Protein 6LVP (pdb70)

Sequence (789 aa):
MATSFDNLLYDLDAATGVLTLTVNRPAKLNALNAATIAELDTAAQQALADPAVRAILLTGSGEKAFVAGADIAELASLTAVQAAGASAYGQRVFAQFERSPKPVVAAVNGFALGGGCELAMACHLRVAADTARFGLPEVSLGLLPGYGGTQRLPQLVGKAKALELMLTADMIKADEALRLGLVNHVVPLAELLGFCQQLLAKMLSKGPVALGLVIECVNAGYDPRQDGYVAETEAFGRAFQTDDFKEGTQAFVEKRPAVFQGKMATSFDNLLYDLDAATGVLTLTVNRPAKLNALNAATIAELDTAAQQALADPAVRAILLTGSGEKAFVAGADIAELASLTAVQAAGASAYGQRVFAQFERSPKPVVAAVNGFALGGGCELAMACHLRVAADTARFGLPEVSLGLLPGYGGTQRLPQLVGKAKALELMLTADMIKADEALRLGLVNHVVPLAELLGFCQQLLAKMLSKGPVALGLVIECVNAGYDPRQDGYVAETEAFGRAFQTDDFKEGTQAFVEKRPAVFQGKMATSFDNLLYDLDAATGVLTLTVNRPAKLNALNAATIAELDTAAQQALADPAVRAILLTGSGEKAFVAGADIAELASLTAVQAAGASAYGQRVFAQFERSPKPVVAAVNGFALGGGCELAMACHLRVAADTARFGLPEVSLGLLPGYGGTQRLPQLVGKAKALELMLTADMIKADEALRLGLVNHVVPLAELLGFCQQLLAKMLSKGPVALGLVIECVNAGYDPRQDGYVAETEAFGRAFQTDDFKEGTQAFVEKRPAVFQGK

B-factor: mean 56.87, std 14.73, range [26.21, 141.26]

Solvent-accessible surface area: 29491 Å² total; per-residue (Å²): 222,58,71,77,41,134,17,6,80,27,92,57,67,92,98,73,4,4,0,29,1,16,1,48,46,72,109,92,67,1,2,0,23,67,54,0,12,41,30,0,20,77,0,1,97,70,0,56,86,45,98,52,0,81,0,2,2,0,4,6,37,45,100,131,2,0,0,18,20,35,38,20,69,65,25,27,88,51,80,28,125,96,0,27,37,29,0,39,64,0,26,152,3,0,15,50,1,17,156,4,74,26,3,0,0,0,0,0,3,1,61,0,34,4,5,0,2,2,0,1,2,2,3,6,0,2,0,0,0,65,55,0,73,2,5,3,49,19,0,37,20,3,4,0,1,3,31,0,0,0,14,2,3,11,45,14,18,26,14,7,34,0,3,11,13,0,0,3,18,39,108,20,109,0,90,50,0,76,172,35,28,3,3,4,48,47,13,55,48,104,99,0,79,43,57,0,83,129,10,0,58,94,0,53,67,27,0,35,37,0,6,4,6,0,0,86,0,0,28,1,44,76,52,60,226,96,52,5,43,80,22,0,19,103,0,10,5,98,0,8,126,16,63,2,8,120,39,2,5,96,2,106,83,81,188,106,115,34,104,31,111,31,115,217,82,61,106,36,130,19,3,79,41,89,54,60,98,99,65,5,13,0,26,0,16,0,47,42,68,109,110,55,0,8,0,19,63,51,0,12,41,22,0,21,58,0,2,98,37,0,57,82,44,124,56,1,94,0,2,2,0,10,3,16,39,118,141,1,0,0,19,18,28,37,27,55,68,29,46,87,57,77,21,124,90,0,25,37,30,0,24,72,0,20,147,2,0,22,42,2,25,161,2,61,34,4,0,0,0,0,0,2,2,63,0,30,4,6,0,2,2,0,0,2,1,7,4,0,2,0,0,0,74,90,0,73,2,4,2,42,24,1,41,20,0,4,0,1,3,20,0,0,0,12,3,2,10,48,14,18,27,15,6,35,0,1,9,12,1,0,4,21,33,96,22,119,0,85,47,0,49,171,34,28,2,1,2,55,36,14,65,49,104,102,4,88,37,58,0,98,125,6,1,57,96,0,24,68,32,0,37,39,2,3,4,4,0,0,80,2,0,24,1,44,68,46,54,198,89,73,0,65,92,30,0,19,118,7,10,7,115,1,18,134,25,77,4,9,129,32,1,9,62,3,103,86,103,191,83,112,34,102,30,126,32,118,204,68,81,102,35,130,20,4,73,30,79,60,62,86,99,52,7,3,0,29,1,12,0,40,28,76,91,96,74,1,9,1,24,68,51,0,10,43,24,0,24,43,0,2,108,55,0,58,83,39,124,53,2,95,0,2,3,0,8,6,23,60,119,95,2,0,0,18,17,30,51,21,64,64,29,44,86,55,82,23,127,101,0,25,38,32,0,30,73,0,19,153,2,0,26,51,1,14,117,2,67,32,2,0,0,0,0,0,4,0,40,0,36,4,7,0,2,3,0,1,5,1,5,6,1,1,0,0,0,81,66,0,76,1,4,2,49,19,0,42,21,2,2,0,1,2,32,0,0,0,14,5,2,11,42,16,21,26,14,7,24,0,3,10,9,1,0,4,18,36,88,22,112,1,95,49,0,74,154,29,27,3,3,4,54,41,20,59,56,107,102,0,98,50,58,0,55,96,6,0,56,73,0,20,71,35,0,40,35,1,6,5,6,0,1,94,1,1,6,2,43,75,20,59,198,81,84,5,62,80,33,0,20,122,6,14,8,144,0,17,137,21,67,3,4,115,32,1,6,80,5,114,89,102,185,86,113,31,98,33,148,34,147

Secondary structure (DSSP, 8-state):
--S--SSEEEEE-TTT-EEEEEE--GGGTT-B-HHHHHHHHHHHHHHHH-TT--EEEEEESSSSEEEE-B-HHHHHTS-HHHHHHHHHHHHHHHHHHHT-SS-EEEEE-SEEETHHHHHHHHSSEEEEETT-EEE--GGGGT----SSHHHHHHHHH-HHHHHHHHHH---EEHHHHHHHTS-SEEE-GGGHHHHHHHHHHHHHTS-HHHHHHHHHHHHHHH-TTT-HHHHHHHHHHHHHTSHHHHHHHHHHHTT--------/-----SSEEEEE-TTT-EEEEEE--GGGTT-B-HHHHHHHHHHHHHHHH-TT--EEEEEESSTTEEEE-B-HHHHHTS-HHHHHHHHHHHHHHHHHHHT-SS-EEEEE-SEEETHHHHHHHHSSEEEEETT-EEE--GGGGT----SSHHHHHHHHH-HHHHHHHHHH--EEEHHHHHHHTS-SEEE-TTTHHHHHHHHHHHHHTS-HHHHHHHHHHHHHHH-TTS-SHHHHHHHHHHHHTSHHHHHHHHHHHTTS-------/--S--SSEEEEEETTTTEEEEEE--GGGTT-B-HHHHHHHHHHHHHHHH-TT--EEEEEESSSSEEEE-B-HHHHHTS-HHHHHHHHHHHHHHHHHHHT-SS-EEEEE-SEEETHHHHHHHHSSEEEEETT-EEE-GGGGGT----SSHHHHHHHHH-HHHHHHHHHH--EEEHHHHHHHTS-SEEE-GGGHHHHHHHHHHHHHTS-HHHHHHHHHHHHHHH-TTS-HHHHHHHHHHHHHHSHHHHHHHHHHHTTSPP-----

InterPro domains:
  IPR001753 Enoyl-CoA hydratase/isomerase-like domain [PF00378] (15-262)
  IPR014748 Enoyl-CoA hydratase, C-terminal [G3DSA:1.10.12.10] (207-262)
  IPR018376 Enoyl-CoA hydratase/isomerase, conserved site [PS00166] (105-125)
  IPR029045 ClpP/crotonase-like domain superfamily [SSF52096] (4-262)

CATH classification: 3.90.226.10 (+1 more: 1.10.12.10)

Radius of gyration: 26.8 Å; Cα contacts (8 Å, |Δi|>4): 1835; chains: 3; bounding box: 64×66×74 Å

Organism: NCBI:txid1484118

Structure (mmCIF, N/CA/C/O backbone):
data_6LVP
#
_entry.id   6LVP
#
_cell.length_a   128.306
_cell.length_b   128.306
_cell.length_c   102.975
_cell.angle_alpha   90.000
_cell.angle_beta   90.000
_cell.angle_gamma   90.000
#
_symmetry.space_group_name_H-M   'P 42 21 2'
#
loop_
_entity.id
_entity.type
_entity.pdbx_description
1 polymer 'Enoyl-CoA hydratase'
2 water water
#
loop_
_atom_site.group_PDB
_atom_site.id
_atom_site.type_symbol
_atom_site.label_atom_id
_atom_site.label_alt_id
_atom_site.label_comp_id
_atom_site.label_asym_id
_atom_site.label_entity_id
_atom_site.label_seq_id
_atom_site.pdbx_PDB_ins_code
_atom_site.Cartn_x
_atom_site.Cartn_y
_atom_site.Cartn_z
_atom_site.occupancy
_atom_site.B_iso_or_equiv
_atom_site.auth_seq_id
_atom_site.auth_comp_id
_atom_site.auth_asym_id
_atom_site.auth_atom_id
_atom_site.pdbx_PDB_model_num
ATOM 1 N N . MET A 1 1 ? 61.00367 -35.52301 -19.60873 1.000 114.49000 1 MET A N 1
ATOM 2 C CA . MET A 1 1 ? 61.78630 -36.73046 -19.37437 1.000 117.00000 1 MET A CA 1
ATOM 3 C C . MET A 1 1 ? 61.52086 -37.23960 -17.96618 1.000 119.08000 1 MET A C 1
ATOM 4 O O . MET A 1 1 ? 60.48820 -37.85236 -17.70291 1.000 115.74000 1 MET A O 1
ATOM 9 N N . ALA A 1 2 ? 62.47080 -36.98713 -17.06613 1.000 134.12000 2 ALA A N 1
ATOM 10 C CA . ALA A 1 2 ? 62.28798 -37.23486 -15.64040 1.000 139.00000 2 ALA A CA 1
ATOM 11 C C . ALA A 1 2 ? 62.03147 -35.93199 -14.88934 1.000 140.73000 2 ALA A C 1
ATOM 12 O O . ALA A 1 2 ? 60.98344 -35.76534 -14.26008 1.000 125.52000 2 ALA A O 1
ATOM 14 N N . THR A 1 3 ? 62.97254 -34.99169 -14.96241 1.000 140.18000 3 THR A N 1
ATOM 15 C CA . THR A 1 3 ? 62.80292 -33.67387 -14.35975 1.000 126.96000 3 THR A CA 1
ATOM 16 C C . THR A 1 3 ? 62.96810 -32.57986 -15.41555 1.000 117.86000 3 THR A C 1
ATOM 17 O O . THR A 1 3 ? 63.67232 -31.58995 -15.19062 1.000 99.17000 3 THR A O 1
ATOM 21 N N . SER A 1 4 ? 62.30208 -32.74142 -16.56642 1.000 116.42000 4 SER A N 1
ATOM 22 C CA . SER A 1 4 ? 62.49959 -31.89452 -17.74710 1.000 110.34000 4 SER A CA 1
ATOM 23 C C . SER A 1 4 ? 61.27201 -31.00414 -17.95420 1.000 100.30000 4 SER A C 1
ATOM 24 O O . SER A 1 4 ? 60.29034 -31.42683 -18.57231 1.000 93.12000 4 SER A O 1
ATOM 27 N N . PHE A 1 5 ? 61.33927 -29.76095 -17.46434 1.000 87.74000 5 PHE A N 1
ATOM 28 C CA . PHE A 1 5 ? 60.23046 -28.81163 -17.54575 1.000 79.23000 5 PHE A CA 1
ATOM 29 C C . PHE A 1 5 ? 60.65074 -27.53344 -18.26066 1.000 69.73000 5 PHE A C 1
ATOM 30 O O . PHE A 1 5 ? 61.75031 -27.01533 -18.03790 1.000 59.34000 5 PHE A O 1
ATOM 38 N N . ASP A 1 6 ? 59.75365 -27.01633 -19.10750 1.000 62.73000 6 ASP A N 1
ATOM 39 C CA . ASP A 1 6 ? 60.02097 -25.75444 -19.78795 1.000 67.08000 6 ASP A CA 1
ATOM 40 C C . ASP A 1 6 ? 59.88808 -24.56042 -18.85634 1.000 65.07000 6 ASP A C 1
ATOM 41 O O . ASP A 1 6 ? 60.51586 -23.52298 -19.09550 1.000 65.94000 6 ASP A O 1
ATOM 46 N N . ASN A 1 7 ? 59.06762 -24.67633 -17.80603 1.000 64.92000 7 ASN A N 1
ATOM 47 C CA . ASN A 1 7 ? 58.75894 -23.55210 -16.93932 1.000 56.80000 7 ASN A CA 1
ATOM 48 C C . ASN A 1 7 ? 59.16521 -23.74099 -15.47997 1.000 51.91000 7 ASN A C 1
ATOM 49 O O . ASN A 1 7 ? 59.06997 -22.77430 -14.70669 1.000 52.03000 7 ASN A O 1
ATOM 54 N N . LEU A 1 8 ? 59.63103 -24.93254 -15.08065 1.000 49.79000 8 LEU A N 1
ATOM 55 C CA . LEU A 1 8 ? 59.99710 -25.21579 -13.69771 1.000 54.78000 8 LEU A CA 1
ATOM 56 C C . LEU A 1 8 ? 61.44718 -25.67401 -13.57245 1.000 50.35000 8 LEU A C 1
ATOM 57 O O . LEU A 1 8 ? 62.05827 -26.17419 -14.52010 1.000 60.18000 8 LEU A O 1
ATOM 62 N N . LEU A 1 9 ? 61.98521 -25.51851 -12.36855 1.000 55.64000 9 LEU A N 1
ATOM 63 C CA . LEU A 1 9 ? 63.28340 -26.06605 -11.99351 1.000 52.77000 9 LEU A CA 1
ATOM 64 C C . LEU A 1 9 ? 63.04963 -27.08819 -10.89120 1.000 56.77000 9 LEU A C 1
ATOM 65 O O . LEU A 1 9 ? 62.48234 -26.75668 -9.84431 1.000 68.10000 9 LEU A O 1
ATOM 70 N N . TYR A 1 10 ? 63.47641 -28.32011 -11.12994 1.000 62.09000 10 TYR A N 1
ATOM 71 C CA . TYR A 1 10 ? 63.26081 -29.45055 -10.23255 1.000 60.51000 10 TYR A CA 1
ATOM 72 C C . TYR A 1 10 ? 64.62347 -29.83686 -9.65444 1.000 55.92000 10 TYR A C 1
ATOM 73 O O . TYR A 1 10 ? 65.33508 -30.67053 -10.21384 1.000 60.92000 10 TYR A O 1
ATOM 82 N N . ASP A 1 11 ? 64.99817 -29.20069 -8.54408 1.000 61.98000 11 ASP A N 1
ATOM 83 C CA . ASP A 1 11 ? 66.28984 -29.41382 -7.89178 1.000 63.57000 11 ASP A CA 1
ATOM 84 C C . ASP A 1 11 ? 66.06357 -30.16922 -6.58362 1.000 63.32000 11 ASP A C 1
ATOM 85 O O . ASP A 1 11 ? 65.54060 -29.60650 -5.61485 1.000 62.17000 11 ASP A O 1
ATOM 90 N N . LEU A 1 12 ? 66.48051 -31.43016 -6.54588 1.000 63.83000 12 LEU A N 1
ATOM 91 C CA . LEU A 1 12 ? 66.30149 -32.29547 -5.38438 1.000 60.03000 12 LEU A CA 1
ATOM 92 C C . LEU A 1 12 ? 67.65963 -32.53318 -4.73460 1.000 64.91000 12 LEU A C 1
ATOM 93 O O . LEU A 1 12 ? 68.51098 -33.22097 -5.30268 1.000 80.15000 12 LEU A O 1
ATOM 98 N N . ASP A 1 13 ? 67.86599 -31.95301 -3.55470 1.000 67.59000 13 ASP A N 1
ATOM 99 C CA . ASP A 1 13 ? 69.05429 -32.21252 -2.74333 1.000 66.64000 13 ASP A CA 1
ATOM 100 C C . ASP A 1 13 ? 68.94932 -33.63002 -2.18268 1.000 69.43000 13 ASP A C 1
ATOM 101 O O . ASP A 1 13 ? 68.07078 -33.90723 -1.36011 1.000 78.56000 13 ASP A O 1
ATOM 106 N N . ALA A 1 14 ? 69.83694 -34.53695 -2.62708 1.000 81.06000 14 ALA A N 1
ATOM 107 C CA . ALA A 1 14 ? 69.71144 -35.96049 -2.29140 1.000 79.55000 14 ALA A CA 1
ATOM 108 C C . ALA A 1 14 ? 70.03921 -36.27035 -0.83117 1.000 84.10000 14 ALA A C 1
ATOM 109 O O . ALA A 1 14 ? 69.58819 -37.30134 -0.31459 1.000 97.67000 14 ALA A O 1
ATOM 111 N N . ALA A 1 15 ? 70.80421 -35.40891 -0.15792 1.000 77.94000 15 ALA A N 1
ATOM 112 C CA . ALA A 1 15 ? 71.09687 -35.55927 1.26338 1.000 86.29000 15 ALA A CA 1
ATOM 113 C C . ALA A 1 15 ? 69.87917 -35.25458 2.13470 1.000 90.97000 15 ALA A C 1
ATOM 114 O O . ALA A 1 15 ? 69.27501 -36.16792 2.71248 1.000 90.04000 15 ALA A O 1
ATOM 116 N N . THR A 1 16 ? 69.51620 -33.96779 2.22935 1.000 87.42000 16 THR A N 1
ATOM 117 C CA . THR A 1 16 ? 68.43463 -33.54557 3.11766 1.000 84.29000 16 THR A CA 1
ATOM 118 C C . THR A 1 16 ? 67.07700 -34.05162 2.65635 1.000 76.73000 16 THR A C 1
ATOM 119 O O . THR A 1 16 ? 66.16894 -34.20615 3.48069 1.000 94.47000 16 THR A O 1
ATOM 123 N N . GLY A 1 17 ? 66.91299 -34.30136 1.35994 1.000 71.42000 17 GLY A N 1
ATOM 124 C CA . GLY A 1 17 ? 65.63318 -34.69847 0.80859 1.000 72.28000 17 GLY A CA 1
ATOM 125 C C . GLY A 1 17 ? 64.70562 -33.55336 0.45641 1.000 70.86000 17 GLY A C 1
ATOM 126 O O . GLY A 1 17 ? 63.53990 -33.80300 0.11308 1.000 65.43000 17 GLY A O 1
ATOM 127 N N . VAL A 1 18 ? 65.17881 -32.31155 0.53335 1.000 50.57000 18 VAL A N 1
ATOM 128 C CA . VAL A 1 18 ? 64.36940 -31.15125 0.18043 1.000 54.27000 18 VAL A CA 1
ATOM 129 C C . VAL A 1 18 ? 64.34935 -31.01442 -1.34097 1.000 55.90000 18 VAL A C 1
ATOM 130 O O . VAL A 1 18 ? 65.38392 -30.76654 -1.96206 1.000 70.63000 18 VAL A O 1
ATOM 134 N N . LEU A 1 19 ? 63.17185 -31.16346 -1.94617 1.000 57.51000 19 LEU A N 1
ATOM 135 C CA . LEU A 1 19 ? 62.99113 -30.77813 -3.33930 1.000 58.38000 19 LEU A CA 1
ATOM 136 C C . LEU A 1 19 ? 62.69045 -29.28931 -3.41635 1.000 60.06000 19 LEU A C 1
ATOM 137 O O . LEU A 1 19 ? 61.76079 -28.80522 -2.76965 1.000 57.57000 19 LEU A O 1
ATOM 142 N N . THR A 1 20 ? 63.48021 -28.55710 -4.19008 1.000 59.84000 20 THR A N 1
ATOM 143 C CA . THR A 1 20 ? 63.21036 -27.14849 -4.43145 1.000 55.60000 20 THR A CA 1
ATOM 144 C C . THR A 1 20 ? 62.56636 -27.01821 -5.80223 1.000 56.97000 20 THR A C 1
ATOM 145 O O . THR A 1 20 ? 63.14587 -27.44708 -6.80997 1.000 60.45000 20 THR A O 1
ATOM 149 N N . LEU A 1 21 ? 61.35462 -26.46532 -5.82847 1.000 60.92000 21 LEU A N 1
ATOM 150 C CA . LEU A 1 21 ? 60.61518 -26.20400 -7.05724 1.000 59.70000 21 LEU A CA 1
ATOM 151 C C . LEU A 1 21 ? 60.61542 -24.70515 -7.30845 1.000 61.06000 21 LEU A C 1
ATOM 152 O O . LEU A 1 21 ? 60.10542 -23.93493 -6.48094 1.000 54.63000 21 LEU A O 1
ATOM 157 N N . THR A 1 22 ? 61.18797 -24.28988 -8.43978 1.000 65.35000 22 THR A N 1
ATOM 158 C CA . THR A 1 22 ? 61.23378 -22.87997 -8.81388 1.000 62.46000 22 THR A CA 1
ATOM 159 C C . THR A 1 22 ? 60.39504 -22.66552 -10.06119 1.000 58.35000 22 THR A C 1
ATOM 160 O O . THR A 1 22 ? 60.69247 -23.24181 -11.11267 1.000 74.08000 22 THR A O 1
ATOM 164 N N . VAL A 1 23 ? 59.35732 -21.83895 -9.95145 1.000 54.22000 23 VAL A N 1
ATOM 165 C CA . VAL A 1 23 ? 58.69584 -21.35077 -11.15975 1.000 60.48000 23 VAL A CA 1
ATOM 166 C C . VAL A 1 23 ? 59.69042 -20.46897 -11.90492 1.000 62.55000 23 VAL A C 1
ATOM 167 O O . VAL A 1 23 ? 60.21244 -19.49148 -11.34991 1.000 57.59000 23 VAL A O 1
ATOM 171 N N . ASN A 1 24 ? 59.97510 -20.81860 -13.15763 1.000 65.07000 24 ASN A N 1
ATOM 172 C CA . ASN A 1 24 ? 61.07536 -20.19825 -13.89606 1.000 69.28000 24 ASN A CA 1
ATOM 173 C C . ASN A 1 24 ? 60.54469 -19.58230 -15.18530 1.000 73.57000 24 ASN A C 1
ATOM 174 O O . ASN A 1 24 ? 60.61796 -20.19233 -16.25560 1.000 71.53000 24 ASN A O 1
ATOM 179 N N . ARG A 1 25 ? 60.00540 -18.36464 -15.07258 1.000 68.99000 25 ARG A N 1
ATOM 180 C CA . ARG A 1 25 ? 59.66518 -17.52916 -16.22914 1.000 62.41000 25 ARG A CA 1
ATOM 181 C C . ARG A 1 25 ? 59.93972 -16.07405 -15.86848 1.000 61.96000 25 ARG A C 1
ATOM 182 O O . ARG A 1 25 ? 59.04040 -15.22965 -15.90886 1.000 59.47000 25 ARG A O 1
ATOM 190 N N . PRO A 1 26 ? 61.19002 -15.73781 -15.53403 1.000 72.17000 26 PRO A N 1
ATOM 191 C CA . PRO A 1 26 ? 61.45204 -14.42205 -14.91668 1.000 72.38000 26 PRO A CA 1
ATOM 192 C C . PRO A 1 26 ? 61.18169 -13.23942 -15.83943 1.000 71.11000 26 PRO A C 1
ATOM 193 O O . PRO A 1 26 ? 60.98316 -12.12454 -15.33988 1.000 71.37000 26 PRO A O 1
ATOM 197 N N . ALA A 1 27 ? 61.15688 -13.44763 -17.16060 1.000 76.22000 27 ALA A N 1
ATOM 198 C CA . ALA A 1 27 ? 60.81448 -12.36684 -18.08097 1.000 82.33000 27 ALA A CA 1
ATOM 199 C C . ALA A 1 27 ? 59.37914 -11.89875 -17.87582 1.000 81.96000 27 ALA A C 1
ATOM 200 O O . ALA A 1 27 ? 59.09146 -10.70085 -17.97532 1.000 74.81000 27 ALA A O 1
ATOM 202 N N . LYS A 1 28 ? 58.46362 -12.83169 -17.60203 1.000 80.92000 28 LYS A N 1
ATOM 203 C CA . LYS A 1 28 ? 57.07336 -12.51995 -17.29663 1.000 76.05000 28 LYS A CA 1
ATOM 204 C C . LYS A 1 28 ? 56.78248 -12.58738 -15.79827 1.000 64.76000 28 LYS A C 1
ATOM 205 O O . LYS A 1 28 ? 55.64451 -12.84609 -15.39957 1.000 60.84000 28 LYS A O 1
ATOM 211 N N . LEU A 1 29 ? 57.79694 -12.36541 -14.95994 1.000 59.36000 29 LEU A N 1
ATOM 212 C CA . LEU A 1 29 ? 57.63000 -12.28963 -13.50563 1.000 68.84000 29 LEU A CA 1
ATOM 213 C C . LEU A 1 29 ? 57.02250 -13.57271 -12.92684 1.000 67.52000 29 LEU A C 1
ATOM 214 O O . LEU A 1 29 ? 56.27079 -13.54048 -11.94114 1.000 56.84000 29 LEU A O 1
ATOM 219 N N . ASN A 1 30 ? 57.35526 -14.71007 -13.53771 1.000 61.50000 30 ASN A N 1
ATOM 220 C CA . ASN A 1 30 ? 56.87177 -16.02889 -13.13716 1.000 64.35000 30 ASN A CA 1
ATOM 221 C C . ASN A 1 30 ? 55.34731 -16.14683 -13.21042 1.000 65.01000 30 ASN A C 1
ATOM 222 O O . ASN A 1 30 ? 54.75565 -17.00489 -12.53296 1.000 55.71000 30 ASN A O 1
ATOM 227 N N . ALA A 1 31 ? 54.69782 -15.31621 -14.03317 1.000 61.82000 31 ALA A N 1
ATOM 228 C CA . ALA A 1 31 ? 53.25429 -15.41416 -14.19306 1.000 62.71000 31 ALA A CA 1
ATOM 229 C C . ALA A 1 31 ? 52.86068 -16.83451 -14.58431 1.000 62.12000 31 ALA A C 1
ATOM 230 O O . ALA A 1 31 ? 53.56783 -17.50948 -15.33945 1.000 53.66000 31 ALA A O 1
ATOM 232 N N . LEU A 1 32 ? 51.74381 -17.30186 -14.03447 1.000 58.18000 32 LEU A N 1
ATOM 233 C CA . LEU A 1 32 ? 51.26461 -18.62647 -14.38981 1.000 59.87000 32 LEU A CA 1
ATOM 234 C C . LEU A 1 32 ? 50.67939 -18.60594 -15.79370 1.000 55.08000 32 LEU A C 1
ATOM 235 O O . LEU A 1 32 ? 50.26157 -17.55754 -16.29913 1.000 54.42000 32 LEU A O 1
ATOM 240 N N . ASN A 1 33 ? 50.68402 -19.78149 -16.42587 1.000 54.29000 33 ASN A N 1
ATOM 241 C CA . ASN A 1 33 ? 49.94716 -20.05863 -17.65352 1.000 53.70000 33 ASN A CA 1
ATOM 242 C C . ASN A 1 33 ? 49.56805 -21.53376 -17.62933 1.000 50.24000 33 ASN A C 1
ATOM 243 O O . ASN A 1 33 ? 49.96215 -22.27148 -16.72428 1.000 51.60000 33 ASN A O 1
ATOM 248 N N . ALA A 1 34 ? 48.78988 -21.96333 -18.62966 1.000 45.48000 34 ALA A N 1
ATOM 249 C CA . ALA A 1 34 ? 48.34000 -23.35276 -18.65726 1.000 47.51000 34 ALA A CA 1
ATOM 250 C C . ALA A 1 34 ? 49.51107 -24.33069 -18.57895 1.000 47.35000 34 ALA A C 1
ATOM 251 O O . ALA A 1 34 ? 49.43816 -25.34351 -17.87343 1.000 56.52000 34 ALA A O 1
ATOM 253 N N . ALA A 1 35 ? 50.61149 -24.03091 -19.26900 1.000 51.11000 35 ALA A N 1
ATOM 254 C CA . ALA A 1 35 ? 51.75530 -24.94004 -19.25485 1.000 53.06000 35 ALA A CA 1
ATOM 255 C C . ALA A 1 35 ? 52.40914 -24.98271 -17.88254 1.000 49.53000 35 ALA A C 1
ATOM 256 O O . ALA A 1 35 ? 52.76220 -26.05742 -17.38613 1.000 50.42000 35 ALA A O 1
ATOM 258 N N . THR A 1 36 ? 52.58404 -23.82334 -17.25689 1.000 57.22000 36 THR A N 1
ATOM 259 C CA . THR A 1 36 ? 53.19773 -23.77823 -15.93544 1.000 60.36000 36 THR A CA 1
ATOM 260 C C . THR A 1 36 ? 52.35302 -24.52650 -14.90987 1.000 52.94000 36 THR A C 1
ATOM 261 O O . THR A 1 36 ? 52.87566 -25.31474 -14.11042 1.000 50.84000 36 THR A O 1
ATOM 265 N N . ILE A 1 37 ? 51.03876 -24.27980 -14.91773 1.000 46.68000 37 ILE A N 1
ATOM 266 C CA . ILE A 1 37 ? 50.12703 -24.95458 -13.99885 1.000 50.36000 37 ILE A CA 1
ATOM 267 C C . ILE A 1 37 ? 50.14746 -26.46481 -14.22576 1.000 51.47000 37 ILE A C 1
ATOM 268 O O . ILE A 1 37 ? 50.23646 -27.24755 -13.26928 1.000 50.94000 37 ILE A O 1
ATOM 273 N N . ALA A 1 38 ? 50.07944 -26.90371 -15.48980 1.000 48.68000 38 ALA A N 1
ATOM 274 C CA . ALA A 1 38 ? 50.17009 -28.33543 -15.76697 1.000 51.87000 38 ALA A CA 1
ATOM 275 C C . ALA A 1 38 ? 51.53625 -28.88965 -15.37661 1.000 52.22000 38 ALA A C 1
ATOM 276 O O . ALA A 1 38 ? 51.64032 -30.02237 -14.89308 1.000 53.54000 38 ALA A O 1
ATOM 278 N N . GLU A 1 39 ? 52.60053 -28.11460 -15.56332 1.000 54.16000 39 GLU A N 1
ATOM 279 C CA . GLU A 1 39 ? 53.90067 -28.63805 -15.16811 1.000 57.29000 39 GLU A CA 1
ATOM 280 C C . GLU A 1 39 ? 53.99371 -28.77187 -13.65598 1.000 56.07000 39 GLU A C 1
ATOM 281 O O . GLU A 1 39 ? 54.51040 -29.77577 -13.15849 1.000 57.79000 39 GLU A O 1
ATOM 287 N N . LEU A 1 40 ? 53.47171 -27.79024 -12.90569 1.000 61.13000 40 LEU A N 1
ATOM 288 C CA . LEU A 1 40 ? 53.42955 -27.91630 -11.44995 1.000 56.08000 40 LEU A CA 1
ATOM 289 C C . LEU A 1 40 ? 52.65356 -29.15505 -11.03029 1.000 51.92000 40 LEU A C 1
ATOM 290 O O . LEU A 1 40 ? 52.99096 -29.79738 -10.03252 1.000 50.10000 40 LEU A O 1
ATOM 295 N N . ASP A 1 41 ? 51.61525 -29.50514 -11.78301 1.000 47.47000 41 ASP A N 1
ATOM 296 C CA . ASP A 1 41 ? 50.89888 -30.75432 -11.55813 1.000 45.18000 41 ASP A CA 1
ATOM 297 C C . ASP A 1 41 ? 51.86606 -31.93225 -11.55587 1.000 47.87000 41 ASP A C 1
ATOM 298 O O . ASP A 1 41 ? 52.02356 -32.61901 -10.54277 1.000 50.03000 41 ASP A O 1
ATOM 303 N N . THR A 1 42 ? 52.54853 -32.15480 -12.69041 1.000 52.76000 42 THR A N 1
ATOM 304 C CA . THR A 1 42 ? 53.40428 -33.33009 -12.84474 1.000 55.46000 42 THR A CA 1
ATOM 305 C C . THR A 1 42 ? 54.56546 -33.29630 -11.85668 1.000 51.00000 42 THR A C 1
ATOM 306 O O . THR A 1 42 ? 54.98572 -34.33667 -11.33405 1.000 54.92000 42 THR A O 1
ATOM 310 N N . ALA A 1 43 ? 55.07905 -32.10706 -11.56767 1.000 49.17000 43 ALA A N 1
ATOM 311 C CA . ALA A 1 43 ? 56.12911 -31.99190 -10.56714 1.000 55.23000 43 ALA A CA 1
ATOM 312 C C . ALA A 1 43 ? 55.64793 -32.51823 -9.21840 1.000 61.47000 43 ALA A C 1
ATOM 313 O O . ALA A 1 43 ? 56.33468 -33.31711 -8.56540 1.000 66.55000 43 ALA A O 1
ATOM 315 N N . ALA A 1 44 ? 54.45042 -32.09037 -8.79458 1.000 65.31000 44 ALA A N 1
ATOM 316 C CA . ALA A 1 44 ? 53.89294 -32.53840 -7.52165 1.000 54.45000 44 ALA A CA 1
ATOM 317 C C . ALA A 1 44 ? 53.68692 -34.05238 -7.50765 1.000 56.87000 44 ALA A C 1
ATOM 318 O O . ALA A 1 44 ? 54.17165 -34.73778 -6.59498 1.000 50.98000 44 ALA A O 1
ATOM 320 N N . GLN A 1 45 ? 52.96285 -34.58906 -8.50747 1.000 49.23000 45 GLN A N 1
ATOM 321 C CA . GLN A 1 45 ? 52.80092 -36.03716 -8.62836 1.000 53.49000 45 GLN A CA 1
ATOM 322 C C . GLN A 1 45 ? 54.14795 -36.74667 -8.53686 1.000 57.81000 45 GLN A C 1
ATOM 323 O O . GLN A 1 45 ? 54.30600 -37.70293 -7.76979 1.000 58.58000 45 GLN A O 1
ATOM 329 N N . GLN A 1 46 ? 55.14001 -36.27523 -9.30340 1.000 62.02000 46 GLN A N 1
ATOM 330 C CA . GLN A 1 46 ? 56.46578 -36.88304 -9.25161 1.000 68.24000 46 GLN A CA 1
ATOM 331 C C . GLN A 1 46 ? 57.04783 -36.80295 -7.84550 1.000 65.64000 46 GLN A C 1
ATOM 332 O O . GLN A 1 46 ? 57.59816 -37.78584 -7.33461 1.000 79.43000 46 GLN A O 1
ATOM 338 N N . ALA A 1 47 ? 56.91390 -35.65182 -7.19214 1.000 59.96000 47 ALA A N 1
ATOM 339 C CA . ALA A 1 47 ? 57.52587 -35.49234 -5.87792 1.000 66.01000 47 ALA A CA 1
ATOM 340 C C . ALA A 1 47 ? 56.88726 -36.41305 -4.84289 1.000 67.36000 47 ALA A C 1
ATOM 341 O O . ALA A 1 47 ? 57.58299 -36.96238 -3.98097 1.000 73.08000 47 ALA A O 1
ATOM 343 N N . LEU A 1 48 ? 55.56910 -36.59670 -4.90337 1.000 65.07000 48 LEU A N 1
ATOM 344 C CA . LEU A 1 48 ? 54.91189 -37.42980 -3.90128 1.000 63.64000 48 LEU A CA 1
ATOM 345 C C . LEU A 1 48 ? 55.27295 -38.90638 -4.06558 1.000 60.99000 48 LEU A C 1
ATOM 346 O O . LEU A 1 48 ? 55.38417 -39.62240 -3.06725 1.000 64.45000 48 LEU A O 1
ATOM 351 N N . ALA A 1 49 ? 55.49173 -39.36585 -5.30609 1.000 58.27000 49 ALA A N 1
ATOM 352 C CA . ALA A 1 49 ? 55.85077 -40.75621 -5.59100 1.000 53.97000 49 ALA A CA 1
ATOM 353 C C . ALA A 1 49 ? 57.29792 -41.10067 -5.23909 1.000 57.58000 49 ALA A C 1
ATOM 354 O O . ALA A 1 49 ? 57.60383 -42.27556 -5.01933 1.000 59.96000 49 ALA A O 1
ATOM 356 N N . ASP A 1 50 ? 58.19292 -40.11614 -5.17639 1.000 66.49000 50 ASP A N 1
ATOM 357 C CA . ASP A 1 50 ? 59.61842 -40.38544 -5.05904 1.000 67.90000 50 ASP A CA 1
ATOM 358 C C . ASP A 1 50 ? 60.00273 -40.48707 -3.58759 1.000 70.72000 50 ASP A C 1
ATOM 359 O O . ASP A 1 50 ? 59.89232 -39.48738 -2.86330 1.000 75.33000 50 ASP A O 1
ATOM 364 N N . PRO A 1 51 ? 60.45764 -41.65032 -3.10130 1.000 70.43000 51 PRO A N 1
ATOM 365 C CA . PRO A 1 51 ? 60.82373 -41.76092 -1.67565 1.000 59.41000 51 PRO A CA 1
ATOM 366 C C . PRO A 1 51 ? 61.98384 -40.87076 -1.26904 1.000 64.40000 51 PRO A C 1
ATOM 367 O O . PRO A 1 51 ? 62.13269 -40.58183 -0.07646 1.000 67.17000 51 PRO A O 1
ATOM 371 N N . ALA A 1 52 ? 62.82472 -40.44308 -2.21087 1.000 70.31000 52 ALA A N 1
ATOM 372 C CA . ALA A 1 52 ? 63.90903 -39.53202 -1.87937 1.000 63.63000 52 ALA A CA 1
ATOM 373 C C . ALA A 1 52 ? 63.42903 -38.10326 -1.65083 1.000 69.18000 52 ALA A C 1
ATOM 374 O O . ALA A 1 52 ? 64.19523 -37.28699 -1.11574 1.000 61.06000 52 ALA A O 1
ATOM 376 N N . VAL A 1 53 ? 62.19666 -37.77436 -2.04708 1.000 70.22000 53 VAL A N 1
ATOM 377 C CA . VAL A 1 53 ? 61.61762 -36.46259 -1.76530 1.000 70.01000 53 VAL A CA 1
ATOM 378 C C . VAL A 1 53 ? 60.94803 -36.53818 -0.40048 1.000 61.38000 53 VAL A C 1
ATOM 379 O O . VAL A 1 53 ? 60.02756 -37.33321 -0.18951 1.000 59.71000 53 VAL A O 1
ATOM 383 N N . ARG A 1 54 ? 61.42374 -35.73448 0.53459 1.000 55.98000 54 ARG A N 1
ATOM 384 C CA . ARG A 1 54 ? 60.87505 -35.74177 1.87401 1.000 70.86000 54 ARG A CA 1
ATOM 385 C C . ARG A 1 54 ? 60.24181 -34.41483 2.25449 1.000 64.51000 54 ARG A C 1
ATOM 386 O O . ARG A 1 54 ? 59.55888 -34.35468 3.28081 1.000 64.78000 54 ARG A O 1
ATOM 394 N N . ALA A 1 55 ? 60.42422 -33.36892 1.44600 1.000 63.26000 55 ALA A N 1
ATOM 395 C CA . ALA A 1 55 ? 59.80685 -32.06274 1.64833 1.000 58.61000 55 ALA A CA 1
ATOM 396 C C . ALA A 1 55 ? 59.86965 -31.29867 0.33137 1.000 62.85000 55 ALA A C 1
ATOM 397 O O . ALA A 1 55 ? 60.59235 -31.68066 -0.59369 1.000 60.18000 55 ALA A O 1
ATOM 399 N N . ILE A 1 56 ? 59.09883 -30.21014 0.25227 1.000 67.45000 56 ILE A N 1
ATOM 400 C CA . ILE A 1 56 ? 59.07152 -29.35478 -0.93010 1.000 57.86000 56 ILE A CA 1
ATOM 401 C C . ILE A 1 56 ? 59.21941 -27.89260 -0.51618 1.000 55.70000 56 ILE A C 1
ATOM 402 O O . ILE A 1 56 ? 58.48443 -27.40369 0.35084 1.000 55.66000 56 ILE A O 1
ATOM 407 N N . LEU A 1 57 ? 60.16554 -27.20056 -1.14488 1.000 55.87000 57 LEU A N 1
ATOM 408 C CA . LEU A 1 57 ? 60.34548 -25.76086 -1.02222 1.000 53.22000 57 LEU A CA 1
ATOM 409 C C . LEU A 1 57 ? 60.00532 -25.14616 -2.37483 1.000 53.44000 57 LEU A C 1
ATOM 410 O O . LEU A 1 57 ? 60.59616 -25.51142 -3.39432 1.000 65.66000 57 LEU A O 1
ATOM 415 N N . LEU A 1 58 ? 59.03012 -24.25185 -2.39044 1.000 55.77000 58 LEU A N 1
ATOM 416 C CA . LEU A 1 58 ? 58.54890 -23.61796 -3.60955 1.000 56.70000 58 LEU A CA 1
ATOM 417 C C . LEU A 1 58 ? 58.93496 -22.14440 -3.57394 1.000 53.44000 58 LEU A C 1
ATOM 418 O O . LEU A 1 58 ? 58.78178 -21.49310 -2.53298 1.000 54.53000 58 LEU A O 1
ATOM 423 N N . THR A 1 59 ? 59.43672 -21.61769 -4.69839 1.000 53.29000 59 THR A N 1
ATOM 424 C CA . THR A 1 59 ? 59.88818 -20.22716 -4.73795 1.000 53.88000 59 THR A CA 1
ATOM 425 C C . THR A 1 59 ? 59.80331 -19.68818 -6.16439 1.000 52.56000 59 THR A C 1
ATOM 426 O O . THR A 1 59 ? 59.38510 -20.38414 -7.10131 1.000 45.22000 59 THR A O 1
ATOM 430 N N . GLY A 1 60 ? 60.20168 -18.42423 -6.32157 1.000 57.24000 60 GLY A N 1
ATOM 431 C CA . GLY A 1 60 ? 60.29480 -17.79005 -7.61662 1.000 65.71000 60 GLY A CA 1
ATOM 432 C C . GLY A 1 60 ? 61.73515 -17.47488 -8.00657 1.000 64.59000 60 GLY A C 1
ATOM 433 O O . GLY A 1 60 ? 62.65287 -17.47339 -7.18260 1.000 50.63000 60 GLY A O 1
ATOM 434 N N . SER A 1 61 ? 61.90728 -17.16569 -9.29708 1.000 67.30000 61 SER A N 1
ATOM 435 C CA . SER A 1 61 ? 63.22565 -16.97993 -9.90480 1.000 61.56000 61 SER A CA 1
ATOM 436 C C . SER A 1 61 ? 64.02350 -15.80786 -9.35075 1.000 63.09000 61 SER A C 1
ATOM 437 O O . SER A 1 61 ? 64.99818 -16.00238 -8.61589 1.000 76.04000 61 SER A O 1
ATOM 440 N N . GLY A 1 62 ? 63.65343 -14.59586 -9.70439 1.000 60.00000 62 GLY A N 1
ATOM 441 C CA . GLY A 1 62 ? 64.54150 -13.46470 -9.50001 1.000 63.74000 62 GLY A CA 1
ATOM 442 C C . GLY A 1 62 ? 64.52808 -12.87318 -8.10544 1.000 55.86000 62 GLY A C 1
ATOM 443 O O . GLY A 1 62 ? 64.45316 -13.58489 -7.09494 1.000 55.85000 62 GLY A O 1
ATOM 444 N N . GLU A 1 63 ? 64.66563 -11.54436 -8.05993 1.000 60.69000 63 GLU A N 1
ATOM 445 C CA . GLU A 1 63 ? 64.40604 -10.70518 -6.89733 1.000 71.42000 63 GLU A CA 1
ATOM 446 C C . GLU A 1 63 ? 63.05127 -10.02643 -6.97841 1.000 66.80000 63 GLU A C 1
ATOM 447 O O . GLU A 1 63 ? 62.55006 -9.53854 -5.95860 1.000 85.74000 63 GLU A O 1
ATOM 453 N N . LYS A 1 64 ? 62.45413 -9.97570 -8.16555 1.000 56.74000 64 LYS A N 1
ATOM 454 C CA . LYS A 1 64 ? 61.25074 -9.17772 -8.33713 1.000 56.61000 64 LYS A CA 1
ATOM 455 C C . LYS A 1 64 ? 59.99246 -9.93534 -7.91101 1.000 53.86000 64 LYS A C 1
ATOM 456 O O . LYS A 1 64 ? 59.17044 -9.38670 -7.16958 1.000 56.80000 64 LYS A O 1
ATOM 462 N N . ALA A 1 65 ? 59.83936 -11.20128 -8.31514 1.000 54.26000 65 ALA A N 1
ATOM 463 C CA . ALA A 1 65 ? 58.55483 -11.88768 -8.20135 1.000 50.60000 65 ALA A CA 1
ATOM 464 C C . ALA A 1 65 ? 58.66312 -13.28127 -7.59069 1.000 54.45000 65 ALA A C 1
ATOM 465 O O . ALA A 1 65 ? 59.64253 -14.00733 -7.79031 1.000 54.79000 65 ALA A O 1
ATOM 467 N N . PHE A 1 66 ? 57.60267 -13.66122 -6.87455 1.000 62.93000 66 PHE A N 1
ATOM 468 C CA . PHE A 1 66 ? 57.32268 -15.07025 -6.56593 1.000 54.63000 66 PHE A CA 1
ATOM 469 C C . PHE A 1 66 ? 56.51362 -15.66736 -7.71740 1.000 52.67000 66 PHE A C 1
ATOM 470 O O . PHE A 1 66 ? 57.03606 -16.44587 -8.51948 1.000 48.30000 66 PHE A O 1
ATOM 478 N N . VAL A 1 67 ? 55.23888 -15.30151 -7.81354 1.000 49.23000 67 VAL A N 1
ATOM 479 C CA . VAL A 1 67 ? 54.41537 -15.58932 -8.98606 1.000 50.36000 67 VAL A CA 1
ATOM 480 C C . VAL A 1 67 ? 53.43494 -14.44254 -9.11378 1.000 53.81000 67 VAL A C 1
ATOM 481 O O . VAL A 1 67 ? 52.60128 -14.23338 -8.22639 1.000 55.83000 67 VAL A O 1
ATOM 485 N N . ALA A 1 68 ? 53.51709 -13.69662 -10.20574 1.000 54.82000 68 ALA A N 1
ATOM 486 C CA . ALA A 1 68 ? 52.81040 -12.42515 -10.32796 1.000 54.26000 68 ALA A CA 1
ATOM 487 C C . ALA A 1 68 ? 51.68641 -12.59299 -11.34714 1.000 54.51000 68 ALA A C 1
ATOM 488 O O . ALA A 1 68 ? 51.85398 -12.30574 -12.53140 1.000 59.18000 68 ALA A O 1
ATOM 490 N N . GLY A 1 69 ? 50.53576 -13.07262 -10.88013 1.000 48.11000 69 GLY A N 1
ATOM 491 C CA . GLY A 1 69 ? 49.43794 -13.08955 -11.80493 1.000 48.50000 69 GLY A CA 1
ATOM 492 C C . GLY A 1 69 ? 49.50536 -14.25952 -12.76989 1.000 46.47000 69 GLY A C 1
ATOM 493 O O . GLY A 1 69 ? 50.18680 -15.26790 -12.54236 1.000 45.45000 69 GLY A O 1
ATOM 494 N N . ALA A 1 70 ? 48.76956 -14.10285 -13.87158 1.000 53.54000 70 ALA A N 1
ATOM 495 C CA . ALA A 1 70 ? 48.59885 -15.13954 -14.88114 1.000 54.26000 70 ALA A CA 1
ATOM 496 C C . ALA A 1 70 ? 48.56729 -14.47366 -16.24200 1.000 60.59000 70 ALA A C 1
ATOM 497 O O . ALA A 1 70 ? 48.21632 -13.29681 -16.36097 1.000 62.44000 70 ALA A O 1
ATOM 499 N N . ASP A 1 71 ? 48.94587 -15.22752 -17.26658 1.000 63.67000 71 ASP A N 1
ATOM 500 C CA . ASP A 1 71 ? 48.87104 -14.69237 -18.61522 1.000 61.52000 71 ASP A CA 1
ATOM 501 C C . ASP A 1 71 ? 47.41152 -14.39311 -18.93949 1.000 63.45000 71 ASP A C 1
ATOM 502 O O . ASP A 1 71 ? 46.64404 -15.30898 -19.26201 1.000 65.13000 71 ASP A O 1
ATOM 507 N N . ILE A 1 72 ? 47.01512 -13.11716 -18.82794 1.000 60.16000 72 ILE A N 1
ATOM 508 C CA . ILE A 1 72 ? 45.61102 -12.74407 -19.01411 1.000 62.77000 72 ILE A CA 1
ATOM 509 C C . ILE A 1 72 ? 45.18404 -12.91853 -20.46812 1.000 59.28000 72 ILE A C 1
ATOM 510 O O . ILE A 1 72 ? 44.03544 -13.29581 -20.74263 1.000 50.54000 72 ILE A O 1
ATOM 515 N N . ALA A 1 73 ? 46.08823 -12.65956 -21.41846 1.000 59.09000 73 ALA A N 1
ATOM 516 C CA . ALA A 1 73 ? 45.77826 -12.91311 -22.82154 1.000 64.70000 73 ALA A CA 1
ATOM 517 C C . ALA A 1 73 ? 45.39579 -14.37147 -23.04076 1.000 62.02000 73 ALA A C 1
ATOM 518 O O . ALA A 1 73 ? 44.36456 -14.66854 -23.65592 1.000 56.19000 73 ALA A O 1
ATOM 520 N N . GLU A 1 74 ? 46.21456 -15.29834 -22.53551 1.000 57.32000 74 GLU A N 1
ATOM 521 C CA . GLU A 1 74 ? 45.88721 -16.72034 -22.65103 1.000 59.95000 74 GLU A CA 1
ATOM 522 C C . GLU A 1 74 ? 44.54625 -17.04155 -22.00766 1.000 60.23000 74 GLU A C 1
ATOM 523 O O . GLU A 1 74 ? 43.74932 -17.80927 -22.56038 1.000 64.10000 74 GLU A O 1
ATOM 529 N N . LEU A 1 75 ? 44.28444 -16.46456 -20.83527 1.000 55.17000 75 LEU A N 1
ATOM 530 C CA . LEU A 1 75 ? 43.04075 -16.74113 -20.13081 1.000 59.47000 75 LEU A CA 1
ATOM 531 C C . LEU A 1 75 ? 41.82057 -16.26583 -20.92097 1.000 61.15000 75 LEU A C 1
ATOM 532 O O . LEU A 1 75 ? 40.81706 -16.98593 -21.01404 1.000 58.53000 75 LEU A O 1
ATOM 537 N N . ALA A 1 76 ? 41.88086 -15.05940 -21.50198 1.000 65.22000 76 ALA A N 1
ATOM 538 C CA . ALA A 1 76 ? 40.69758 -14.48959 -22.15260 1.000 59.13000 76 ALA A CA 1
ATOM 539 C C . ALA A 1 76 ? 40.27297 -15.24962 -23.40541 1.000 52.30000 76 ALA A C 1
ATOM 540 O O . ALA A 1 76 ? 39.12467 -15.09821 -23.83294 1.000 65.70000 76 ALA A O 1
ATOM 542 N N . SER A 1 77 ? 41.14797 -16.08734 -23.96557 1.000 52.51000 77 SER A N 1
ATOM 543 C CA . SER A 1 77 ? 40.88833 -16.87328 -25.16847 1.000 57.38000 77 SER A CA 1
ATOM 544 C C . SER A 1 77 ? 40.03252 -18.11448 -24.93489 1.000 55.34000 77 SER A C 1
ATOM 545 O O . SER A 1 77 ? 39.70539 -18.80293 -25.90903 1.000 54.27000 77 SER A O 1
ATOM 548 N N . LEU A 1 78 ? 39.69254 -18.44069 -23.68858 1.000 54.71000 78 LEU A N 1
ATOM 549 C CA . LEU A 1 78 ? 38.94316 -19.65926 -23.41293 1.000 53.70000 78 LEU A CA 1
ATOM 550 C C . LEU A 1 78 ? 37.43974 -19.42117 -23.55091 1.000 52.70000 78 LEU A C 1
ATOM 551 O O . LEU A 1 78 ? 36.93916 -18.30309 -23.40081 1.000 49.35000 78 LEU A O 1
ATOM 556 N N . THR A 1 79 ? 36.70964 -20.49774 -23.81422 1.000 55.18000 79 THR A N 1
ATOM 557 C CA . THR A 1 79 ? 35.25749 -20.43370 -23.71103 1.000 55.60000 79 THR A CA 1
ATOM 558 C C . THR A 1 79 ? 34.84979 -20.29789 -22.24488 1.000 55.98000 79 THR A C 1
ATOM 559 O O . THR A 1 79 ? 35.68499 -20.32602 -21.33869 1.000 53.54000 79 THR A O 1
ATOM 563 N N . ALA A 1 80 ? 33.54474 -20.13112 -22.00488 1.000 65.73000 80 ALA A N 1
ATOM 564 C CA . ALA A 1 80 ? 33.08073 -19.99160 -20.62394 1.000 59.42000 80 ALA A CA 1
ATOM 565 C C . ALA A 1 80 ? 33.25683 -21.29773 -19.86327 1.000 61.50000 80 ALA A C 1
ATOM 566 O O . ALA A 1 80 ? 33.63784 -21.29454 -18.68262 1.000 55.91000 80 ALA A O 1
ATOM 568 N N . VAL A 1 81 ? 33.00922 -22.42345 -20.53883 1.000 51.45000 81 VAL A N 1
ATOM 569 C CA . VAL A 1 81 ? 33.19708 -23.73230 -19.92439 1.000 57.18000 81 VAL A CA 1
ATOM 570 C C . VAL A 1 81 ? 34.67938 -24.01908 -19.68235 1.000 55.47000 81 VAL A C 1
ATOM 571 O O . VAL A 1 81 ? 35.05513 -24.58402 -18.64403 1.000 45.89000 81 VAL A O 1
ATOM 575 N N . GLN A 1 82 ? 35.54263 -23.63814 -20.62604 1.000 48.68000 82 GLN A N 1
ATOM 576 C CA . GLN A 1 82 ? 36.96595 -23.90378 -20.45851 1.000 51.38000 82 GLN A CA 1
ATOM 577 C C . GLN A 1 82 ? 37.54745 -23.12577 -19.28901 1.000 45.00000 82 GLN A C 1
ATOM 578 O O . GLN A 1 82 ? 38.51428 -23.57199 -18.66152 1.000 45.34000 82 GLN A O 1
ATOM 584 N N . ALA A 1 83 ? 36.99807 -21.94871 -19.00747 1.000 48.42000 83 ALA A N 1
ATOM 585 C CA . ALA A 1 83 ? 37.43761 -21.18843 -17.84420 1.000 48.65000 83 ALA A CA 1
ATOM 586 C C . ALA A 1 83 ? 37.05280 -21.90867 -16.55890 1.000 48.60000 83 ALA A C 1
ATOM 587 O O . ALA A 1 83 ? 37.90285 -22.14310 -15.68603 1.000 45.23000 83 ALA A O 1
ATOM 589 N N . ALA A 1 84 ? 35.76913 -22.27470 -16.43859 1.000 41.09000 84 ALA A N 1
ATOM 590 C CA . ALA A 1 84 ? 35.31391 -23.08492 -15.32036 1.000 42.14000 84 ALA A CA 1
ATOM 591 C C . ALA A 1 84 ? 36.20428 -24.30712 -15.13385 1.000 42.19000 84 ALA A C 1
ATOM 592 O O . ALA A 1 84 ? 36.61222 -24.62612 -14.00468 1.000 40.41000 84 ALA A O 1
ATOM 594 N N . GLY A 1 85 ? 36.53274 -24.99058 -16.23987 1.000 41.49000 85 GLY A N 1
ATOM 595 C CA . GLY A 1 85 ? 37.42831 -26.13340 -16.17917 1.000 38.65000 85 GLY A CA 1
ATOM 596 C C . GLY A 1 85 ? 38.83706 -25.77247 -15.73704 1.000 40.36000 85 GLY A C 1
ATOM 597 O O . GLY A 1 85 ? 39.48363 -26.54085 -15.00735 1.000 42.78000 85 GLY A O 1
ATOM 598 N N . ALA A 1 86 ? 39.32830 -24.60196 -16.15470 1.000 38.91000 86 ALA A N 1
ATOM 599 C CA . ALA A 1 86 ? 40.61470 -24.11667 -15.66035 1.000 42.62000 86 ALA A CA 1
ATOM 600 C C . ALA A 1 86 ? 40.57178 -23.84757 -14.15694 1.000 44.80000 86 ALA A C 1
ATOM 601 O O . ALA A 1 86 ? 41.51484 -24.18737 -13.43103 1.000 43.47000 86 ALA A O 1
ATOM 603 N N . SER A 1 87 ? 39.49058 -23.23504 -13.66353 1.000 48.29000 87 SER A N 1
ATOM 604 C CA . SER A 1 87 ? 39.34901 -23.07312 -12.21597 1.000 44.99000 87 SER A CA 1
ATOM 605 C C . SER A 1 87 ? 39.33087 -24.43171 -11.51077 1.000 44.94000 87 SER A C 1
ATOM 606 O O . SER A 1 87 ? 40.05176 -24.64287 -10.52634 1.000 45.28000 87 SER A O 1
ATOM 609 N N . ALA A 1 88 ? 38.52405 -25.37454 -12.01997 1.000 43.07000 88 ALA A N 1
ATOM 610 C CA . ALA A 1 88 ? 38.49134 -26.71557 -11.44098 1.000 40.93000 88 ALA A CA 1
ATOM 611 C C . ALA A 1 88 ? 39.87181 -27.35522 -11.47505 1.000 41.75000 88 ALA A C 1
ATOM 612 O O . ALA A 1 88 ? 40.30638 -27.96887 -10.49694 1.000 42.35000 88 ALA A O 1
ATOM 614 N N . TYR A 1 89 ? 40.59798 -27.18601 -12.57381 1.000 48.17000 89 TYR A N 1
ATOM 615 C CA . TYR A 1 89 ? 41.89987 -27.83458 -12.66499 1.000 50.23000 89 TYR A CA 1
ATOM 616 C C . TYR A 1 89 ? 42.90093 -27.18040 -11.72062 1.000 47.25000 89 TYR A C 1
ATOM 617 O O . TYR A 1 89 ? 43.63534 -27.86926 -11.00633 1.000 45.79000 89 TYR A O 1
ATOM 626 N N . GLY A 1 90 ? 42.90334 -25.85236 -11.66327 1.000 41.96000 90 GLY A N 1
ATOM 627 C CA . GLY A 1 90 ? 43.83956 -25.16125 -10.80028 1.000 44.75000 90 GLY A CA 1
ATOM 628 C C . GLY A 1 90 ? 43.58525 -25.37396 -9.32199 1.000 42.88000 90 GLY A C 1
ATOM 629 O O . GLY A 1 90 ? 44.52331 -25.35362 -8.51874 1.000 41.27000 90 GLY A O 1
ATOM 630 N N . GLN A 1 91 ? 42.32829 -25.55844 -8.91990 1.000 42.88000 91 GLN A N 1
ATOM 631 C CA . GLN A 1 91 ? 42.19105 -25.83187 -7.50017 1.000 43.46000 91 GLN A CA 1
ATOM 632 C C . GLN A 1 91 ? 42.59707 -27.27142 -7.20585 1.000 41.87000 91 GLN A C 1
ATOM 633 O O . GLN A 1 91 ? 43.22170 -27.53223 -6.17394 1.000 34.77000 91 GLN A O 1
ATOM 639 N N . ARG A 1 92 ? 42.37638 -28.18389 -8.15113 1.000 45.83000 92 ARG A N 1
ATOM 640 C CA . ARG A 1 92 ? 42.87296 -29.54234 -7.98277 1.000 46.73000 92 ARG A CA 1
ATOM 641 C C . ARG A 1 92 ? 44.39150 -29.55569 -7.84601 1.000 43.40000 92 ARG A C 1
ATOM 642 O O . ARG A 1 92 ? 44.93128 -30.17540 -6.92833 1.000 43.05000 92 ARG A O 1
ATOM 650 N N . VAL A 1 93 ? 45.10014 -28.85723 -8.74120 1.000 41.59000 93 VAL A N 1
ATOM 651 C CA . VAL A 1 93 ? 46.56509 -28.86390 -8.70546 1.000 40.33000 93 VAL A CA 1
ATOM 652 C C . VAL A 1 93 ? 47.06814 -28.26969 -7.39482 1.000 40.90000 93 VAL A C 1
ATOM 653 O O . VAL A 1 93 ? 47.93691 -28.84669 -6.73175 1.000 45.93000 93 VAL A O 1
ATOM 657 N N . PHE A 1 94 ? 46.51286 -27.11986 -6.98529 1.000 42.86000 94 PHE A N 1
ATOM 658 C CA . PHE A 1 94 ? 46.96137 -26.48363 -5.74636 1.000 44.35000 94 PHE A CA 1
ATOM 659 C C . PHE A 1 94 ? 46.62598 -27.31877 -4.52267 1.000 47.11000 94 PHE A C 1
ATOM 660 O O . PHE A 1 94 ? 47.35287 -27.27406 -3.52859 1.000 54.97000 94 PHE A O 1
ATOM 668 N N . ALA A 1 95 ? 45.53490 -28.07733 -4.56598 1.000 49.23000 95 ALA A N 1
ATOM 669 C CA . ALA A 1 95 ? 45.19972 -28.92822 -3.43690 1.000 50.05000 95 ALA A CA 1
ATOM 670 C C . ALA A 1 95 ? 46.18224 -30.09492 -3.28754 1.000 52.03000 95 ALA A C 1
ATOM 671 O O . ALA A 1 95 ? 46.29902 -30.66513 -2.18835 1.000 41.58000 95 ALA A O 1
ATOM 673 N N . GLN A 1 96 ? 46.90167 -30.45664 -4.35565 1.000 50.21000 96 GLN A N 1
ATOM 674 C CA . GLN A 1 96 ? 47.92543 -31.49053 -4.21592 1.000 52.58000 96 GLN A CA 1
ATOM 675 C C . GLN A 1 96 ? 49.00554 -31.06312 -3.23126 1.000 51.92000 96 GLN A C 1
ATOM 676 O O . GLN A 1 96 ? 49.48726 -31.87655 -2.43660 1.000 54.95000 96 GLN A O 1
ATOM 682 N N . PHE A 1 97 ? 49.38926 -29.78740 -3.25569 1.000 51.04000 97 PHE A N 1
ATOM 683 C CA . PHE A 1 97 ? 50.33082 -29.29630 -2.25701 1.000 53.08000 97 PHE A CA 1
ATOM 684 C C . PHE A 1 97 ? 49.68769 -29.25147 -0.87614 1.000 55.78000 97 PHE A C 1
ATOM 685 O O . PHE A 1 97 ? 50.33740 -29.55583 0.13049 1.000 62.08000 97 PHE A O 1
ATOM 693 N N . GLU A 1 98 ? 48.40761 -28.87343 -0.80691 1.000 60.11000 98 GLU A N 1
ATOM 694 C CA . GLU A 1 98 ? 47.74312 -28.75467 0.48555 1.000 50.62000 98 GLU A CA 1
ATOM 695 C C . GLU A 1 98 ? 47.62095 -30.10706 1.16755 1.000 49.07000 98 GLU A C 1
ATOM 696 O O . GLU A 1 98 ? 47.84329 -30.21539 2.37448 1.000 42.54000 98 GLU A O 1
ATOM 702 N N . ARG A 1 99 ? 47.25408 -31.14546 0.41034 1.000 50.76000 99 ARG A N 1
ATOM 703 C CA . ARG A 1 99 ? 47.00190 -32.48583 0.93300 1.000 55.40000 99 ARG A CA 1
ATOM 704 C C . ARG A 1 99 ? 48.25515 -33.34765 1.03217 1.000 55.56000 99 ARG A C 1
ATOM 705 O O . ARG A 1 99 ? 48.15754 -34.50665 1.44784 1.000 58.24000 99 ARG A O 1
ATOM 713 N N . SER A 1 100 ? 49.40572 -32.82214 0.63957 1.000 57.99000 100 SER A N 1
ATOM 714 C CA . SER A 1 100 ? 50.62266 -33.61368 0.57246 1.000 56.93000 100 SER A CA 1
ATOM 715 C C . SER A 1 100 ? 51.02545 -34.10620 1.95927 1.000 57.95000 100 SER A C 1
ATOM 716 O O . SER A 1 100 ? 51.06389 -33.30836 2.90817 1.000 52.21000 100 SER A O 1
ATOM 719 N N . PRO A 1 101 ? 51.31799 -35.40461 2.12048 1.000 56.32000 101 PRO A N 1
ATOM 720 C CA . PRO A 1 101 ? 51.97939 -35.86364 3.35052 1.000 53.92000 101 PRO A CA 1
ATOM 721 C C . PRO A 1 101 ? 53.38032 -35.30772 3.50043 1.000 53.63000 101 PRO A C 1
ATOM 722 O O . PRO A 1 101 ? 53.89091 -35.23986 4.62235 1.000 51.34000 101 PRO A O 1
ATOM 726 N N . LYS A 1 102 ? 54.01339 -34.91612 2.42419 1.000 53.72000 102 LYS A N 1
ATOM 727 C CA . LYS A 1 102 ? 55.31957 -34.30098 2.56715 1.000 52.08000 102 LYS A CA 1
ATOM 728 C C . LYS A 1 102 ? 55.14880 -32.80832 2.78218 1.000 51.56000 102 LYS A C 1
ATOM 729 O O . LYS A 1 102 ? 54.37117 -32.17063 2.06594 1.000 58.94000 102 LYS A O 1
ATOM 735 N N . PRO A 1 103 ? 55.80672 -32.23603 3.77948 1.000 51.32000 103 PRO A N 1
ATOM 736 C CA . PRO A 1 103 ? 55.62274 -30.81098 4.05938 1.000 51.71000 103 PRO A CA 1
ATOM 737 C C . PRO A 1 103 ? 55.96331 -29.94447 2.85579 1.000 50.81000 103 PRO A C 1
ATOM 738 O O . PRO A 1 103 ? 56.80091 -30.29208 2.02178 1.000 54.04000 103 PRO A O 1
ATOM 742 N N . VAL A 1 104 ? 55.28658 -28.80506 2.76604 1.000 49.89000 104 VAL A N 1
ATOM 743 C CA . VAL A 1 104 ? 55.40799 -27.90111 1.62869 1.000 47.60000 104 VAL A CA 1
ATOM 744 C C . VAL A 1 104 ? 55.54233 -26.48442 2.16592 1.000 51.82000 104 VAL A C 1
ATOM 745 O O . VAL A 1 104 ? 54.61218 -25.95514 2.78997 1.000 47.41000 104 VAL A O 1
ATOM 749 N N . VAL A 1 105 ? 56.69781 -25.87701 1.94462 1.000 54.03000 105 VAL A N 1
ATOM 750 C CA . VAL A 1 105 ? 56.95870 -24.50927 2.36395 1.000 53.46000 105 VAL A CA 1
ATOM 751 C C . VAL A 1 105 ? 57.03438 -23.66364 1.10866 1.000 53.90000 105 VAL A C 1
ATOM 752 O O . VAL A 1 105 ? 57.61964 -24.08726 0.10616 1.000 56.13000 105 VAL A O 1
ATOM 756 N N . ALA A 1 106 ? 56.42289 -22.48892 1.14365 1.000 48.49000 106 ALA A N 1
ATOM 757 C CA . ALA A 1 106 ? 56.57754 -21.52564 0.06616 1.000 47.35000 106 ALA A CA 1
ATOM 758 C C . ALA A 1 106 ? 57.49785 -20.41483 0.54248 1.000 50.20000 106 ALA A C 1
ATOM 759 O O . ALA A 1 106 ? 57.28398 -19.83871 1.61545 1.000 46.98000 106 ALA A O 1
ATOM 761 N N . ALA A 1 107 ? 58.53944 -20.15570 -0.23519 1.000 48.71000 107 ALA A N 1
ATOM 762 C CA . ALA A 1 107 ? 59.45295 -19.05073 -0.00239 1.000 50.98000 107 ALA A CA 1
ATOM 763 C C . ALA A 1 107 ? 59.03609 -17.93211 -0.94625 1.000 52.80000 107 ALA A C 1
ATOM 764 O O . ALA A 1 107 ? 59.22923 -18.03557 -2.16087 1.000 53.42000 107 ALA A O 1
ATOM 766 N N . VAL A 1 108 ? 58.43829 -16.87944 -0.41205 1.000 47.42000 108 VAL A N 1
ATOM 767 C CA . VAL A 1 108 ? 57.84978 -15.84685 -1.25518 1.000 52.72000 108 VAL A CA 1
ATOM 768 C C . VAL A 1 108 ? 58.87594 -14.73138 -1.34997 1.000 52.36000 108 VAL A C 1
ATOM 769 O O . VAL A 1 108 ? 58.98911 -13.89583 -0.45277 1.000 50.82000 108 VAL A O 1
ATOM 773 N N . ASN A 1 109 ? 59.63708 -14.73100 -2.43664 1.000 60.44000 109 ASN A N 1
ATOM 774 C CA . ASN A 1 109 ? 60.76733 -13.82792 -2.59601 1.000 59.96000 109 ASN A CA 1
ATOM 775 C C . ASN A 1 109 ? 60.38391 -12.51121 -3.25303 1.000 57.26000 109 ASN A C 1
ATOM 776 O O . ASN A 1 109 ? 61.26531 -11.68657 -3.51246 1.000 64.67000 109 ASN A O 1
ATOM 781 N N . GLY A 1 110 ? 59.10173 -12.30565 -3.53162 1.000 53.54000 110 GLY A N 1
ATOM 782 C CA . GLY A 1 110 ? 58.63531 -11.07756 -4.15793 1.000 56.78000 110 GLY A CA 1
ATOM 783 C C . GLY A 1 110 ? 57.15118 -11.17291 -4.43489 1.000 55.15000 110 GLY A C 1
ATOM 784 O O . GLY A 1 110 ? 56.42369 -11.88269 -3.73526 1.000 62.57000 110 GLY A O 1
ATOM 785 N N . PHE A 1 111 ? 56.71707 -10.47511 -5.48337 1.000 53.77000 111 PHE A N 1
ATOM 786 C CA . PHE A 1 111 ? 55.30821 -10.40581 -5.87147 1.000 55.72000 111 PHE A CA 1
ATOM 787 C C . PHE A 1 111 ? 54.61325 -11.75968 -5.81128 1.000 53.42000 111 PHE A C 1
ATOM 788 O O . PHE A 1 111 ? 55.02878 -12.71860 -6.47037 1.000 55.04000 111 PHE A O 1
ATOM 796 N N . ALA A 1 112 ? 53.53881 -11.82738 -5.02418 1.000 55.69000 112 ALA A N 1
ATOM 797 C CA . ALA A 1 112 ? 52.65796 -12.99429 -4.96684 1.000 55.82000 112 ALA A CA 1
ATOM 798 C C . ALA A 1 112 ? 51.22769 -12.51005 -5.20433 1.000 52.33000 112 ALA A C 1
ATOM 799 O O . ALA A 1 112 ? 50.54980 -12.07045 -4.26307 1.000 42.46000 112 ALA A O 1
ATOM 801 N N . LEU A 1 113 ? 50.76507 -12.61749 -6.45548 1.000 44.52000 113 LEU A N 1
ATOM 802 C CA . LEU A 1 113 ? 49.56583 -11.92182 -6.90653 1.000 43.80000 113 LEU A CA 1
ATOM 803 C C . LEU A 1 113 ? 48.61319 -12.86789 -7.62833 1.000 44.32000 113 LEU A C 1
ATOM 804 O O . LEU A 1 113 ? 49.02532 -13.60722 -8.52998 1.000 44.11000 113 LEU A O 1
ATOM 809 N N . GLY A 1 114 ? 47.33969 -12.82591 -7.23760 1.000 43.24000 114 GLY A N 1
ATOM 810 C CA . GLY A 1 114 ? 46.31769 -13.61650 -7.89608 1.000 42.83000 114 GLY A CA 1
ATOM 811 C C . GLY A 1 114 ? 46.60999 -15.08515 -7.73725 1.000 45.58000 114 GLY A C 1
ATOM 812 O O . GLY A 1 114 ? 46.87603 -15.57155 -6.63162 1.000 54.72000 114 GLY A O 1
ATOM 813 N N . GLY A 1 115 ? 46.57385 -15.79749 -8.86172 1.000 44.54000 115 GLY A N 1
ATOM 814 C CA . GLY A 1 115 ? 47.05735 -17.15915 -8.96190 1.000 48.12000 115 GLY A CA 1
ATOM 815 C C . GLY A 1 115 ? 48.27792 -17.45749 -8.10689 1.000 49.81000 115 GLY A C 1
ATOM 816 O O . GLY A 1 115 ? 48.29898 -18.47282 -7.40427 1.000 42.64000 115 GLY A O 1
ATOM 817 N N . GLY A 1 116 ? 49.28422 -16.57656 -8.12459 1.000 48.35000 116 GLY A N 1
ATOM 818 C CA . GLY A 1 116 ? 50.47403 -16.81257 -7.32067 1.000 46.29000 116 GLY A CA 1
ATOM 819 C C . GLY A 1 116 ? 50.22178 -16.68979 -5.82956 1.000 46.54000 116 GLY A C 1
ATOM 820 O O . GLY A 1 116 ? 50.76207 -17.46773 -5.03426 1.000 47.10000 116 GLY A O 1
ATOM 821 N N . CYS A 1 117 ? 49.40573 -15.70906 -5.42350 1.000 42.98000 117 CYS A N 1
ATOM 822 C CA . CYS A 1 117 ? 48.97835 -15.64969 -4.02733 1.000 42.80000 117 CYS A CA 1
ATOM 823 C C . CYS A 1 117 ? 48.17514 -16.89963 -3.63275 1.000 45.88000 117 CYS A C 1
ATOM 824 O O . CYS A 1 117 ? 48.31227 -17.40599 -2.51207 1.000 38.51000 117 CYS A O 1
ATOM 827 N N . GLU A 1 118 ? 47.34387 -17.42338 -4.54808 1.000 40.96000 118 GLU A N 1
ATOM 828 C CA . GLU A 1 118 ? 46.57820 -18.62922 -4.24334 1.000 36.75000 118 GLU A CA 1
ATOM 829 C C . GLU A 1 118 ? 47.49927 -19.84103 -4.16346 1.000 40.67000 118 GLU A C 1
ATOM 830 O O . GLU A 1 118 ? 47.30155 -20.73568 -3.32247 1.000 39.87000 118 GLU A O 1
ATOM 836 N N . LEU A 1 119 ? 48.52453 -19.88351 -5.01880 1.000 46.76000 119 LEU A N 1
ATOM 837 C CA . LEU A 1 119 ? 49.49465 -20.97017 -4.94431 1.000 48.13000 119 LEU A CA 1
ATOM 838 C C . LEU A 1 119 ? 50.24108 -20.94043 -3.61473 1.000 50.16000 119 LEU A C 1
ATOM 839 O O . LEU A 1 119 ? 50.38740 -21.97362 -2.94863 1.000 49.84000 119 LEU A O 1
ATOM 844 N N . ALA A 1 120 ? 50.68712 -19.75176 -3.18732 1.000 46.10000 120 ALA A N 1
ATOM 845 C CA . ALA A 1 120 ? 51.30899 -19.64028 -1.86940 1.000 44.28000 120 ALA A CA 1
ATOM 846 C C . ALA A 1 120 ? 50.36560 -20.12256 -0.77075 1.000 43.31000 120 ALA A C 1
ATOM 847 O O . ALA A 1 120 ? 50.77817 -20.85825 0.13434 1.000 43.86000 120 ALA A O 1
ATOM 849 N N . MET A 1 121 ? 49.08458 -19.74864 -0.85226 1.000 47.34000 121 MET A N 1
ATOM 850 C CA . MET A 1 121 ? 48.14844 -20.04181 0.23284 1.000 44.70000 121 MET A CA 1
ATOM 851 C C . MET A 1 121 ? 47.82452 -21.52226 0.35147 1.000 46.26000 121 MET A C 1
ATOM 852 O O . MET A 1 121 ? 47.41136 -21.95727 1.43022 1.000 41.12000 121 MET A O 1
ATOM 857 N N . ALA A 1 122 ? 48.00012 -22.30033 -0.72398 1.000 47.75000 122 ALA A N 1
ATOM 858 C CA . ALA A 1 122 ? 47.77631 -23.74125 -0.67394 1.000 49.16000 122 ALA A CA 1
ATOM 859 C C . ALA A 1 122 ? 48.91143 -24.48235 0.01736 1.000 47.26000 122 ALA A C 1
ATOM 860 O O . ALA A 1 122 ? 48.72299 -25.63352 0.43674 1.000 51.76000 122 ALA A O 1
ATOM 862 N N . CYS A 1 123 ? 50.07638 -23.86397 0.15278 1.000 43.83000 123 CYS A N 1
ATOM 863 C CA . CYS A 1 123 ? 51.16537 -24.53519 0.84217 1.000 50.33000 123 CYS A CA 1
ATOM 864 C C . CYS A 1 123 ? 50.92688 -24.47675 2.33693 1.000 40.76000 123 CYS A C 1
ATOM 865 O O . CYS A 1 123 ? 50.30668 -23.53876 2.84633 1.000 44.70000 123 CYS A O 1
ATOM 868 N N . HIS A 1 124 ? 51.44364 -25.48557 3.04036 1.000 41.06000 124 HIS A N 1
ATOM 869 C CA . HIS A 1 124 ? 51.24036 -25.56055 4.48169 1.000 45.07000 124 HIS A CA 1
ATOM 870 C C . HIS A 1 124 ? 51.75978 -24.31159 5.18020 1.000 43.89000 124 HIS A C 1
ATOM 871 O O . HIS A 1 124 ? 51.14888 -23.83458 6.14162 1.000 55.38000 124 HIS A O 1
ATOM 878 N N . LEU A 1 125 ? 52.88400 -23.76874 4.72275 1.000 47.01000 125 LEU A N 1
ATOM 879 C CA . LEU A 1 125 ? 53.52570 -22.66530 5.42587 1.000 54.49000 125 LEU A CA 1
ATOM 880 C C . LEU A 1 125 ? 54.08470 -21.68493 4.42160 1.000 46.97000 125 LEU A C 1
ATOM 881 O O . LEU A 1 125 ? 54.41278 -22.04620 3.29241 1.000 48.04000 125 LEU A O 1
ATOM 886 N N . ARG A 1 126 ? 54.22383 -20.44073 4.85656 1.000 47.85000 126 ARG A N 1
ATOM 887 C CA . ARG A 1 126 ? 54.76427 -19.39940 4.00376 1.000 47.83000 126 ARG A CA 1
ATOM 888 C C . ARG A 1 126 ? 55.81428 -18.61395 4.77268 1.000 49.13000 126 ARG A C 1
ATOM 889 O O . ARG A 1 126 ? 55.57439 -18.16262 5.89945 1.000 48.51000 126 ARG A O 1
ATOM 897 N N . VAL A 1 127 ? 56.98089 -18.46557 4.16182 1.000 49.13000 127 VAL A N 1
ATOM 898 C CA . VAL A 1 127 ? 58.01282 -17.56692 4.64552 1.000 45.97000 127 VAL A CA 1
ATOM 899 C C . VAL A 1 127 ? 58.21675 -16.52170 3.57161 1.000 46.31000 127 VAL A C 1
ATOM 900 O O . VAL A 1 127 ? 58.43735 -16.86662 2.40268 1.000 46.49000 127 VAL A O 1
ATOM 904 N N . ALA A 1 128 ? 58.10053 -15.25498 3.95720 1.000 49.71000 128 ALA A N 1
ATOM 905 C CA . ALA A 1 128 ? 58.20352 -14.15014 3.02203 1.000 54.62000 128 ALA A CA 1
ATOM 906 C C . ALA A 1 128 ? 59.55519 -13.45801 3.13397 1.000 59.69000 128 ALA A C 1
ATOM 907 O O . ALA A 1 128 ? 60.18913 -13.45819 4.19310 1.000 60.36000 128 ALA A O 1
ATOM 909 N N . ALA A 1 129 ? 59.99225 -12.87390 2.01975 1.000 63.44000 129 ALA A N 1
ATOM 910 C CA . ALA A 1 129 ? 61.07811 -11.90999 2.04420 1.000 62.04000 129 ALA A CA 1
ATOM 911 C C . ALA A 1 129 ? 60.51611 -10.55074 2.41758 1.000 63.96000 129 ALA A C 1
ATOM 912 O O . ALA A 1 129 ? 59.33579 -10.27104 2.19599 1.000 57.04000 129 ALA A O 1
ATOM 914 N N . ASP A 1 130 ? 61.36532 -9.69811 2.99663 1.000 66.54000 130 ASP A N 1
ATOM 915 C CA . ASP A 1 130 ? 60.85485 -8.40628 3.43854 1.000 62.44000 130 ASP A CA 1
ATOM 916 C C . ASP A 1 130 ? 60.37275 -7.56642 2.26233 1.000 59.82000 130 ASP A C 1
ATOM 917 O O . ASP A 1 130 ? 59.54634 -6.66399 2.45510 1.000 55.77000 130 ASP A O 1
ATOM 922 N N . THR A 1 131 ? 60.83280 -7.87633 1.04513 1.000 59.03000 131 THR A N 1
ATOM 923 C CA . THR A 1 131 ? 60.41218 -7.16284 -0.15521 1.000 56.41000 131 THR A CA 1
ATOM 924 C C . THR A 1 131 ? 59.14195 -7.73547 -0.78144 1.000 53.02000 131 THR A C 1
ATOM 925 O O . THR A 1 131 ? 58.63166 -7.16034 -1.75534 1.000 55.59000 131 THR A O 1
ATOM 929 N N . ALA A 1 132 ? 58.62051 -8.83861 -0.24113 1.000 54.39000 132 ALA A N 1
ATOM 930 C CA . ALA A 1 132 ? 57.41444 -9.46913 -0.77144 1.000 59.49000 132 ALA A CA 1
ATOM 931 C C . ALA A 1 132 ? 56.19789 -8.53287 -0.70548 1.000 52.78000 132 ALA A C 1
ATOM 932 O O . ALA A 1 132 ? 56.06531 -7.69748 0.20292 1.000 49.62000 132 ALA A O 1
ATOM 934 N N . ARG A 1 133 ? 55.31496 -8.66815 -1.70713 1.000 47.97000 133 ARG A N 1
ATOM 935 C CA . ARG A 1 133 ? 54.01414 -8.00575 -1.73438 1.000 55.89000 133 ARG A CA 1
ATOM 936 C C . ARG A 1 133 ? 52.96916 -9.02857 -2.17536 1.000 52.10000 133 ARG A C 1
ATOM 937 O O . ARG A 1 133 ? 53.24316 -9.85803 -3.05202 1.000 46.06000 133 ARG A O 1
ATOM 945 N N . PHE A 1 134 ? 51.77367 -8.96503 -1.57314 1.000 46.15000 134 PHE A N 1
ATOM 946 C CA . PHE A 1 134 ? 50.69779 -9.92060 -1.83047 1.000 46.86000 134 PHE A CA 1
ATOM 947 C C . PHE A 1 134 ? 49.42075 -9.21164 -2.28244 1.000 49.99000 134 PHE A C 1
ATOM 948 O O . PHE A 1 134 ? 49.19234 -8.03120 -1.97704 1.000 46.77000 134 PHE A O 1
ATOM 956 N N . GLY A 1 135 ? 48.57558 -9.94377 -3.00202 1.000 48.72000 135 GLY A N 1
ATOM 957 C CA . GLY A 1 135 ? 47.32006 -9.37408 -3.46153 1.000 49.53000 135 GLY A CA 1
ATOM 958 C C . GLY A 1 135 ? 46.49837 -10.36910 -4.26506 1.000 47.51000 135 GLY A C 1
ATOM 959 O O . GLY A 1 135 ? 47.00967 -11.37326 -4.77537 1.000 53.10000 135 GLY A O 1
ATOM 960 N N . LEU A 1 136 ? 45.19706 -10.07835 -4.34297 1.000 48.51000 136 LEU A N 1
ATOM 961 C CA . LEU A 1 136 ? 44.24421 -10.80751 -5.17775 1.000 46.93000 136 LEU A CA 1
ATOM 962 C C . LEU A 1 136 ? 43.48800 -9.72315 -5.93007 1.000 47.86000 136 LEU A C 1
ATOM 963 O O . LEU A 1 136 ? 42.43821 -9.25034 -5.47053 1.000 45.73000 136 LEU A O 1
ATOM 968 N N . PRO A 1 137 ? 44.01903 -9.26900 -7.07168 1.000 51.58000 137 PRO A N 1
ATOM 969 C CA . PRO A 1 137 ? 43.40162 -8.14069 -7.78374 1.000 46.77000 137 PRO A CA 1
ATOM 970 C C . PRO A 1 137 ? 42.40875 -8.58247 -8.84059 1.000 44.39000 137 PRO A C 1
ATOM 971 O O . PRO A 1 137 ? 42.13162 -7.81590 -9.76940 1.000 42.53000 137 PRO A O 1
ATOM 975 N N . GLU A 1 138 ? 41.88671 -9.81031 -8.72057 1.000 42.79000 138 GLU A N 1
ATOM 976 C CA . GLU A 1 138 ? 40.98482 -10.35769 -9.73821 1.000 47.29000 138 GLU A CA 1
ATOM 977 C C . GLU A 1 138 ? 39.79585 -9.44492 -10.02056 1.000 45.04000 138 GLU A C 1
ATOM 978 O O . GLU A 1 138 ? 39.33856 -9.35076 -11.16674 1.000 44.87000 138 GLU A O 1
ATOM 984 N N . VAL A 1 139 ? 39.25871 -8.78253 -8.98985 1.000 46.79000 139 VAL A N 1
ATOM 985 C CA . VAL A 1 139 ? 38.07428 -7.94953 -9.21140 1.000 45.48000 139 VAL A CA 1
ATOM 986 C C . VAL A 1 139 ? 38.38699 -6.74352 -10.09552 1.000 41.84000 139 VAL A C 1
ATOM 987 O O . VAL A 1 139 ? 37.46860 -6.18013 -10.69546 1.000 39.79000 139 VAL A O 1
ATOM 991 N N . SER A 1 140 ? 39.65947 -6.33412 -10.19730 1.000 42.33000 140 SER A N 1
ATOM 992 C CA . SER A 1 140 ? 40.02175 -5.24907 -11.10542 1.000 45.63000 140 SER A CA 1
ATOM 993 C C . SER A 1 140 ? 39.80435 -5.62679 -12.55660 1.000 45.80000 140 SER A C 1
ATOM 994 O O . SER A 1 140 ? 39.69103 -4.73812 -13.40548 1.000 57.27000 140 SER A O 1
ATOM 997 N N . LEU A 1 141 ? 39.76423 -6.92071 -12.86215 1.000 45.34000 141 LEU A N 1
ATOM 998 C CA . LEU A 1 141 ? 39.38948 -7.39264 -14.18105 1.000 41.77000 141 LEU A CA 1
ATOM 999 C C . LEU A 1 141 ? 37.92077 -7.78106 -14.27764 1.000 39.52000 141 LEU A C 1
ATOM 1000 O O . LEU A 1 1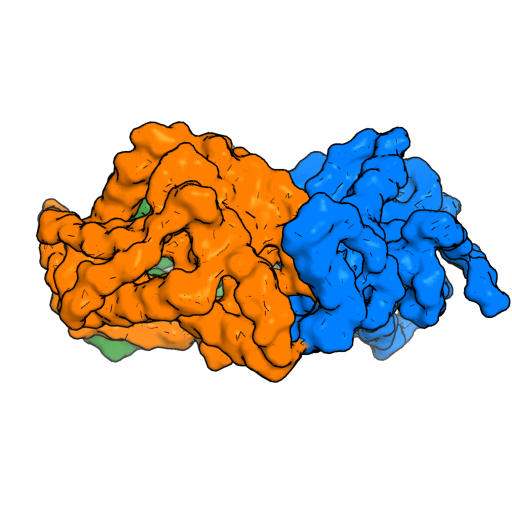41 ? 37.45100 -8.07394 -15.37714 1.000 43.15000 141 LEU A O 1
ATOM 1005 N N . GLY A 1 142 ? 37.18078 -7.80476 -13.17036 1.000 42.00000 142 GLY A N 1
ATOM 1006 C CA . GLY A 1 142 ? 35.86978 -8.40936 -13.22916 1.000 40.21000 142 GLY A CA 1
ATOM 1007 C C . GLY A 1 142 ? 35.88790 -9.91694 -13.11520 1.000 40.25000 142 GLY A C 1
ATOM 1008 O O . GLY A 1 142 ? 34.94633 -10.57588 -13.57040 1.000 36.11000 142 GLY A O 1
ATOM 1009 N N . LEU A 1 143 ? 36.95930 -10.47975 -12.55255 1.000 43.14000 143 LEU A N 1
ATOM 1010 C CA . LEU A 1 143 ? 37.07918 -11.86760 -12.11816 1.000 44.79000 143 LEU A CA 1
ATOM 1011 C C . LEU A 1 143 ? 37.02075 -11.94614 -10.59715 1.000 42.61000 143 LEU A C 1
ATOM 1012 O O . LEU A 1 143 ? 36.97084 -10.93409 -9.88937 1.000 40.94000 143 LEU A O 1
ATOM 1017 N N . LEU A 1 144 ? 37.08084 -13.16909 -10.09414 1.000 42.57000 144 LEU A N 1
ATOM 1018 C CA . LEU A 1 144 ? 37.30988 -13.42938 -8.68209 1.000 47.21000 144 LEU A CA 1
ATOM 1019 C C . LEU A 1 144 ? 38.33645 -14.54427 -8.60474 1.000 42.34000 144 LEU A C 1
ATOM 1020 O O . LEU A 1 144 ? 38.57028 -15.24006 -9.60073 1.000 36.71000 144 LEU A O 1
ATOM 1025 N N . PRO A 1 145 ? 39.01268 -14.70543 -7.46373 1.000 39.30000 145 PRO A N 1
ATOM 1026 C CA . PRO A 1 145 ? 39.96705 -15.81161 -7.34437 1.000 40.61000 145 PRO A CA 1
ATOM 1027 C C . PRO A 1 145 ? 39.28661 -17.12784 -7.68942 1.000 42.33000 145 PRO A C 1
ATOM 1028 O O . PRO A 1 145 ? 38.15742 -17.39064 -7.27350 1.000 43.29000 145 PRO A O 1
ATOM 1032 N N . GLY A 1 146 ? 39.94305 -17.92764 -8.51878 1.000 42.69000 146 GLY A N 1
ATOM 1033 C CA . GLY A 1 146 ? 39.31968 -19.15519 -8.97330 1.000 38.96000 146 GLY A CA 1
ATOM 1034 C C . GLY A 1 146 ? 40.15950 -20.37163 -8.66176 1.000 40.03000 146 GLY A C 1
ATOM 1035 O O . GLY A 1 146 ? 39.87762 -21.47087 -9.15416 1.000 45.61000 146 GLY A O 1
ATOM 1036 N N . TYR A 1 147 ? 41.19853 -20.18363 -7.83673 1.000 43.65000 147 TYR A N 1
ATOM 1037 C CA . TYR A 1 147 ? 42.10188 -21.25220 -7.42178 1.000 47.62000 147 TYR A CA 1
ATOM 1038 C C . TYR A 1 147 ? 42.05187 -21.47670 -5.90769 1.000 43.14000 147 TYR A C 1
ATOM 1039 O O . TYR A 1 147 ? 43.06111 -21.80223 -5.27678 1.000 46.23000 147 TYR A O 1
ATOM 1048 N N . GLY A 1 148 ? 40.86163 -21.33219 -5.31576 1.000 39.58000 148 GLY A N 1
ATOM 1049 C CA . GLY A 1 148 ? 40.65264 -21.53231 -3.90359 1.000 41.99000 148 GLY A CA 1
ATOM 1050 C C . GLY A 1 148 ? 40.91245 -20.32692 -3.02578 1.000 37.95000 148 GLY A C 1
ATOM 1051 O O . GLY A 1 148 ? 40.79180 -20.44173 -1.78766 1.000 37.99000 148 GLY A O 1
ATOM 1052 N N . GLY A 1 149 ? 41.27715 -19.18273 -3.60804 1.000 37.03000 149 GLY A N 1
ATOM 1053 C CA . GLY A 1 149 ? 41.56041 -18.00149 -2.80212 1.000 38.25000 149 GLY A CA 1
ATOM 1054 C C . GLY A 1 149 ? 40.36802 -17.50658 -1.99754 1.000 38.53000 149 GLY A C 1
ATOM 1055 O O . GLY A 1 149 ? 40.53881 -16.91151 -0.93330 1.000 41.50000 149 GLY A O 1
ATOM 1056 N N . THR A 1 150 ? 39.14839 -17.74975 -2.47974 1.000 36.96000 150 THR A N 1
ATOM 1057 C CA . THR A 1 150 ? 37.97314 -17.38894 -1.69460 1.000 41.42000 150 THR A CA 1
ATOM 1058 C C . THR A 1 150 ? 37.80656 -18.25993 -0.46290 1.000 41.39000 150 THR A C 1
ATOM 1059 O O . THR A 1 150 ? 37.08807 -17.86548 0.45754 1.000 40.49000 150 THR A O 1
ATOM 1063 N N . GLN A 1 151 ? 38.43638 -19.43138 -0.43588 1.000 38.77000 151 GLN A N 1
ATOM 1064 C CA . GLN A 1 151 ? 38.34391 -20.36323 0.67434 1.000 36.58000 151 GLN A CA 1
ATOM 1065 C C . GLN A 1 151 ? 39.53591 -20.26513 1.60558 1.000 40.39000 151 GLN A C 1
ATOM 1066 O O . GLN A 1 151 ? 39.36640 -20.27775 2.82935 1.000 46.64000 151 GLN A O 1
ATOM 1072 N N . ARG A 1 152 ? 40.74624 -20.14647 1.05636 1.000 41.76000 152 ARG A N 1
ATOM 1073 C CA . ARG A 1 152 ? 41.92438 -20.26318 1.90207 1.000 36.43000 152 ARG A CA 1
ATOM 1074 C C . ARG A 1 152 ? 42.32223 -18.94930 2.54176 1.000 34.10000 152 ARG A C 1
ATOM 1075 O O . ARG A 1 152 ? 42.92885 -18.96344 3.61387 1.000 33.64000 152 ARG A O 1
ATOM 1083 N N . LEU A 1 153 ? 41.98961 -17.81303 1.93350 1.000 36.40000 153 LEU A N 1
ATOM 1084 C CA . LEU A 1 153 ? 42.43125 -16.54517 2.50565 1.000 38.35000 153 LEU A CA 1
ATOM 1085 C C . LEU A 1 153 ? 41.68688 -16.22549 3.80605 1.000 36.25000 153 LEU A C 1
ATOM 1086 O O . LEU A 1 153 ? 42.32647 -15.80852 4.78419 1.000 37.30000 153 LEU A O 1
ATOM 1091 N N . PRO A 1 154 ? 40.35558 -16.41916 3.88403 1.000 39.52000 154 PRO A N 1
ATOM 1092 C CA . PRO A 1 154 ? 39.70998 -16.39798 5.22215 1.000 40.86000 154 PRO A CA 1
ATOM 1093 C C . PRO A 1 154 ? 40.35949 -17.35628 6.22614 1.000 39.98000 154 PRO A C 1
ATOM 1094 O O . PRO A 1 154 ? 40.60264 -16.97146 7.37996 1.000 35.64000 154 PRO A O 1
ATOM 1098 N N . GLN A 1 155 ? 40.66986 -18.59285 5.81835 1.000 39.17000 155 GLN A N 1
ATOM 1099 C CA . GLN A 1 155 ? 41.37990 -19.48506 6.72716 1.000 41.21000 155 GLN A CA 1
ATOM 1100 C C . GLN A 1 155 ? 42.66015 -18.83653 7.24715 1.000 39.53000 155 GLN A C 1
ATOM 1101 O O . GLN A 1 155 ? 43.00264 -18.98222 8.42246 1.000 46.43000 155 GLN A O 1
ATOM 1107 N N . LEU A 1 156 ? 43.37699 -18.10850 6.40188 1.000 41.47000 156 LEU A N 1
ATOM 1108 C CA . LEU A 1 156 ? 44.64000 -17.54931 6.85730 1.000 46.31000 156 LEU A CA 1
ATOM 1109 C C . LEU A 1 156 ? 44.49572 -16.17897 7.49210 1.000 39.96000 156 LEU A C 1
ATOM 1110 O O . LEU A 1 156 ? 45.38131 -15.75849 8.23585 1.000 48.54000 156 LEU A O 1
ATOM 1115 N N . VAL A 1 157 ? 43.41429 -15.46527 7.23986 1.000 43.86000 157 VAL A N 1
ATOM 1116 C CA . VAL A 1 157 ? 43.45651 -14.04227 7.55508 1.000 41.53000 157 VAL A CA 1
ATOM 1117 C C . VAL A 1 157 ? 42.17894 -13.62006 8.28192 1.000 37.29000 157 VAL A C 1
ATOM 1118 O O . VAL A 1 157 ? 42.11567 -12.54818 8.88813 1.000 41.27000 157 VAL A O 1
ATOM 1122 N N . GLY A 1 158 ? 41.20073 -14.51622 8.32742 1.000 32.80000 158 GLY A N 1
ATOM 1123 C CA . GLY A 1 158 ? 39.90183 -14.21906 8.86658 1.000 32.87000 158 GLY A CA 1
ATOM 1124 C C . GLY A 1 158 ? 39.00501 -13.57055 7.82994 1.000 36.42000 158 GLY A C 1
ATOM 1125 O O . GLY A 1 158 ? 39.45514 -13.01348 6.82376 1.000 36.49000 158 GLY A O 1
ATOM 1126 N N . LYS A 1 159 ? 37.70274 -13.61944 8.12112 1.000 38.61000 159 LYS A N 1
ATOM 1127 C CA . LYS A 1 159 ? 36.67789 -13.22526 7.15550 1.000 43.74000 159 LYS A CA 1
ATOM 1128 C C . LYS A 1 159 ? 36.82955 -11.76470 6.72871 1.000 41.94000 159 LYS A C 1
ATOM 1129 O O . LYS A 1 159 ? 36.77193 -11.43967 5.53410 1.000 44.60000 159 LYS A O 1
ATOM 1135 N N . ALA A 1 160 ? 37.02172 -10.87171 7.70348 1.000 39.23000 160 ALA A N 1
ATOM 1136 C CA . ALA A 1 160 ? 36.93806 -9.43528 7.45841 1.000 37.14000 160 ALA A CA 1
ATOM 1137 C C . ALA A 1 160 ? 38.08868 -8.93930 6.59070 1.000 39.84000 160 ALA A C 1
ATOM 1138 O O . ALA A 1 160 ? 37.88318 -8.15507 5.65614 1.000 46.53000 160 ALA A O 1
ATOM 1140 N N . LYS A 1 161 ? 39.30816 -9.36405 6.88336 1.000 38.71000 161 LYS A N 1
ATOM 1141 C CA . LYS A 1 161 ? 40.39667 -8.90973 6.03641 1.000 39.15000 161 LYS A CA 1
ATOM 1142 C C . LYS A 1 161 ? 40.45239 -9.69054 4.72339 1.000 39.41000 161 LYS A C 1
ATOM 1143 O O . LYS A 1 161 ? 40.90393 -9.14536 3.70945 1.000 46.16000 161 LYS A O 1
ATOM 1149 N N . ALA A 1 162 ? 39.98279 -10.94451 4.69245 1.000 36.73000 162 ALA A N 1
ATOM 1150 C CA . ALA A 1 162 ? 39.89007 -11.62369 3.40278 1.000 36.03000 162 ALA A CA 1
ATOM 1151 C C . ALA A 1 162 ? 38.94097 -10.88474 2.48104 1.000 38.43000 162 ALA A C 1
ATOM 1152 O O . ALA A 1 162 ? 39.22762 -10.71725 1.28728 1.000 38.45000 162 ALA A O 1
ATOM 1154 N N . LEU A 1 163 ? 37.80774 -10.41823 3.01975 1.000 41.58000 163 LEU A N 1
ATOM 1155 C CA . LEU A 1 163 ? 36.85765 -9.68162 2.19511 1.000 43.73000 163 LEU A CA 1
ATOM 1156 C C . LEU A 1 163 ? 37.45657 -8.36491 1.72454 1.000 42.64000 163 LEU A C 1
ATOM 1157 O O . LEU A 1 163 ? 37.34910 -8.00994 0.54332 1.000 39.27000 163 LEU A O 1
ATOM 1162 N N . GLU A 1 164 ? 38.11244 -7.63411 2.63193 1.000 46.23000 164 GLU A N 1
ATOM 1163 C CA . GLU A 1 164 ? 38.71502 -6.35997 2.25016 1.000 49.43000 164 GLU A CA 1
ATOM 1164 C C . GLU A 1 164 ? 39.73824 -6.54843 1.13523 1.000 44.40000 164 GLU A C 1
ATOM 1165 O O . GLU A 1 164 ? 39.69572 -5.85034 0.11773 1.000 36.50000 164 GLU A O 1
ATOM 1171 N N . LEU A 1 165 ? 40.64279 -7.51921 1.28979 1.000 38.55000 165 LEU A N 1
ATOM 1172 C CA . LEU A 1 165 ? 41.67944 -7.71038 0.28164 1.000 42.11000 165 LEU A CA 1
ATOM 1173 C C . LEU A 1 165 ? 41.07471 -8.08196 -1.06980 1.000 42.57000 165 LEU A C 1
ATOM 1174 O O . LEU A 1 165 ? 41.39474 -7.47153 -2.09439 1.000 51.51000 165 LEU A O 1
ATOM 1179 N N . MET A 1 166 ? 40.17242 -9.06155 -1.08956 1.000 42.16000 166 MET A N 1
ATOM 1180 C CA . MET A 1 166 ? 39.57901 -9.48963 -2.34821 1.000 45.41000 166 MET A CA 1
ATOM 1181 C C . MET A 1 166 ? 38.66569 -8.42654 -2.96448 1.000 46.22000 166 MET A C 1
ATOM 1182 O O . MET A 1 166 ? 38.55914 -8.35562 -4.18953 1.000 46.97000 166 MET A O 1
ATOM 1187 N N . LEU A 1 167 ? 38.00504 -7.58936 -2.16123 1.000 44.95000 167 LEU A N 1
ATOM 1188 C CA . LEU A 1 167 ? 37.09124 -6.58989 -2.73005 1.000 45.17000 167 LEU A CA 1
ATOM 1189 C C . LEU A 1 167 ? 37.75482 -5.26373 -3.06354 1.000 46.45000 167 LEU A C 1
ATOM 1190 O O . LEU A 1 167 ? 37.21668 -4.51632 -3.88519 1.000 52.50000 167 LEU A O 1
ATOM 1195 N N . THR A 1 168 ? 38.87885 -4.92303 -2.41860 1.000 43.56000 168 THR A N 1
ATOM 1196 C CA . THR A 1 168 ? 39.58536 -3.69298 -2.74742 1.000 42.82000 168 THR A CA 1
ATOM 1197 C C . THR A 1 168 ? 40.68089 -3.90561 -3.77458 1.000 44.43000 168 THR A C 1
ATOM 1198 O O . THR A 1 168 ? 41.12783 -2.92396 -4.38830 1.000 57.89000 168 THR A O 1
ATOM 1202 N N . ALA A 1 169 ? 41.13479 -5.14866 -3.96438 1.000 41.05000 169 ALA A N 1
ATOM 1203 C CA . ALA A 1 169 ? 42.30973 -5.42956 -4.78193 1.000 41.70000 169 ALA A CA 1
ATOM 1204 C C . ALA A 1 169 ? 43.59324 -4.80178 -4.20401 1.000 44.35000 169 ALA A C 1
ATOM 1205 O O . ALA A 1 169 ? 44.59572 -4.67766 -4.90735 1.000 52.05000 169 ALA A O 1
ATOM 1207 N N . ASP A 1 170 ? 43.58866 -4.39883 -2.93267 1.000 44.70000 170 ASP A N 1
ATOM 1208 C CA . ASP A 1 170 ? 44.78013 -3.83534 -2.30808 1.000 46.91000 170 ASP A CA 1
ATOM 1209 C C . ASP A 1 170 ? 45.96965 -4.78664 -2.35356 1.000 44.19000 170 ASP A C 1
ATOM 1210 O O . ASP A 1 170 ? 45.83826 -5.98887 -2.11304 1.000 53.95000 170 ASP A O 1
ATOM 1215 N N . MET A 1 171 ? 47.14210 -4.22021 -2.63059 1.000 48.12000 171 MET A N 1
ATOM 1216 C CA . MET A 1 171 ? 48.42142 -4.88967 -2.46009 1.000 48.48000 171 MET A CA 1
ATOM 1217 C C . MET A 1 171 ? 48.97301 -4.55064 -1.08535 1.000 44.16000 171 MET A C 1
ATOM 1218 O O . MET A 1 171 ? 48.86326 -3.41069 -0.62866 1.000 42.87000 171 MET A O 1
ATOM 1223 N N . ILE A 1 172 ? 49.54433 -5.55191 -0.41204 1.000 46.65000 172 ILE A N 1
ATOM 1224 C CA . ILE A 1 172 ? 50.12063 -5.37029 0.91354 1.000 40.28000 172 ILE A CA 1
ATOM 1225 C C . ILE A 1 172 ? 51.55994 -5.86287 0.92216 1.000 42.53000 172 ILE A C 1
ATOM 1226 O O . ILE A 1 172 ? 51.96308 -6.70196 0.11530 1.000 43.18000 172 ILE A O 1
ATOM 1231 N N . LYS A 1 173 ? 52.32823 -5.34197 1.86873 1.000 48.24000 173 LYS A N 1
ATOM 1232 C CA . LYS A 1 173 ? 53.71071 -5.74258 2.08680 1.000 55.67000 173 LYS A CA 1
ATOM 1233 C C . LYS A 1 173 ? 53.79394 -6.85362 3.13391 1.000 56.43000 173 LYS A C 1
ATOM 1234 O O . LYS A 1 173 ? 52.86615 -7.07931 3.91950 1.000 66.44000 173 LYS A O 1
ATOM 1240 N N . ALA A 1 174 ? 54.94481 -7.53280 3.14789 1.000 48.38000 174 ALA A N 1
ATOM 1241 C CA . ALA A 1 174 ? 55.14790 -8.65709 4.05028 1.000 52.77000 174 ALA A CA 1
ATOM 1242 C C . ALA A 1 174 ? 54.97214 -8.25092 5.50754 1.000 51.81000 174 ALA A C 1
ATOM 1243 O O . ALA A 1 174 ? 54.60417 -9.08640 6.34295 1.000 53.79000 174 ALA A O 1
ATOM 1245 N N . ASP A 1 175 ? 55.24239 -6.98034 5.82202 1.000 54.38000 175 ASP A N 1
ATOM 1246 C CA . ASP A 1 175 ? 54.90650 -6.38929 7.11703 1.000 57.11000 175 ASP A CA 1
ATOM 1247 C C . ASP A 1 175 ? 53.46123 -6.69134 7.49688 1.000 54.72000 175 ASP A C 1
ATOM 1248 O O . ASP A 1 175 ? 53.18387 -7.30187 8.53664 1.000 51.88000 175 ASP A O 1
ATOM 1253 N N . GLU A 1 176 ? 52.52303 -6.26205 6.64275 1.000 52.05000 176 GLU A N 1
ATOM 1254 C CA . GLU A 1 176 ? 51.10396 -6.42375 6.92575 1.000 50.51000 176 GLU A CA 1
ATOM 1255 C C . GLU A 1 176 ? 50.67346 -7.88273 6.80926 1.000 49.37000 176 GLU A C 1
ATOM 1256 O O . GLU A 1 176 ? 49.81812 -8.34370 7.57939 1.000 47.65000 176 GLU A O 1
ATOM 1262 N N . ALA A 1 177 ? 51.26630 -8.63099 5.88057 1.000 40.37000 177 ALA A N 1
ATOM 1263 C CA . ALA A 1 177 ? 50.87695 -10.02553 5.72542 1.000 45.61000 177 ALA A CA 1
ATOM 1264 C C . ALA A 1 177 ? 51.23156 -10.84296 6.96254 1.000 46.56000 177 ALA A C 1
ATOM 1265 O O . ALA A 1 177 ? 50.45601 -11.71646 7.37451 1.000 42.81000 177 ALA A O 1
ATOM 1267 N N . LEU A 1 178 ? 52.40396 -10.58161 7.56656 1.000 52.56000 178 LEU A N 1
ATOM 1268 C CA . LEU A 1 178 ? 52.76700 -11.28471 8.79495 1.000 49.29000 178 LEU A CA 1
ATOM 1269 C C . LEU A 1 178 ? 51.80502 -10.93290 9.91062 1.000 51.57000 178 LEU A C 1
ATOM 1270 O O . LEU A 1 178 ? 51.34388 -11.81192 10.65062 1.000 54.02000 178 LEU A O 1
ATOM 1275 N N . ARG A 1 179 ? 51.48571 -9.64610 10.03523 1.000 48.69000 179 ARG A N 1
ATOM 1276 C CA . ARG A 1 179 ? 50.55148 -9.20671 11.05678 1.000 51.59000 179 ARG A CA 1
ATOM 1277 C C . ARG A 1 179 ? 49.20993 -9.92065 10.91531 1.000 54.46000 179 ARG A C 1
ATOM 1278 O O . ARG A 1 179 ? 48.58604 -10.29519 11.92015 1.000 52.71000 179 ARG A O 1
ATOM 1286 N N . LEU A 1 180 ? 48.75921 -10.14201 9.66878 1.000 49.97000 180 LEU A N 1
ATOM 1287 C CA . LEU A 1 180 ? 47.43133 -10.70103 9.42665 1.000 42.86000 180 LEU A CA 1
ATOM 1288 C C . LEU A 1 180 ? 47.37809 -12.21932 9.56050 1.000 42.56000 180 LEU A C 1
ATOM 1289 O O . LEU A 1 180 ? 46.28210 -12.76921 9.71395 1.000 51.37000 180 LEU A O 1
ATOM 1294 N N . GLY A 1 181 ? 48.51993 -12.91047 9.48966 1.000 43.93000 181 GLY A N 1
ATOM 1295 C CA . GLY A 1 181 ? 48.54172 -14.35499 9.44789 1.000 41.56000 181 GLY A CA 1
ATOM 1296 C C . GLY A 1 181 ? 48.80290 -14.95357 8.08341 1.000 40.50000 181 GLY A C 1
ATOM 1297 O O . GLY A 1 181 ? 48.93951 -16.17980 7.98399 1.000 49.14000 181 GLY A O 1
ATOM 1298 N N . LEU A 1 182 ? 48.90433 -14.12617 7.03436 1.000 45.53000 182 LEU A N 1
ATOM 1299 C CA . LEU A 1 182 ? 49.07607 -14.62937 5.66797 1.000 45.19000 182 LEU A CA 1
ATOM 1300 C C . LEU A 1 182 ? 50.43819 -15.29039 5.44976 1.000 40.71000 182 LEU A C 1
ATOM 1301 O O . LEU A 1 182 ? 50.53857 -16.21889 4.64119 1.000 39.22000 182 LEU A O 1
ATOM 1306 N N . VAL A 1 183 ? 51.49168 -14.85164 6.14992 1.000 40.94000 183 VAL A N 1
ATOM 1307 C CA . VAL A 1 183 ? 52.75334 -15.59223 6.18796 1.000 42.31000 183 VAL A CA 1
ATOM 1308 C C . VAL A 1 183 ? 53.10985 -15.86232 7.64828 1.000 46.03000 183 VAL A C 1
ATOM 1309 O O . VAL A 1 183 ? 52.56838 -15.24431 8.57074 1.000 45.28000 183 VAL A O 1
ATOM 1313 N N . ASN A 1 184 ? 54.03465 -16.80940 7.85143 1.000 50.39000 184 ASN A N 1
ATOM 1314 C CA . ASN A 1 184 ? 54.45464 -17.21508 9.19077 1.000 51.37000 184 ASN A CA 1
ATOM 1315 C C . ASN A 1 184 ? 55.65449 -16.43809 9.71617 1.000 52.32000 184 ASN A C 1
ATOM 1316 O O . ASN A 1 184 ? 55.80947 -16.30543 10.93784 1.000 56.18000 184 ASN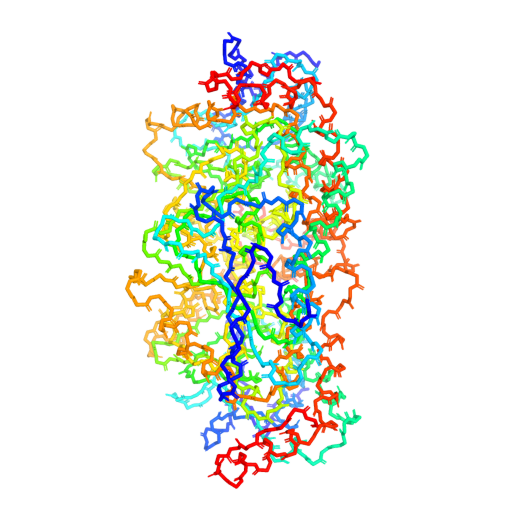 A O 1
ATOM 1321 N N . HIS A 1 185 ? 56.52003 -15.95980 8.82182 1.000 57.40000 185 HIS A N 1
ATOM 1322 C CA . HIS A 1 185 ? 57.76270 -15.29535 9.18263 1.000 56.32000 185 HIS A CA 1
ATOM 1323 C C . HIS A 1 185 ? 58.10819 -14.30144 8.08900 1.000 57.47000 185 HIS A C 1
ATOM 1324 O O . HIS A 1 185 ? 57.71012 -14.45821 6.93256 1.000 50.68000 185 HIS A O 1
ATOM 1331 N N . VAL A 1 186 ? 58.85964 -13.27480 8.46998 1.000 64.98000 186 VAL A N 1
ATOM 1332 C CA . VAL A 1 186 ? 59.43260 -12.32194 7.52979 1.000 68.10000 186 VAL A CA 1
ATOM 1333 C C . VAL A 1 186 ? 60.92987 -12.24430 7.79130 1.000 63.36000 186 VAL A C 1
ATOM 1334 O O . VAL A 1 186 ? 61.35774 -12.02047 8.93189 1.000 54.58000 186 VAL A O 1
ATOM 1338 N N . VAL A 1 187 ? 61.71699 -12.44724 6.73976 1.000 69.46000 187 VAL A N 1
ATOM 1339 C CA . VAL A 1 187 ? 63.17528 -12.38216 6.82162 1.000 66.12000 187 VAL A CA 1
ATOM 1340 C C . VAL A 1 187 ? 63.71145 -11.60848 5.62511 1.000 66.45000 187 VAL A C 1
ATOM 1341 O O . VAL A 1 187 ? 63.04763 -11.48186 4.58905 1.000 57.57000 187 VAL A O 1
ATOM 1345 N N . PRO A 1 188 ? 64.92583 -11.07252 5.75669 1.000 74.27000 188 PRO A N 1
ATOM 1346 C CA . PRO A 1 188 ? 65.55210 -10.40094 4.61420 1.000 67.52000 188 PRO A CA 1
ATOM 1347 C C . PRO A 1 188 ? 65.66075 -11.34272 3.42557 1.000 63.65000 188 PRO A C 1
ATOM 1348 O O . PRO A 1 188 ? 65.88921 -12.54345 3.58043 1.000 57.83000 188 PRO A O 1
ATOM 1352 N N . LEU A 1 189 ? 65.47436 -10.78331 2.22702 1.000 60.93000 189 LEU A N 1
ATOM 1353 C CA . LEU A 1 189 ? 65.61027 -11.57110 1.00863 1.000 59.01000 189 LEU A CA 1
ATOM 1354 C C . LEU A 1 189 ? 66.90439 -12.37402 1.00150 1.000 61.62000 189 LEU A C 1
ATOM 1355 O O . LEU A 1 189 ? 66.90896 -13.55711 0.64188 1.000 66.60000 189 LEU A O 1
ATOM 1360 N N . ALA A 1 190 ? 68.00986 -11.75078 1.42202 1.000 69.56000 190 ALA A N 1
ATOM 1361 C CA . ALA A 1 190 ? 69.28788 -12.45608 1.50118 1.000 69.89000 190 ALA A CA 1
ATOM 1362 C C . ALA A 1 190 ? 69.18864 -13.72109 2.35113 1.000 61.10000 190 ALA A C 1
ATOM 1363 O O . ALA A 1 190 ? 69.76579 -14.75721 2.00497 1.000 57.14000 190 ALA A O 1
ATOM 1365 N N . GLU A 1 191 ? 68.45596 -13.66373 3.45613 1.000 61.38000 191 GLU A N 1
ATOM 1366 C CA . GLU A 1 191 ? 68.36684 -14.78849 4.37211 1.000 61.77000 191 GLU A CA 1
ATOM 1367 C C . GLU A 1 191 ? 67.26221 -15.78205 4.00861 1.000 62.19000 191 GLU A C 1
ATOM 1368 O O . GLU A 1 191 ? 67.11720 -16.78722 4.70992 1.000 58.00000 191 GLU A O 1
ATOM 1374 N N . LEU A 1 192 ? 66.49056 -15.55189 2.93502 1.000 58.64000 192 LEU A N 1
ATOM 1375 C CA . LEU A 1 192 ? 65.20223 -16.23568 2.79984 1.000 55.95000 192 LEU A CA 1
ATOM 1376 C C . LEU A 1 192 ? 65.37124 -17.74130 2.61508 1.000 61.86000 192 LEU A C 1
ATOM 1377 O O . LEU A 1 192 ? 64.85609 -18.53956 3.40892 1.000 65.63000 192 LEU A O 1
ATOM 1382 N N . LEU A 1 193 ? 66.07411 -18.15997 1.56824 1.000 68.19000 193 LEU A N 1
ATOM 1383 C CA . LEU A 1 193 ? 66.12516 -19.59361 1.30675 1.000 69.36000 193 LEU A CA 1
ATOM 1384 C C . LEU A 1 193 ? 66.93335 -20.33634 2.35946 1.000 66.02000 193 LEU A C 1
ATOM 1385 O O . LEU A 1 193 ? 66.82166 -21.55551 2.44955 1.000 59.24000 193 LEU A O 1
ATOM 1390 N N . GLY A 1 194 ? 67.71417 -19.63665 3.17622 1.000 68.05000 194 GLY A N 1
ATOM 1391 C CA . GLY A 1 194 ? 68.42429 -20.29067 4.25834 1.000 60.89000 194 GLY A CA 1
ATOM 1392 C C . GLY A 1 194 ? 67.53595 -20.56493 5.45129 1.000 56.92000 194 GLY A C 1
ATOM 1393 O O . GLY A 1 194 ? 67.54063 -21.66440 6.01838 1.000 56.13000 194 GLY A O 1
ATOM 1394 N N . PHE A 1 195 ? 66.76014 -19.54914 5.83386 1.000 66.55000 195 PHE A N 1
ATOM 1395 C CA . PHE A 1 195 ? 65.74717 -19.69603 6.87921 1.000 62.14000 195 PHE A CA 1
ATOM 1396 C C . PHE A 1 195 ? 64.85139 -20.91222 6.63686 1.000 61.24000 195 PHE A C 1
ATOM 1397 O O . PHE A 1 195 ? 64.62736 -21.72434 7.54127 1.000 62.28000 195 PHE A O 1
ATOM 1405 N N . CYS A 1 196 ? 64.34666 -21.06302 5.40745 1.000 59.10000 196 CYS A N 1
ATOM 1406 C CA . CYS A 1 196 ? 63.43677 -22.16400 5.09554 1.000 54.64000 196 CYS A CA 1
ATOM 1407 C C . CYS A 1 196 ? 64.12130 -23.51427 5.21255 1.000 54.47000 196 CYS A C 1
ATOM 1408 O O . CYS A 1 196 ? 63.49032 -24.49841 5.60754 1.000 64.51000 196 CYS A O 1
ATOM 1411 N N . GLN A 1 197 ? 65.40096 -23.58874 4.86669 1.000 67.16000 197 GLN A N 1
ATOM 1412 C CA . GLN A 1 197 ? 66.13169 -24.82955 5.06461 1.000 63.62000 197 GLN A CA 1
ATOM 1413 C C . GLN A 1 197 ? 66.24873 -25.14595 6.54642 1.000 56.17000 197 GLN A C 1
ATOM 1414 O O . GLN A 1 197 ? 65.99871 -26.27922 6.96478 1.000 51.42000 197 GLN A O 1
ATOM 1420 N N . GLN A 1 198 ? 66.59237 -24.14535 7.36440 1.000 63.94000 198 GLN A N 1
ATOM 1421 C CA . GLN A 1 198 ? 66.59925 -24.36034 8.81156 1.000 74.44000 198 GLN A CA 1
ATOM 1422 C C . GLN A 1 198 ? 65.23527 -24.82947 9.30019 1.000 66.69000 198 GLN A C 1
ATOM 1423 O O . GLN A 1 198 ? 65.14592 -25.71769 10.15392 1.000 59.43000 198 GLN A O 1
ATOM 1429 N N . LEU A 1 199 ? 64.16049 -24.25857 8.74826 1.000 77.23000 199 LEU A N 1
ATOM 1430 C CA . LEU A 1 199 ? 62.81544 -24.63991 9.16444 1.000 70.64000 199 LEU A CA 1
ATOM 1431 C C . LEU A 1 199 ? 62.47559 -26.05194 8.70484 1.000 66.27000 199 LEU A C 1
ATOM 1432 O O . LEU A 1 199 ? 61.92981 -26.84639 9.47765 1.000 70.37000 199 LEU A O 1
ATOM 1437 N N . LEU A 1 200 ? 62.79501 -26.38980 7.45539 1.000 58.44000 200 LEU A N 1
ATOM 1438 C CA . LEU A 1 200 ? 62.60203 -27.76439 7.00715 1.000 62.75000 200 LEU A CA 1
ATOM 1439 C C . LEU A 1 200 ? 63.45121 -28.74549 7.80347 1.000 61.82000 200 LEU A C 1
ATOM 1440 O O . LEU A 1 200 ? 63.10202 -29.92626 7.88753 1.000 60.24000 200 LEU A O 1
ATOM 1445 N N . ALA A 1 201 ? 64.55101 -28.27932 8.40181 1.000 61.08000 201 ALA A N 1
ATOM 1446 C CA . ALA A 1 201 ? 65.40240 -29.16680 9.18582 1.000 67.01000 201 ALA A CA 1
ATOM 1447 C C . ALA A 1 201 ? 64.70705 -29.62469 10.47144 1.000 63.46000 201 ALA A C 1
ATOM 1448 O O . ALA A 1 201 ? 64.87481 -30.77799 10.89308 1.000 53.97000 201 ALA A O 1
ATOM 1450 N N . LYS A 1 202 ? 63.92822 -28.73723 11.10929 1.000 54.39000 202 LYS A N 1
ATOM 1451 C CA . LYS A 1 202 ? 63.15112 -29.14241 12.27592 1.000 56.98000 202 LYS A CA 1
ATOM 1452 C C . LYS A 1 202 ? 62.19491 -30.28908 11.94500 1.000 61.72000 202 LYS A C 1
ATOM 1453 O O . LYS A 1 202 ? 62.10021 -31.26378 12.70330 1.000 75.06000 202 LYS A O 1
ATOM 1459 N N . MET A 1 203 ? 61.50126 -30.20937 10.80177 1.000 55.01000 203 MET A N 1
ATOM 1460 C CA . MET A 1 203 ? 60.48769 -31.21091 10.47465 1.000 58.22000 203 MET A CA 1
ATOM 1461 C C . MET A 1 203 ? 61.10285 -32.52196 10.00573 1.000 58.07000 203 MET A C 1
ATOM 1462 O O . MET A 1 203 ? 60.58785 -33.59686 10.33114 1.000 53.11000 203 MET A O 1
ATOM 1467 N N . LEU A 1 204 ? 62.17981 -32.45490 9.21400 1.000 64.80000 204 LEU A N 1
ATOM 1468 C CA . LEU A 1 204 ? 62.77537 -33.65506 8.63412 1.000 63.45000 204 LEU A CA 1
ATOM 1469 C C . LEU A 1 204 ? 63.48670 -34.51928 9.66378 1.000 61.46000 204 LEU A C 1
ATOM 1470 O O . LEU A 1 204 ? 63.88553 -35.64092 9.32540 1.000 55.36000 204 LEU A O 1
ATOM 1475 N N . SER A 1 205 ? 63.65569 -34.03239 10.89775 1.000 55.63000 205 SER A N 1
ATOM 1476 C CA . SER A 1 205 ? 64.19006 -34.86893 11.96078 1.000 58.80000 205 SER A CA 1
ATOM 1477 C C . SER A 1 205 ? 63.09714 -35.69821 12.63699 1.000 67.03000 205 SER A C 1
ATOM 1478 O O . SER A 1 205 ? 63.40932 -36.65982 13.35158 1.000 65.95000 205 SER A O 1
ATOM 1481 N N . LYS A 1 206 ? 61.82918 -35.37232 12.39469 1.000 62.42000 206 LYS A N 1
ATOM 1482 C CA . LYS A 1 206 ? 60.68875 -36.03860 13.00488 1.000 57.52000 206 LYS A CA 1
ATOM 1483 C C . LYS A 1 206 ? 60.24040 -37.24254 12.16391 1.000 55.12000 206 LYS A C 1
ATOM 1484 O O . LYS A 1 206 ? 60.74655 -37.49825 11.06164 1.000 57.54000 206 LYS A O 1
ATOM 1490 N N . GLY A 1 207 ? 59.27224 -37.99294 12.70202 1.000 57.31000 207 GLY A N 1
ATOM 1491 C CA . GLY A 1 207 ? 58.70369 -39.12902 12.00524 1.000 64.86000 207 GLY A CA 1
ATOM 1492 C C . GLY A 1 207 ? 57.96701 -38.73695 10.73402 1.000 64.02000 207 GLY A C 1
ATOM 1493 O O . GLY A 1 207 ? 56.96138 -38.01750 10.76346 1.000 53.96000 207 GLY A O 1
ATOM 1494 N N . PRO A 1 208 ? 58.46011 -39.20687 9.58543 1.000 64.80000 208 PRO A N 1
ATOM 1495 C CA . PRO A 1 208 ? 57.84444 -38.79998 8.31430 1.000 63.22000 208 PRO A CA 1
ATOM 1496 C C . PRO A 1 208 ? 56.40093 -39.24375 8.18846 1.000 60.94000 208 PRO A C 1
ATOM 1497 O O . PRO A 1 208 ? 55.56919 -38.49601 7.66136 1.000 59.06000 208 PRO A O 1
ATOM 1501 N N . VAL A 1 209 ? 56.08094 -40.45805 8.63495 1.000 61.00000 209 VAL A N 1
ATOM 1502 C CA . VAL A 1 209 ? 54.69109 -40.89182 8.58365 1.000 59.28000 209 VAL A CA 1
ATOM 1503 C C . VAL A 1 209 ? 53.84967 -40.00722 9.48710 1.000 53.11000 209 VAL A C 1
ATOM 1504 O O . VAL A 1 209 ? 52.71862 -39.64162 9.14322 1.000 55.08000 209 VAL A O 1
ATOM 1508 N N . ALA A 1 210 ? 54.41385 -39.57309 10.61057 1.000 57.58000 210 ALA A N 1
ATOM 1509 C CA . ALA A 1 210 ? 53.64040 -38.76435 11.53829 1.000 55.43000 210 ALA A CA 1
ATOM 1510 C C . ALA A 1 210 ? 53.40162 -37.34913 11.00976 1.000 57.21000 210 ALA A C 1
ATOM 1511 O O . ALA A 1 210 ? 52.37087 -36.74742 11.32388 1.000 57.29000 210 ALA A O 1
ATOM 1513 N N . LEU A 1 211 ? 54.32669 -36.79606 10.21584 1.000 56.65000 211 LEU A N 1
ATOM 1514 C CA . LEU A 1 211 ? 54.12380 -35.44551 9.69324 1.000 52.36000 211 LEU A CA 1
ATOM 1515 C C . LEU A 1 211 ? 52.89607 -35.38639 8.79349 1.000 49.86000 211 LEU A C 1
ATOM 1516 O O . LEU A 1 211 ? 52.07405 -34.46936 8.91408 1.000 51.92000 211 LEU A O 1
ATOM 1521 N N . GLY A 1 212 ? 52.76662 -36.34642 7.87212 1.000 37.79000 212 GLY A N 1
ATOM 1522 C CA . GLY A 1 212 ? 51.64088 -36.36054 6.96885 1.000 39.63000 212 GLY A CA 1
ATOM 1523 C C . GLY A 1 212 ? 50.34710 -36.74391 7.64237 1.000 42.85000 212 GLY A C 1
ATOM 1524 O O . GLY A 1 212 ? 49.27293 -36.42781 7.12869 1.000 49.70000 212 GLY A O 1
ATOM 1525 N N . LEU A 1 213 ? 50.42750 -37.43338 8.78149 1.000 50.33000 213 LEU A N 1
ATOM 1526 C CA . LEU A 1 213 ? 49.23361 -37.71545 9.56689 1.000 44.93000 213 LEU A CA 1
ATOM 1527 C C . LEU A 1 213 ? 48.71870 -36.47429 10.28367 1.000 47.41000 213 LEU A C 1
ATOM 1528 O O . LEU A 1 213 ? 47.50376 -36.32795 10.45543 1.000 48.07000 213 LEU A O 1
ATOM 1533 N N . VAL A 1 214 ? 49.59721 -35.57588 10.73329 1.000 46.24000 214 VAL A N 1
ATOM 1534 C CA . VAL A 1 214 ? 49.01382 -34.36576 11.28013 1.000 50.96000 214 VAL A CA 1
ATOM 1535 C C . VAL A 1 214 ? 48.42693 -33.54809 10.13982 1.000 51.65000 214 VAL A C 1
ATOM 1536 O O . VAL A 1 214 ? 47.35595 -32.94394 10.28527 1.000 60.57000 214 VAL A O 1
ATOM 1540 N N . ILE A 1 215 ? 49.07325 -33.56247 8.97597 1.000 45.55000 215 ILE A N 1
ATOM 1541 C CA . ILE A 1 215 ? 48.57865 -32.75554 7.87417 1.000 45.96000 215 ILE A CA 1
ATOM 1542 C C . ILE A 1 215 ? 47.21146 -33.25897 7.42777 1.000 49.75000 215 ILE A C 1
ATOM 1543 O O . ILE A 1 215 ? 46.31890 -32.45811 7.13759 1.000 45.62000 215 ILE A O 1
ATOM 1548 N N . GLU A 1 216 ? 47.01320 -34.58505 7.39441 1.000 44.85000 216 GLU A N 1
ATOM 1549 C CA . GLU A 1 216 ? 45.68294 -35.13250 7.14759 1.000 48.98000 216 GLU A CA 1
ATOM 1550 C C . GLU A 1 216 ? 44.67203 -34.59778 8.15911 1.000 52.33000 216 GLU A C 1
ATOM 1551 O O . GLU A 1 216 ? 43.59129 -34.11423 7.79562 1.000 49.36000 216 GLU A O 1
ATOM 1557 N N . CYS A 1 217 ? 45.01254 -34.68342 9.44511 1.000 45.74000 217 CYS A N 1
ATOM 1558 C CA . CYS A 1 217 ? 44.02451 -34.44002 10.47647 1.000 49.68000 217 CYS A CA 1
ATOM 1559 C C . CYS A 1 217 ? 43.68316 -32.96627 10.60012 1.000 49.93000 217 CYS A C 1
ATOM 1560 O O . CYS A 1 217 ? 42.52696 -32.62951 10.87630 1.000 53.42000 217 CYS A O 1
ATOM 1563 N N . VAL A 1 218 ? 44.65461 -32.07460 10.40582 1.000 45.41000 218 VAL A N 1
ATOM 1564 C CA . VAL A 1 218 ? 44.31686 -30.65845 10.36147 1.000 44.05000 218 VAL A CA 1
ATOM 1565 C C . VAL A 1 218 ? 43.39623 -30.39255 9.18041 1.000 42.95000 218 VAL A C 1
ATOM 1566 O O . VAL A 1 218 ? 42.36977 -29.71410 9.30643 1.000 47.60000 218 VAL A O 1
ATOM 1570 N N . ASN A 1 219 ? 43.71670 -30.96434 8.02528 1.000 44.94000 219 ASN A N 1
ATOM 1571 C CA . ASN A 1 219 ? 42.86732 -30.74987 6.86269 1.000 47.77000 219 ASN A CA 1
ATOM 1572 C C . ASN A 1 219 ? 41.44799 -31.24560 7.11512 1.000 57.78000 219 ASN A C 1
ATOM 1573 O O . ASN A 1 219 ? 40.47999 -30.61848 6.66314 1.000 51.00000 219 ASN A O 1
ATOM 1578 N N . ALA A 1 220 ? 41.30461 -32.34484 7.87191 1.000 55.43000 220 ALA A N 1
ATOM 1579 C CA . ALA A 1 220 ? 39.98658 -32.91686 8.11068 1.000 53.12000 220 ALA A CA 1
ATOM 1580 C C . ALA A 1 220 ? 39.13251 -32.00484 8.98180 1.000 46.88000 220 ALA A C 1
ATOM 1581 O O . ALA A 1 220 ? 37.89549 -32.05113 8.91098 1.000 51.31000 220 ALA A O 1
ATOM 1583 N N . GLY A 1 221 ? 39.76685 -31.16805 9.80251 1.000 42.06000 221 GLY A N 1
ATOM 1584 C CA . GLY A 1 221 ? 39.00419 -30.26363 10.64132 1.000 42.19000 221 GLY A CA 1
ATOM 1585 C C . GLY A 1 221 ? 38.41659 -29.09123 9.89575 1.000 43.31000 221 GLY A C 1
ATOM 1586 O O . GLY A 1 221 ? 37.52380 -28.41964 10.41846 1.000 47.16000 221 GLY A O 1
ATOM 1587 N N . TYR A 1 222 ? 38.91832 -28.81271 8.69878 1.000 42.02000 222 TYR A N 1
ATOM 1588 C CA . TYR A 1 222 ? 38.34509 -27.78886 7.84592 1.000 43.52000 222 TYR A CA 1
ATOM 1589 C C . TYR A 1 222 ? 37.31799 -28.34951 6.88094 1.000 43.49000 222 TYR A C 1
ATOM 1590 O O . TYR A 1 222 ? 36.44760 -27.59973 6.43401 1.000 53.96000 222 TYR A O 1
ATOM 1599 N N . ASP A 1 223 ? 37.38609 -29.64410 6.57575 1.000 38.94000 223 ASP A N 1
ATOM 1600 C CA . ASP A 1 223 ? 36.39119 -30.29072 5.74120 1.000 41.55000 223 ASP A CA 1
ATOM 1601 C C . ASP A 1 223 ? 35.15679 -30.60155 6.58056 1.000 42.78000 223 ASP A C 1
ATOM 1602 O O . ASP A 1 223 ? 35.24875 -31.38532 7.53155 1.000 37.24000 223 ASP A O 1
ATOM 1607 N N . PRO A 1 224 ? 33.99577 -30.01329 6.27541 1.000 52.31000 224 PRO A N 1
ATOM 1608 C CA . PRO A 1 224 ? 32.79209 -30.30309 7.08078 1.000 54.17000 224 PRO A CA 1
ATOM 1609 C C . PRO A 1 224 ? 32.27914 -31.70902 6.90078 1.000 50.94000 224 PRO A C 1
ATOM 1610 O O . PRO A 1 224 ? 31.48197 -32.17313 7.71699 1.000 55.19000 224 PRO A O 1
ATOM 1614 N N . ARG A 1 225 ? 32.69082 -32.39674 5.84958 1.000 52.97000 225 ARG A N 1
ATOM 1615 C CA . ARG A 1 225 ? 32.21682 -33.74285 5.59647 1.000 53.23000 225 ARG A CA 1
ATOM 1616 C C . ARG A 1 225 ? 32.98539 -34.79837 6.38952 1.000 51.50000 225 ARG A C 1
ATOM 1617 O O . ARG A 1 225 ? 32.56774 -35.95968 6.41084 1.000 46.93000 225 ARG A O 1
ATOM 1625 N N . GLN A 1 226 ? 34.05084 -34.43266 7.10376 1.000 57.73000 226 GLN A N 1
ATOM 1626 C CA . GLN A 1 226 ? 34.97073 -35.46787 7.54587 1.000 57.51000 226 GLN A CA 1
ATOM 1627 C C . GLN A 1 226 ? 34.88794 -35.84185 9.02770 1.000 57.50000 226 GLN A C 1
ATOM 1628 O O . GLN A 1 226 ? 34.96979 -37.03589 9.33840 1.000 70.64000 226 GLN A O 1
ATOM 1634 N N . ASP A 1 227 ? 34.71274 -34.89415 9.94777 1.000 50.12000 227 ASP A N 1
ATOM 1635 C CA . ASP A 1 227 ? 34.90688 -35.14540 11.39097 1.000 52.89000 227 ASP A CA 1
ATOM 1636 C C . ASP A 1 227 ? 36.37378 -35.40085 11.74133 1.000 47.03000 227 ASP A C 1
ATOM 1637 O O . ASP A 1 227 ? 36.85230 -36.53731 11.69717 1.000 46.43000 227 ASP A O 1
ATOM 1642 N N . GLY A 1 228 ? 37.07453 -34.34275 12.15212 1.000 45.00000 228 GLY A N 1
ATOM 1643 C CA . GLY A 1 228 ? 38.50443 -34.43927 12.36462 1.000 47.95000 228 GLY A CA 1
ATOM 1644 C C . GLY A 1 228 ? 38.91308 -35.19409 13.60805 1.000 42.14000 228 GLY A C 1
ATOM 1645 O O . GLY A 1 228 ? 40.04074 -35.69742 13.66545 1.000 43.67000 228 GLY A O 1
ATOM 1646 N N . TYR A 1 229 ? 38.02911 -35.28212 14.60333 1.000 43.83000 229 TYR A N 1
ATOM 1647 C CA . TYR A 1 229 ? 38.35106 -36.04597 15.80255 1.000 46.34000 229 TYR A CA 1
ATOM 1648 C C . TYR A 1 229 ? 38.46633 -37.52880 15.49128 1.000 47.53000 229 TYR A C 1
ATOM 1649 O O . TYR A 1 229 ? 39.43313 -38.18255 15.89889 1.000 50.67000 229 TYR A O 1
ATOM 1658 N N . VAL A 1 230 ? 37.48700 -38.07698 14.76598 1.000 50.80000 230 VAL A N 1
ATOM 1659 C CA . VAL A 1 230 ? 37.54758 -39.47505 14.34050 1.000 50.46000 230 VAL A CA 1
ATOM 1660 C C . VAL A 1 230 ? 38.79420 -39.72003 13.49872 1.000 51.51000 230 VAL A C 1
ATOM 1661 O O . VAL A 1 230 ? 39.49932 -40.71933 13.67167 1.000 52.15000 230 VAL A O 1
ATOM 1665 N N . ALA A 1 231 ? 39.07837 -38.80985 12.56629 1.000 46.83000 231 ALA A N 1
ATOM 1666 C CA . ALA A 1 231 ? 40.25630 -38.96687 11.72516 1.000 44.42000 231 ALA A CA 1
ATOM 1667 C C . ALA A 1 231 ? 41.53538 -38.94206 12.55854 1.000 44.39000 231 ALA A C 1
ATOM 1668 O O . ALA A 1 231 ? 42.49227 -39.66945 12.26200 1.000 45.24000 231 ALA A O 1
ATOM 1670 N N . GLU A 1 232 ? 41.57007 -38.11501 13.60609 1.000 38.49000 232 GLU A N 1
ATOM 1671 C CA . GLU A 1 232 ? 42.73708 -38.07512 14.47935 1.000 42.60000 232 GLU A CA 1
ATOM 1672 C C . GLU A 1 232 ? 42.90839 -39.39955 15.21083 1.000 47.57000 232 GLU A C 1
ATOM 1673 O O . GLU A 1 232 ? 44.03430 -39.88909 15.36727 1.000 53.11000 232 GLU A O 1
ATOM 1679 N N . THR A 1 233 ? 41.79751 -40.00404 15.63769 1.000 38.40000 233 THR A N 1
ATOM 1680 C CA . THR A 1 233 ? 41.85588 -41.27606 16.34508 1.000 45.42000 233 THR A CA 1
ATOM 1681 C C . THR A 1 233 ? 42.35531 -42.38665 15.42635 1.000 49.20000 233 THR A C 1
ATOM 1682 O O . THR A 1 233 ? 43.19973 -43.19612 15.82631 1.000 47.11000 233 THR A O 1
ATOM 1686 N N . GLU A 1 234 ? 41.85207 -42.43679 14.18993 1.000 47.61000 234 GLU A N 1
ATOM 1687 C CA . GLU A 1 234 ? 42.36992 -43.40100 13.23481 1.000 48.07000 234 GLU A CA 1
ATOM 1688 C C . GLU A 1 234 ? 43.83030 -43.13638 12.91127 1.000 56.52000 234 GLU A C 1
ATOM 1689 O O . GLU A 1 234 ? 44.58983 -44.07654 12.67122 1.000 63.05000 234 GLU A O 1
ATOM 1695 N N . ALA A 1 235 ? 44.25226 -41.87508 12.90543 1.000 60.91000 235 ALA A N 1
ATOM 1696 C CA . ALA A 1 235 ? 45.65322 -41.60259 12.61797 1.000 56.90000 235 ALA A CA 1
ATOM 1697 C C . ALA A 1 235 ? 46.54792 -42.08415 13.75531 1.000 58.16000 235 ALA A C 1
ATOM 1698 O O . ALA A 1 235 ? 47.63436 -42.61979 13.51280 1.000 55.75000 235 ALA A O 1
ATOM 1700 N N . PHE A 1 236 ? 46.09685 -41.90434 15.00096 1.000 60.43000 236 PHE A N 1
ATOM 1701 C CA . PHE A 1 236 ? 46.85805 -42.33828 16.17175 1.000 59.26000 236 PHE A CA 1
ATOM 1702 C C . PHE A 1 236 ? 47.11109 -43.85139 16.13400 1.000 62.02000 236 PHE A C 1
ATOM 1703 O O . PHE A 1 236 ? 48.23362 -44.31293 16.37653 1.000 62.34000 236 PHE A O 1
ATOM 1711 N N . GLY A 1 237 ? 46.08340 -44.63830 15.80389 1.000 50.54000 237 GLY A N 1
ATOM 1712 C CA . GLY A 1 237 ? 46.26533 -46.07100 15.68805 1.000 56.69000 237 GLY A CA 1
ATOM 1713 C C . GLY A 1 237 ? 47.11264 -46.47600 14.50015 1.000 62.74000 237 GLY A C 1
ATOM 1714 O O . GLY A 1 237 ? 47.81245 -47.48969 14.55048 1.000 61.01000 237 GLY A O 1
ATOM 1715 N N . ARG A 1 238 ? 47.04952 -45.71221 13.40989 1.000 63.50000 238 ARG A N 1
ATOM 1716 C CA . ARG A 1 238 ? 47.88193 -46.02770 12.25662 1.000 63.98000 238 ARG A CA 1
ATOM 1717 C C . ARG A 1 238 ? 49.33748 -45.71145 12.55461 1.000 66.15000 238 ARG A C 1
ATOM 1718 O O . ARG A 1 238 ? 50.24284 -46.45103 12.13774 1.000 64.48000 238 ARG A O 1
ATOM 1726 N N . ALA A 1 239 ? 49.57425 -44.62423 13.29609 1.000 57.97000 239 ALA A N 1
ATOM 1727 C CA . ALA A 1 239 ? 50.92563 -44.30000 13.73458 1.000 58.85000 239 ALA A CA 1
ATOM 1728 C C . ALA A 1 239 ? 51.52360 -45.44866 14.52803 1.000 63.98000 239 ALA A C 1
ATOM 1729 O O . ALA A 1 239 ? 52.68359 -45.82202 14.31118 1.000 65.00000 239 ALA A O 1
ATOM 1731 N N . PHE A 1 240 ? 50.73194 -46.03859 15.43372 1.000 64.19000 240 PHE A N 1
ATOM 1732 C CA . PHE A 1 240 ? 51.22699 -47.12198 16.28105 1.000 67.34000 240 PHE A CA 1
ATOM 1733 C C . PHE A 1 240 ? 51.77274 -48.28021 15.45471 1.000 61.10000 240 PHE A C 1
ATOM 1734 O O . PHE A 1 240 ? 52.81278 -48.85765 15.78990 1.000 81.83000 240 PHE A O 1
ATOM 1742 N N . GLN A 1 241 ? 51.09566 -48.61518 14.36093 1.000 60.31000 241 GLN A N 1
ATOM 1743 C CA . GLN A 1 241 ? 51.46317 -49.70110 13.46125 1.000 68.83000 241 GLN A CA 1
ATOM 1744 C C . GLN A 1 241 ? 52.74462 -49.43961 12.65489 1.000 76.28000 241 GLN A C 1
ATOM 1745 O O . GLN A 1 241 ? 53.13385 -50.31932 11.87679 1.000 74.99000 241 GLN A O 1
ATOM 1751 N N . THR A 1 242 ? 53.39950 -48.28461 12.77058 1.000 79.31000 242 THR A N 1
ATOM 1752 C CA . THR A 1 242 ? 54.61039 -48.04297 11.99451 1.000 72.74000 242 THR A CA 1
ATOM 1753 C C . THR A 1 242 ? 55.83658 -48.37315 12.83585 1.000 76.03000 242 THR A C 1
ATOM 1754 O O . THR A 1 242 ? 55.78832 -48.38709 14.07013 1.000 71.30000 242 THR A O 1
ATOM 1758 N N . ASP A 1 243 ? 56.94634 -48.64784 12.14394 1.000 79.68000 243 ASP A N 1
ATOM 1759 C CA . ASP A 1 243 ? 58.20164 -48.91172 12.83695 1.000 79.86000 243 ASP A CA 1
ATOM 1760 C C . ASP A 1 243 ? 58.83766 -47.63695 13.36966 1.000 72.82000 243 ASP A C 1
ATOM 1761 O O . ASP A 1 243 ? 59.59219 -47.69118 14.34406 1.000 71.87000 243 ASP A O 1
ATOM 1766 N N . ASP A 1 244 ? 58.56538 -46.49096 12.74221 1.000 77.24000 244 ASP A N 1
ATOM 1767 C CA . ASP A 1 244 ? 59.08271 -45.22870 13.26456 1.000 71.25000 244 ASP A CA 1
ATOM 1768 C C . ASP A 1 244 ? 58.52375 -44.93131 14.64781 1.000 66.14000 244 ASP A C 1
ATOM 1769 O O . ASP A 1 244 ? 59.21015 -44.32629 15.48145 1.000 64.51000 244 ASP A O 1
ATOM 1774 N N . PHE A 1 245 ? 57.28155 -45.34757 14.91247 1.000 76.60000 245 PHE A N 1
ATOM 1775 C CA . PHE A 1 245 ? 56.70387 -45.13199 16.23502 1.000 86.27000 245 PHE A CA 1
ATOM 1776 C C . PHE A 1 245 ? 57.37569 -46.01780 17.28283 1.000 76.57000 245 PHE A C 1
ATOM 1777 O O . PHE A 1 245 ? 57.72981 -45.54721 18.37326 1.000 55.92000 245 PHE A O 1
ATOM 1785 N N . LYS A 1 246 ? 57.53326 -47.31209 16.98349 1.000 69.36000 246 LYS A N 1
ATOM 1786 C CA . LYS A 1 246 ? 58.33793 -48.16361 17.85584 1.000 75.52000 246 LYS A CA 1
ATOM 1787 C C . LYS A 1 246 ? 59.73671 -47.57008 18.03663 1.000 68.25000 246 LYS A C 1
ATOM 1788 O O . LYS A 1 246 ? 60.22032 -47.40914 19.16660 1.000 62.49000 246 LYS A O 1
ATOM 1794 N N . GLU A 1 247 ? 60.37906 -47.18918 16.92863 1.000 59.83000 247 GLU A N 1
ATOM 1795 C CA . GLU A 1 247 ? 61.64968 -46.47750 17.01953 1.000 69.57000 247 GLU A CA 1
ATOM 1796 C C . GLU A 1 247 ? 61.51161 -45.22439 17.87390 1.000 70.99000 247 GLU A C 1
ATOM 1797 O O . GLU A 1 247 ? 62.27087 -45.02799 18.83341 1.000 61.57000 247 GLU A O 1
ATOM 1803 N N . GLY A 1 248 ? 60.53373 -44.36823 17.54367 1.000 70.91000 248 GLY A N 1
ATOM 1804 C CA . GLY A 1 248 ? 60.38186 -43.11884 18.26757 1.000 66.44000 248 GLY A CA 1
ATOM 1805 C C . GLY A 1 248 ? 60.15915 -43.33427 19.75067 1.000 71.90000 248 GLY A C 1
ATOM 1806 O O . GLY A 1 248 ? 60.71552 -42.61261 20.58158 1.000 65.86000 248 GLY A O 1
ATOM 1807 N N . THR A 1 249 ? 59.36859 -44.35514 20.10252 1.000 84.44000 249 THR A N 1
ATOM 1808 C CA . THR A 1 249 ? 58.97042 -44.58281 21.49090 1.000 87.99000 249 THR A CA 1
ATOM 1809 C C . THR A 1 249 ? 60.08372 -45.22916 22.30096 1.000 93.38000 249 THR A C 1
ATOM 1810 O O . THR A 1 249 ? 60.33889 -44.83892 23.44993 1.000 82.57000 249 THR A O 1
ATOM 1814 N N . GLN A 1 250 ? 60.71170 -46.26057 21.72805 1.000 91.50000 250 GLN A N 1
ATOM 1815 C CA . GLN A 1 250 ? 61.90447 -46.84305 22.32764 1.000 95.24000 250 GLN A CA 1
ATOM 1816 C C . GLN A 1 250 ? 62.95557 -45.77081 22.59211 1.000 90.36000 250 GLN A C 1
ATOM 1817 O O . GLN A 1 250 ? 63.53809 -45.71583 23.68148 1.000 95.09000 250 GLN A O 1
ATOM 1823 N N . ALA A 1 251 ? 63.17659 -44.87856 21.62126 1.000 81.19000 251 ALA A N 1
ATOM 1824 C CA . ALA A 1 251 ? 64.23892 -43.88929 21.75689 1.000 82.28000 251 ALA A CA 1
ATOM 1825 C C . ALA A 1 251 ? 63.94634 -42.87742 22.86130 1.000 85.08000 251 ALA A C 1
ATOM 1826 O O . ALA A 1 251 ? 64.87628 -42.40434 23.52033 1.000 85.51000 251 ALA A O 1
ATOM 1828 N N . PHE A 1 252 ? 62.67812 -42.52596 23.08527 1.000 83.49000 252 PHE A N 1
ATOM 1829 C CA . PHE A 1 252 ? 62.38243 -41.58723 24.16227 1.000 79.61000 252 PHE A CA 1
ATOM 1830 C C . PHE A 1 252 ? 62.65707 -42.21598 25.52173 1.000 83.84000 252 PHE A C 1
ATOM 1831 O O . PHE A 1 252 ? 63.23478 -41.56598 26.40363 1.000 86.91000 252 PHE A O 1
ATOM 1839 N N . VAL A 1 253 ? 62.25836 -43.48079 25.70643 1.000 79.61000 253 VAL A N 1
ATOM 1840 C CA . VAL A 1 253 ? 62.43352 -44.13949 27.00268 1.000 99.21000 253 VAL A CA 1
ATOM 1841 C C . VAL A 1 253 ? 63.91758 -44.33447 27.29646 1.000 93.83000 253 VAL A C 1
ATOM 1842 O O . VAL A 1 253 ? 64.42917 -43.90163 28.33676 1.000 84.49000 253 VAL A O 1
ATOM 1846 N N . GLU A 1 254 ? 64.63315 -44.97633 26.37145 1.000 90.56000 254 GLU A N 1
ATOM 1847 C CA . GLU A 1 254 ? 66.08676 -45.11062 26.46034 1.000 89.35000 254 GLU A CA 1
ATOM 1848 C C . GLU A 1 254 ? 66.75386 -43.82383 25.97403 1.000 91.76000 254 GLU A C 1
ATOM 1849 O O . GLU A 1 254 ? 67.48926 -43.82172 24.99292 1.000 93.46000 254 GLU A O 1
ATOM 1855 N N . LYS A 1 255 ? 66.49608 -42.73000 26.70872 1.000 100.25000 255 LYS A N 1
ATOM 1856 C CA . LYS A 1 255 ? 66.72873 -41.34567 26.28177 1.000 97.89000 255 LYS A CA 1
ATOM 1857 C C . LYS A 1 255 ? 67.88825 -41.17905 25.30422 1.000 80.44000 255 LYS A C 1
ATOM 1858 O O . LYS A 1 255 ? 68.97929 -40.76175 25.69569 1.000 78.99000 255 LYS A O 1
ATOM 1864 N N . ARG A 1 256 ? 67.64712 -41.50188 24.03773 1.000 85.59000 256 ARG A N 1
ATOM 1865 C CA . ARG A 1 256 ? 68.61881 -41.47247 22.95333 1.000 97.18000 256 ARG A CA 1
ATOM 1866 C C . ARG A 1 256 ? 67.99286 -40.82701 21.72700 1.000 99.66000 256 ARG A C 1
ATOM 1867 O O . ARG A 1 256 ? 66.77544 -40.60452 21.67693 1.000 83.07000 256 ARG A O 1
ATOM 1875 N N . PRO A 1 257 ? 68.80296 -40.49790 20.71098 1.000 103.98000 257 PRO A N 1
ATOM 1876 C CA . PRO A 1 257 ? 68.24540 -39.94837 19.46779 1.000 107.89000 257 PRO A CA 1
ATOM 1877 C C . PRO A 1 257 ? 67.47240 -41.01270 18.69889 1.000 109.40000 257 PRO A C 1
ATOM 1878 O O . PRO A 1 257 ? 67.50087 -42.20171 19.02447 1.000 125.12000 257 PRO A O 1
ATOM 1882 N N . ALA A 1 258 ? 66.77207 -40.57202 17.65236 1.000 91.28000 258 ALA A N 1
ATOM 1883 C CA . ALA A 1 258 ? 65.85944 -41.44391 16.92556 1.000 85.49000 258 ALA A CA 1
ATOM 1884 C C . ALA A 1 258 ? 66.12757 -41.36421 15.43372 1.000 79.94000 258 ALA A C 1
ATOM 1885 O O . ALA A 1 258 ? 66.23797 -40.26775 14.87715 1.000 99.63000 258 ALA A O 1
ATOM 1887 N N . VAL A 1 259 ? 66.20689 -42.52316 14.79133 1.000 76.54000 259 VAL A N 1
ATOM 1888 C CA . VAL A 1 259 ? 66.45622 -42.63308 13.35721 1.000 82.45000 259 VAL A CA 1
ATOM 1889 C C . VAL A 1 259 ? 65.18027 -43.17150 12.72043 1.000 77.26000 259 VAL A C 1
ATOM 1890 O O . VAL A 1 259 ? 64.87729 -44.36903 12.79943 1.000 81.68000 259 VAL A O 1
ATOM 1894 N N . PHE A 1 260 ? 64.41931 -42.28581 12.09292 1.000 76.71000 260 PHE A N 1
ATOM 1895 C CA . PHE A 1 260 ? 63.18168 -42.69947 11.46374 1.000 73.09000 260 PHE A CA 1
ATOM 1896 C C . PHE A 1 260 ? 63.45854 -43.15052 10.04140 1.000 69.36000 260 PHE A C 1
ATOM 1897 O O . PHE A 1 260 ? 64.48713 -42.82323 9.45218 1.000 78.94000 260 PHE A O 1
ATOM 1905 N N . GLN A 1 261 ? 62.52644 -43.91377 9.48642 1.000 72.06000 261 GLN A N 1
ATOM 1906 C CA . GLN A 1 261 ? 62.70862 -44.37213 8.11804 1.000 76.84000 261 GLN A CA 1
ATOM 1907 C C . GLN A 1 261 ? 61.46073 -44.29180 7.26174 1.000 69.53000 261 GLN A C 1
ATOM 1908 O O . GLN A 1 261 ? 61.55576 -44.55135 6.05545 1.000 57.80000 261 GLN A O 1
ATOM 1914 N N . GLY A 1 262 ? 60.31300 -43.92178 7.82556 1.000 78.44000 262 GLY A N 1
ATOM 1915 C CA . GLY A 1 262 ? 59.10275 -43.70220 7.05443 1.000 68.31000 262 GLY A CA 1
ATOM 1916 C C . GLY A 1 262 ? 58.31036 -44.95016 6.73930 1.000 65.32000 262 GLY A C 1
ATOM 1917 O O . GLY A 1 262 ? 57.72448 -45.03955 5.65769 1.000 59.19000 262 GLY A O 1
ATOM 1918 N N . LYS A 1 263 ? 58.26464 -45.91695 7.65605 1.000 68.07000 263 LYS A N 1
ATOM 1919 C CA . LYS A 1 263 ? 57.58549 -47.18788 7.38933 1.000 78.41000 263 LYS A CA 1
ATOM 1920 C C . LYS A 1 263 ? 57.19990 -47.90317 8.69115 1.000 79.88000 263 LYS A C 1
ATOM 1921 O O . LYS A 1 263 ? 57.26069 -47.32236 9.78158 1.000 60.50000 263 LYS A O 1
ATOM 1927 N N . MET B 1 1 ? 30.17368 -38.74797 45.10381 1.000 137.08000 1 MET B N 1
ATOM 1928 C CA . MET B 1 1 ? 30.58385 -37.98222 46.27526 1.000 128.70000 1 MET B CA 1
ATOM 1929 C C . MET B 1 1 ? 32.07543 -38.18034 46.57134 1.000 134.51000 1 MET B C 1
ATOM 1930 O O . MET B 1 1 ? 32.71088 -37.30071 47.15064 1.000 141.26000 1 MET B O 1
ATOM 1935 N N . ALA B 1 2 ? 32.63417 -39.32667 46.16296 1.000 127.78000 2 ALA B N 1
ATOM 1936 C CA . ALA B 1 2 ? 33.99744 -39.71844 46.53860 1.000 119.56000 2 ALA B CA 1
ATOM 1937 C C . ALA B 1 2 ? 35.01057 -38.79816 45.85450 1.000 126.46000 2 ALA B C 1
ATOM 1938 O O . ALA B 1 2 ? 35.61176 -39.12643 44.82571 1.000 108.92000 2 ALA B O 1
ATOM 1940 N N . THR B 1 3 ? 35.20852 -37.62380 46.46283 1.000 122.39000 3 THR B N 1
ATOM 1941 C CA . THR B 1 3 ? 36.12666 -36.59178 45.96202 1.000 115.25000 3 THR B CA 1
ATOM 1942 C C . THR B 1 3 ? 37.48409 -36.67354 46.66516 1.000 110.51000 3 THR B C 1
ATOM 1943 O O . THR B 1 3 ? 37.96363 -35.72109 47.29730 1.000 87.04000 3 THR B O 1
ATOM 1947 N N . SER B 1 4 ? 38.10591 -37.84338 46.55322 1.000 101.78000 4 SER B N 1
ATOM 1948 C CA . SER B 1 4 ? 39.50506 -38.02744 46.90449 1.000 91.65000 4 SER B CA 1
ATOM 1949 C C . SER B 1 4 ? 40.15640 -38.80642 45.77405 1.000 88.90000 4 SER B C 1
ATOM 1950 O O . SER B 1 4 ? 39.61929 -39.83039 45.33114 1.000 85.32000 4 SER B O 1
ATOM 1953 N N . PHE B 1 5 ? 41.29491 -38.30295 45.29493 1.000 74.15000 5 PHE B N 1
ATOM 1954 C CA . PHE B 1 5 ? 41.92037 -38.78955 44.07395 1.000 70.95000 5 PHE B CA 1
ATOM 1955 C C . PHE B 1 5 ? 43.40036 -39.04430 44.28546 1.000 65.29000 5 PHE B C 1
ATOM 1956 O O . PHE B 1 5 ? 44.09516 -38.24759 44.92287 1.000 61.45000 5 PHE B O 1
ATOM 1964 N N . ASP B 1 6 ? 43.88710 -40.13564 43.69846 1.000 60.94000 6 ASP B N 1
ATOM 1965 C CA . ASP B 1 6 ? 45.31540 -40.41114 43.74541 1.000 62.02000 6 ASP B CA 1
ATOM 1966 C C . ASP B 1 6 ? 46.12288 -39.24800 43.16629 1.000 62.70000 6 ASP B C 1
ATOM 1967 O O . ASP B 1 6 ? 47.07266 -38.77118 43.79522 1.000 67.67000 6 ASP B O 1
ATOM 1972 N N . ASN B 1 7 ? 45.73080 -38.73873 41.99339 1.000 64.00000 7 ASN B N 1
ATOM 1973 C CA . ASN B 1 7 ? 46.57616 -37.81702 41.23863 1.000 60.91000 7 ASN B CA 1
ATOM 1974 C C . ASN B 1 7 ? 46.03014 -36.39840 41.09430 1.000 56.74000 7 ASN B C 1
ATOM 1975 O O . ASN B 1 7 ? 46.68888 -35.57650 40.45742 1.000 61.45000 7 ASN B O 1
ATOM 1980 N N . LEU B 1 8 ? 44.86235 -36.07447 41.64921 1.000 63.93000 8 LEU B N 1
ATOM 1981 C CA . LEU B 1 8 ? 44.29361 -34.73706 41.51525 1.000 60.17000 8 LEU B CA 1
ATOM 1982 C C . LEU B 1 8 ? 43.95066 -34.16943 42.88073 1.000 52.86000 8 LEU B C 1
ATOM 1983 O O . LEU B 1 8 ? 43.73911 -34.90844 43.84344 1.000 61.23000 8 LEU B O 1
ATOM 1988 N N . LEU B 1 9 ? 43.83882 -32.84329 42.94066 1.000 51.88000 9 LEU B N 1
ATOM 1989 C CA . LEU B 1 9 ? 43.44500 -32.13026 44.15041 1.000 59.05000 9 LEU B CA 1
ATOM 1990 C C . LEU B 1 9 ? 42.14772 -31.37711 43.88784 1.000 64.98000 9 LEU B C 1
ATOM 1991 O O . LEU B 1 9 ? 42.12299 -30.44196 43.08224 1.000 75.43000 9 LEU B O 1
ATOM 1996 N N . TYR B 1 10 ? 41.08769 -31.75290 44.59169 1.000 67.31000 10 TYR B N 1
ATOM 1997 C CA . TYR B 1 10 ? 39.73333 -31.27018 44.32845 1.000 61.97000 10 TYR B CA 1
ATOM 1998 C C . TYR B 1 10 ? 39.32497 -30.34825 45.47386 1.000 59.93000 10 TYR B C 1
ATOM 1999 O O . TYR B 1 10 ? 38.67530 -30.77028 46.43055 1.000 73.90000 10 TYR B O 1
ATOM 2008 N N . ASP B 1 11 ? 39.70326 -29.08318 45.36987 1.000 62.50000 11 ASP B N 1
ATOM 2009 C CA . ASP B 1 11 ? 39.41001 -28.08308 46.39390 1.000 69.11000 11 ASP B CA 1
ATOM 2010 C C . ASP B 1 11 ? 38.24655 -27.21393 45.91897 1.000 73.90000 11 ASP B C 1
ATOM 2011 O O . ASP B 1 11 ? 38.42423 -26.30363 45.10314 1.000 79.24000 11 ASP B O 1
ATOM 2016 N N . LEU B 1 12 ? 37.05764 -27.46939 46.45735 1.000 68.11000 12 LEU B N 1
ATOM 2017 C CA . LEU B 1 12 ? 35.89921 -26.63107 46.17385 1.000 69.00000 12 LEU B CA 1
ATOM 2018 C C . LEU B 1 12 ? 35.81176 -25.49891 47.19225 1.000 61.84000 12 LEU B C 1
ATOM 2019 O O . LEU B 1 12 ? 35.69592 -25.75243 48.39228 1.000 66.38000 12 LEU B O 1
ATOM 2024 N N . ASP B 1 13 ? 35.84593 -24.25675 46.71054 1.000 64.31000 13 ASP B N 1
ATOM 2025 C CA . ASP B 1 13 ? 35.68873 -23.06955 47.55100 1.000 61.78000 13 ASP B CA 1
ATOM 2026 C C . ASP B 1 13 ? 34.20452 -22.73814 47.65871 1.000 68.06000 13 ASP B C 1
ATOM 2027 O O . ASP B 1 13 ? 33.58947 -22.29764 46.68208 1.000 74.38000 13 ASP B O 1
ATOM 2032 N N . ALA B 1 14 ? 33.64738 -22.87594 48.86471 1.000 76.49000 14 ALA B N 1
ATOM 2033 C CA . ALA B 1 14 ? 32.20104 -22.78374 49.05730 1.000 74.48000 14 ALA B CA 1
ATOM 2034 C C . ALA B 1 14 ? 31.66140 -21.35091 49.09193 1.000 70.94000 14 ALA B C 1
ATOM 2035 O O . ALA B 1 14 ? 30.43941 -21.16680 49.01620 1.000 65.10000 14 ALA B O 1
ATOM 2037 N N . ALA B 1 15 ? 32.51658 -20.33250 49.19798 1.000 71.19000 15 ALA B N 1
ATOM 2038 C CA . ALA B 1 15 ? 32.01987 -18.96382 49.10109 1.000 73.27000 15 ALA B CA 1
ATOM 2039 C C . ALA B 1 15 ? 31.67993 -18.60770 47.65498 1.000 82.44000 15 ALA B C 1
ATOM 2040 O O . ALA B 1 15 ? 30.53839 -18.24630 47.33940 1.000 72.40000 15 ALA B O 1
ATOM 2042 N N . THR B 1 16 ? 32.66334 -18.73346 46.75647 1.000 76.60000 16 THR B N 1
ATOM 2043 C CA . THR B 1 16 ? 32.53848 -18.30467 45.37084 1.000 71.17000 16 THR B CA 1
ATOM 2044 C C . THR B 1 16 ? 31.89678 -19.35102 44.46121 1.000 66.25000 16 THR B C 1
ATOM 2045 O O . THR B 1 16 ? 31.38689 -18.98939 43.39335 1.000 66.99000 16 THR B O 1
ATOM 2049 N N . GLY B 1 17 ? 31.89742 -20.62541 44.85163 1.000 57.70000 17 GLY B N 1
ATOM 2050 C CA . GLY B 1 17 ? 31.48911 -21.68827 43.95743 1.000 59.28000 17 GLY B CA 1
ATOM 2051 C C . GLY B 1 17 ? 32.57328 -22.19568 43.02309 1.000 65.56000 17 GLY B C 1
ATOM 2052 O O . GLY B 1 17 ? 32.29683 -23.09639 42.21696 1.000 60.36000 17 GLY B O 1
ATOM 2053 N N . VAL B 1 18 ? 33.79308 -21.66033 43.10868 1.000 59.83000 18 VAL B N 1
ATOM 2054 C CA . VAL B 1 18 ? 34.87829 -22.02870 42.20249 1.000 54.85000 18 VAL B CA 1
ATOM 2055 C C . VAL B 1 18 ? 35.50618 -23.33457 42.66523 1.000 54.59000 18 VAL B C 1
ATOM 2056 O O . VAL B 1 18 ? 36.05456 -23.41730 43.76917 1.000 63.81000 18 VAL B O 1
ATOM 2060 N N . LEU B 1 19 ? 35.44543 -24.35236 41.81834 1.000 47.86000 19 LEU B N 1
ATOM 2061 C CA . LEU B 1 19 ? 36.18204 -25.58951 42.04949 1.000 56.05000 19 LEU B CA 1
ATOM 2062 C C . LEU B 1 19 ? 37.58222 -25.45860 41.44507 1.000 58.62000 19 LEU B C 1
ATOM 2063 O O . LEU B 1 19 ? 37.73533 -25.35869 40.22244 1.000 57.39000 19 LEU B O 1
ATOM 2068 N N . THR B 1 20 ? 38.60462 -25.45694 42.28935 1.000 58.29000 20 THR B N 1
ATOM 2069 C CA . THR B 1 20 ? 39.97129 -25.57188 41.80423 1.000 53.33000 20 THR B CA 1
ATOM 2070 C C . THR B 1 20 ? 40.31743 -27.04709 41.64129 1.000 57.16000 20 THR B C 1
ATOM 2071 O O . THR B 1 20 ? 40.23918 -27.82456 42.59638 1.000 63.13000 20 THR B O 1
ATOM 2075 N N . LEU B 1 21 ? 40.70342 -27.42738 40.43648 1.000 57.91000 21 LEU B N 1
ATOM 2076 C CA . LEU B 1 21 ? 41.09972 -28.78908 40.13208 1.000 61.61000 21 LEU B CA 1
ATOM 2077 C C . LEU B 1 21 ? 42.58142 -28.75343 39.79003 1.000 56.10000 21 LEU B C 1
ATOM 2078 O O . LEU B 1 21 ? 42.98251 -28.05201 38.85574 1.000 53.43000 21 LEU B O 1
ATOM 2083 N N . THR B 1 22 ? 43.39691 -29.46813 40.56136 1.000 54.59000 22 THR B N 1
ATOM 2084 C CA . THR B 1 22 ? 44.84423 -29.41110 40.40632 1.000 49.48000 22 THR B CA 1
ATOM 2085 C C . THR B 1 22 ? 45.38404 -30.77811 40.01404 1.000 55.00000 22 THR B C 1
ATOM 2086 O O . THR B 1 22 ? 45.03410 -31.79344 40.63035 1.000 53.28000 22 THR B O 1
ATOM 2090 N N . VAL B 1 23 ? 46.21530 -30.80110 38.97673 1.000 52.86000 23 VAL B N 1
ATOM 2091 C CA . VAL B 1 23 ? 46.91105 -32.01988 38.57813 1.000 54.09000 23 VAL B CA 1
ATOM 2092 C C . VAL B 1 23 ? 48.13488 -32.18558 39.47225 1.000 52.68000 23 VAL B C 1
ATOM 2093 O O . VAL B 1 23 ? 49.02596 -31.32976 39.49058 1.000 52.96000 23 VAL B O 1
ATOM 2097 N N . ASN B 1 24 ? 48.18776 -33.29056 40.20998 1.000 65.22000 24 ASN B N 1
ATOM 2098 C CA . ASN B 1 24 ? 49.08086 -33.42085 41.35919 1.000 67.73000 24 ASN B CA 1
ATOM 2099 C C . ASN B 1 24 ? 50.06884 -34.56461 41.14521 1.000 63.16000 24 ASN B C 1
ATOM 2100 O O . ASN B 1 24 ? 49.93606 -35.63823 41.73401 1.000 67.99000 24 ASN B O 1
ATOM 2105 N N . ARG B 1 25 ? 51.05683 -34.33169 40.28252 1.000 65.55000 25 ARG B N 1
ATOM 2106 C CA . ARG B 1 25 ? 52.20818 -35.22783 40.12621 1.000 54.71000 25 ARG B CA 1
ATOM 2107 C C . ARG B 1 25 ? 53.45507 -34.38669 39.88297 1.000 49.17000 25 ARG B C 1
ATOM 2108 O O . ARG B 1 25 ? 54.13251 -34.55125 38.86246 1.000 59.98000 25 ARG B O 1
ATOM 2116 N N . PRO B 1 26 ? 53.78642 -33.45686 40.79684 1.000 50.44000 26 PRO B N 1
ATOM 2117 C CA . PRO B 1 26 ? 54.87670 -32.50295 40.48807 1.000 55.73000 26 PRO B CA 1
ATOM 2118 C C . PRO B 1 26 ? 56.23060 -33.17061 40.24650 1.000 62.57000 26 PRO B C 1
ATOM 2119 O O . PRO B 1 26 ? 57.02968 -32.65383 39.45114 1.000 68.40000 26 PRO B O 1
ATOM 2123 N N . ALA B 1 27 ? 56.49823 -34.32610 40.86626 1.000 54.74000 27 ALA B N 1
ATOM 2124 C CA . ALA B 1 27 ? 57.75273 -35.01984 40.59628 1.000 56.94000 27 ALA B CA 1
ATOM 2125 C C . ALA B 1 27 ? 57.84676 -35.50305 39.15445 1.000 55.45000 27 ALA B C 1
ATOM 2126 O O . ALA B 1 27 ? 58.95829 -35.66560 38.63460 1.000 46.03000 27 ALA B O 1
ATOM 2128 N N . LYS B 1 28 ? 56.71444 -35.77215 38.50143 1.000 58.09000 28 LYS B N 1
ATOM 2129 C CA . LYS B 1 28 ? 56.71889 -36.17379 37.10082 1.000 61.76000 28 LYS B CA 1
ATOM 2130 C C . LYS B 1 28 ? 56.11223 -35.08510 36.21279 1.000 64.99000 28 LYS B C 1
ATOM 2131 O O . LYS B 1 28 ? 55.56403 -35.36349 35.13386 1.000 56.55000 28 LYS B O 1
ATOM 2137 N N . LEU B 1 29 ? 56.25418 -33.83008 36.65471 1.000 57.89000 29 LEU B N 1
ATOM 2138 C CA . LEU B 1 29 ? 55.74623 -32.66446 35.93660 1.000 63.04000 29 LEU B CA 1
ATOM 2139 C C . LEU B 1 29 ? 54.31397 -32.88524 35.46511 1.000 60.21000 29 LEU B C 1
ATOM 2140 O O . LEU B 1 29 ? 53.94103 -32.54669 34.34201 1.000 60.14000 29 LEU B O 1
ATOM 2145 N N . ASN B 1 30 ? 53.50713 -33.47243 36.34250 1.000 59.02000 30 ASN B N 1
ATOM 2146 C CA . ASN B 1 30 ? 52.07542 -33.58744 36.15187 1.000 55.70000 30 ASN B CA 1
ATOM 2147 C C . ASN B 1 30 ? 51.72115 -34.31257 34.86205 1.000 57.64000 30 ASN B C 1
ATOM 2148 O O . ASN B 1 30 ? 50.61920 -34.12886 34.34054 1.000 55.75000 30 ASN B O 1
ATOM 2153 N N . ALA B 1 31 ? 52.62355 -35.13529 34.32474 1.000 51.66000 31 ALA B N 1
ATOM 2154 C CA . ALA B 1 31 ? 52.31032 -35.82111 33.08080 1.000 50.34000 31 ALA B CA 1
ATOM 2155 C C . ALA B 1 31 ? 51.03127 -36.64510 33.22823 1.000 59.26000 31 ALA B C 1
ATOM 2156 O O . ALA B 1 31 ? 50.58576 -36.96494 34.33674 1.000 56.62000 31 ALA B O 1
ATOM 2158 N N . LEU B 1 32 ? 50.43373 -36.98414 32.08780 1.000 60.10000 32 LEU B N 1
ATOM 2159 C CA . LEU B 1 32 ? 49.19545 -37.74107 32.06668 1.000 58.96000 32 LEU B CA 1
ATOM 2160 C C . LEU B 1 32 ? 49.47377 -39.23281 31.98498 1.000 61.58000 32 LEU B C 1
ATOM 2161 O O . LEU B 1 32 ? 50.42226 -39.67310 31.32726 1.000 67.53000 32 LEU B O 1
ATOM 2166 N N . ASN B 1 33 ? 48.63800 -40.01008 32.65954 1.000 57.28000 33 ASN B N 1
ATOM 2167 C CA . ASN B 1 33 ? 48.65501 -41.44744 32.47507 1.000 57.19000 33 ASN B CA 1
ATOM 2168 C C . ASN B 1 33 ? 47.22569 -41.93223 32.60039 1.000 57.56000 33 ASN B C 1
ATOM 2169 O O . ASN B 1 33 ? 46.34062 -41.18704 33.02709 1.000 59.12000 33 ASN B O 1
ATOM 2174 N N . ALA B 1 34 ? 47.01331 -43.19748 32.22465 1.000 55.84000 34 ALA B N 1
ATOM 2175 C CA . ALA B 1 34 ? 45.69250 -43.81690 32.24299 1.000 53.22000 34 ALA B CA 1
ATOM 2176 C C . ALA B 1 34 ? 44.92944 -43.47135 33.52144 1.000 56.88000 34 ALA B C 1
ATOM 2177 O O . ALA B 1 34 ? 43.73321 -43.14617 33.47396 1.000 60.32000 34 ALA B O 1
ATOM 2179 N N . ALA B 1 35 ? 45.62187 -43.49534 34.66468 1.000 55.87000 35 ALA B N 1
ATOM 2180 C CA . ALA B 1 35 ? 44.95387 -43.18143 35.92221 1.000 51.52000 35 ALA B CA 1
ATOM 2181 C C . ALA B 1 35 ? 44.56325 -41.71242 35.98855 1.000 53.59000 35 ALA B C 1
ATOM 2182 O O . ALA B 1 35 ? 43.46471 -41.37992 36.44487 1.000 64.58000 35 ALA B O 1
ATOM 2184 N N . THR B 1 36 ? 45.44016 -40.81205 35.54372 1.000 56.02000 36 THR B N 1
ATOM 2185 C CA . THR B 1 36 ? 45.14187 -39.39119 35.70083 1.000 60.63000 36 THR B CA 1
ATOM 2186 C C . THR B 1 36 ? 44.00030 -38.96877 34.78345 1.000 55.80000 36 THR B C 1
ATOM 2187 O O . THR B 1 36 ? 43.08090 -38.25057 35.20044 1.000 47.87000 36 THR B O 1
ATOM 2191 N N . ILE B 1 37 ? 44.04256 -39.41568 33.52895 1.000 57.00000 37 ILE B N 1
ATOM 2192 C CA . ILE B 1 37 ? 42.93124 -39.18537 32.61058 1.000 65.54000 37 ILE B CA 1
ATOM 2193 C C . ILE B 1 37 ? 41.61942 -39.65564 33.23927 1.000 63.55000 37 ILE B C 1
ATOM 2194 O O . ILE B 1 37 ? 40.62231 -38.91932 33.27088 1.000 57.09000 37 ILE B O 1
ATOM 2199 N N . ALA B 1 38 ? 41.62011 -40.86882 33.80428 1.000 58.48000 38 ALA B N 1
ATOM 2200 C CA . ALA B 1 38 ? 40.39618 -41.41296 34.38665 1.000 52.28000 38 ALA B CA 1
ATOM 2201 C C . ALA B 1 38 ? 39.94577 -40.63570 35.62365 1.000 49.45000 38 ALA B C 1
ATOM 2202 O O . ALA B 1 38 ? 38.74156 -40.53710 35.88625 1.000 53.22000 38 ALA B O 1
ATOM 2204 N N . GLU B 1 39 ? 40.87188 -40.05509 36.38305 1.000 54.85000 39 GLU B N 1
ATOM 2205 C CA . GLU B 1 39 ? 40.43456 -39.23248 37.50288 1.000 63.81000 39 GLU B CA 1
ATOM 2206 C C . GLU B 1 39 ? 39.84381 -37.91130 37.02346 1.000 60.93000 39 GLU B C 1
ATOM 2207 O O . GLU B 1 39 ? 38.87466 -37.41496 37.61742 1.000 56.50000 39 GLU B O 1
ATOM 2213 N N . LEU B 1 40 ? 40.39557 -37.33642 35.94512 1.000 59.00000 40 LEU B N 1
ATOM 2214 C CA . LEU B 1 40 ? 39.81690 -36.11365 35.39431 1.000 56.05000 40 LEU B CA 1
ATOM 2215 C C . LEU B 1 40 ? 38.42008 -36.37281 34.85128 1.000 56.01000 40 LEU B C 1
ATOM 2216 O O . LEU B 1 40 ? 37.52555 -35.53722 35.01901 1.000 50.82000 40 LEU B O 1
ATOM 2221 N N . ASP B 1 41 ? 38.21230 -37.53358 34.21246 1.000 57.48000 41 ASP B N 1
ATOM 2222 C CA . ASP B 1 41 ? 36.86823 -37.95851 33.82726 1.000 51.23000 41 ASP B CA 1
ATOM 2223 C C . ASP B 1 41 ? 35.93619 -37.95169 35.03452 1.000 55.57000 41 ASP B C 1
ATOM 2224 O O . ASP B 1 41 ? 34.87400 -37.31150 35.01581 1.000 54.20000 41 ASP B O 1
ATOM 2229 N N . THR B 1 42 ? 36.33834 -38.63262 36.11462 1.000 57.17000 42 THR B N 1
ATOM 2230 C CA . THR B 1 42 ? 35.50502 -38.67668 37.31677 1.000 53.88000 42 THR B CA 1
ATOM 2231 C C . THR B 1 42 ? 35.29072 -37.28407 37.90824 1.000 53.71000 42 THR B C 1
ATOM 2232 O O . THR B 1 42 ? 34.15603 -36.90032 38.20481 1.000 58.83000 42 THR B O 1
ATOM 2236 N N . ALA B 1 43 ? 36.36609 -36.50852 38.09562 1.000 49.96000 43 ALA B N 1
ATOM 2237 C CA . ALA B 1 43 ? 36.20721 -35.18634 38.70200 1.000 53.70000 43 ALA B CA 1
ATOM 2238 C C . ALA B 1 43 ? 35.28339 -34.29044 37.87095 1.000 62.27000 43 ALA B C 1
ATOM 2239 O O . ALA B 1 43 ? 34.39775 -33.61448 38.41894 1.000 64.06000 43 ALA B O 1
ATOM 2241 N N . ALA B 1 44 ? 35.47085 -34.27825 36.54602 1.000 57.04000 44 ALA B N 1
ATOM 2242 C CA . ALA B 1 44 ? 34.61905 -33.47858 35.67047 1.000 55.88000 44 ALA B CA 1
ATOM 2243 C C . ALA B 1 44 ? 33.15009 -33.82774 35.85951 1.000 55.40000 44 ALA B C 1
ATOM 2244 O O . ALA B 1 44 ? 32.29678 -32.93817 35.98587 1.000 59.21000 44 ALA B O 1
ATOM 2246 N N . GLN B 1 45 ? 32.83176 -35.12462 35.87033 1.000 56.44000 45 GLN B N 1
ATOM 2247 C CA . GLN B 1 45 ? 31.44240 -35.53104 36.05528 1.000 55.30000 45 GLN B CA 1
ATOM 2248 C C . GLN B 1 45 ? 30.91972 -35.09031 37.41351 1.000 57.44000 45 GLN B C 1
ATOM 2249 O O . GLN B 1 45 ? 29.78026 -34.62157 37.52395 1.000 61.56000 45 GLN B O 1
ATOM 2255 N N . GLN B 1 46 ? 31.73735 -35.21377 38.45967 1.000 60.19000 46 GLN B N 1
ATOM 2256 C CA . GLN B 1 46 ? 31.28387 -34.73055 39.75594 1.000 66.20000 46 GLN B CA 1
ATOM 2257 C C . GLN B 1 46 ? 31.10501 -33.22240 39.73035 1.000 62.06000 46 GLN B C 1
ATOM 2258 O O . GLN B 1 46 ? 30.10690 -32.70665 40.24292 1.000 57.90000 46 GLN B O 1
ATOM 2264 N N . ALA B 1 47 ? 32.03183 -32.50367 39.09031 1.000 68.40000 47 ALA B N 1
ATOM 2265 C CA . ALA B 1 47 ? 31.93256 -31.04606 39.03194 1.000 67.82000 47 ALA B CA 1
ATOM 2266 C C . ALA B 1 47 ? 30.66770 -30.59480 38.30815 1.000 59.84000 47 ALA B C 1
ATOM 2267 O O . ALA B 1 47 ? 30.01138 -29.62925 38.72634 1.000 50.69000 47 ALA B O 1
ATOM 2269 N N . LEU B 1 48 ? 30.31440 -31.28101 37.21685 1.000 58.59000 48 LEU B N 1
ATOM 2270 C CA . LEU B 1 48 ? 29.14940 -30.92193 36.41335 1.000 67.29000 48 LEU B CA 1
ATOM 2271 C C . LEU B 1 48 ? 27.81619 -31.27872 37.06484 1.000 66.63000 48 LEU B C 1
ATOM 2272 O O . LEU B 1 48 ? 26.78651 -30.73178 36.66237 1.000 62.43000 48 LEU B O 1
ATOM 2277 N N . ALA B 1 49 ? 27.79964 -32.18686 38.04079 1.000 65.68000 49 ALA B N 1
ATOM 2278 C CA . ALA B 1 49 ? 26.55481 -32.60175 38.66796 1.000 60.69000 49 ALA B CA 1
ATOM 2279 C C . ALA B 1 49 ? 26.30328 -31.94700 40.01460 1.000 63.20000 49 ALA B C 1
ATOM 2280 O O . ALA B 1 49 ? 25.22829 -32.15891 40.58101 1.000 64.78000 49 ALA B O 1
ATOM 2282 N N . ASP B 1 50 ? 27.25131 -31.15958 40.53800 1.000 54.12000 50 ASP B N 1
ATOM 2283 C CA . ASP B 1 50 ? 27.12068 -30.58792 41.87177 1.000 58.32000 50 ASP B CA 1
ATOM 2284 C C . ASP B 1 50 ? 26.65892 -29.14324 41.76807 1.000 58.45000 50 ASP B C 1
ATOM 2285 O O . ASP B 1 50 ? 27.42485 -28.28833 41.29872 1.000 59.83000 50 ASP B O 1
ATOM 2290 N N . PRO B 1 51 ? 25.44927 -28.81468 42.21934 1.000 64.55000 51 PRO B N 1
ATOM 2291 C CA . PRO B 1 51 ? 24.97902 -27.42540 42.11056 1.000 61.72000 51 PRO B CA 1
ATOM 2292 C C . PRO B 1 51 ? 25.85583 -26.42107 42.83547 1.000 64.13000 51 PRO B C 1
ATOM 2293 O O . PRO B 1 51 ? 25.81771 -25.23153 42.49831 1.000 70.06000 51 PRO B O 1
ATOM 2297 N N . ALA B 1 52 ? 26.64592 -26.85425 43.81928 1.000 67.52000 52 ALA B N 1
ATOM 2298 C CA . ALA B 1 52 ? 27.56609 -25.94489 44.49246 1.000 67.04000 52 ALA B CA 1
ATOM 2299 C C . ALA B 1 52 ? 28.70790 -25.50470 43.58015 1.000 63.02000 52 ALA B C 1
ATOM 2300 O O . ALA B 1 52 ? 29.31331 -24.45482 43.82057 1.000 69.30000 52 ALA B O 1
ATOM 2302 N N . VAL B 1 53 ? 29.01839 -26.29082 42.55304 1.000 59.10000 53 VAL B N 1
ATOM 2303 C CA . VAL B 1 53 ? 30.08577 -25.97710 41.60983 1.000 65.07000 53 VAL B CA 1
ATOM 2304 C C . VAL B 1 53 ? 29.53277 -25.02937 40.54790 1.000 65.84000 53 VAL B C 1
ATOM 2305 O O . VAL B 1 53 ? 28.65524 -25.40508 39.76413 1.000 61.57000 53 VAL B O 1
ATOM 2309 N N . ARG B 1 54 ? 30.04396 -23.79563 40.51690 1.000 58.54000 54 ARG B N 1
ATOM 2310 C CA . ARG B 1 54 ? 29.60549 -22.82284 39.52456 1.000 63.26000 54 ARG B CA 1
ATOM 2311 C C . ARG B 1 54 ? 30.62856 -22.56609 38.42114 1.000 55.24000 54 ARG B C 1
ATOM 2312 O O . ARG B 1 54 ? 30.26521 -22.00231 37.38759 1.000 54.59000 54 ARG B O 1
ATOM 2320 N N . ALA B 1 55 ? 31.88025 -22.97090 38.60611 1.000 55.23000 55 ALA B N 1
ATOM 2321 C CA . ALA B 1 55 ? 32.94315 -22.75841 37.63578 1.000 51.22000 55 ALA B CA 1
ATOM 2322 C C . ALA B 1 55 ? 34.09410 -23.66993 38.02291 1.000 48.45000 55 ALA B C 1
ATOM 2323 O O . ALA B 1 55 ? 34.13501 -24.19126 39.13878 1.000 52.33000 55 ALA B O 1
ATOM 2325 N N . ILE B 1 56 ? 35.01962 -23.86555 37.09112 1.000 48.05000 56 ILE B N 1
ATOM 2326 C CA . ILE B 1 56 ? 36.17148 -24.73150 37.29927 1.000 49.10000 56 ILE B CA 1
ATOM 2327 C C . ILE B 1 56 ? 37.44124 -23.97510 36.96378 1.000 51.49000 56 ILE B C 1
ATOM 2328 O O . ILE B 1 56 ? 37.55121 -23.38922 35.88522 1.000 52.64000 56 ILE B O 1
ATOM 2333 N N . LEU B 1 57 ? 38.40806 -24.02269 37.86421 1.000 61.39000 57 LEU B N 1
ATOM 2334 C CA . LEU B 1 57 ? 39.72727 -23.45089 37.64829 1.000 53.99000 57 LEU B CA 1
ATOM 2335 C C . LEU B 1 57 ? 40.72416 -24.60245 37.60070 1.000 53.89000 57 LEU B C 1
ATOM 2336 O O . LEU B 1 57 ? 40.93203 -25.29627 38.59801 1.000 50.74000 57 LEU B O 1
ATOM 2341 N N . LEU B 1 58 ? 41.31975 -24.82342 36.43927 1.000 61.28000 58 LEU B N 1
ATOM 2342 C CA . LEU B 1 58 ? 42.19563 -25.96384 36.21051 1.000 56.58000 58 LEU B CA 1
ATOM 2343 C C . LEU B 1 58 ? 43.64404 -25.48919 36.17320 1.000 57.29000 58 LEU B C 1
ATOM 2344 O O . LEU B 1 58 ? 43.97430 -24.56394 35.42293 1.000 47.96000 58 LEU B O 1
ATOM 2349 N N . THR B 1 59 ? 44.50132 -26.11196 36.98727 1.000 52.99000 59 THR B N 1
ATOM 2350 C CA . THR B 1 59 ? 45.89016 -25.67616 37.11299 1.000 56.56000 59 THR B CA 1
ATOM 2351 C C . THR B 1 59 ? 46.77522 -26.87084 37.45066 1.000 55.76000 59 THR B C 1
ATOM 2352 O O . THR B 1 59 ? 46.29766 -27.98792 37.67362 1.000 43.67000 59 THR B O 1
ATOM 2356 N N . GLY B 1 60 ? 48.08426 -26.62163 37.48878 1.000 62.85000 60 GLY B N 1
ATOM 2357 C CA . GLY B 1 60 ? 49.06431 -27.62659 37.86597 1.000 63.49000 60 GLY B CA 1
ATOM 2358 C C . GLY B 1 60 ? 49.62321 -27.38852 39.25773 1.000 57.45000 60 GLY B C 1
ATOM 2359 O O . GLY B 1 60 ? 49.76900 -26.23843 39.70453 1.000 58.20000 60 GLY B O 1
ATOM 2360 N N . SER B 1 61 ? 49.92944 -28.48331 39.95121 1.000 54.95000 61 SER B N 1
ATOM 2361 C CA . SER B 1 61 ? 50.56670 -28.37855 41.26073 1.000 64.37000 61 SER B CA 1
ATOM 2362 C C . SER B 1 61 ? 52.06675 -28.18151 41.08968 1.000 63.51000 61 SER B C 1
ATOM 2363 O O . SER B 1 61 ? 52.68253 -28.74187 40.17798 1.000 61.40000 61 SER B O 1
ATOM 2366 N N . GLY B 1 62 ? 52.64714 -27.36980 41.96573 1.000 65.05000 62 GLY B N 1
ATOM 2367 C CA . GLY B 1 62 ? 54.05459 -27.07773 41.87079 1.000 70.76000 62 GLY B CA 1
ATOM 2368 C C . GLY B 1 62 ? 54.29425 -26.11612 40.73677 1.000 79.32000 62 GLY B C 1
ATOM 2369 O O . GLY B 1 62 ? 54.03494 -26.42899 39.57394 1.000 108.10000 62 GLY B O 1
ATOM 2370 N N . GLU B 1 63 ? 54.82709 -24.94764 41.05746 1.000 83.25000 63 GLU B N 1
ATOM 2371 C CA . GLU B 1 63 ? 54.87046 -23.84769 40.10605 1.000 93.64000 63 GLU B CA 1
ATOM 2372 C C . GLU B 1 63 ? 56.04880 -23.98108 39.12872 1.000 77.04000 63 GLU B C 1
ATOM 2373 O O . GLU B 1 63 ? 56.89224 -23.09913 38.98849 1.000 67.87000 63 GLU B O 1
ATOM 2379 N N . LYS B 1 64 ? 56.04818 -25.11389 38.40228 1.000 72.96000 64 LYS B N 1
ATOM 2380 C CA . LYS B 1 64 ? 56.98565 -25.41976 37.32014 1.000 72.69000 64 LYS B CA 1
ATOM 2381 C C . LYS B 1 64 ? 56.33585 -26.03363 36.07134 1.000 69.98000 64 LYS B C 1
ATOM 2382 O O . LYS B 1 64 ? 56.80524 -25.77126 34.95801 1.000 54.35000 64 LYS B O 1
ATOM 2388 N N . ALA B 1 65 ? 55.26485 -26.81876 36.18647 1.000 60.73000 65 ALA B N 1
ATOM 2389 C CA . ALA B 1 65 ? 54.58333 -27.34937 35.01247 1.000 63.05000 65 ALA B CA 1
ATOM 2390 C C . ALA B 1 65 ? 53.07441 -27.34550 35.22194 1.000 62.75000 65 ALA B C 1
ATOM 2391 O O . ALA B 1 65 ? 52.58606 -27.59420 36.32953 1.000 60.28000 65 ALA B O 1
ATOM 2393 N N . PHE B 1 66 ? 52.34321 -27.03840 34.14954 1.000 62.95000 66 PHE B N 1
ATOM 2394 C CA . PHE B 1 66 ? 50.90035 -27.21150 34.12300 1.000 56.98000 66 PHE B CA 1
ATOM 2395 C C . PHE B 1 66 ? 50.62468 -28.69937 33.94625 1.000 51.61000 66 PHE B C 1
ATOM 2396 O O . PHE B 1 66 ? 50.26057 -29.39219 34.89902 1.000 50.17000 66 PHE B O 1
ATOM 2404 N N . VAL B 1 67 ? 50.81515 -29.20162 32.73077 1.000 50.34000 67 VAL B N 1
ATOM 2405 C CA . VAL B 1 67 ? 50.79272 -30.63042 32.44282 1.000 50.36000 67 VAL B CA 1
ATOM 2406 C C . VAL B 1 67 ? 51.78440 -30.83586 31.31579 1.000 50.33000 67 VAL B C 1
ATOM 2407 O O . VAL B 1 67 ? 51.63553 -30.24388 30.24293 1.000 60.70000 67 VAL B O 1
ATOM 2411 N N . ALA B 1 68 ? 52.80217 -31.65567 31.53652 1.000 53.13000 68 ALA B N 1
ATOM 2412 C CA . ALA B 1 68 ? 53.88810 -31.80380 30.57236 1.000 56.63000 68 ALA B CA 1
ATOM 2413 C C . ALA B 1 68 ? 53.87851 -33.23041 30.04060 1.000 57.91000 68 ALA B C 1
ATOM 2414 O O . ALA B 1 68 ? 54.51802 -34.11994 30.61069 1.000 69.06000 68 ALA B O 1
ATOM 2416 N N . GLY B 1 69 ? 53.15646 -33.44512 28.94080 1.000 54.09000 69 GLY B N 1
ATOM 2417 C CA . GLY B 1 69 ? 53.23324 -34.71835 28.25878 1.000 56.63000 69 GLY B CA 1
ATOM 2418 C C . GLY B 1 69 ? 52.45764 -35.81559 28.96589 1.000 62.69000 69 GLY B C 1
ATOM 2419 O O . GLY B 1 69 ? 51.53497 -35.57789 29.75193 1.000 56.75000 69 GLY B O 1
ATOM 2420 N N . ALA B 1 70 ? 52.85615 -37.04901 28.67506 1.000 72.75000 70 ALA B N 1
ATOM 2421 C CA . ALA B 1 70 ? 52.10321 -38.20363 29.12657 1.000 71.36000 70 ALA B CA 1
ATOM 2422 C C . ALA B 1 70 ? 53.05360 -39.37653 29.29387 1.000 77.53000 70 ALA B C 1
ATOM 2423 O O . ALA B 1 70 ? 54.12558 -39.42399 28.68948 1.000 84.12000 70 ALA B O 1
ATOM 2425 N N . ASP B 1 71 ? 52.64607 -40.32413 30.13071 1.000 82.24000 71 ASP B N 1
ATOM 2426 C CA . ASP B 1 71 ? 53.45126 -41.50980 30.37118 1.000 79.05000 71 ASP B CA 1
ATOM 2427 C C . ASP B 1 71 ? 53.60152 -42.29942 29.08000 1.000 76.60000 71 ASP B C 1
ATOM 2428 O O . ASP B 1 71 ? 52.71153 -43.06688 28.70576 1.000 101.22000 71 ASP B O 1
ATOM 2433 N N . ILE B 1 72 ? 54.72465 -42.11907 28.39296 1.000 72.49000 72 ILE B N 1
ATOM 2434 C CA . ILE B 1 72 ? 54.86971 -42.70816 27.06957 1.000 81.81000 72 ILE B CA 1
ATOM 2435 C C . ILE B 1 72 ? 55.17443 -44.19825 27.15877 1.000 85.86000 72 ILE B C 1
ATOM 2436 O O . ILE B 1 72 ? 54.74834 -44.97512 26.29315 1.000 76.01000 72 ILE B O 1
ATOM 2441 N N . ALA B 1 73 ? 55.88269 -44.63554 28.20134 1.000 76.04000 73 ALA B N 1
ATOM 2442 C CA . ALA B 1 73 ? 56.13459 -46.06497 28.34849 1.000 72.76000 73 ALA B CA 1
ATOM 2443 C C . ALA B 1 73 ? 54.83174 -46.82361 28.55037 1.000 63.99000 73 ALA B C 1
ATOM 2444 O O . ALA B 1 73 ? 54.65250 -47.92448 28.01526 1.000 62.21000 73 ALA B O 1
ATOM 2446 N N . GLU B 1 74 ? 53.90939 -46.23638 29.31732 1.000 67.06000 74 GLU B N 1
ATOM 2447 C CA . GLU B 1 74 ? 52.55765 -46.77358 29.44781 1.000 66.24000 74 GLU B CA 1
ATOM 2448 C C . GLU B 1 74 ? 51.87937 -46.87116 28.09104 1.000 72.83000 74 GLU B C 1
ATOM 2449 O O . GLU B 1 74 ? 51.26521 -47.89142 27.76114 1.000 80.07000 74 GLU B O 1
ATOM 2455 N N . LEU B 1 75 ? 51.98859 -45.80752 27.28960 1.000 67.87000 75 LEU B N 1
ATOM 2456 C CA . LEU B 1 75 ? 51.34676 -45.76404 25.98201 1.000 71.68000 75 LEU B CA 1
ATOM 2457 C C . LEU B 1 75 ? 51.91624 -46.82304 25.04327 1.000 72.03000 75 LEU B C 1
ATOM 2458 O O . LEU B 1 75 ? 51.17503 -47.46863 24.29320 1.000 77.78000 75 LEU B O 1
ATOM 2463 N N . ALA B 1 76 ? 53.23325 -47.02225 25.08241 1.000 72.44000 76 ALA B N 1
ATOM 2464 C CA . ALA B 1 76 ? 53.89866 -47.95466 24.18220 1.000 64.85000 76 ALA B CA 1
ATOM 2465 C C . ALA B 1 76 ? 53.46837 -49.39771 24.38206 1.000 58.45000 76 ALA B C 1
ATOM 2466 O O . ALA B 1 76 ? 53.69245 -50.21571 23.48748 1.000 60.96000 76 ALA B O 1
ATOM 2468 N N . SER B 1 77 ? 52.89280 -49.74333 25.53373 1.000 56.51000 77 SER B N 1
ATOM 2469 C CA . SER B 1 77 ? 52.51131 -51.11691 25.83676 1.000 65.57000 77 SER B CA 1
ATOM 2470 C C . SER B 1 77 ? 51.08827 -51.45546 25.39860 1.000 80.22000 77 SER B C 1
ATOM 2471 O O . SER B 1 77 ? 50.47295 -52.36095 25.97958 1.000 77.73000 77 SER B O 1
ATOM 2474 N N . LEU B 1 78 ? 50.53954 -50.73072 24.42486 1.000 73.12000 78 LEU B N 1
ATOM 2475 C CA . LEU B 1 78 ? 49.16887 -50.91348 23.97844 1.000 67.27000 78 LEU B CA 1
ATOM 2476 C C . LEU B 1 78 ? 49.18112 -51.34351 22.52054 1.000 66.26000 78 LEU B C 1
ATOM 2477 O O . LEU B 1 78 ? 50.09192 -50.98268 21.76832 1.000 63.45000 78 LEU B O 1
ATOM 2482 N N . THR B 1 79 ? 48.17968 -52.12578 22.11579 1.000 65.74000 79 THR B N 1
ATOM 2483 C CA . THR B 1 79 ? 48.05254 -52.39035 20.68869 1.000 64.30000 79 THR B CA 1
ATOM 2484 C C . THR B 1 79 ? 47.58167 -51.12604 19.97266 1.000 63.50000 79 THR B C 1
ATOM 2485 O O . THR B 1 79 ? 47.02833 -50.20012 20.57981 1.000 64.95000 79 THR B O 1
ATOM 2489 N N . ALA B 1 80 ? 47.83666 -51.09135 18.66253 1.000 60.58000 80 ALA B N 1
ATOM 2490 C CA . ALA B 1 80 ? 47.26710 -50.05454 17.81373 1.000 60.46000 80 ALA B CA 1
ATOM 2491 C C . ALA B 1 80 ? 45.76810 -49.91937 18.05631 1.000 58.58000 80 ALA B C 1
ATOM 2492 O O . ALA B 1 80 ? 45.23908 -48.80241 18.11991 1.000 58.54000 80 ALA B O 1
ATOM 2494 N N . VAL B 1 81 ? 45.07563 -51.05221 18.22476 1.000 57.97000 81 VAL B N 1
ATOM 2495 C CA . VAL B 1 81 ? 43.64338 -51.03158 18.50886 1.000 62.84000 81 VAL B CA 1
ATOM 2496 C C . VAL B 1 81 ? 43.37648 -50.30125 19.81550 1.000 61.16000 81 VAL B C 1
ATOM 2497 O O . VAL B 1 81 ? 42.61328 -49.33255 19.86268 1.000 56.33000 81 VAL B O 1
ATOM 2501 N N . GLN B 1 82 ? 44.00078 -50.75652 20.89865 1.000 58.52000 82 GLN B N 1
ATOM 2502 C CA . GLN B 1 82 ? 43.82352 -50.06541 22.16917 1.000 63.51000 82 GLN B CA 1
ATOM 2503 C C . GLN B 1 82 ? 44.26161 -48.61215 22.08048 1.000 57.89000 82 GLN B C 1
ATOM 2504 O O . GLN B 1 82 ? 43.68037 -47.74556 22.74256 1.000 49.60000 82 GLN B O 1
ATOM 2510 N N . ALA B 1 83 ? 45.26585 -48.32648 21.25200 1.000 56.77000 83 ALA B N 1
ATOM 2511 C CA . ALA B 1 83 ? 45.77931 -46.96542 21.14134 1.000 56.97000 83 ALA B CA 1
ATOM 2512 C C . ALA B 1 83 ? 44.73713 -46.02643 20.53403 1.000 58.86000 83 ALA B C 1
ATOM 2513 O O . ALA B 1 83 ? 44.53754 -44.90303 21.01678 1.000 62.55000 83 ALA B O 1
ATOM 2515 N N . ALA B 1 84 ? 44.07349 -46.46330 19.45939 1.000 58.36000 84 ALA B N 1
ATOM 2516 C CA . ALA B 1 84 ? 42.93138 -45.71238 18.94587 1.000 60.30000 84 ALA B CA 1
ATOM 2517 C C . ALA B 1 84 ? 41.88654 -45.50207 20.03657 1.000 63.30000 84 ALA B C 1
ATOM 2518 O O . ALA B 1 84 ? 41.34180 -44.40160 20.18002 1.000 70.00000 84 ALA B O 1
ATOM 2520 N N . GLY B 1 85 ? 41.62859 -46.53668 20.84319 1.000 60.50000 85 GLY B N 1
ATOM 2521 C CA . GLY B 1 85 ? 40.68322 -46.39851 21.93570 1.000 49.53000 85 GLY B CA 1
ATOM 2522 C C . GLY B 1 85 ? 41.12786 -45.39515 22.98373 1.000 50.18000 85 GLY B C 1
ATOM 2523 O O . GLY B 1 85 ? 40.31786 -44.60970 23.48621 1.000 52.08000 85 GLY B O 1
ATOM 2524 N N . ALA B 1 86 ? 42.41374 -45.41780 23.35031 1.000 54.51000 86 ALA B N 1
ATOM 2525 C CA . ALA B 1 86 ? 42.90526 -44.45124 24.32772 1.000 47.58000 86 ALA B CA 1
ATOM 2526 C C . ALA B 1 86 ? 42.75984 -43.03428 23.80703 1.000 55.98000 86 ALA B C 1
ATOM 2527 O O . ALA B 1 86 ? 42.55196 -42.10143 24.59146 1.000 64.05000 86 ALA B O 1
ATOM 2529 N N . SER B 1 87 ? 42.87633 -42.86427 22.48442 1.000 56.94000 87 SER B N 1
ATOM 2530 C CA . SER B 1 87 ? 42.67854 -41.56953 21.83979 1.000 51.83000 87 SER B CA 1
ATOM 2531 C C . SER B 1 87 ? 41.22619 -41.10937 21.96407 1.000 49.02000 87 SER B C 1
ATOM 2532 O O . SER B 1 87 ? 40.94521 -39.98875 22.41821 1.000 50.47000 87 SER B O 1
ATOM 2535 N N . ALA B 1 88 ? 40.29037 -41.97241 21.56328 1.000 45.00000 88 ALA B N 1
ATOM 2536 C CA . ALA B 1 88 ? 38.87622 -41.64752 21.68296 1.000 47.24000 88 ALA B CA 1
ATOM 2537 C C . ALA B 1 88 ? 38.52247 -41.30367 23.12022 1.000 52.08000 88 ALA B C 1
ATOM 2538 O O . ALA B 1 88 ? 37.79518 -40.33676 23.37487 1.000 62.14000 88 ALA B O 1
ATOM 2540 N N . TYR B 1 89 ? 39.05816 -42.06663 24.07539 1.000 53.50000 89 TYR B N 1
ATOM 2541 C CA . TYR B 1 89 ? 38.72919 -41.84856 25.47930 1.000 49.18000 89 TYR B CA 1
ATOM 2542 C C . TYR B 1 89 ? 39.26873 -40.51232 25.96279 1.000 48.40000 89 TYR B C 1
ATOM 2543 O O . TYR B 1 89 ? 38.52237 -39.68913 26.51430 1.000 54.43000 89 TYR B O 1
ATOM 2552 N N . GLY B 1 90 ? 40.56334 -40.27389 25.76431 1.000 46.49000 90 GLY B N 1
ATOM 2553 C CA . GLY B 1 90 ? 41.13366 -39.01235 26.20078 1.000 48.36000 90 GLY B CA 1
ATOM 2554 C C . GLY B 1 90 ? 40.41970 -37.82313 25.59272 1.000 51.98000 90 GLY B C 1
ATOM 2555 O O . GLY B 1 90 ? 40.16139 -36.82599 26.27042 1.000 50.13000 90 GLY B O 1
ATOM 2556 N N . GLN B 1 91 ? 40.06007 -37.91824 24.31161 1.000 52.09000 91 GLN B N 1
ATOM 2557 C CA . GLN B 1 91 ? 39.37944 -36.77865 23.72179 1.000 47.66000 91 GLN B CA 1
ATOM 2558 C C . GLN B 1 91 ? 37.89974 -36.70561 24.12687 1.000 46.65000 91 GLN B C 1
ATOM 2559 O O . GLN B 1 91 ? 37.36427 -35.59392 24.25944 1.000 46.06000 91 GLN B O 1
ATOM 2565 N N . ARG B 1 92 ? 37.23767 -37.83742 24.41466 1.000 46.24000 92 ARG B N 1
ATOM 2566 C CA . ARG B 1 92 ? 35.94034 -37.74593 25.09333 1.000 50.05000 92 ARG B CA 1
ATOM 2567 C C . ARG B 1 92 ? 36.07152 -37.01888 26.42797 1.000 48.97000 92 ARG B C 1
ATOM 2568 O O . ARG B 1 92 ? 35.26363 -36.14042 26.75579 1.000 47.88000 92 ARG B O 1
ATOM 2576 N N . VAL B 1 93 ? 37.08726 -37.37775 27.22062 1.000 51.68000 93 VAL B N 1
ATOM 2577 C CA . VAL B 1 93 ? 37.23704 -36.77542 28.54351 1.000 47.09000 93 VAL B CA 1
ATOM 2578 C C . VAL B 1 93 ? 37.42936 -35.27089 28.42015 1.000 42.84000 93 VAL B C 1
ATOM 2579 O O . VAL B 1 93 ? 36.71751 -34.48417 29.05533 1.000 38.60000 93 VAL B O 1
ATOM 2583 N N . PHE B 1 94 ? 38.36539 -34.84859 27.56930 1.000 45.96000 94 PHE B N 1
ATOM 2584 C CA . PHE B 1 94 ? 38.60983 -33.41939 27.37728 1.000 51.11000 94 PHE B CA 1
ATOM 2585 C C . PHE B 1 94 ? 37.35448 -32.68571 26.91375 1.000 46.13000 94 PHE B C 1
ATOM 2586 O O . PHE B 1 94 ? 37.04870 -31.59104 27.40909 1.000 51.34000 94 PHE B O 1
ATOM 2594 N N . ALA B 1 95 ? 36.60810 -33.27827 25.97530 1.000 45.49000 95 ALA B N 1
ATOM 2595 C CA . ALA B 1 95 ? 35.37374 -32.65882 25.48278 1.000 43.79000 95 ALA B CA 1
ATOM 2596 C C . ALA B 1 95 ? 34.39478 -32.30904 26.61475 1.000 44.79000 95 ALA B C 1
ATOM 2597 O O . ALA B 1 95 ? 33.58207 -31.38342 26.46113 1.000 44.77000 95 ALA B O 1
ATOM 2599 N N . GLN B 1 96 ? 34.45041 -33.02173 27.74863 1.000 46.74000 96 GLN B N 1
ATOM 2600 C CA . GLN B 1 96 ? 33.59529 -32.66434 28.88229 1.000 49.19000 96 GLN B CA 1
ATOM 2601 C C . GLN B 1 96 ? 33.89585 -31.25559 29.38028 1.000 48.64000 96 GLN B C 1
ATOM 2602 O O . GLN B 1 96 ? 32.98506 -30.52410 29.78715 1.000 54.77000 96 GLN B O 1
ATOM 2608 N N . PHE B 1 97 ? 35.15846 -30.83841 29.32140 1.000 48.20000 97 PHE B N 1
ATOM 2609 C CA . PHE B 1 97 ? 35.47612 -29.46608 29.68899 1.000 51.30000 97 PHE B CA 1
ATOM 2610 C C . PHE B 1 97 ? 35.01470 -28.48099 28.61745 1.000 52.73000 97 PHE B C 1
ATOM 2611 O O . PHE B 1 97 ? 34.52205 -27.39256 28.94027 1.000 56.13000 97 PHE B O 1
ATOM 2619 N N . GLU B 1 98 ? 35.17518 -28.83749 27.33580 1.000 49.04000 98 GLU B N 1
ATOM 2620 C CA . GLU B 1 98 ? 34.71044 -27.97042 26.25186 1.000 42.88000 98 GLU B CA 1
ATOM 2621 C C . GLU B 1 98 ? 33.20061 -27.75012 26.31863 1.000 42.88000 98 GLU B C 1
ATOM 2622 O O . GLU B 1 98 ? 32.72127 -26.62436 26.14604 1.000 42.16000 98 GLU B O 1
ATOM 2628 N N . ARG B 1 99 ? 32.43552 -28.81681 26.57240 1.000 43.98000 99 ARG B N 1
ATOM 2629 C CA . ARG B 1 99 ? 30.98122 -28.77521 26.51403 1.000 45.81000 99 ARG B CA 1
ATOM 2630 C C . ARG B 1 99 ? 30.35107 -28.44920 27.85831 1.000 44.15000 99 ARG B C 1
ATOM 2631 O O . ARG B 1 99 ? 29.12371 -28.43471 27.96698 1.000 59.38000 99 ARG B O 1
ATOM 2639 N N . SER B 1 100 ? 31.15271 -28.15097 28.86017 1.000 46.53000 100 SER B N 1
ATOM 2640 C CA . SER B 1 100 ? 30.64555 -27.88543 30.19936 1.000 46.44000 100 SER B CA 1
ATOM 2641 C C . SER B 1 100 ? 29.86137 -26.57808 30.21853 1.000 48.37000 100 SER B C 1
ATOM 2642 O O . SER B 1 100 ? 30.39896 -25.53705 29.82020 1.000 42.59000 100 SER B O 1
ATOM 2645 N N . PRO B 1 101 ? 28.60145 -26.58083 30.66937 1.000 50.42000 101 PRO B N 1
ATOM 2646 C CA . PRO B 1 101 ? 27.87943 -25.31483 30.80953 1.000 52.04000 101 PRO B CA 1
ATOM 2647 C C . PRO B 1 101 ? 28.47298 -24.40491 31.86307 1.000 47.88000 101 PRO B C 1
ATOM 2648 O O . PRO B 1 101 ? 28.21618 -23.19715 31.82309 1.000 48.01000 101 PRO B O 1
ATOM 2652 N N . LYS B 1 102 ? 29.24140 -24.94429 32.81517 1.000 54.90000 102 LYS B N 1
ATOM 2653 C CA . LYS B 1 102 ? 29.97808 -24.17903 33.81805 1.000 51.78000 102 LYS B CA 1
ATOM 2654 C C . LYS B 1 102 ? 31.32042 -23.76315 33.23967 1.000 46.92000 102 LYS B C 1
ATOM 2655 O O . LYS B 1 102 ? 32.01482 -24.59762 32.65616 1.000 53.40000 102 LYS B O 1
ATOM 2661 N N . PRO B 1 103 ? 31.69078 -22.49067 33.34679 1.000 47.73000 103 PRO B N 1
ATOM 2662 C CA . PRO B 1 103 ? 32.94501 -22.02269 32.74042 1.000 49.32000 103 PRO B CA 1
ATOM 2663 C C . PRO B 1 103 ? 34.16390 -22.74913 33.29777 1.000 46.10000 103 PRO B C 1
ATOM 2664 O O . PRO B 1 103 ? 34.28730 -22.96778 34.50036 1.000 49.79000 103 PRO B O 1
ATOM 2668 N N . VAL B 1 104 ? 35.07668 -23.10534 32.40844 1.000 45.55000 104 VAL B N 1
ATOM 2669 C CA . VAL B 1 104 ? 36.30596 -23.81141 32.74256 1.000 43.36000 104 VAL B CA 1
ATOM 2670 C C . VAL B 1 104 ? 37.45742 -22.92737 32.30461 1.000 45.35000 104 VAL B C 1
ATOM 2671 O O . VAL B 1 104 ? 37.58184 -22.62735 31.11147 1.000 47.08000 104 VAL B O 1
ATOM 2675 N N . VAL B 1 105 ? 38.28046 -22.49441 33.26152 1.000 50.25000 105 VAL B N 1
ATOM 2676 C CA . VAL B 1 105 ? 39.42937 -21.62121 33.01508 1.000 50.23000 105 VAL B CA 1
ATOM 2677 C C . VAL B 1 105 ? 40.71127 -22.38702 33.33264 1.000 51.83000 105 VAL B C 1
ATOM 2678 O O . VAL B 1 105 ? 40.91577 -22.81007 34.47825 1.000 49.18000 105 VAL B O 1
ATOM 2682 N N . ALA B 1 106 ? 41.58375 -22.54757 32.33172 1.000 47.67000 106 ALA B N 1
ATOM 2683 C CA . ALA B 1 106 ? 42.89622 -23.16445 32.52618 1.000 43.54000 106 ALA B CA 1
ATOM 2684 C C . ALA B 1 106 ? 43.90065 -22.09949 32.94928 1.000 44.28000 106 ALA B C 1
ATOM 2685 O O . ALA B 1 106 ? 44.19237 -21.17962 32.17595 1.000 42.85000 106 ALA B O 1
ATOM 2687 N N . ALA B 1 107 ? 44.42622 -22.22895 34.17044 1.000 47.14000 107 ALA B N 1
ATOM 2688 C CA . ALA B 1 107 ? 45.52080 -21.39188 34.66603 1.000 50.78000 107 ALA B CA 1
ATOM 2689 C C . ALA B 1 107 ? 46.84215 -22.11088 34.39546 1.000 53.06000 107 ALA B C 1
ATOM 2690 O O . ALA B 1 107 ? 47.26711 -22.97873 35.16589 1.000 48.67000 107 ALA B O 1
ATOM 2692 N N . VAL B 1 108 ? 47.50054 -21.76096 33.29494 1.000 50.45000 108 VAL B N 1
ATOM 2693 C CA . VAL B 1 108 ? 48.70289 -22.48193 32.88940 1.000 57.30000 108 VAL B CA 1
ATOM 2694 C C . VAL B 1 108 ? 49.89083 -21.89622 33.64221 1.000 54.98000 108 VAL B C 1
ATOM 2695 O O . VAL B 1 108 ? 50.30378 -20.75888 33.39806 1.000 48.00000 108 VAL B O 1
ATOM 2699 N N . ASN B 1 109 ? 50.42747 -22.67734 34.57709 1.000 60.83000 109 ASN B N 1
ATOM 2700 C CA . ASN B 1 109 ? 51.47128 -22.23650 35.49389 1.000 66.52000 109 ASN B CA 1
ATOM 2701 C C . ASN B 1 109 ? 52.87397 -22.60848 35.03628 1.000 55.53000 109 ASN B C 1
ATOM 2702 O O . ASN B 1 109 ? 53.84481 -22.14574 35.63816 1.000 65.76000 109 ASN B O 1
ATOM 2707 N N . GLY B 1 110 ? 53.00156 -23.42394 33.99798 1.000 51.34000 110 GLY B N 1
ATOM 2708 C CA . GLY B 1 110 ? 54.29423 -23.86661 33.51887 1.000 56.63000 110 GLY B CA 1
ATOM 2709 C C . GLY B 1 110 ? 54.16103 -24.60036 32.20126 1.000 57.77000 110 GLY B C 1
ATOM 2710 O O . GLY B 1 110 ? 53.46149 -24.13959 31.29393 1.000 73.73000 110 GLY B O 1
ATOM 2711 N N . PHE B 1 111 ? 54.80905 -25.75108 32.08017 1.000 63.04000 111 PHE B N 1
ATOM 2712 C CA . PHE B 1 111 ? 54.81219 -26.45643 30.80653 1.000 61.14000 111 PHE B CA 1
ATOM 2713 C C . PHE B 1 111 ? 53.44461 -27.06024 30.51782 1.000 59.48000 111 PHE B C 1
ATOM 2714 O O . PHE B 1 111 ? 52.87044 -27.76373 31.35745 1.000 66.15000 111 PHE B O 1
ATOM 2722 N N . ALA B 1 112 ? 52.92824 -26.77070 29.32444 1.000 54.43000 112 ALA B N 1
ATOM 2723 C CA . ALA B 1 112 ? 51.75522 -27.42214 28.75155 1.000 52.68000 112 ALA B CA 1
ATOM 2724 C C . ALA B 1 112 ? 52.22641 -28.04504 27.44410 1.000 50.03000 112 ALA B C 1
ATOM 2725 O O . ALA B 1 112 ? 52.41075 -27.34949 26.44263 1.000 52.96000 112 ALA B O 1
ATOM 2727 N N . LEU B 1 113 ? 52.44835 -29.34984 27.44106 1.000 49.87000 113 LEU B N 1
ATOM 2728 C CA . LEU B 1 113 ? 53.04320 -29.98414 26.27924 1.000 51.74000 113 LEU B CA 1
ATOM 2729 C C . LEU B 1 113 ? 52.28671 -31.25419 25.93464 1.000 51.32000 113 LEU B C 1
ATOM 2730 O O . LEU B 1 113 ? 51.91258 -32.03133 26.82338 1.000 54.09000 113 LEU B O 1
ATOM 2735 N N . GLY B 1 114 ? 52.08818 -31.47075 24.63910 1.000 47.94000 114 GLY B N 1
ATOM 2736 C CA . GLY B 1 114 ? 51.36641 -32.65746 24.20649 1.000 52.81000 114 GLY B CA 1
ATOM 2737 C C . GLY B 1 114 ? 49.96046 -32.66946 24.78327 1.000 55.12000 114 GLY B C 1
ATOM 2738 O O . GLY B 1 114 ? 49.24379 -31.65517 24.77611 1.000 54.66000 114 GLY B O 1
ATOM 2739 N N . GLY B 1 115 ? 49.57136 -33.82765 25.31830 1.000 47.20000 115 GLY B N 1
ATOM 2740 C CA . GLY B 1 115 ? 48.27460 -33.94588 25.94115 1.000 45.99000 115 GLY B CA 1
ATOM 2741 C C . GLY B 1 115 ? 48.00429 -32.85481 26.95670 1.000 47.82000 115 GLY B C 1
ATOM 2742 O O . GLY B 1 115 ? 46.84344 -32.51709 27.21494 1.000 47.00000 115 GLY B O 1
ATOM 2743 N N . GLY B 1 116 ? 49.05851 -32.27857 27.54452 1.000 43.85000 116 GLY B N 1
ATOM 2744 C CA . GLY B 1 116 ? 48.84325 -31.19708 28.48916 1.000 39.72000 116 GLY B CA 1
ATOM 2745 C C . GLY B 1 116 ? 48.47405 -29.90701 27.78823 1.000 42.52000 116 GLY B C 1
ATOM 2746 O O . GLY B 1 116 ? 47.69280 -29.10055 28.30384 1.000 46.30000 116 GLY B O 1
ATOM 2747 N N . CYS B 1 117 ? 49.05350 -29.67837 26.61373 1.000 39.47000 117 CYS B N 1
ATOM 2748 C CA . CYS B 1 117 ? 48.60587 -28.55759 25.80729 1.000 45.31000 117 CYS B CA 1
ATOM 2749 C C . CYS B 1 117 ? 47.17377 -28.78400 25.34035 1.000 48.94000 117 CYS B C 1
ATOM 2750 O O . CYS B 1 117 ? 46.35480 -27.85843 25.35163 1.000 40.67000 117 CYS B O 1
ATOM 2753 N N . GLU B 1 118 ? 46.85405 -30.02145 24.94490 1.000 48.78000 118 GLU B N 1
ATOM 2754 C CA . GLU B 1 118 ? 45.50615 -30.32705 24.48974 1.000 52.91000 118 GLU B CA 1
ATOM 2755 C C . GLU B 1 118 ? 44.49717 -30.13911 25.61804 1.000 54.09000 118 GLU B C 1
ATOM 2756 O O . GLU B 1 118 ? 43.37278 -29.67768 25.38272 1.000 62.29000 118 GLU B O 1
ATOM 2762 N N . LEU B 1 119 ? 44.88655 -30.46007 26.85602 1.000 49.40000 119 LEU B N 1
ATOM 2763 C CA . LEU B 1 119 ? 43.98826 -30.22779 27.98176 1.000 52.71000 119 LEU B CA 1
ATOM 2764 C C . LEU B 1 119 ? 43.69959 -28.73937 28.14797 1.000 49.47000 119 LEU B C 1
ATOM 2765 O O . LEU B 1 119 ? 42.53801 -28.32851 28.27813 1.000 47.85000 119 LEU B O 1
ATOM 2770 N N . ALA B 1 120 ? 44.74915 -27.91468 28.15827 1.000 43.71000 120 ALA B N 1
ATOM 2771 C CA . ALA B 1 120 ? 44.54517 -26.47576 28.22671 1.000 50.82000 120 ALA B CA 1
ATOM 2772 C C . ALA B 1 120 ? 43.63598 -25.99678 27.09629 1.000 48.61000 120 ALA B C 1
ATOM 2773 O O . ALA B 1 120 ? 42.74248 -25.16854 27.31429 1.000 43.54000 120 ALA B O 1
ATOM 2775 N N . MET B 1 121 ? 43.82054 -26.54260 25.89173 1.000 44.44000 121 MET B N 1
ATOM 2776 C CA . MET B 1 121 ? 43.08401 -26.04727 24.73472 1.000 47.15000 121 MET B CA 1
ATOM 2777 C C . MET B 1 121 ? 41.59615 -26.39066 24.81369 1.000 45.59000 121 MET B C 1
ATOM 2778 O O . MET B 1 121 ? 40.76966 -25.66669 24.24346 1.000 39.67000 121 MET B O 1
ATOM 2783 N N . ALA B 1 122 ? 41.23793 -27.45601 25.55004 1.000 44.56000 122 ALA B N 1
ATOM 2784 C CA . ALA B 1 122 ? 39.85193 -27.88205 25.73231 1.000 48.66000 122 ALA B CA 1
ATOM 2785 C C . ALA B 1 122 ? 39.07526 -27.01444 26.72238 1.000 45.78000 122 ALA B C 1
ATOM 2786 O O . ALA B 1 122 ? 37.84524 -27.13098 26.80455 1.000 58.13000 122 ALA B O 1
ATOM 2788 N N . CYS B 1 123 ? 39.74534 -26.15138 27.46465 1.000 44.94000 123 CYS B N 1
ATOM 2789 C CA . CYS B 1 123 ? 39.04141 -25.23457 28.34239 1.000 47.32000 123 CYS B CA 1
ATOM 2790 C C . CYS B 1 123 ? 38.53691 -24.04898 27.53846 1.000 43.02000 123 CYS B C 1
ATOM 2791 O O . CYS B 1 123 ? 38.94235 -23.83436 26.39990 1.000 50.98000 123 CYS B O 1
ATOM 2794 N N . HIS B 1 124 ? 37.65574 -23.26597 28.15238 1.000 47.43000 124 HIS B N 1
ATOM 2795 C CA . HIS B 1 124 ? 37.09594 -22.09034 27.49425 1.000 48.50000 124 HIS B CA 1
ATOM 2796 C C . HIS B 1 124 ? 38.09448 -20.94402 27.44673 1.000 51.83000 124 HIS B C 1
ATOM 2797 O O . HIS B 1 124 ? 38.16191 -20.22074 26.44547 1.000 55.51000 124 HIS B O 1
ATOM 2804 N N . LEU B 1 125 ? 38.87900 -20.76855 28.50729 1.000 53.33000 125 LEU B N 1
ATOM 2805 C CA . LEU B 1 125 ? 39.80934 -19.65431 28.62407 1.000 53.42000 125 LEU B CA 1
ATOM 2806 C C . LEU B 1 125 ? 41.14700 -20.18005 29.13454 1.000 53.50000 125 LEU B C 1
ATOM 2807 O O . LEU B 1 125 ? 41.19807 -21.14873 29.89736 1.000 51.71000 125 LEU B O 1
ATOM 2812 N N . ARG B 1 126 ? 42.23426 -19.55611 28.68511 1.000 53.83000 126 ARG B N 1
ATOM 2813 C CA . ARG B 1 126 ? 43.57388 -19.85975 29.17554 1.000 51.22000 126 ARG B CA 1
ATOM 2814 C C . ARG B 1 126 ? 44.22649 -18.56655 29.64326 1.000 51.48000 126 ARG B C 1
ATOM 2815 O O . ARG B 1 126 ? 44.27037 -17.59085 28.88907 1.000 51.44000 126 ARG B O 1
ATOM 2823 N N . VAL B 1 127 ? 44.69564 -18.55170 30.89198 1.000 51.82000 127 VAL B N 1
ATOM 2824 C CA . VAL B 1 127 ? 45.57664 -17.51108 31.41925 1.000 51.07000 127 VAL B CA 1
ATOM 2825 C C . VAL B 1 127 ? 46.91800 -18.16004 31.75513 1.000 44.16000 127 VAL B C 1
ATOM 2826 O O . VAL B 1 127 ? 46.96001 -19.21844 32.38902 1.000 46.91000 127 VAL B O 1
ATOM 2830 N N . ALA B 1 128 ? 48.00857 -17.54176 31.32639 1.000 52.04000 128 ALA B N 1
ATOM 2831 C CA . ALA B 1 128 ? 49.32074 -18.17280 31.39873 1.000 58.38000 128 ALA B CA 1
ATOM 2832 C C . ALA B 1 128 ? 50.30814 -17.30826 32.17354 1.000 59.74000 128 ALA B C 1
ATOM 2833 O O . ALA B 1 128 ? 50.18201 -16.07786 32.22829 1.000 54.48000 128 ALA B O 1
ATOM 2835 N N . ALA B 1 129 ? 51.29531 -17.97034 32.77627 1.000 60.75000 129 ALA B N 1
ATOM 2836 C CA . ALA B 1 129 ? 52.37346 -17.25632 33.44326 1.000 66.40000 129 ALA B CA 1
ATOM 2837 C C . ALA B 1 129 ? 53.41602 -16.80329 32.41543 1.000 62.87000 129 ALA B C 1
ATOM 2838 O O . ALA B 1 129 ? 53.48419 -17.33114 31.30485 1.000 62.15000 129 ALA B O 1
ATOM 2840 N N . ASP B 1 130 ? 54.21676 -15.79181 32.79509 1.000 64.12000 130 ASP B N 1
ATOM 2841 C CA . ASP B 1 130 ? 55.36204 -15.37314 31.97887 1.000 62.57000 130 ASP B CA 1
ATOM 2842 C C . ASP B 1 130 ? 56.22052 -16.55638 31.59490 1.000 60.20000 130 ASP B C 1
ATOM 2843 O O . ASP B 1 130 ? 56.73051 -16.62636 30.47269 1.000 55.68000 130 ASP B O 1
ATOM 2848 N N . THR B 1 131 ? 56.40666 -17.48282 32.52878 1.000 58.93000 131 THR B N 1
ATOM 2849 C CA . THR B 1 131 ? 57.35584 -18.57403 32.40514 1.000 67.49000 131 THR B CA 1
ATOM 2850 C C . THR B 1 131 ? 56.74545 -19.84379 31.81745 1.000 64.73000 131 THR B C 1
ATOM 2851 O O . THR B 1 131 ? 57.40412 -20.88902 31.83408 1.000 63.29000 131 THR B O 1
ATOM 2855 N N . ALA B 1 132 ? 55.50948 -19.79275 31.31768 1.000 59.40000 132 ALA B N 1
ATOM 2856 C CA . ALA B 1 132 ? 54.92381 -20.99751 30.74718 1.000 55.97000 132 ALA B CA 1
ATOM 2857 C C . ALA B 1 132 ? 55.40407 -21.18537 29.31804 1.000 47.79000 132 ALA B C 1
ATOM 2858 O O . ALA B 1 132 ? 55.84016 -20.23946 28.65782 1.000 47.09000 132 ALA B O 1
ATOM 2860 N N . ARG B 1 133 ? 55.31687 -22.42813 28.84360 1.000 50.30000 133 ARG B N 1
ATOM 2861 C CA . ARG B 1 133 ? 55.73423 -22.78863 27.49414 1.000 55.96000 133 ARG B CA 1
ATOM 2862 C C . ARG B 1 133 ? 54.75108 -23.79926 26.91083 1.000 55.08000 133 ARG B C 1
ATOM 2863 O O . ARG B 1 133 ? 54.25961 -24.67837 27.62000 1.000 54.76000 133 ARG B O 1
ATOM 2871 N N . PHE B 1 134 ? 54.46740 -23.66960 25.61763 1.000 51.71000 134 PHE B N 1
ATOM 2872 C CA . PHE B 1 134 ? 53.45306 -24.46784 24.94414 1.000 46.17000 134 PHE B CA 1
ATOM 2873 C C . PHE B 1 134 ? 54.07005 -25.22818 23.77449 1.000 46.51000 134 PHE B C 1
ATOM 2874 O O . PHE B 1 134 ? 54.98403 -24.73484 23.09867 1.000 53.14000 134 PHE B O 1
ATOM 2882 N N . GLY B 1 135 ? 53.56962 -26.43411 23.52286 1.000 40.48000 135 GLY B N 1
ATOM 2883 C CA . GLY B 1 135 ? 54.11374 -27.19626 22.41993 1.000 44.27000 135 GLY B CA 1
ATOM 2884 C C . GLY B 1 135 ? 53.35027 -28.47906 22.21468 1.000 45.07000 135 GLY B C 1
ATOM 2885 O O . GLY B 1 135 ? 52.61490 -28.93544 23.09797 1.000 46.01000 135 GLY B O 1
ATOM 2886 N N . LEU B 1 136 ? 53.53889 -29.05677 21.02822 1.000 46.91000 136 LEU B N 1
ATOM 2887 C CA . LEU B 1 136 ? 52.95866 -30.35051 20.67870 1.000 53.37000 136 LEU B CA 1
ATOM 2888 C C . LEU B 1 136 ? 54.07384 -31.18283 20.05989 1.000 55.41000 136 LEU B C 1
ATOM 2889 O O . LEU B 1 136 ? 54.26203 -31.17799 18.83330 1.000 58.44000 136 LEU B O 1
ATOM 2894 N N . PRO B 1 137 ? 54.83224 -31.90045 20.87878 1.000 55.38000 137 PRO B N 1
ATOM 2895 C CA . PRO B 1 137 ? 56.03956 -32.59932 20.40327 1.000 55.48000 137 PRO B CA 1
ATOM 2896 C C . PRO B 1 137 ? 55.80196 -33.99512 19.84628 1.000 59.10000 137 PRO B C 1
ATOM 2897 O O . PRO B 1 137 ? 56.77684 -34.66713 19.50297 1.000 68.81000 137 PRO B O 1
ATOM 2901 N N . GLU B 1 138 ? 54.54819 -34.43015 19.73147 1.000 54.88000 138 GLU B N 1
ATOM 2902 C CA . GLU B 1 138 ? 54.23608 -35.82137 19.41687 1.000 57.52000 138 GLU B CA 1
ATOM 2903 C C . GLU B 1 138 ? 54.97583 -36.35569 18.18385 1.000 57.67000 138 GLU B C 1
ATOM 2904 O O . GLU B 1 138 ? 55.29280 -37.55165 18.12572 1.000 65.02000 138 GLU B O 1
ATOM 2910 N N . VAL B 1 139 ? 55.24762 -35.51334 17.18238 1.000 55.62000 139 VAL B N 1
ATOM 2911 C CA . VAL B 1 139 ? 55.92605 -36.03996 15.99766 1.000 56.69000 139 VAL B CA 1
ATOM 2912 C C . VAL B 1 139 ? 57.35984 -36.46516 16.33045 1.000 57.90000 139 VAL B C 1
ATOM 2913 O O . VAL B 1 139 ? 57.90453 -37.37012 15.68660 1.000 53.47000 139 VAL B O 1
ATOM 2917 N N . SER B 1 140 ? 57.98500 -35.84291 17.34118 1.000 54.71000 140 SER B N 1
ATOM 2918 C CA . SER B 1 140 ? 59.27684 -36.30859 17.84174 1.000 58.99000 140 SER B CA 1
ATOM 2919 C C . SER B 1 140 ? 59.29981 -37.81415 18.11731 1.000 63.30000 140 SER B C 1
ATOM 2920 O O . SER B 1 140 ? 60.34038 -38.46111 17.95012 1.000 70.85000 140 SER B O 1
ATOM 2923 N N . LEU B 1 141 ? 58.17205 -38.39326 18.52319 1.000 62.28000 141 LEU B N 1
ATOM 2924 C CA . LEU B 1 141 ? 58.10396 -39.80317 18.87966 1.000 56.21000 141 LEU B CA 1
ATOM 2925 C C . LEU B 1 141 ? 57.49628 -40.65708 17.78266 1.000 58.42000 141 LEU B C 1
ATOM 2926 O O . LEU B 1 141 ? 57.19261 -41.82829 18.03037 1.000 68.08000 141 LEU B O 1
ATOM 2931 N N . GLY B 1 142 ? 57.29792 -40.10669 16.58177 1.000 59.69000 142 GLY B N 1
ATOM 2932 C CA . GLY B 1 142 ? 56.60362 -40.83984 15.53892 1.000 50.59000 142 GLY B CA 1
ATOM 2933 C C . GLY B 1 142 ? 55.10564 -40.88176 15.73132 1.000 52.37000 142 GLY B C 1
ATOM 2934 O O . GLY B 1 142 ? 54.42663 -41.68313 15.07554 1.000 57.98000 142 GLY B O 1
ATOM 2935 N N . LEU B 1 143 ? 54.57582 -40.03077 16.61747 1.000 54.90000 143 LEU B N 1
ATOM 2936 C CA . LEU B 1 143 ? 53.17356 -39.91884 16.99268 1.000 64.01000 143 LEU B CA 1
ATOM 2937 C C . LEU B 1 143 ? 52.59913 -38.60831 16.45932 1.000 63.20000 143 LEU B C 1
ATOM 2938 O O . LEU B 1 143 ? 53.31028 -37.77958 15.89020 1.000 62.51000 143 LEU B O 1
ATOM 2943 N N . LEU B 1 144 ? 51.30292 -38.41790 16.66628 1.000 61.54000 144 LEU B N 1
ATOM 2944 C CA . LEU B 1 144 ? 50.60206 -37.16606 16.42630 1.000 57.51000 144 LEU B CA 1
ATOM 2945 C C . LEU B 1 144 ? 49.74907 -36.86043 17.64648 1.000 55.65000 144 LEU B C 1
ATOM 2946 O O . LEU B 1 144 ? 49.39436 -37.77460 18.39856 1.000 55.93000 144 LEU B O 1
ATOM 2951 N N . PRO B 1 145 ? 49.40248 -35.58892 17.87992 1.000 57.87000 145 PRO B N 1
ATOM 2952 C CA . PRO B 1 145 ? 48.49864 -35.27229 18.99886 1.000 56.15000 145 PRO B CA 1
ATOM 2953 C C . PRO B 1 145 ? 47.21450 -36.07337 18.88172 1.000 54.17000 145 PRO B C 1
ATOM 2954 O O . PRO B 1 145 ? 46.55645 -36.07084 17.84395 1.000 57.99000 145 PRO B O 1
ATOM 2958 N N . GLY B 1 146 ? 46.86547 -36.78401 19.93935 1.000 46.93000 146 GLY B N 1
ATOM 2959 C CA . GLY B 1 146 ? 45.73196 -37.67481 19.81813 1.000 48.55000 146 GLY B CA 1
ATOM 2960 C C . GLY B 1 146 ? 44.55685 -37.31733 20.69820 1.000 46.48000 146 GLY B C 1
ATOM 2961 O O . GLY B 1 146 ? 43.57859 -38.06255 20.72408 1.000 45.86000 146 GLY B O 1
ATOM 2962 N N . TYR B 1 147 ? 44.63203 -36.20099 21.42125 1.000 40.29000 147 TYR B N 1
ATOM 2963 C CA . TYR B 1 147 ? 43.54961 -35.74190 22.28415 1.000 49.25000 147 TYR B CA 1
ATOM 2964 C C . TYR B 1 147 ? 42.97983 -34.40448 21.81390 1.000 50.48000 147 TYR B C 1
ATOM 2965 O O . TYR B 1 147 ? 42.77672 -33.48738 22.61492 1.000 42.17000 147 TYR B O 1
ATOM 2974 N N . GLY B 1 148 ? 42.75125 -34.26327 20.50639 1.000 49.86000 148 GLY B N 1
ATOM 2975 C CA . GLY B 1 148 ? 42.05500 -33.11362 19.97169 1.000 50.13000 148 GLY B CA 1
ATOM 2976 C C . GLY B 1 148 ? 42.91680 -31.97904 19.45850 1.000 54.90000 148 GLY B C 1
ATOM 2977 O O . GLY B 1 148 ? 42.35997 -31.00085 18.93481 1.000 48.56000 148 GLY B O 1
ATOM 2978 N N . GLY B 1 149 ? 44.24840 -32.07875 19.57030 1.000 49.89000 149 GLY B N 1
ATOM 2979 C CA . GLY B 1 149 ? 45.10137 -30.95106 19.22413 1.000 43.51000 149 GLY B CA 1
ATOM 2980 C C . GLY B 1 149 ? 45.06493 -30.59838 17.74556 1.000 42.38000 149 GLY B C 1
ATOM 2981 O O . GLY B 1 149 ? 45.10768 -29.41790 17.37825 1.000 33.39000 149 GLY B O 1
ATOM 2982 N N . THR B 1 150 ? 44.98652 -31.60779 16.87256 1.000 40.37000 150 THR B N 1
ATOM 2983 C CA . THR B 1 150 ? 44.91702 -31.31809 15.44484 1.000 40.28000 150 THR B CA 1
ATOM 2984 C C . THR B 1 150 ? 43.63112 -30.59615 15.06851 1.000 43.11000 150 THR B C 1
ATOM 2985 O O . THR B 1 150 ? 43.56241 -30.00520 13.98626 1.000 46.80000 150 THR B O 1
ATOM 2989 N N . GLN B 1 151 ? 42.61402 -30.62921 15.93621 1.000 42.06000 151 GLN B N 1
ATOM 2990 C CA . GLN B 1 151 ? 41.37012 -29.88631 15.75478 1.000 43.01000 151 GLN B CA 1
ATOM 2991 C C . GLN B 1 151 ? 41.39087 -28.53770 16.47826 1.000 47.49000 151 GLN B C 1
ATOM 2992 O O . GLN B 1 151 ? 41.07496 -27.50444 15.87859 1.000 48.37000 151 GLN B O 1
ATOM 2998 N N . ARG B 1 152 ? 41.76697 -28.52930 17.76883 1.000 50.85000 152 ARG B N 1
ATOM 2999 C CA . ARG B 1 152 ? 41.63231 -27.32357 18.58839 1.000 49.77000 152 ARG B CA 1
ATOM 3000 C C . ARG B 1 152 ? 42.76571 -26.33431 18.36973 1.000 47.80000 152 ARG B C 1
ATOM 3001 O O . ARG B 1 152 ? 42.56205 -25.12551 18.53074 1.000 46.90000 152 ARG B O 1
ATOM 3009 N N . LEU B 1 153 ? 43.95107 -26.80371 18.01987 1.000 48.78000 153 LEU B N 1
ATOM 3010 C CA . LEU B 1 153 ? 45.03498 -25.84985 17.82146 1.000 45.09000 153 LEU B CA 1
ATOM 3011 C C . LEU B 1 153 ? 44.71779 -24.95984 16.62180 1.000 36.54000 153 LEU B C 1
ATOM 3012 O O . LEU B 1 153 ? 44.88295 -23.72900 16.72122 1.000 36.22000 153 LEU B O 1
ATOM 3017 N N . PRO B 1 154 ? 44.24661 -25.51190 15.48381 1.000 37.82000 154 PRO B N 1
ATOM 3018 C CA . PRO B 1 154 ? 43.80616 -24.60852 14.39249 1.000 44.14000 154 PRO B CA 1
ATOM 3019 C C . PRO B 1 154 ? 42.75925 -23.59227 14.83757 1.000 43.42000 154 PRO B C 1
ATOM 3020 O O . PRO B 1 154 ? 42.86866 -22.39994 14.50641 1.000 45.37000 154 PRO B O 1
ATOM 3024 N N . GLN B 1 155 ? 41.77621 -24.02738 15.63007 1.000 41.41000 155 GLN B N 1
ATOM 3025 C CA . GLN B 1 155 ? 40.73255 -23.12038 16.10739 1.000 41.29000 155 GLN B CA 1
ATOM 3026 C C . GLN B 1 155 ? 41.30439 -21.90515 16.83131 1.000 37.82000 155 GLN B C 1
ATOM 3027 O O . GLN B 1 155 ? 40.74804 -20.80559 16.74533 1.000 43.65000 155 GLN B O 1
ATOM 3033 N N . LEU B 1 156 ? 42.39622 -22.08456 17.57121 1.000 45.20000 156 LEU B N 1
ATOM 3034 C CA . LEU B 1 156 ? 42.92327 -21.03665 18.43449 1.000 44.88000 156 LEU B CA 1
ATOM 3035 C C . LEU B 1 156 ? 43.98504 -20.16599 17.76619 1.000 39.95000 156 LEU B C 1
ATOM 3036 O O . LEU B 1 156 ? 44.30213 -19.08424 18.28071 1.000 42.14000 156 LEU B O 1
ATOM 3041 N N . VAL B 1 157 ? 44.52859 -20.58765 16.63135 1.000 40.99000 157 VAL B N 1
ATOM 3042 C CA . VAL B 1 157 ? 45.84040 -20.09384 16.23372 1.000 44.63000 157 VAL B CA 1
ATOM 3043 C C . VAL B 1 157 ? 45.89985 -19.96248 14.71035 1.000 39.62000 157 VAL B C 1
ATOM 3044 O O . VAL B 1 157 ? 46.81798 -19.33844 14.16327 1.000 45.74000 157 VAL B O 1
ATOM 3048 N N . GLY B 1 158 ? 44.87675 -20.47942 14.02663 1.000 38.24000 158 GLY B N 1
ATOM 3049 C CA . GLY B 1 158 ? 44.84164 -20.52380 12.58282 1.000 37.91000 158 GLY B CA 1
ATOM 3050 C C . GLY B 1 158 ? 45.56947 -21.74108 12.04170 1.000 43.12000 158 GLY B C 1
ATOM 3051 O O . GLY B 1 158 ? 46.45011 -22.31845 12.68066 1.000 40.09000 158 GLY B O 1
ATOM 3052 N N . LYS B 1 159 ? 45.18612 -22.13099 10.82589 1.000 48.79000 159 LYS B N 1
ATOM 3053 C CA . LYS B 1 159 ? 45.73083 -23.34554 10.23366 1.000 49.90000 159 LYS B CA 1
ATOM 3054 C C . LYS B 1 159 ? 47.24634 -23.25255 10.06361 1.000 55.44000 159 LYS B C 1
ATOM 3055 O O . LYS B 1 159 ? 47.95732 -24.25613 10.20933 1.000 57.48000 159 LYS B O 1
ATOM 3061 N N . ALA B 1 160 ? 47.76486 -22.06363 9.74727 1.000 56.28000 160 ALA B N 1
ATOM 3062 C CA . ALA B 1 160 ? 49.17146 -21.96990 9.35862 1.000 57.27000 160 ALA B CA 1
ATOM 3063 C C . ALA B 1 160 ? 50.08581 -22.17041 10.56404 1.000 51.60000 160 ALA B C 1
ATOM 3064 O O . ALA B 1 160 ? 50.92253 -23.07726 10.57795 1.000 58.50000 160 ALA B O 1
ATOM 3066 N N . LYS B 1 161 ? 49.92991 -21.34308 11.59589 1.000 47.97000 161 LYS B N 1
ATOM 3067 C CA . LYS B 1 161 ? 50.71692 -21.53026 12.80571 1.000 44.91000 161 LYS B CA 1
ATOM 3068 C C . LYS B 1 161 ? 50.43121 -22.87258 13.47719 1.000 48.55000 161 LYS B C 1
ATOM 3069 O O . LYS B 1 161 ? 51.30530 -23.41877 14.16028 1.000 51.23000 161 LYS B O 1
ATOM 3075 N N . ALA B 1 162 ? 49.24258 -23.44388 13.28794 1.000 52.89000 162 ALA B N 1
ATOM 3076 C CA . ALA B 1 162 ? 49.00391 -24.74340 13.90664 1.000 61.24000 162 ALA B CA 1
ATOM 3077 C C . ALA B 1 162 ? 49.82033 -25.81572 13.20640 1.000 54.43000 162 ALA B C 1
ATOM 3078 O O . ALA B 1 162 ? 50.41781 -26.67503 13.86602 1.000 57.46000 162 ALA B O 1
ATOM 3080 N N . LEU B 1 163 ? 49.87887 -25.76413 11.87307 1.000 48.68000 163 LEU B N 1
ATOM 3081 C CA . LEU B 1 163 ? 50.74811 -26.68052 11.15240 1.000 52.50000 163 LEU B CA 1
ATOM 3082 C C . LEU B 1 163 ? 52.19999 -26.49713 11.57201 1.000 49.71000 163 LEU B C 1
ATOM 3083 O O . LEU B 1 163 ? 52.93142 -27.48552 11.73220 1.000 44.44000 163 LEU B O 1
ATOM 3088 N N . GLU B 1 164 ? 52.63174 -25.24871 11.78495 1.000 47.25000 164 GLU B N 1
ATOM 3089 C CA . GLU B 1 164 ? 54.02661 -25.02648 12.14934 1.000 59.37000 164 GLU B CA 1
ATOM 3090 C C . GLU B 1 164 ? 54.34861 -25.68252 13.48561 1.000 52.49000 164 GLU B C 1
ATOM 3091 O O . GLU B 1 164 ? 55.27961 -26.49013 13.59048 1.000 55.02000 164 GLU B O 1
ATOM 3097 N N . LEU B 1 165 ? 53.56062 -25.36644 14.51259 1.000 49.23000 165 LEU B N 1
ATOM 3098 C CA . LEU B 1 165 ? 53.83174 -25.87439 15.84994 1.000 48.13000 165 LEU B CA 1
ATOM 3099 C C . LEU B 1 165 ? 53.84923 -27.39588 15.88888 1.000 44.77000 165 LEU B C 1
ATOM 3100 O O . LEU B 1 165 ? 54.70197 -27.99508 16.55305 1.000 45.21000 165 LEU B O 1
ATOM 3105 N N . MET B 1 166 ? 52.91670 -28.04092 15.19203 1.000 46.35000 166 MET B N 1
ATOM 3106 C CA . MET B 1 166 ? 52.84204 -29.49472 15.23657 1.000 49.29000 166 MET B CA 1
ATOM 3107 C C . MET B 1 166 ? 53.83568 -30.18779 14.31374 1.000 46.71000 166 MET B C 1
ATOM 3108 O O . MET B 1 166 ? 54.17208 -31.34468 14.55787 1.000 56.15000 166 MET B O 1
ATOM 3113 N N . LEU B 1 167 ? 54.31110 -29.53017 13.25742 1.000 57.97000 167 LEU B N 1
ATOM 3114 C CA . LEU B 1 167 ? 55.27668 -30.17345 12.36982 1.000 54.21000 167 LEU B CA 1
ATOM 3115 C C . LEU B 1 167 ? 56.71329 -29.94095 12.80652 1.000 56.71000 167 LEU B C 1
ATOM 3116 O O . LEU B 1 167 ? 57.55409 -30.82894 12.62570 1.000 59.51000 167 LEU B O 1
ATOM 3121 N N . THR B 1 168 ? 57.00485 -28.77427 13.39064 1.000 50.45000 168 THR B N 1
ATOM 3122 C CA . THR B 1 168 ? 58.33375 -28.47185 13.89896 1.000 52.09000 168 THR B CA 1
ATOM 3123 C C . THR B 1 168 ? 58.55190 -28.94395 15.32979 1.000 58.78000 168 THR B C 1
ATOM 3124 O O . THR B 1 168 ? 59.70448 -28.99975 15.78031 1.000 64.37000 168 THR B O 1
ATOM 3128 N N . ALA B 1 169 ? 57.47400 -29.23831 16.05905 1.000 56.32000 169 ALA B N 1
ATOM 3129 C CA . ALA B 1 169 ? 57.51353 -29.48264 17.50576 1.000 50.52000 169 ALA B CA 1
ATOM 3130 C C . ALA B 1 169 ? 58.18477 -28.34155 18.27514 1.000 42.55000 169 ALA B C 1
ATOM 3131 O O . ALA B 1 169 ? 58.75346 -28.55409 19.34372 1.000 45.51000 169 ALA B O 1
ATOM 3133 N N . ASP B 1 170 ? 58.11654 -27.11568 17.76557 1.000 47.33000 170 ASP B N 1
ATOM 3134 C CA . ASP B 1 170 ? 58.64085 -25.98596 18.52840 1.000 47.10000 170 ASP B CA 1
ATOM 3135 C C . ASP B 1 170 ? 57.89385 -25.80106 19.84284 1.000 46.35000 170 ASP B C 1
ATOM 3136 O O . ASP B 1 170 ? 56.70408 -26.11390 19.97613 1.000 52.84000 170 ASP B O 1
ATOM 3141 N N . MET B 1 171 ? 58.62653 -25.30036 20.81977 1.000 51.62000 171 MET B N 1
ATOM 3142 C CA . MET B 1 171 ? 58.10053 -24.84798 22.09087 1.000 49.88000 171 MET B CA 1
ATOM 3143 C C . MET B 1 171 ? 58.06286 -23.33735 22.01764 1.000 52.57000 171 MET B C 1
ATOM 3144 O O . MET B 1 171 ? 58.96096 -22.72742 21.43321 1.000 55.66000 171 MET B O 1
ATOM 3149 N N . ILE B 1 172 ? 57.02113 -22.72665 22.57363 1.000 47.25000 172 ILE B N 1
ATOM 3150 C CA . ILE B 1 172 ? 56.87059 -21.29054 22.42291 1.000 44.06000 172 ILE B CA 1
ATOM 3151 C C . ILE B 1 172 ? 56.58125 -20.66870 23.77316 1.000 45.66000 172 ILE B C 1
ATOM 3152 O O . ILE B 1 172 ? 56.01256 -21.31086 24.65930 1.000 49.60000 172 ILE B O 1
ATOM 3157 N N . LYS B 1 173 ? 57.00419 -19.41200 23.92718 1.000 47.73000 173 LYS B N 1
ATOM 3158 C CA . LYS B 1 173 ? 56.78803 -18.67239 25.15646 1.000 52.20000 173 LYS B CA 1
ATOM 3159 C C . LYS B 1 173 ? 55.33873 -18.22564 25.25650 1.000 55.77000 173 LYS B C 1
ATOM 3160 O O . LYS B 1 173 ? 54.64961 -18.04042 24.24914 1.000 59.11000 173 LYS B O 1
ATOM 3166 N N . ALA B 1 174 ? 54.88759 -18.02892 26.49529 1.000 52.82000 174 ALA B N 1
ATOM 3167 C CA . ALA B 1 174 ? 53.56298 -17.47670 26.72622 1.000 53.36000 174 ALA B CA 1
ATOM 3168 C C . ALA B 1 174 ? 53.35016 -16.16195 25.98232 1.000 57.64000 174 ALA B C 1
ATOM 3169 O O . ALA B 1 174 ? 52.22936 -15.87348 25.54568 1.000 65.97000 174 ALA B O 1
ATOM 3171 N N . ASP B 1 175 ? 54.39720 -15.34314 25.83583 1.000 62.61000 175 ASP B N 1
ATOM 3172 C CA . ASP B 1 175 ? 54.26053 -14.12736 25.03237 1.000 65.05000 175 ASP B CA 1
ATOM 3173 C C . ASP B 1 175 ? 53.84524 -14.46028 23.60333 1.000 59.23000 175 ASP B C 1
ATOM 3174 O O . ASP B 1 175 ? 53.00528 -13.77003 23.01671 1.000 53.34000 175 ASP B O 1
ATOM 3179 N N . GLU B 1 176 ? 54.42214 -15.51674 23.02704 1.000 49.31000 176 GLU B N 1
ATOM 3180 C CA . GLU B 1 176 ? 54.06500 -15.88911 21.66421 1.000 52.08000 176 GLU B CA 1
ATOM 3181 C C . GLU B 1 176 ? 52.69436 -16.56936 21.61423 1.000 52.18000 176 GLU B C 1
ATOM 3182 O O . GLU B 1 176 ? 51.93209 -16.34218 20.67642 1.000 53.71000 176 GLU B O 1
ATOM 3188 N N . ALA B 1 177 ? 52.33256 -17.35649 22.63003 1.000 51.84000 177 ALA B N 1
ATOM 3189 C CA . ALA B 1 177 ? 50.97976 -17.91058 22.67804 1.000 54.56000 177 ALA B CA 1
ATOM 3190 C C . ALA B 1 177 ? 49.92334 -16.81200 22.76843 1.000 52.05000 177 ALA B C 1
ATOM 3191 O O . ALA B 1 177 ? 48.83069 -16.95427 22.21548 1.000 50.52000 177 ALA B O 1
ATOM 3193 N N . LEU B 1 178 ? 50.22075 -15.71711 23.47175 1.000 60.58000 178 LEU B N 1
ATOM 3194 C CA . LEU B 1 178 ? 49.30413 -14.57422 23.57432 1.000 66.42000 178 LEU B CA 1
ATOM 3195 C C . LEU B 1 178 ? 49.69545 -13.57522 22.49953 1.000 70.77000 178 LEU B C 1
ATOM 3196 O O . LEU B 1 178 ? 50.41713 -12.60954 22.74201 1.000 105.83000 178 LEU B O 1
ATOM 3201 N N . ARG B 1 179 ? 49.20286 -13.82036 21.29155 1.000 62.33000 179 ARG B N 1
ATOM 3202 C CA . ARG B 1 179 ? 49.63627 -13.11918 20.08869 1.000 58.71000 179 ARG B CA 1
ATOM 3203 C C . ARG B 1 179 ? 49.10860 -13.94470 18.93713 1.000 54.73000 179 ARG B C 1
ATOM 3204 O O . ARG B 1 179 ? 48.57801 -13.41622 17.95727 1.000 54.49000 179 ARG B O 1
ATOM 3212 N N . LEU B 1 180 ? 49.26021 -15.25524 19.07330 1.000 49.98000 180 LEU B N 1
ATOM 3213 C CA . LEU B 1 180 ? 48.62076 -16.21242 18.19914 1.000 48.39000 180 LEU B CA 1
ATOM 3214 C C . LEU B 1 180 ? 47.19676 -16.55163 18.62629 1.000 52.92000 180 LEU B C 1
ATOM 3215 O O . LEU B 1 180 ? 46.45824 -17.15096 17.83857 1.000 60.36000 180 LEU B O 1
ATOM 3220 N N . GLY B 1 181 ? 46.80044 -16.20914 19.84992 1.000 50.96000 181 GLY B N 1
ATOM 3221 C CA . GLY B 1 181 ? 45.47963 -16.53493 20.35159 1.000 54.44000 181 GLY B CA 1
ATOM 3222 C C . GLY B 1 181 ? 45.37949 -17.77665 21.21541 1.000 53.91000 181 GLY B C 1
ATOM 3223 O O . GLY B 1 181 ? 44.25961 -18.16326 21.58358 1.000 61.57000 181 GLY B O 1
ATOM 3224 N N . LEU B 1 182 ? 46.51158 -18.40592 21.55861 1.000 52.21000 182 LEU B N 1
ATOM 3225 C CA . LEU B 1 182 ? 46.51768 -19.64297 22.32474 1.000 47.59000 182 LEU B CA 1
ATOM 3226 C C . LEU B 1 182 ? 46.31175 -19.41127 23.81369 1.000 42.46000 182 LEU B C 1
ATOM 3227 O O . LEU B 1 182 ? 45.89361 -20.32923 24.52116 1.000 54.84000 182 LEU B O 1
ATOM 3232 N N . VAL B 1 183 ? 46.59298 -18.22342 24.32470 1.000 45.71000 183 VAL B N 1
ATOM 3233 C CA . VAL B 1 183 ? 46.11613 -17.87037 25.65430 1.000 47.04000 183 VAL B CA 1
ATOM 3234 C C . VAL B 1 183 ? 45.49111 -16.49766 25.54672 1.000 39.15000 183 VAL B C 1
ATOM 3235 O O . VAL B 1 183 ? 45.75086 -15.75006 24.59968 1.000 35.48000 183 VAL B O 1
ATOM 3239 N N . ASN B 1 184 ? 44.64007 -16.18974 26.53079 1.000 42.82000 184 ASN B N 1
ATOM 3240 C CA . ASN B 1 184 ? 43.91147 -14.92939 26.58900 1.000 49.80000 184 ASN B CA 1
ATOM 3241 C C . ASN B 1 184 ? 44.68853 -13.83218 27.29303 1.000 53.52000 184 ASN B C 1
ATOM 3242 O O . ASN B 1 184 ? 44.49744 -12.64822 26.98392 1.000 52.13000 184 ASN B O 1
ATOM 3247 N N . HIS B 1 185 ? 45.55783 -14.20525 28.23109 1.000 61.65000 185 HIS B N 1
ATOM 3248 C CA . HIS B 1 185 ? 46.23224 -13.26614 29.11359 1.000 59.97000 185 HIS B CA 1
ATOM 3249 C C . HIS B 1 185 ? 47.50808 -13.90691 29.63713 1.000 54.56000 185 HIS B C 1
ATOM 3250 O O . HIS B 1 185 ? 47.54926 -15.11265 29.88064 1.000 49.08000 185 HIS B O 1
ATOM 3257 N N . VAL B 1 186 ? 48.54414 -13.08918 29.81885 1.000 65.31000 186 VAL B N 1
ATOM 3258 C CA . VAL B 1 186 ? 49.78834 -13.51783 30.45266 1.000 67.63000 186 VAL B CA 1
ATOM 3259 C C . VAL B 1 186 ? 50.07367 -12.60803 31.64038 1.000 68.54000 186 VAL B C 1
ATOM 3260 O O . VAL B 1 186 ? 49.94987 -11.37887 31.54267 1.000 67.98000 186 VAL B O 1
ATOM 3264 N N . VAL B 1 187 ? 50.44451 -13.22022 32.76113 1.000 63.52000 187 VAL B N 1
ATOM 3265 C CA . VAL B 1 187 ? 50.77453 -12.49646 33.98704 1.000 56.97000 187 VAL B CA 1
ATOM 3266 C C . VAL B 1 187 ? 51.98208 -13.16492 34.63531 1.000 66.69000 187 VAL B C 1
ATOM 3267 O O . VAL B 1 187 ? 52.36716 -14.28359 34.27423 1.000 60.22000 187 VAL B O 1
ATOM 3271 N N . PRO B 1 188 ? 52.62364 -12.46750 35.57316 1.000 72.07000 188 PRO B N 1
ATOM 3272 C CA . PRO B 1 188 ? 53.64419 -13.12225 36.40143 1.000 61.84000 188 PRO B CA 1
ATOM 3273 C C . PRO B 1 188 ? 53.03901 -14.23850 37.23516 1.000 58.27000 188 PRO B C 1
ATOM 3274 O O . PRO B 1 188 ? 51.93125 -14.10858 37.75578 1.000 61.58000 188 PRO B O 1
ATOM 3278 N N . LEU B 1 189 ? 53.79498 -15.33629 37.37408 1.000 61.35000 189 LEU B N 1
ATOM 3279 C CA . LEU B 1 189 ? 53.30646 -16.53204 38.06788 1.000 60.53000 189 LEU B CA 1
ATOM 3280 C C . LEU B 1 189 ? 52.67293 -16.21988 39.42036 1.000 57.87000 189 LEU B C 1
ATOM 3281 O O . LEU B 1 189 ? 51.73973 -16.91193 39.84167 1.000 67.12000 189 LEU B O 1
ATOM 3286 N N . ALA B 1 190 ? 53.14717 -15.17744 40.10446 1.000 64.42000 190 ALA B N 1
ATOM 3287 C CA . ALA B 1 190 ? 52.65290 -14.87900 41.44516 1.000 71.07000 190 ALA B CA 1
ATOM 3288 C C . ALA B 1 190 ? 51.26761 -14.24403 41.41985 1.000 71.23000 190 ALA B C 1
ATOM 3289 O O . ALA B 1 190 ? 50.55499 -14.27330 42.43087 1.000 69.31000 190 ALA B O 1
ATOM 3291 N N . GLU B 1 191 ? 50.87020 -13.66118 40.29373 1.000 69.87000 191 GLU B N 1
ATOM 3292 C CA . GLU B 1 191 ? 49.53633 -13.08884 40.17667 1.000 67.98000 191 GLU B CA 1
ATOM 3293 C C . GLU B 1 191 ? 48.54423 -14.02404 39.49635 1.000 64.72000 191 GLU B C 1
ATOM 3294 O O . GLU B 1 191 ? 47.34060 -13.74342 39.52375 1.000 60.53000 191 GLU B O 1
ATOM 3300 N N . LEU B 1 192 ? 49.02317 -15.13779 38.92826 1.000 56.94000 192 LEU B N 1
ATOM 3301 C CA . LEU B 1 192 ? 48.19550 -15.99658 38.08700 1.000 57.13000 192 LEU B CA 1
ATOM 3302 C C . LEU B 1 192 ? 46.88466 -16.36597 38.77117 1.000 67.98000 192 LEU B C 1
ATOM 3303 O O . LEU B 1 192 ? 45.80160 -16.13792 38.22129 1.000 74.67000 192 LEU B O 1
ATOM 3308 N N . LEU B 1 193 ? 46.96115 -16.91827 39.98584 1.000 69.36000 193 LEU B N 1
ATOM 3309 C CA . LEU B 1 193 ? 45.74659 -17.35698 40.66577 1.000 72.28000 193 LEU B CA 1
ATOM 3310 C C . LEU B 1 193 ? 44.84033 -16.17949 40.98935 1.000 66.02000 193 LEU B C 1
ATOM 3311 O O . LEU B 1 193 ? 43.61453 -16.27289 40.85302 1.000 69.34000 193 LEU B O 1
ATOM 3316 N N . GLY B 1 194 ? 45.42824 -15.06256 41.42197 1.000 62.79000 194 GLY B N 1
ATOM 3317 C CA . GLY B 1 194 ? 44.63190 -13.88782 41.72299 1.000 58.20000 194 GLY B CA 1
ATOM 3318 C C . GLY B 1 194 ? 43.95391 -13.31807 40.49473 1.000 65.80000 194 GLY B C 1
ATOM 3319 O O . GLY B 1 194 ? 42.82046 -12.83118 40.57019 1.000 69.86000 194 GLY B O 1
ATOM 3320 N N . PHE B 1 195 ? 44.63562 -13.36639 39.34430 1.000 66.25000 195 PHE B N 1
ATOM 3321 C CA . PHE B 1 195 ? 44.02228 -12.90691 38.10239 1.000 57.11000 195 PHE B CA 1
ATOM 3322 C C . PHE B 1 195 ? 42.86824 -13.81104 37.70486 1.000 57.87000 195 PHE B C 1
ATOM 3323 O O . PHE B 1 195 ? 41.77062 -13.33478 37.39229 1.000 53.30000 195 PHE B O 1
ATOM 3331 N N . CYS B 1 196 ? 43.09312 -15.12345 37.72394 1.000 54.85000 196 CYS B N 1
ATOM 3332 C CA . CYS B 1 196 ? 42.02337 -16.04427 37.36978 1.000 54.97000 196 CYS B CA 1
ATOM 3333 C C . CYS B 1 196 ? 40.82125 -15.90857 38.30175 1.000 55.94000 196 CYS B C 1
ATOM 3334 O O . CYS B 1 196 ? 39.67673 -16.12997 37.87662 1.000 52.96000 196 CYS B O 1
ATOM 3337 N N . GLN B 1 197 ? 41.05154 -15.54415 39.56619 1.000 61.64000 197 GLN B N 1
ATOM 3338 C CA . GLN B 1 197 ? 39.92956 -15.35194 40.47945 1.000 67.63000 197 GLN B CA 1
ATOM 3339 C C . GLN B 1 197 ? 39.10167 -14.13370 40.08476 1.000 61.42000 197 GLN B C 1
ATOM 3340 O O . GLN B 1 197 ? 37.86704 -14.18608 40.10122 1.000 58.19000 197 GLN B O 1
ATOM 3346 N N . GLN B 1 198 ? 39.75880 -13.02831 39.72859 1.000 57.84000 198 GLN B N 1
ATOM 3347 C CA . GLN B 1 198 ? 39.02119 -11.84474 39.30048 1.000 68.70000 198 GLN B CA 1
ATOM 3348 C C . GLN B 1 198 ? 38.21721 -12.13595 38.04293 1.000 72.83000 198 GLN B C 1
ATOM 3349 O O . GLN B 1 198 ? 37.09072 -11.64487 37.88014 1.000 59.94000 198 GLN B O 1
ATOM 3355 N N . LEU B 1 199 ? 38.79548 -12.93299 37.14039 1.000 70.93000 199 LEU B N 1
ATOM 3356 C CA . LEU B 1 199 ? 38.16089 -13.22554 35.86376 1.000 65.82000 199 LEU B CA 1
ATOM 3357 C C . LEU B 1 199 ? 36.94951 -14.12764 36.05052 1.000 57.51000 199 LEU B C 1
ATOM 3358 O O . LEU B 1 199 ? 35.88550 -13.88525 35.46538 1.000 57.82000 199 LEU B O 1
ATOM 3363 N N . LEU B 1 200 ? 37.09977 -15.17810 36.86367 1.000 54.47000 200 LEU B N 1
ATOM 3364 C CA . LEU B 1 200 ? 35.95955 -15.99054 37.26916 1.000 52.55000 200 LEU B CA 1
ATOM 3365 C C . LEU B 1 200 ? 34.88301 -15.16192 37.95949 1.000 56.99000 200 LEU B C 1
ATOM 3366 O O . LEU B 1 200 ? 33.69502 -15.48606 37.85893 1.000 60.84000 200 LEU B O 1
ATOM 3371 N N . ALA B 1 201 ? 35.27124 -14.09677 38.66467 1.000 56.55000 201 ALA B N 1
ATOM 3372 C CA . ALA B 1 201 ? 34.28612 -13.30542 39.38914 1.000 62.03000 201 ALA B CA 1
ATOM 3373 C C . ALA B 1 201 ? 33.41583 -12.48450 38.44285 1.000 59.46000 201 ALA B C 1
ATOM 3374 O O . ALA B 1 201 ? 32.22258 -12.28498 38.71480 1.000 66.02000 201 ALA B O 1
ATOM 3376 N N . LYS B 1 202 ? 33.98986 -11.99515 37.33938 1.000 59.59000 202 LYS B N 1
ATOM 3377 C CA . LYS B 1 202 ? 33.18987 -11.32046 36.32470 1.000 62.37000 202 LYS B CA 1
ATOM 3378 C C . LYS B 1 202 ? 32.05941 -12.22101 35.83796 1.000 63.16000 202 LYS B C 1
ATOM 3379 O O . LYS B 1 202 ? 30.89988 -11.80141 35.75543 1.000 65.38000 202 LYS B O 1
ATOM 3385 N N . MET B 1 203 ? 32.37844 -13.47886 35.53850 1.000 57.54000 203 MET B N 1
ATOM 3386 C CA . MET B 1 203 ? 31.38213 -14.36927 34.95924 1.000 59.49000 203 MET B CA 1
ATOM 3387 C C . MET B 1 203 ? 30.34295 -14.79906 35.98315 1.000 56.34000 203 MET B C 1
ATOM 3388 O O . MET B 1 203 ? 29.16635 -14.93669 35.63208 1.000 65.66000 203 MET B O 1
ATOM 3393 N N . LEU B 1 204 ? 30.73499 -14.98252 37.25107 1.000 54.95000 204 LEU B N 1
ATOM 3394 C CA . LEU B 1 204 ? 29.80846 -15.49246 38.26002 1.000 52.40000 204 LEU B CA 1
ATOM 3395 C C . LEU B 1 204 ? 28.80020 -14.45094 38.73484 1.000 49.78000 204 LEU B C 1
ATOM 3396 O O . LEU B 1 204 ? 27.79607 -14.82009 39.35545 1.000 53.25000 204 LEU B O 1
ATOM 3401 N N . SER B 1 205 ? 29.01921 -13.17135 38.44177 1.000 50.44000 205 SER B N 1
ATOM 3402 C CA . SER B 1 205 ? 28.00689 -12.14396 38.65310 1.000 49.14000 205 SER B CA 1
ATOM 3403 C C . SER B 1 205 ? 26.97083 -12.07634 37.52833 1.000 50.89000 205 SER B C 1
ATOM 3404 O O . SER B 1 205 ? 26.03165 -11.26953 37.61659 1.000 43.77000 205 SER B O 1
ATOM 3407 N N . LYS B 1 206 ? 27.12542 -12.88643 36.47533 1.000 49.73000 206 LYS B N 1
ATOM 3408 C CA . LYS B 1 206 ? 26.20923 -12.94428 35.34712 1.000 51.37000 206 LYS B CA 1
ATOM 3409 C C . LYS B 1 206 ? 25.25161 -14.12516 35.52464 1.000 47.80000 206 LYS B C 1
ATOM 3410 O O . LYS B 1 206 ? 25.37885 -14.92587 36.45891 1.000 51.82000 206 LYS B O 1
ATOM 3416 N N . GLY B 1 207 ? 24.28691 -14.23756 34.60811 1.000 44.20000 207 GLY B N 1
ATOM 3417 C CA . GLY B 1 207 ? 23.33310 -15.32639 34.62250 1.000 48.46000 207 GLY B CA 1
ATOM 3418 C C . GLY B 1 207 ? 23.97970 -16.68866 34.40405 1.000 55.32000 207 GLY B C 1
ATOM 3419 O O . GLY B 1 207 ? 24.51717 -16.98469 33.32679 1.000 52.84000 207 GLY B O 1
ATOM 3420 N N . PRO B 1 208 ? 23.95643 -17.54402 35.43566 1.000 57.88000 208 PRO B N 1
ATOM 3421 C CA . PRO B 1 208 ? 24.57294 -18.87272 35.28810 1.000 53.04000 208 PRO B CA 1
ATOM 3422 C C . PRO B 1 208 ? 24.05214 -19.64209 34.09152 1.000 53.22000 208 PRO B C 1
ATOM 3423 O O . PRO B 1 208 ? 24.84657 -20.25819 33.36815 1.000 60.19000 208 PRO B O 1
ATOM 3427 N N . VAL B 1 209 ? 22.73860 -19.61735 33.85235 1.000 53.51000 209 VAL B N 1
ATOM 3428 C CA . VAL B 1 209 ? 22.18597 -20.37676 32.73123 1.000 56.92000 209 VAL B CA 1
ATOM 3429 C C . VAL B 1 209 ? 22.60033 -19.74268 31.40914 1.000 55.76000 209 VAL B C 1
ATOM 3430 O O . VAL B 1 209 ? 22.95065 -20.43899 30.44844 1.000 60.46000 209 VAL B O 1
ATOM 3434 N N . ALA B 1 210 ? 22.59087 -18.41399 31.34836 1.000 46.56000 210 ALA B N 1
ATOM 3435 C CA . ALA B 1 210 ? 23.05683 -17.71539 30.15672 1.000 45.08000 210 ALA B CA 1
ATOM 3436 C C . ALA B 1 210 ? 24.49603 -18.09179 29.80850 1.000 46.55000 210 ALA B C 1
ATOM 3437 O O . ALA B 1 210 ? 24.80461 -18.33852 28.63780 1.000 45.90000 210 ALA B O 1
ATOM 3439 N N . LEU B 1 211 ? 25.39374 -18.14501 30.80131 1.000 47.01000 211 LEU B N 1
ATOM 3440 C CA . LEU B 1 211 ? 26.76819 -18.55232 30.51605 1.000 43.79000 211 LEU B CA 1
ATOM 3441 C C . LEU B 1 211 ? 26.78869 -19.87804 29.77308 1.000 38.71000 211 LEU B C 1
ATOM 3442 O O . LEU B 1 211 ? 27.25583 -19.95600 28.63293 1.000 51.29000 211 LEU B O 1
ATOM 3447 N N . GLY B 1 212 ? 26.23681 -20.92267 30.39233 1.000 35.99000 212 GLY B N 1
ATOM 3448 C CA . GLY B 1 212 ? 26.17944 -22.22623 29.75208 1.000 35.63000 212 GLY B CA 1
ATOM 3449 C C . GLY B 1 212 ? 25.52418 -22.22072 28.37941 1.000 37.16000 212 GLY B C 1
ATOM 3450 O O . GLY B 1 212 ? 25.90182 -23.01085 27.51098 1.000 41.91000 212 GLY B O 1
ATOM 3451 N N . LEU B 1 213 ? 24.53156 -21.34782 28.15857 1.000 40.88000 213 LEU B N 1
ATOM 3452 C CA . LEU B 1 213 ? 23.91676 -21.28691 26.83140 1.000 43.36000 213 LEU B CA 1
ATOM 3453 C C . LEU B 1 213 ? 24.86853 -20.66799 25.81232 1.000 42.10000 213 LEU B C 1
ATOM 3454 O O . LEU B 1 213 ? 24.90753 -21.10282 24.65436 1.000 42.71000 213 LEU B O 1
ATOM 3459 N N . VAL B 1 214 ? 25.65076 -19.66316 26.22116 1.000 41.87000 214 VAL B N 1
ATOM 3460 C CA . VAL B 1 214 ? 26.66723 -19.11874 25.32643 1.000 42.29000 214 VAL B CA 1
ATOM 3461 C C . VAL B 1 214 ? 27.60506 -20.22572 24.87823 1.000 43.24000 214 VAL B C 1
ATOM 3462 O O . VAL B 1 214 ? 27.84303 -20.41305 23.67834 1.000 43.67000 214 VAL B O 1
ATOM 3466 N N . ILE B 1 215 ? 28.12846 -20.99772 25.83835 1.000 42.43000 215 ILE B N 1
ATOM 3467 C CA . ILE B 1 215 ? 29.12302 -22.02266 25.52184 1.000 41.89000 215 ILE B CA 1
ATOM 3468 C C . ILE B 1 215 ? 28.54837 -23.04435 24.54169 1.000 38.53000 215 ILE B C 1
ATOM 3469 O O . ILE B 1 215 ? 29.19660 -23.40962 23.55260 1.000 42.00000 215 ILE B O 1
ATOM 3474 N N . GLU B 1 216 ? 27.32215 -23.51669 24.79961 1.000 36.26000 216 GLU B N 1
ATOM 3475 C CA . GLU B 1 216 ? 26.66162 -24.43792 23.87661 1.000 43.99000 216 GLU B CA 1
ATOM 3476 C C . GLU B 1 216 ? 26.55258 -23.83521 22.48217 1.000 44.48000 216 GLU B C 1
ATOM 3477 O O . GLU B 1 216 ? 26.73510 -24.53587 21.48116 1.000 48.33000 216 GLU B O 1
ATOM 3483 N N . CYS B 1 217 ? 26.28467 -22.53120 22.39593 1.000 39.84000 217 CYS B N 1
ATOM 3484 C CA . CYS B 1 217 ? 26.05699 -21.92146 21.09837 1.000 40.35000 217 CYS B CA 1
ATOM 3485 C C . CYS B 1 217 ? 27.34940 -21.65020 20.31749 1.000 35.37000 217 CYS B C 1
ATOM 3486 O O . CYS B 1 217 ? 27.36072 -21.84835 19.09337 1.000 32.73000 217 CYS B O 1
ATOM 3489 N N . VAL B 1 218 ? 28.45198 -21.22499 20.95911 1.000 29.86000 218 VAL B N 1
ATOM 3490 C CA . VAL B 1 218 ? 29.66104 -21.10526 20.13658 1.000 38.08000 218 VAL B CA 1
ATOM 3491 C C . VAL B 1 218 ? 30.17723 -22.49795 19.77466 1.000 39.68000 218 VAL B C 1
ATOM 3492 O O . VAL B 1 218 ? 30.75456 -22.68988 18.69835 1.000 41.21000 218 VAL B O 1
ATOM 3496 N N . ASN B 1 219 ? 29.91867 -23.50227 20.61362 1.000 36.54000 219 ASN B N 1
ATOM 3497 C CA . ASN B 1 219 ? 30.31003 -24.86305 20.25727 1.000 37.74000 219 ASN B CA 1
ATOM 3498 C C . ASN B 1 219 ? 29.61951 -25.34522 18.97281 1.000 39.23000 219 ASN B C 1
ATOM 3499 O O . ASN B 1 219 ? 30.24812 -25.99990 18.13165 1.000 36.68000 219 ASN B O 1
ATOM 3504 N N . ALA B 1 220 ? 28.32904 -25.03378 18.79946 1.000 41.92000 220 ALA B N 1
ATOM 3505 C CA . ALA B 1 220 ? 27.60777 -25.52387 17.62970 1.000 45.43000 220 ALA B CA 1
ATOM 3506 C C . ALA B 1 220 ? 28.06276 -24.83991 16.33307 1.000 42.61000 220 ALA B C 1
ATOM 3507 O O . ALA B 1 220 ? 27.90231 -25.40742 15.23384 1.000 46.07000 220 ALA B O 1
ATOM 3509 N N . GLY B 1 221 ? 28.58934 -23.61586 16.43211 1.000 35.21000 221 GLY B N 1
ATOM 3510 C CA . GLY B 1 221 ? 29.19127 -22.97716 15.28440 1.000 36.15000 221 GLY B CA 1
ATOM 3511 C C . GLY B 1 221 ? 30.45011 -23.66565 14.81963 1.000 37.21000 221 GLY B C 1
ATOM 3512 O O . GLY B 1 221 ? 30.88380 -23.44648 13.68789 1.000 37.88000 221 GLY B O 1
ATOM 3513 N N . TYR B 1 222 ? 31.04847 -24.49470 15.66687 1.000 41.53000 222 TYR B N 1
ATOM 3514 C CA . TYR B 1 222 ? 32.25193 -25.22712 15.30281 1.000 43.51000 222 TYR B CA 1
ATOM 3515 C C . TYR B 1 222 ? 32.00093 -26.68977 14.95877 1.000 44.90000 222 TYR B C 1
ATOM 3516 O O . TYR B 1 222 ? 32.89920 -27.31117 14.38684 1.000 49.12000 222 TYR B O 1
ATOM 3525 N N . ASP B 1 223 ? 30.83161 -27.29125 15.30830 1.000 42.09000 223 ASP B N 1
ATOM 3526 C CA . ASP B 1 223 ? 30.69339 -28.60658 14.70871 1.000 50.36000 223 ASP B CA 1
ATOM 3527 C C . ASP B 1 223 ? 29.68685 -28.59737 13.57256 1.000 45.03000 223 ASP B C 1
ATOM 3528 O O . ASP B 1 223 ? 28.55815 -28.09519 13.70349 1.000 41.84000 223 ASP B O 1
ATOM 3533 N N . PRO B 1 224 ? 30.09696 -29.13593 12.42959 1.000 38.35000 224 PRO B N 1
ATOM 3534 C CA . PRO B 1 224 ? 29.21953 -29.11645 11.26108 1.000 42.89000 224 PRO B CA 1
ATOM 3535 C C . PRO B 1 224 ? 27.94023 -29.87573 11.48463 1.000 41.40000 224 PRO B C 1
ATOM 3536 O O . PRO B 1 224 ? 26.98616 -29.66763 10.73470 1.000 51.03000 224 PRO B O 1
ATOM 3540 N N . ARG B 1 225 ? 27.89212 -30.76958 12.47433 1.000 44.94000 225 ARG B N 1
ATOM 3541 C CA . ARG B 1 225 ? 26.70270 -31.57914 12.67503 1.000 48.63000 225 ARG B CA 1
ATOM 3542 C C . ARG B 1 225 ? 25.55597 -30.76550 13.27054 1.000 45.92000 225 ARG B C 1
ATOM 3543 O O . ARG B 1 225 ? 24.40344 -31.20248 13.19462 1.000 48.26000 225 ARG B O 1
ATOM 3551 N N . GLN B 1 226 ? 25.84845 -29.57859 13.80092 1.000 42.41000 226 GLN B N 1
ATOM 3552 C CA . GLN B 1 226 ? 24.86958 -28.67936 14.39692 1.000 45.16000 226 GLN B CA 1
ATOM 3553 C C . GLN B 1 226 ? 24.75504 -27.40035 13.57760 1.000 41.78000 226 GLN B C 1
ATOM 3554 O O . GLN B 1 226 ? 25.76657 -26.86187 13.10483 1.000 44.92000 226 GLN B O 1
ATOM 3560 N N . ASP B 1 227 ? 23.52889 -26.88677 13.46529 1.000 46.68000 227 ASP B N 1
ATOM 3561 C CA . ASP B 1 227 ? 23.31797 -25.62653 12.76900 1.000 52.20000 227 ASP B CA 1
ATOM 3562 C C . ASP B 1 227 ? 24.15582 -24.53159 13.43285 1.000 53.47000 227 ASP B C 1
ATOM 3563 O O . ASP B 1 227 ? 25.29832 -24.25287 13.01416 1.000 58.97000 227 ASP B O 1
ATOM 3568 N N . GLY B 1 228 ? 23.62364 -23.91832 14.47370 1.000 38.16000 228 GLY B N 1
ATOM 3569 C CA . GLY B 1 228 ? 24.38649 -22.83079 15.05771 1.000 36.78000 228 GLY B CA 1
ATOM 3570 C C . GLY B 1 228 ? 23.45781 -21.66600 15.30554 1.000 39.27000 228 GLY B C 1
ATOM 3571 O O . GLY B 1 228 ? 23.12437 -21.34959 16.44920 1.000 33.54000 228 GLY B O 1
ATOM 3572 N N . TYR B 1 229 ? 22.98230 -21.05708 14.22162 1.000 38.64000 229 TYR B N 1
ATOM 3573 C CA . TYR B 1 229 ? 21.97595 -20.01900 14.35219 1.000 39.09000 229 TYR B CA 1
ATOM 3574 C C . TYR B 1 229 ? 20.69051 -20.57033 14.95273 1.000 38.38000 229 TYR B C 1
ATOM 3575 O O . TYR B 1 229 ? 20.03426 -19.89488 15.75113 1.000 37.33000 229 TYR B O 1
ATOM 3584 N N . VAL B 1 230 ? 20.30231 -21.78369 14.56261 1.000 37.37000 230 VAL B N 1
ATOM 3585 C CA . VAL B 1 230 ? 19.11753 -22.40689 15.14400 1.000 41.83000 230 VAL B CA 1
ATOM 3586 C C . VAL B 1 230 ? 19.34469 -22.73220 16.62030 1.000 43.41000 230 VAL B C 1
ATOM 3587 O O . VAL B 1 230 ? 18.44089 -22.58441 17.44611 1.000 50.05000 230 VAL B O 1
ATOM 3591 N N . ALA B 1 231 ? 20.55416 -23.18017 16.97569 1.000 47.76000 231 ALA B N 1
ATOM 3592 C CA . ALA B 1 231 ? 20.91212 -23.36758 18.38133 1.000 40.06000 231 ALA B CA 1
ATOM 3593 C C . ALA B 1 231 ? 20.74745 -22.06841 19.16261 1.000 39.80000 231 ALA B C 1
ATOM 3594 O O . ALA B 1 231 ? 20.18895 -22.04835 20.26770 1.000 46.30000 231 ALA B O 1
ATOM 3596 N N . GLU B 1 232 ? 21.22986 -20.96962 18.58634 1.000 41.22000 232 GLU B N 1
ATOM 3597 C CA . GLU B 1 232 ? 21.14370 -19.66429 19.22676 1.000 39.71000 232 GLU B CA 1
ATOM 3598 C C . GLU B 1 232 ? 19.69202 -19.23024 19.42039 1.000 40.95000 232 GLU B C 1
ATOM 3599 O O . GLU B 1 232 ? 19.34197 -18.69038 20.47439 1.000 42.02000 232 GLU B O 1
ATOM 3605 N N . THR B 1 233 ? 18.83069 -19.47046 18.41771 1.000 41.30000 233 THR B N 1
ATOM 3606 C CA . THR B 1 233 ? 17.41501 -19.12774 18.53677 1.000 43.74000 233 THR B CA 1
ATOM 3607 C C . THR B 1 233 ? 16.73264 -19.97099 19.61512 1.000 47.03000 233 THR B C 1
ATOM 3608 O O . THR B 1 233 ? 15.97547 -19.44654 20.44858 1.000 41.75000 233 THR B O 1
ATOM 3612 N N . GLU B 1 234 ? 16.99498 -21.28355 19.62374 1.000 47.18000 234 GLU B N 1
ATOM 3613 C CA . GLU B 1 234 ? 16.40270 -22.12690 20.65581 1.000 54.79000 234 GLU B CA 1
ATOM 3614 C C . GLU B 1 234 ? 16.94928 -21.77013 22.04327 1.000 52.80000 234 GLU B C 1
ATOM 3615 O O . GLU B 1 234 ? 16.19773 -21.77768 23.02645 1.000 61.00000 234 GLU B O 1
ATOM 3621 N N . ALA B 1 235 ? 18.23949 -21.41253 22.14651 1.000 46.94000 235 ALA B N 1
ATOM 3622 C CA . ALA B 1 235 ? 18.78193 -21.03273 23.45630 1.000 43.75000 235 ALA B CA 1
ATOM 3623 C C . ALA B 1 235 ? 18.24687 -19.67639 23.91250 1.000 39.54000 235 ALA B C 1
ATOM 3624 O O . ALA B 1 235 ? 18.15795 -19.41286 25.11412 1.000 48.08000 235 ALA B O 1
ATOM 3626 N N . PHE B 1 236 ? 17.88146 -18.81751 22.96816 1.000 35.18000 236 PHE B N 1
ATOM 3627 C CA . PHE B 1 236 ? 17.39516 -17.48962 23.30033 1.000 38.58000 236 PHE B CA 1
ATOM 3628 C C . PHE B 1 236 ? 15.98575 -17.56084 23.85952 1.000 40.49000 236 PHE B C 1
ATOM 3629 O O . PHE B 1 236 ? 15.63875 -16.82192 24.79041 1.000 37.80000 236 PHE B O 1
ATOM 3637 N N . GLY B 1 237 ? 15.15804 -18.44104 23.28880 1.000 43.05000 237 GLY B N 1
ATOM 3638 C CA . GLY B 1 237 ? 13.88288 -18.74895 23.90337 1.000 49.58000 237 GLY B CA 1
ATOM 3639 C C . GLY B 1 237 ? 14.04780 -19.42981 25.24956 1.000 56.81000 237 GLY B C 1
ATOM 3640 O O . GLY B 1 237 ? 13.27858 -19.16659 26.18036 1.000 48.42000 237 GLY B O 1
ATOM 3641 N N . ARG B 1 238 ? 15.05338 -20.31511 25.36917 1.000 58.48000 238 ARG B N 1
ATOM 3642 C CA . ARG B 1 238 ? 15.31252 -20.99545 26.63642 1.000 57.16000 238 ARG B CA 1
ATOM 3643 C C . ARG B 1 238 ? 15.63058 -19.99019 27.73855 1.000 54.96000 238 ARG B C 1
ATOM 3644 O O . ARG B 1 238 ? 15.08207 -20.07554 28.84404 1.000 49.25000 238 ARG B O 1
ATOM 3652 N N . ALA B 1 239 ? 16.51559 -19.02259 27.45490 1.000 49.01000 239 ALA B N 1
ATOM 3653 C CA . ALA B 1 239 ? 16.87018 -18.03641 28.47249 1.000 47.03000 239 ALA B CA 1
ATOM 3654 C C . ALA B 1 239 ? 15.64538 -17.28306 28.94620 1.000 51.04000 239 ALA B C 1
ATOM 3655 O O . ALA B 1 239 ? 15.56788 -16.89733 30.11990 1.000 48.34000 239 ALA B O 1
ATOM 3657 N N . PHE B 1 240 ? 14.66562 -17.09925 28.05142 1.000 55.19000 240 PHE B N 1
ATOM 3658 C CA . PHE B 1 240 ? 13.48451 -16.30058 28.34386 1.000 57.55000 240 PHE B CA 1
ATOM 3659 C C . PHE B 1 240 ? 12.51015 -16.99547 29.27648 1.000 58.89000 240 PHE B C 1
ATOM 3660 O O . PHE B 1 240 ? 11.62412 -16.33505 29.82045 1.000 59.49000 240 PHE B O 1
ATOM 3668 N N . GLN B 1 241 ? 12.60588 -18.30936 29.43533 1.000 60.11000 241 GLN B N 1
ATOM 3669 C CA . GLN B 1 241 ? 11.69799 -19.01688 30.31967 1.000 62.54000 241 GLN B CA 1
ATOM 3670 C C . GLN B 1 241 ? 12.34300 -19.30730 31.66965 1.000 61.47000 241 GLN B C 1
ATOM 3671 O O . GLN B 1 241 ? 11.87187 -20.18729 32.39918 1.000 79.09000 241 GLN B O 1
ATOM 3677 N N . THR B 1 242 ? 13.39880 -18.56540 32.02283 1.000 62.48000 242 THR B N 1
ATOM 3678 C CA . THR B 1 242 ? 14.13772 -18.75397 33.26726 1.000 60.41000 242 THR B CA 1
ATOM 3679 C C . THR B 1 242 ? 13.83531 -17.63162 34.25483 1.000 58.62000 242 THR B C 1
ATOM 3680 O O . THR B 1 242 ? 13.65059 -16.47642 33.85829 1.000 54.33000 242 THR B O 1
ATOM 3684 N N . ASP B 1 243 ? 13.81302 -17.97878 35.54811 1.000 60.93000 243 ASP B N 1
ATOM 3685 C CA . ASP B 1 243 ? 13.68037 -16.96648 36.59413 1.000 60.83000 243 ASP B CA 1
ATOM 3686 C C . ASP B 1 243 ? 14.75291 -15.90263 36.45254 1.000 62.51000 243 ASP B C 1
ATOM 3687 O O . ASP B 1 243 ? 14.45890 -14.70289 36.50227 1.000 58.90000 243 ASP B O 1
ATOM 3692 N N . ASP B 1 244 ? 16.00774 -16.33699 36.24923 1.000 65.19000 244 ASP B N 1
ATOM 3693 C CA . ASP B 1 244 ? 17.14116 -15.42408 36.13261 1.000 58.76000 244 ASP B CA 1
ATOM 3694 C C . ASP B 1 244 ? 16.89663 -14.30020 35.13802 1.000 55.33000 244 ASP B C 1
ATOM 3695 O O . ASP B 1 244 ? 17.41297 -13.19320 35.31161 1.000 59.72000 244 ASP B O 1
ATOM 3700 N N . PHE B 1 245 ? 16.13533 -14.56235 34.07997 1.000 51.44000 245 PHE B N 1
ATOM 3701 C CA . PHE B 1 245 ? 15.93224 -13.53040 33.07630 1.000 48.94000 245 PHE B CA 1
ATOM 3702 C C . PHE B 1 245 ? 14.94587 -12.46199 33.54842 1.000 52.29000 245 PHE B C 1
ATOM 3703 O O . PHE B 1 245 ? 15.19047 -11.26209 33.35873 1.000 56.80000 245 PHE B O 1
ATOM 3711 N N . LYS B 1 246 ? 13.82033 -12.87055 34.14723 1.000 60.91000 246 LYS B N 1
ATOM 3712 C CA . LYS B 1 246 ? 12.90871 -11.89669 34.74609 1.000 62.70000 246 LYS B CA 1
ATOM 3713 C C . LYS B 1 246 ? 13.64262 -11.01826 35.75597 1.000 60.28000 246 LYS B C 1
ATOM 3714 O O . LYS B 1 246 ? 13.46187 -9.79278 35.77953 1.000 54.04000 246 LYS B O 1
ATOM 3720 N N . GLU B 1 247 ? 14.50518 -11.62675 36.57163 1.000 50.34000 247 GLU B N 1
ATOM 3721 C CA . GLU B 1 247 ? 15.26974 -10.87090 37.55396 1.000 50.11000 247 GLU B CA 1
ATOM 3722 C C . GLU B 1 247 ? 16.25917 -9.92256 36.88226 1.000 53.53000 247 GLU B C 1
ATOM 3723 O O . GLU B 1 247 ? 16.37206 -8.75081 37.26937 1.000 52.12000 247 GLU B O 1
ATOM 3729 N N . GLY B 1 248 ? 16.98467 -10.40474 35.87057 1.000 49.47000 248 GLY B N 1
ATOM 3730 C CA . GLY B 1 248 ? 17.98083 -9.56322 35.23316 1.000 51.14000 248 GLY B CA 1
ATOM 3731 C C . GLY B 1 248 ? 17.38556 -8.31168 34.61649 1.000 53.71000 248 GLY B C 1
ATOM 3732 O O . GLY B 1 248 ? 17.95046 -7.22103 34.74133 1.000 64.95000 248 GLY B O 1
ATOM 3733 N N . THR B 1 249 ? 16.23251 -8.44645 33.94939 1.000 56.36000 249 THR B N 1
ATOM 3734 C CA . THR B 1 249 ? 15.63237 -7.29329 33.27926 1.000 66.45000 249 THR B CA 1
ATOM 3735 C C . THR B 1 249 ? 15.06776 -6.29113 34.28552 1.000 69.00000 249 THR B C 1
ATOM 3736 O O . THR B 1 249 ? 15.25363 -5.07609 34.13326 1.000 71.04000 249 THR B O 1
ATOM 3740 N N . GLN B 1 250 ? 14.37116 -6.77869 35.31368 1.000 70.21000 250 GLN B N 1
ATOM 3741 C CA . GLN B 1 250 ? 13.91149 -5.89474 36.37936 1.000 78.68000 250 GLN B CA 1
ATOM 3742 C C . GLN B 1 250 ? 15.08259 -5.14058 36.98994 1.000 77.21000 250 GLN B C 1
ATOM 3743 O O . GLN B 1 250 ? 15.04960 -3.91013 37.10076 1.000 71.93000 250 GLN B O 1
ATOM 3749 N N . ALA B 1 251 ? 16.14775 -5.86568 37.35647 1.000 79.00000 251 ALA B N 1
ATOM 3750 C CA . ALA B 1 251 ? 17.33109 -5.22745 37.92886 1.000 75.88000 251 ALA B CA 1
ATOM 3751 C C . ALA B 1 251 ? 17.93382 -4.19511 36.98699 1.000 75.43000 251 ALA B C 1
ATOM 3752 O O . ALA B 1 251 ? 18.58110 -3.24612 37.44470 1.000 71.73000 251 ALA B O 1
ATOM 3754 N N . PHE B 1 252 ? 17.75103 -4.36519 35.67516 1.000 68.11000 252 PHE B N 1
ATOM 3755 C CA . PHE B 1 252 ? 18.30831 -3.40255 34.73337 1.000 71.37000 252 PHE B CA 1
ATOM 3756 C C . PHE B 1 252 ? 17.48559 -2.12383 34.69868 1.000 76.16000 252 PHE B C 1
ATOM 3757 O O . PHE B 1 252 ? 18.04182 -1.02340 34.76723 1.000 71.03000 252 PHE B O 1
ATOM 3765 N N . VAL B 1 253 ? 16.15904 -2.24665 34.58218 1.000 78.89000 253 VAL B N 1
ATOM 3766 C CA . VAL B 1 253 ? 15.32283 -1.05290 34.47876 1.000 83.72000 253 VAL B CA 1
ATOM 3767 C C . VAL B 1 253 ? 15.27857 -0.30645 35.80730 1.000 78.59000 253 VAL B C 1
ATOM 3768 O O . VAL B 1 253 ? 15.21441 0.92732 35.83652 1.000 77.53000 253 VAL B O 1
ATOM 3772 N N . GLU B 1 254 ? 15.32392 -1.02974 36.92291 1.000 81.34000 254 GLU B N 1
ATOM 3773 C CA . GLU B 1 254 ? 15.38886 -0.39006 38.22958 1.000 82.51000 254 GLU B CA 1
ATOM 3774 C C . GLU B 1 254 ? 16.78799 0.10395 38.57074 1.000 90.33000 254 GLU B C 1
ATOM 3775 O O . GLU B 1 254 ? 16.96441 0.70051 39.63800 1.000 90.25000 254 GLU B O 1
ATOM 3781 N N . LYS B 1 255 ? 17.76834 -0.11564 37.69308 1.000 90.45000 255 LYS B N 1
ATOM 3782 C CA . LYS B 1 255 ? 19.16684 0.25638 37.92225 1.000 89.22000 255 LYS B CA 1
ATOM 3783 C C . LYS B 1 255 ? 19.61505 -0.14277 39.33404 1.000 87.26000 255 LYS B C 1
ATOM 3784 O O . LYS B 1 255 ? 19.79745 0.68255 40.22749 1.000 98.09000 255 LYS B O 1
ATOM 3790 N N . ARG B 1 256 ? 19.78136 -1.44846 39.50241 1.000 84.24000 256 ARG B N 1
ATOM 3791 C CA . ARG B 1 256 ? 20.12963 -2.04699 40.78307 1.000 78.07000 256 ARG B CA 1
ATOM 3792 C C . ARG B 1 256 ? 20.85929 -3.34902 40.49453 1.000 81.14000 256 ARG B C 1
ATOM 3793 O O . ARG B 1 256 ? 20.86057 -3.82996 39.35454 1.000 78.85000 256 ARG B O 1
ATOM 3801 N N . PRO B 1 257 ? 21.50204 -3.94501 41.49966 1.000 80.90000 257 PRO B N 1
ATOM 3802 C CA . PRO B 1 257 ? 22.21968 -5.19817 41.25269 1.000 81.47000 257 PRO B CA 1
ATOM 3803 C C . PRO B 1 257 ? 21.27112 -6.38157 41.17524 1.000 80.45000 257 PRO B C 1
ATOM 3804 O O . PRO B 1 257 ? 20.25940 -6.44775 41.87874 1.000 87.25000 257 PRO B O 1
ATOM 3808 N N . ALA B 1 258 ? 21.61811 -7.32458 40.29954 1.000 74.09000 258 ALA B N 1
ATOM 3809 C CA . ALA B 1 258 ? 20.80478 -8.50655 40.05390 1.000 72.02000 258 ALA B CA 1
ATOM 3810 C C . ALA B 1 258 ? 21.33710 -9.69348 40.83914 1.000 65.89000 258 ALA B C 1
ATOM 3811 O O . ALA B 1 258 ? 22.55177 -9.90871 40.91276 1.000 62.98000 258 ALA B O 1
ATOM 3813 N N . VAL B 1 259 ? 20.41323 -10.47468 41.39611 1.000 59.16000 259 VAL B N 1
ATOM 3814 C CA . VAL B 1 259 ? 20.72297 -11.65514 42.19820 1.000 63.95000 259 VAL B CA 1
ATOM 3815 C C . VAL B 1 259 ? 20.22173 -12.87334 41.42828 1.000 65.23000 259 VAL B C 1
ATOM 3816 O O . VAL B 1 259 ? 19.03794 -13.21640 41.48722 1.000 59.35000 259 VAL B O 1
ATOM 3820 N N . PHE B 1 260 ? 21.12568 -13.53939 40.70871 1.000 70.69000 260 PHE B N 1
ATOM 38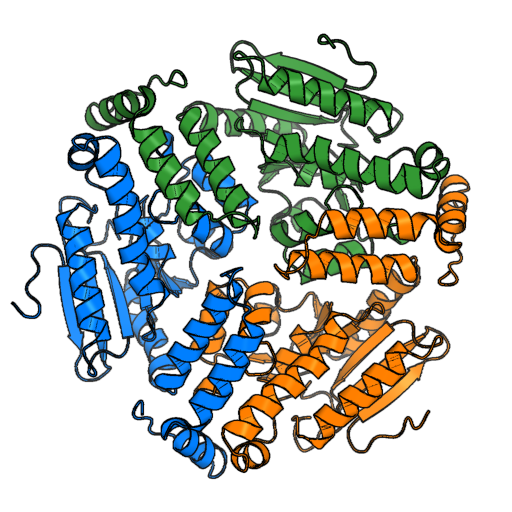21 C CA . PHE B 1 260 ? 20.77645 -14.71378 39.92232 1.000 63.86000 260 PHE B CA 1
ATOM 3822 C C . PHE B 1 260 ? 20.89580 -15.96387 40.78217 1.000 61.75000 260 PHE B C 1
ATOM 3823 O O . PHE B 1 260 ? 21.76642 -16.04624 41.64902 1.000 57.11000 260 PHE B O 1
ATOM 3831 N N . GLN B 1 261 ? 20.00712 -16.93458 40.54062 1.000 59.16000 261 GLN B N 1
ATOM 3832 C CA . GLN B 1 261 ? 20.00662 -18.20020 41.26433 1.000 59.50000 261 GLN B CA 1
ATOM 3833 C C . GLN B 1 261 ? 20.34689 -19.40029 40.38828 1.000 59.18000 261 GLN B C 1
ATOM 3834 O O . GLN B 1 261 ? 20.55280 -20.50079 40.91893 1.000 59.85000 261 GLN B O 1
ATOM 3840 N N . GLY B 1 262 ? 20.40009 -19.22449 39.07009 1.000 60.79000 262 GLY B N 1
ATOM 3841 C CA . GLY B 1 262 ? 20.58978 -20.34030 38.16629 1.000 61.67000 262 GLY B CA 1
ATOM 3842 C C . GLY B 1 262 ? 19.31907 -21.04389 37.74971 1.000 66.49000 262 GLY B C 1
ATOM 3843 O O . GLY B 1 262 ? 19.34892 -22.25892 37.50515 1.000 60.04000 262 GLY B O 1
ATOM 3844 N N . LYS B 1 263 ? 18.19904 -20.32129 37.66201 1.000 61.09000 263 LYS B N 1
ATOM 3845 C CA . LYS B 1 263 ? 16.90845 -20.92501 37.32455 1.000 63.98000 263 LYS B CA 1
ATOM 3846 C C . LYS B 1 263 ? 16.08335 -19.96689 36.47793 1.000 50.50000 263 LYS B C 1
ATOM 3847 O O . LYS B 1 263 ? 16.43845 -18.79417 36.36827 1.000 52.63000 263 LYS B O 1
ATOM 3853 N N . MET C 1 1 ? 6.10810 0.86255 2.15436 1.000 106.35000 1 MET C N 1
ATOM 3854 C CA . MET C 1 1 ? 7.45822 0.34564 1.94115 1.000 112.18000 1 MET C CA 1
ATOM 3855 C C . MET C 1 1 ? 8.29523 1.24094 1.01020 1.000 127.28000 1 MET C C 1
ATOM 3856 O O . MET C 1 1 ? 9.19819 0.75434 0.32409 1.000 138.55000 1 MET C O 1
ATOM 3861 N N . ALA C 1 2 ? 8.00227 2.54687 0.98992 1.000 134.00000 2 ALA C N 1
ATOM 3862 C CA . ALA C 1 2 ? 8.80347 3.49936 0.22118 1.000 126.00000 2 ALA C CA 1
ATOM 3863 C C . ALA C 1 2 ? 10.06178 3.86182 1.00695 1.000 119.84000 2 ALA C C 1
ATOM 3864 O O . ALA C 1 2 ? 10.58054 3.03153 1.76005 1.000 96.63000 2 ALA C O 1
ATOM 3866 N N . THR C 1 3 ? 10.56094 5.09081 0.84975 1.000 115.26000 3 THR C N 1
ATOM 3867 C CA . THR C 1 3 ? 11.78556 5.50721 1.53189 1.000 105.80000 3 THR C CA 1
ATOM 3868 C C . THR C 1 3 ? 11.50629 6.51991 2.64385 1.000 109.88000 3 THR C C 1
ATOM 3869 O O . THR C 1 3 ? 12.05942 7.62629 2.64009 1.000 109.23000 3 THR C O 1
ATOM 3873 N N . SER C 1 4 ? 10.67553 6.13484 3.61724 1.000 101.70000 4 SER C N 1
ATOM 3874 C CA . SER C 1 4 ? 10.19948 7.03286 4.67124 1.000 88.29000 4 SER C CA 1
ATOM 3875 C C . SER C 1 4 ? 10.13933 6.24582 5.97899 1.000 77.67000 4 SER C C 1
ATOM 3876 O O . SER C 1 4 ? 9.27656 5.37432 6.14595 1.000 76.26000 4 SER C O 1
ATOM 3879 N N . PHE C 1 5 ? 11.04055 6.55466 6.91257 1.000 61.22000 5 PHE C N 1
ATOM 3880 C CA . PHE C 1 5 ? 11.23900 5.73305 8.09886 1.000 57.12000 5 PHE C CA 1
ATOM 3881 C C . PHE C 1 5 ? 11.21278 6.57802 9.36042 1.000 55.50000 5 PHE C C 1
ATOM 3882 O O . PHE C 1 5 ? 11.79927 7.66282 9.40163 1.000 55.66000 5 PHE C O 1
ATOM 3890 N N . ASP C 1 6 ? 10.60904 6.02924 10.41617 1.000 55.08000 6 ASP C N 1
ATOM 3891 C CA . ASP C 1 6 ? 10.54622 6.72463 11.69606 1.000 58.40000 6 ASP C CA 1
ATOM 3892 C C . ASP C 1 6 ? 11.85310 6.62832 12.48027 1.000 56.22000 6 ASP C C 1
ATOM 3893 O O . ASP C 1 6 ? 12.12391 7.49430 13.32717 1.000 56.01000 6 ASP C O 1
ATOM 3898 N N . ASN C 1 7 ? 12.66312 5.58438 12.23453 1.000 54.52000 7 ASN C N 1
ATOM 3899 C CA . ASN C 1 7 ? 13.87146 5.34379 13.01770 1.000 52.87000 7 ASN C CA 1
ATOM 3900 C C . ASN C 1 7 ? 15.13940 5.20720 12.19012 1.000 49.92000 7 ASN C C 1
ATOM 3901 O O . ASN C 1 7 ? 16.19071 4.91534 12.76816 1.000 49.88000 7 ASN C O 1
ATOM 3906 N N . LEU C 1 8 ? 15.07545 5.40063 10.86860 1.000 51.28000 8 LEU C N 1
ATOM 3907 C CA . LEU C 1 8 ? 16.23946 5.39161 9.99529 1.000 58.55000 8 LEU C CA 1
ATOM 3908 C C . LEU C 1 8 ? 16.23006 6.60300 9.07385 1.000 56.56000 8 LEU C C 1
ATOM 3909 O O . LEU C 1 8 ? 15.16750 7.09465 8.67821 1.000 59.82000 8 LEU C O 1
ATOM 3914 N N . LEU C 1 9 ? 17.42973 7.06122 8.71911 1.000 48.43000 9 LEU C N 1
ATOM 3915 C CA . LEU C 1 9 ? 17.64405 7.92735 7.56687 1.000 48.27000 9 LEU C CA 1
ATOM 3916 C C . LEU C 1 9 ? 18.22142 7.09533 6.42526 1.000 52.38000 9 LEU C C 1
ATOM 3917 O O . LEU C 1 9 ? 19.07306 6.22272 6.64037 1.000 56.73000 9 LEU C O 1
ATOM 3922 N N . TYR C 1 10 ? 17.76487 7.38958 5.21057 1.000 50.52000 10 TYR C N 1
ATOM 3923 C CA . TYR C 1 10 ? 18.03939 6.61705 4.00082 1.000 49.56000 10 TYR C CA 1
ATOM 3924 C C . TYR C 1 10 ? 18.51389 7.61136 2.93317 1.000 55.12000 10 TYR C C 1
ATOM 3925 O O . TYR C 1 10 ? 17.70693 8.10067 2.13801 1.000 61.00000 10 TYR C O 1
ATOM 3934 N N . ASP C 1 11 ? 19.81530 7.93506 2.93121 1.000 53.59000 11 ASP C N 1
ATOM 3935 C CA . ASP C 1 11 ? 20.38133 8.97234 2.06436 1.000 55.99000 11 ASP C CA 1
ATOM 3936 C C . ASP C 1 11 ? 21.17262 8.30809 0.93873 1.000 53.78000 11 ASP C C 1
ATOM 3937 O O . ASP C 1 11 ? 22.31956 7.89631 1.13023 1.000 55.16000 11 ASP C O 1
ATOM 3942 N N . LEU C 1 12 ? 20.57615 8.23021 -0.24095 1.000 53.21000 12 LEU C N 1
ATOM 3943 C CA . LEU C 1 12 ? 21.25771 7.70271 -1.41428 1.000 52.36000 12 LEU C CA 1
ATOM 3944 C C . LEU C 1 12 ? 22.03824 8.82232 -2.08231 1.000 56.46000 12 LEU C C 1
ATOM 3945 O O . LEU C 1 12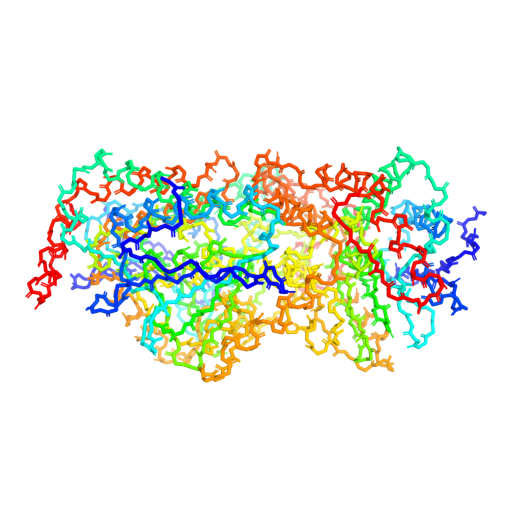 ? 21.46814 9.86118 -2.42942 1.000 57.33000 12 LEU C O 1
ATOM 3950 N N . ASP C 1 13 ? 23.33855 8.60091 -2.27307 1.000 65.94000 13 ASP C N 1
ATOM 3951 C CA . ASP C 1 13 ? 24.21653 9.55414 -2.94705 1.000 58.67000 13 ASP C CA 1
ATOM 3952 C C . ASP C 1 13 ? 24.31037 9.14842 -4.41414 1.000 63.75000 13 ASP C C 1
ATOM 3953 O O . ASP C 1 13 ? 25.29948 8.57274 -4.87537 1.000 74.61000 13 ASP C O 1
ATOM 3958 N N . ALA C 1 14 ? 23.24163 9.44219 -5.15455 1.000 66.43000 14 ALA C N 1
ATOM 3959 C CA . ALA C 1 14 ? 23.29648 9.37284 -6.61368 1.000 80.62000 14 ALA C CA 1
ATOM 3960 C C . ALA C 1 14 ? 24.40727 10.28123 -7.11765 1.000 72.74000 14 ALA C C 1
ATOM 3961 O O . ALA C 1 14 ? 24.25281 11.50545 -7.11691 1.000 93.06000 14 ALA C O 1
ATOM 3963 N N . ALA C 1 15 ? 25.50972 9.67571 -7.55814 1.000 63.63000 15 ALA C N 1
ATOM 3964 C CA . ALA C 1 15 ? 26.78920 10.30680 -7.87003 1.000 62.56000 15 ALA C CA 1
ATOM 3965 C C . ALA C 1 15 ? 27.83791 9.23233 -7.65275 1.000 60.78000 15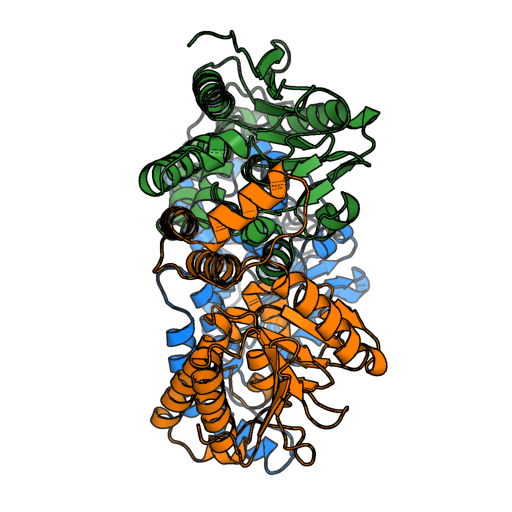 ALA C C 1
ATOM 3966 O O . ALA C 1 15 ? 28.60819 8.89957 -8.55934 1.000 59.77000 15 ALA C O 1
ATOM 3968 N N . THR C 1 16 ? 27.85814 8.68879 -6.43148 1.000 60.40000 16 THR C N 1
ATOM 3969 C CA . THR C 1 16 ? 28.67603 7.53692 -6.09862 1.000 58.92000 16 THR C CA 1
ATOM 3970 C C . THR C 1 16 ? 27.87974 6.24270 -6.05750 1.000 52.46000 16 THR C C 1
ATOM 3971 O O . THR C 1 16 ? 28.48052 5.16994 -6.15152 1.000 53.51000 16 THR C O 1
ATOM 3975 N N . GLY C 1 17 ? 26.55359 6.31156 -5.95163 1.000 47.74000 17 GLY C N 1
ATOM 3976 C CA . GLY C 1 17 ? 25.77407 5.11166 -5.71731 1.000 48.10000 17 GLY C CA 1
ATOM 3977 C C . GLY C 1 17 ? 25.89196 4.51886 -4.32306 1.000 46.93000 17 GLY C C 1
ATOM 3978 O O . GLY C 1 17 ? 25.33368 3.44782 -4.07478 1.000 52.54000 17 GLY C O 1
ATOM 3979 N N . VAL C 1 18 ? 26.61028 5.15902 -3.40714 1.000 51.44000 18 VAL C N 1
ATOM 3980 C CA . VAL C 1 18 ? 26.66849 4.70515 -2.02477 1.000 47.36000 18 VAL C CA 1
ATOM 3981 C C . VAL C 1 18 ? 25.40148 5.14745 -1.31187 1.000 51.39000 18 VAL C C 1
ATOM 3982 O O . VAL C 1 18 ? 24.96528 6.29482 -1.44293 1.000 54.21000 18 VAL C O 1
ATOM 3986 N N . LEU C 1 19 ? 24.80971 4.23606 -0.55412 1.000 52.55000 19 LEU C N 1
ATOM 3987 C CA . LEU C 1 19 ? 23.61530 4.50076 0.23034 1.000 55.00000 19 LEU C CA 1
ATOM 3988 C C . LEU C 1 19 ? 24.00459 4.50795 1.70445 1.000 53.32000 19 LEU C C 1
ATOM 3989 O O . LEU C 1 19 ? 24.46324 3.48829 2.22895 1.000 53.89000 19 LEU C O 1
ATOM 3994 N N . THR C 1 20 ? 23.83800 5.65166 2.37277 1.000 54.55000 20 THR C N 1
ATOM 3995 C CA . THR C 1 20 ? 24.08117 5.72454 3.80685 1.000 49.28000 20 THR C CA 1
ATOM 3996 C C . THR C 1 20 ? 22.79668 5.41025 4.55854 1.000 49.67000 20 THR C C 1
ATOM 3997 O O . THR C 1 20 ? 21.78254 6.09054 4.38661 1.000 61.51000 20 THR C O 1
ATOM 4001 N N . LEU C 1 21 ? 22.84428 4.38108 5.38299 1.000 46.72000 21 LEU C N 1
ATOM 4002 C CA . LEU C 1 21 ? 21.73503 3.98004 6.23018 1.000 50.04000 21 LEU C CA 1
ATOM 4003 C C . LEU C 1 21 ? 22.08031 4.36653 7.66223 1.000 47.20000 21 LEU C C 1
ATOM 4004 O O . LEU C 1 21 ? 23.07909 3.89252 8.20817 1.000 44.78000 21 LEU C O 1
ATOM 4009 N N . THR C 1 22 ? 21.28142 5.23144 8.26747 1.000 46.00000 22 THR C N 1
ATOM 4010 C CA . THR C 1 22 ? 21.60040 5.72469 9.59580 1.000 50.83000 22 THR C CA 1
ATOM 4011 C C . THR C 1 22 ? 20.51251 5.31042 10.56373 1.000 55.44000 22 THR C C 1
ATOM 4012 O O . THR C 1 22 ? 19.32943 5.58048 10.32697 1.000 59.07000 22 THR C O 1
ATOM 4016 N N . VAL C 1 23 ? 20.91133 4.64657 11.64422 1.000 51.91000 23 VAL C N 1
ATOM 4017 C CA . VAL C 1 23 ? 19.98068 4.42467 12.73942 1.000 55.68000 23 VAL C CA 1
ATOM 4018 C C . VAL C 1 23 ? 19.81629 5.73633 13.49353 1.000 59.47000 23 VAL C C 1
ATOM 4019 O O . VAL C 1 23 ? 20.80346 6.38378 13.87860 1.000 55.95000 23 VAL C O 1
ATOM 4023 N N . ASN C 1 24 ? 18.56081 6.14579 13.68932 1.000 56.31000 24 ASN C N 1
ATOM 4024 C CA . ASN C 1 24 ? 18.22148 7.52443 14.01450 1.000 54.39000 24 ASN C CA 1
ATOM 4025 C C . ASN C 1 24 ? 17.19797 7.55038 15.15404 1.000 54.27000 24 ASN C C 1
ATOM 4026 O O . ASN C 1 24 ? 16.05177 7.97450 14.97810 1.000 68.51000 24 ASN C O 1
ATOM 4031 N N . ARG C 1 25 ? 17.61907 7.07933 16.32683 1.000 56.06000 25 ARG C N 1
ATOM 4032 C CA . ARG C 1 25 ? 16.91816 7.30979 17.59038 1.000 53.21000 25 ARG C CA 1
ATOM 4033 C C . ARG C 1 25 ? 17.91810 7.92967 18.56187 1.000 54.07000 25 ARG C C 1
ATOM 4034 O O . ARG C 1 25 ? 18.39312 7.27041 19.49699 1.000 49.62000 25 ARG C O 1
ATOM 4042 N N . PRO C 1 26 ? 18.26346 9.20799 18.36454 1.000 54.73000 26 PRO C N 1
ATOM 4043 C CA . PRO C 1 26 ? 19.41650 9.75787 19.09975 1.000 58.64000 26 PRO C CA 1
ATOM 4044 C C . PRO C 1 26 ? 19.20184 9.85532 20.60664 1.000 56.84000 26 PRO C C 1
ATOM 4045 O O . PRO C 1 26 ? 20.12362 9.53708 21.37407 1.000 60.37000 26 PRO C O 1
ATOM 4049 N N . ALA C 1 27 ? 18.01039 10.24252 21.07075 1.000 51.56000 27 ALA C N 1
ATOM 4050 C CA . ALA C 1 27 ? 17.81052 10.26538 22.51908 1.000 51.96000 27 ALA C CA 1
ATOM 4051 C C . ALA C 1 27 ? 17.87251 8.87920 23.16106 1.000 52.36000 27 ALA C C 1
ATOM 4052 O O . ALA C 1 27 ? 17.91922 8.78969 24.39149 1.000 63.62000 27 ALA C O 1
ATOM 4054 N N . LYS C 1 28 ? 17.85726 7.80038 22.37736 1.000 55.34000 28 LYS C N 1
ATOM 4055 C CA . LYS C 1 28 ? 17.83861 6.44647 22.91490 1.000 57.81000 28 LYS C CA 1
ATOM 4056 C C . LYS C 1 28 ? 19.15488 5.72767 22.65942 1.000 56.22000 28 LYS C C 1
ATOM 4057 O O . LYS C 1 28 ? 19.23170 4.50243 22.83454 1.000 59.30000 28 LYS C O 1
ATOM 4063 N N . LEU C 1 29 ? 20.19247 6.47841 22.26023 1.000 60.73000 29 LEU C N 1
ATOM 4064 C CA . LEU C 1 29 ? 21.49867 5.93995 21.85855 1.000 56.10000 29 LEU C CA 1
ATOM 4065 C C . LEU C 1 29 ? 21.36875 4.95303 20.69650 1.000 52.86000 29 LEU C C 1
ATOM 4066 O O . LEU C 1 29 ? 22.11259 3.97693 20.60323 1.000 59.29000 29 LEU C O 1
ATOM 4071 N N . ASN C 1 30 ? 20.42173 5.22220 19.79555 1.000 47.58000 30 ASN C N 1
ATOM 4072 C CA . ASN C 1 30 ? 20.20209 4.40128 18.60911 1.000 52.86000 30 ASN C CA 1
ATOM 4073 C C . ASN C 1 30 ? 19.98649 2.92593 18.97474 1.000 57.93000 30 ASN C C 1
ATOM 4074 O O . ASN C 1 30 ? 20.41955 2.01177 18.26456 1.000 51.77000 30 ASN C O 1
ATOM 4079 N N . ALA C 1 31 ? 19.31925 2.68606 20.10121 1.000 54.66000 31 ALA C N 1
ATOM 4080 C CA . ALA C 1 31 ? 18.97050 1.32336 20.45738 1.000 56.07000 31 ALA C CA 1
ATOM 4081 C C . ALA C 1 31 ? 17.97222 0.74744 19.45202 1.000 57.32000 31 ALA C C 1
ATOM 4082 O O . ALA C 1 31 ? 17.24774 1.47405 18.75664 1.000 56.52000 31 ALA C O 1
ATOM 4084 N N . LEU C 1 32 ? 17.94782 -0.58174 19.37838 1.000 56.55000 32 LEU C N 1
ATOM 4085 C CA . LEU C 1 32 ? 17.03435 -1.30183 18.50940 1.000 56.14000 32 LEU C CA 1
ATOM 4086 C C . LEU C 1 32 ? 15.72049 -1.58852 19.22270 1.000 53.88000 32 LEU C C 1
ATOM 4087 O O . LEU C 1 32 ? 15.65637 -1.63828 20.44919 1.000 61.65000 32 LEU C O 1
ATOM 4092 N N . ASN C 1 33 ? 14.66759 -1.77444 18.43555 1.000 45.42000 33 ASN C N 1
ATOM 4093 C CA . ASN C 1 33 ? 13.37377 -2.20396 18.94103 1.000 45.14000 33 ASN C CA 1
ATOM 4094 C C . ASN C 1 33 ? 12.64915 -2.82672 17.76558 1.000 42.81000 33 ASN C C 1
ATOM 4095 O O . ASN C 1 33 ? 13.15647 -2.80195 16.64368 1.000 43.11000 33 ASN C O 1
ATOM 4100 N N . ALA C 1 34 ? 11.46433 -3.39716 18.02434 1.000 45.47000 34 ALA C N 1
ATOM 4101 C CA . ALA C 1 34 ? 10.74972 -4.12540 16.97378 1.000 47.78000 34 ALA C CA 1
ATOM 4102 C C . ALA C 1 34 ? 10.59005 -3.28929 15.70929 1.000 47.83000 34 ALA C C 1
ATOM 4103 O O . ALA C 1 34 ? 10.73705 -3.80675 14.58876 1.000 53.22000 34 ALA C O 1
ATOM 4105 N N . ALA C 1 35 ? 10.31767 -1.98633 15.86552 1.000 42.03000 35 ALA C N 1
ATOM 4106 C CA . ALA C 1 35 ? 10.05333 -1.15457 14.69520 1.000 47.47000 35 ALA C CA 1
ATOM 4107 C C . ALA C 1 35 ? 11.32288 -0.90551 13.89938 1.000 45.15000 35 ALA C C 1
ATOM 4108 O O . ALA C 1 35 ? 11.30831 -0.95048 12.66510 1.000 46.83000 35 ALA C O 1
ATOM 4110 N N . THR C 1 36 ? 12.43012 -0.65563 14.59212 1.000 46.23000 36 THR C N 1
ATOM 4111 C CA . THR C 1 36 ? 13.69071 -0.35948 13.92275 1.000 46.52000 36 THR C CA 1
ATOM 4112 C C . THR C 1 36 ? 14.22766 -1.56383 13.16354 1.000 46.86000 36 THR C C 1
ATOM 4113 O O . THR C 1 36 ? 14.74907 -1.41029 12.05180 1.000 46.77000 36 THR C O 1
ATOM 4117 N N . ILE C 1 37 ? 14.14189 -2.76354 13.75350 1.000 48.67000 37 ILE C N 1
ATOM 4118 C CA . ILE C 1 37 ? 14.52538 -3.96687 13.01701 1.000 47.72000 37 ILE C CA 1
ATOM 4119 C C . ILE C 1 37 ? 13.72130 -4.05713 11.72898 1.000 45.07000 37 ILE C C 1
ATOM 4120 O O . ILE C 1 37 ? 14.28284 -4.18961 10.63504 1.000 45.42000 37 ILE C O 1
ATOM 4125 N N . ALA C 1 38 ? 12.38901 -3.96388 11.84231 1.000 46.89000 38 ALA C N 1
ATOM 4126 C CA . ALA C 1 38 ? 11.52571 -4.07336 10.66318 1.000 47.94000 38 ALA C CA 1
ATOM 4127 C C . ALA C 1 38 ? 11.85552 -3.00298 9.62909 1.000 45.41000 38 ALA C C 1
ATOM 4128 O O . ALA C 1 38 ? 11.75743 -3.24820 8.41700 1.000 44.53000 38 ALA C O 1
ATOM 4130 N N . GLU C 1 39 ? 12.26466 -1.81442 10.07442 1.000 37.83000 39 GLU C N 1
ATOM 4131 C CA . GLU C 1 39 ? 12.65143 -0.81825 9.08913 1.000 44.36000 39 GLU C CA 1
ATOM 4132 C C . GLU C 1 39 ? 13.99691 -1.17789 8.46779 1.000 45.20000 39 GLU C C 1
ATOM 4133 O O . GLU C 1 39 ? 14.21514 -0.94197 7.27199 1.000 43.09000 39 GLU C O 1
ATOM 4139 N N . LEU C 1 40 ? 14.90422 -1.77031 9.25586 1.000 44.27000 40 LEU C N 1
ATOM 4140 C CA . LEU C 1 40 ? 16.16382 -2.24347 8.69415 1.000 43.30000 40 LEU C CA 1
ATOM 4141 C C . LEU C 1 40 ? 15.89109 -3.24848 7.59297 1.000 45.11000 40 LEU C C 1
ATOM 4142 O O . LEU C 1 40 ? 16.46197 -3.16969 6.49587 1.000 44.38000 40 LEU C O 1
ATOM 4147 N N . ASP C 1 41 ? 14.98287 -4.18540 7.86632 1.000 45.31000 41 ASP C N 1
ATOM 4148 C CA . ASP C 1 41 ? 14.56125 -5.17877 6.88493 1.000 44.50000 41 ASP C CA 1
ATOM 4149 C C . ASP C 1 41 ? 14.10042 -4.51554 5.58826 1.000 43.22000 41 ASP C C 1
ATOM 4150 O O . ASP C 1 41 ? 14.61936 -4.80327 4.50565 1.000 46.56000 41 ASP C O 1
ATOM 4155 N N . THR C 1 42 ? 13.14064 -3.58833 5.70064 1.000 49.60000 42 THR C N 1
ATOM 4156 C CA . THR C 1 42 ? 12.60164 -2.86484 4.54598 1.000 49.70000 42 THR C CA 1
ATOM 4157 C C . THR C 1 42 ? 13.68158 -2.07588 3.81051 1.000 46.32000 42 THR C C 1
ATOM 4158 O O . THR C 1 42 ? 13.74672 -2.09478 2.57661 1.000 54.40000 42 THR C O 1
ATOM 4162 N N . ALA C 1 43 ? 14.50985 -1.34016 4.55062 1.000 44.59000 43 ALA C N 1
ATOM 4163 C CA . ALA C 1 43 ? 15.60112 -0.59011 3.93064 1.000 51.12000 43 ALA C CA 1
ATOM 4164 C C . ALA C 1 43 ? 16.53083 -1.51173 3.15314 1.000 51.99000 43 ALA C C 1
ATOM 4165 O O . ALA C 1 43 ? 16.87324 -1.23897 1.99312 1.000 50.22000 43 ALA C O 1
ATOM 4167 N N . ALA C 1 44 ? 16.95849 -2.60821 3.79033 1.000 50.30000 44 ALA C N 1
ATOM 4168 C CA . ALA C 1 44 ? 17.84986 -3.55906 3.13779 1.000 46.46000 44 ALA C CA 1
ATOM 4169 C C . ALA C 1 44 ? 17.20063 -4.14061 1.88582 1.000 44.33000 44 ALA C C 1
ATOM 4170 O O . ALA C 1 44 ? 17.81063 -4.15382 0.81087 1.000 42.10000 44 ALA C O 1
ATOM 4172 N N . GLN C 1 45 ? 15.94408 -4.58706 1.99963 1.000 48.99000 45 GLN C N 1
ATOM 4173 C CA . GLN C 1 45 ? 15.22355 -5.12598 0.84609 1.000 50.89000 45 GLN C CA 1
ATOM 4174 C C . GLN C 1 45 ? 15.20826 -4.15224 -0.32470 1.000 46.68000 45 GLN C C 1
ATOM 4175 O O . GLN C 1 45 ? 15.45458 -4.54851 -1.46739 1.000 50.12000 45 GLN C O 1
ATOM 4181 N N . GLN C 1 46 ? 14.94340 -2.86687 -0.06043 1.000 56.31000 46 GLN C N 1
ATOM 4182 C CA . GLN C 1 46 ? 14.84036 -1.89894 -1.15301 1.000 63.01000 46 GLN C CA 1
ATOM 4183 C C . GLN C 1 46 ? 16.20168 -1.60607 -1.77764 1.000 58.25000 46 GLN C C 1
ATOM 4184 O O . GLN C 1 46 ? 16.30748 -1.47859 -3.00141 1.000 61.00000 46 GLN C O 1
ATOM 4190 N N . ALA C 1 47 ? 17.25276 -1.49381 -0.95973 1.000 52.02000 47 ALA C N 1
ATOM 4191 C CA . ALA C 1 47 ? 18.58404 -1.21899 -1.49643 1.000 50.72000 47 ALA C CA 1
ATOM 4192 C C . ALA C 1 47 ? 19.07028 -2.34253 -2.40285 1.000 50.04000 47 ALA C C 1
ATOM 4193 O O . ALA C 1 47 ? 19.75473 -2.08979 -3.40609 1.000 47.61000 47 ALA C O 1
ATOM 4195 N N . LEU C 1 48 ? 18.74261 -3.59329 -2.06157 1.000 54.80000 48 LEU C N 1
ATOM 4196 C CA . LEU C 1 48 ? 19.17095 -4.71457 -2.89484 1.000 54.81000 48 LEU C CA 1
ATOM 4197 C C . LEU C 1 48 ? 18.44059 -4.72879 -4.22874 1.000 51.00000 48 LEU C C 1
ATOM 4198 O O . LEU C 1 48 ? 1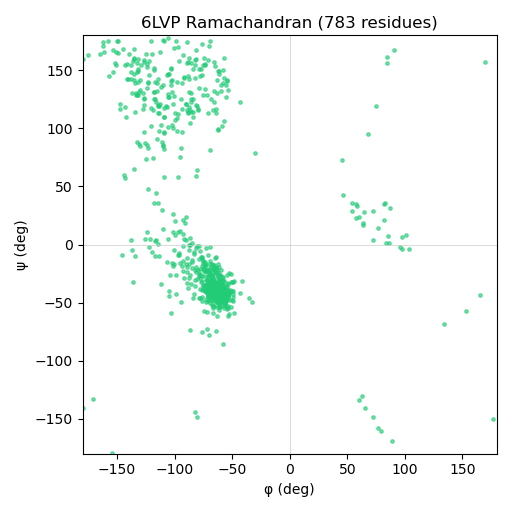8.95824 -5.26654 -5.21235 1.000 56.18000 48 LEU C O 1
ATOM 4203 N N . ALA C 1 49 ? 17.23867 -4.15706 -4.27530 1.000 45.12000 49 ALA C N 1
ATOM 4204 C CA . ALA C 1 49 ? 16.40755 -4.18597 -5.46884 1.000 44.47000 49 ALA C CA 1
ATOM 4205 C C . ALA C 1 49 ? 16.65276 -2.98958 -6.38577 1.000 51.11000 49 ALA C C 1
ATOM 4206 O O . ALA C 1 49 ? 16.29956 -3.04454 -7.57071 1.000 57.78000 49 ALA C O 1
ATOM 4208 N N . ASP C 1 50 ? 17.27846 -1.93172 -5.87368 1.000 49.60000 50 ASP C N 1
ATOM 4209 C CA . ASP C 1 50 ? 17.41203 -0.68522 -6.59754 1.000 50.56000 50 ASP C CA 1
ATOM 4210 C C . ASP C 1 50 ? 18.74772 -0.67102 -7.33613 1.000 53.42000 50 ASP C C 1
ATOM 4211 O O . ASP C 1 50 ? 19.79960 -0.67809 -6.68349 1.000 50.76000 50 ASP C O 1
ATOM 4216 N N . PRO C 1 51 ? 18.76239 -0.62403 -8.67416 1.000 58.06000 51 PRO C N 1
ATOM 4217 C CA . PRO C 1 51 ? 20.05108 -0.61373 -9.39648 1.000 56.70000 51 PRO C CA 1
ATOM 4218 C C . PRO C 1 51 ? 20.93001 0.56879 -9.05953 1.000 58.77000 51 PRO C C 1
ATOM 4219 O O . PRO C 1 51 ? 22.15671 0.46239 -9.17103 1.000 61.91000 51 PRO C O 1
ATOM 4223 N N . ALA C 1 52 ? 20.34367 1.68802 -8.63085 1.000 56.02000 52 ALA C N 1
ATOM 4224 C CA . ALA C 1 52 ? 21.12580 2.88360 -8.31258 1.000 55.62000 52 ALA C CA 1
ATOM 4225 C C . ALA C 1 52 ? 21.91591 2.75034 -7.01118 1.000 52.95000 52 ALA C C 1
ATOM 4226 O O . ALA C 1 52 ? 22.82765 3.55002 -6.77299 1.000 52.74000 52 ALA C O 1
ATOM 4228 N N . VAL C 1 53 ? 21.57606 1.78415 -6.15946 1.000 51.47000 53 VAL C N 1
ATOM 4229 C CA . VAL C 1 53 ? 22.32958 1.50904 -4.94178 1.000 46.03000 53 VAL C CA 1
ATOM 4230 C C . VAL C 1 53 ? 23.46449 0.57470 -5.31563 1.000 44.15000 53 VAL C C 1
ATOM 4231 O O . VAL C 1 53 ? 23.23751 -0.56955 -5.72084 1.000 49.45000 53 VAL C O 1
ATOM 4235 N N . ARG C 1 54 ? 24.68615 1.06381 -5.19621 1.000 43.23000 54 ARG C N 1
ATOM 4236 C CA . ARG C 1 54 ? 25.84635 0.24201 -5.48591 1.000 45.97000 54 ARG C CA 1
ATOM 4237 C C . ARG C 1 54 ? 26.48088 -0.34740 -4.24066 1.000 42.60000 54 ARG C C 1
ATOM 4238 O O . ARG C 1 54 ? 27.11699 -1.40016 -4.33084 1.000 44.94000 54 ARG C O 1
ATOM 4246 N N . ALA C 1 55 ? 26.31299 0.30098 -3.08835 1.000 44.26000 55 ALA C N 1
ATOM 4247 C CA . ALA C 1 55 ? 26.92143 -0.13507 -1.83791 1.000 49.86000 55 ALA C CA 1
ATOM 4248 C C . ALA C 1 55 ? 26.18695 0.52676 -0.67937 1.000 49.89000 55 ALA C C 1
ATOM 4249 O O . ALA C 1 55 ? 25.36173 1.42344 -0.86794 1.000 56.04000 55 ALA C O 1
ATOM 4251 N N . ILE C 1 56 ? 26.50772 0.08332 0.52995 1.000 47.66000 56 ILE C N 1
ATOM 4252 C CA . ILE C 1 56 ? 25.79072 0.50177 1.72504 1.000 45.98000 56 ILE C CA 1
ATOM 4253 C C . ILE C 1 56 ? 26.79296 0.89713 2.80933 1.000 47.45000 56 ILE C C 1
ATOM 4254 O O . ILE C 1 56 ? 27.72493 0.14154 3.11118 1.000 47.39000 56 ILE C O 1
ATOM 4259 N N . LEU C 1 57 ? 26.60701 2.09074 3.37864 1.000 48.37000 57 LEU C N 1
ATOM 4260 C CA . LEU C 1 57 ? 27.36860 2.57328 4.52888 1.000 50.65000 57 LEU C CA 1
ATOM 4261 C C . LEU C 1 57 ? 26.40048 2.71728 5.69922 1.000 52.02000 57 LEU C C 1
ATOM 4262 O O . LEU C 1 57 ? 25.48702 3.54872 5.65910 1.000 52.10000 57 LEU C O 1
ATOM 4267 N N . LEU C 1 58 ? 26.57962 1.89670 6.72480 1.000 52.21000 58 LEU C N 1
ATOM 4268 C CA . LEU C 1 58 ? 25.66732 1.84135 7.86037 1.000 47.84000 58 LEU C CA 1
ATOM 4269 C C . LEU C 1 58 ? 26.28938 2.56869 9.05017 1.000 48.41000 58 LEU C C 1
ATOM 4270 O O . LEU C 1 58 ? 27.48727 2.42905 9.31614 1.000 41.19000 58 LEU C O 1
ATOM 4275 N N . THR C 1 59 ? 25.48208 3.35656 9.75793 1.000 46.56000 59 THR C N 1
ATOM 4276 C CA . THR C 1 59 ? 26.02749 4.21372 10.80248 1.000 50.64000 59 THR C CA 1
ATOM 4277 C C . THR C 1 59 ? 24.90099 4.65982 11.73433 1.000 46.53000 59 THR C C 1
ATOM 4278 O O . THR C 1 59 ? 23.72540 4.36968 11.50619 1.000 45.39000 59 THR C O 1
ATOM 4282 N N . GLY C 1 60 ? 25.27803 5.35533 12.80505 1.000 48.75000 60 GLY C N 1
ATOM 4283 C CA . GLY C 1 60 ? 24.32808 5.84255 13.78589 1.000 52.07000 60 GLY C CA 1
ATOM 4284 C C . GLY C 1 60 ? 24.34032 7.35734 13.86941 1.000 56.21000 60 GLY C C 1
ATOM 4285 O O . GLY C 1 60 ? 25.36033 8.00809 13.60301 1.000 53.95000 60 GLY C O 1
ATOM 4286 N N . SER C 1 61 ? 23.19997 7.92299 14.24847 1.000 56.98000 61 SER C N 1
ATOM 4287 C CA . SER C 1 61 ? 23.14166 9.37143 14.31842 1.000 58.53000 61 SER C CA 1
ATOM 4288 C C . SER C 1 61 ? 23.86639 9.84342 15.56637 1.000 54.23000 61 SER C C 1
ATOM 4289 O O . SER C 1 61 ? 23.89516 9.16004 16.59113 1.000 57.80000 61 SER C O 1
ATOM 4292 N N . GLY C 1 62 ? 24.49937 10.99766 15.45486 1.000 58.00000 62 GLY C N 1
ATOM 4293 C CA . GLY C 1 62 ? 25.23578 11.53370 16.56950 1.000 53.69000 62 GLY C CA 1
ATOM 4294 C C . GLY C 1 62 ? 26.67208 11.06293 16.60073 1.000 58.05000 62 GLY C C 1
ATOM 4295 O O . GLY C 1 62 ? 27.20590 10.45581 15.66335 1.000 65.87000 62 GLY C O 1
ATOM 4296 N N . GLU C 1 63 ? 27.30323 11.36237 17.73502 1.000 58.91000 63 GLU C N 1
ATOM 4297 C CA . GLU C 1 63 ? 28.72154 11.14182 17.96321 1.000 64.85000 63 GLU C CA 1
ATOM 4298 C C . GLU C 1 63 ? 28.97449 10.23116 19.15934 1.000 65.67000 63 GLU C C 1
ATOM 4299 O O . GLU C 1 63 ? 30.13666 10.02964 19.54433 1.000 64.67000 63 GLU C O 1
ATOM 4305 N N . LYS C 1 64 ? 27.92859 9.68212 19.77297 1.000 62.72000 64 LYS C N 1
ATOM 4306 C CA . LYS C 1 64 ? 28.14486 8.85789 20.94615 1.000 64.19000 64 LYS C CA 1
ATOM 4307 C C . LYS C 1 64 ? 27.82728 7.38917 20.73585 1.000 58.61000 64 LYS C C 1
ATOM 4308 O O . LYS C 1 64 ? 28.51430 6.54752 21.31448 1.000 57.07000 64 LYS C O 1
ATOM 4314 N N . ALA C 1 65 ? 26.83379 7.04872 19.91374 1.000 57.30000 65 ALA C N 1
ATOM 4315 C CA . ALA C 1 65 ? 26.40766 5.65727 19.78696 1.000 55.03000 65 ALA C CA 1
ATOM 4316 C C . ALA C 1 65 ? 26.15449 5.27954 18.33451 1.000 50.69000 65 ALA C C 1
ATOM 4317 O O . ALA C 1 65 ? 25.44232 5.98759 17.61825 1.000 52.22000 65 ALA C O 1
ATOM 4319 N N . PHE C 1 66 ? 26.74338 4.15636 17.91196 1.000 50.08000 66 PHE C N 1
ATOM 4320 C CA . PHE C 1 66 ? 26.35148 3.44880 16.69791 1.000 50.47000 66 PHE C CA 1
ATOM 4321 C C . PHE C 1 66 ? 24.98724 2.81063 16.93981 1.000 44.87000 66 PHE C C 1
ATOM 4322 O O . PHE C 1 66 ? 23.96625 3.32270 16.48623 1.000 47.34000 66 PHE C O 1
ATOM 4330 N N . VAL C 1 67 ? 24.95533 1.69602 17.65511 1.000 46.01000 67 VAL C N 1
ATOM 4331 C CA . VAL C 1 67 ? 23.71942 1.10641 18.15251 1.000 44.23000 67 VAL C CA 1
ATOM 4332 C C . VAL C 1 67 ? 24.04569 0.54365 19.52633 1.000 47.87000 67 VAL C C 1
ATOM 4333 O O . VAL C 1 67 ? 24.92321 -0.32036 19.64976 1.000 41.09000 67 VAL C O 1
ATOM 4337 N N . ALA C 1 68 ? 23.37886 1.04896 20.56089 1.000 52.88000 68 ALA C N 1
ATOM 4338 C CA . ALA C 1 68 ? 23.72384 0.70178 21.94242 1.000 56.55000 68 ALA C CA 1
ATOM 4339 C C . ALA C 1 68 ? 22.61958 -0.18099 22.51311 1.000 50.00000 68 ALA C C 1
ATOM 4340 O O . ALA C 1 68 ? 21.73314 0.28209 23.21683 1.000 50.64000 68 ALA C O 1
ATOM 4342 N N . GLY C 1 69 ? 22.68644 -1.47133 22.20567 1.000 45.56000 69 GLY C N 1
ATOM 4343 C CA . GLY C 1 69 ? 21.71744 -2.38134 22.77798 1.000 45.30000 69 GLY C CA 1
ATOM 4344 C C . GLY C 1 69 ? 20.33195 -2.22061 22.16925 1.000 47.91000 69 GLY C C 1
ATOM 4345 O O . GLY C 1 69 ? 20.15607 -1.88802 20.98648 1.000 44.73000 69 GLY C O 1
ATOM 4346 N N . ALA C 1 70 ? 19.32728 -2.46888 22.99844 1.000 50.36000 70 ALA C N 1
ATOM 4347 C CA . ALA C 1 70 ? 17.95673 -2.46250 22.52341 1.000 55.33000 70 ALA C CA 1
ATOM 4348 C C . ALA C 1 70 ? 17.04669 -2.04524 23.66508 1.000 58.80000 70 ALA C C 1
ATOM 4349 O O . ALA C 1 70 ? 17.45046 -2.00690 24.83048 1.000 63.25000 70 ALA C O 1
ATOM 4351 N N . ASP C 1 71 ? 15.81055 -1.71099 23.30632 1.000 58.91000 71 ASP C N 1
ATOM 4352 C CA . ASP C 1 71 ? 14.74796 -1.48156 24.27067 1.000 64.16000 71 ASP C CA 1
ATOM 4353 C C . ASP C 1 71 ? 14.52924 -2.72733 25.13239 1.000 63.31000 71 ASP C C 1
ATOM 4354 O O . ASP C 1 71 ? 13.91744 -3.69826 24.67955 1.000 67.44000 71 ASP C O 1
ATOM 4359 N N . ILE C 1 72 ? 15.04028 -2.70910 26.37076 1.000 62.12000 72 ILE C N 1
ATOM 4360 C CA . ILE C 1 72 ? 14.92387 -3.85722 27.27252 1.000 58.56000 72 ILE C CA 1
ATOM 4361 C C . ILE C 1 72 ? 13.49735 -4.01650 27.78250 1.000 59.62000 72 ILE C C 1
ATOM 4362 O O . ILE C 1 72 ? 13.05624 -5.13630 28.07262 1.000 56.37000 72 ILE C O 1
ATOM 4367 N N . ALA C 1 73 ? 12.76019 -2.90847 27.91473 1.000 60.78000 73 ALA C N 1
ATOM 4368 C CA . ALA C 1 73 ? 11.36082 -2.98192 28.31700 1.000 58.52000 73 ALA C CA 1
ATOM 4369 C C . ALA C 1 73 ? 10.52581 -3.69272 27.25989 1.000 59.71000 73 ALA C C 1
ATOM 4370 O O . ALA C 1 73 ? 9.69610 -4.55010 27.58697 1.000 50.52000 73 ALA C O 1
ATOM 4372 N N . GLU C 1 74 ? 10.72394 -3.33994 25.98216 1.000 61.71000 74 GLU C N 1
ATOM 4373 C CA . GLU C 1 74 ? 10.10568 -4.09312 24.89324 1.000 62.29000 74 GLU C CA 1
ATOM 4374 C C . GLU C 1 74 ? 10.46913 -5.57269 24.99898 1.000 59.15000 74 GLU C C 1
ATOM 4375 O O . GLU C 1 74 ? 9.59634 -6.44527 25.09454 1.000 46.40000 74 GLU C O 1
ATOM 4381 N N . LEU C 1 75 ? 11.77224 -5.85840 25.03624 1.000 54.76000 75 LEU C N 1
ATOM 4382 C CA . LEU C 1 75 ? 12.24888 -7.23425 25.05643 1.000 61.64000 75 LEU C CA 1
ATOM 4383 C C . LEU C 1 75 ? 11.61006 -8.02614 26.18729 1.000 58.55000 75 LEU C C 1
ATOM 4384 O O . LEU C 1 75 ? 11.13914 -9.14755 25.98324 1.000 67.28000 75 LEU C O 1
ATOM 4389 N N . ALA C 1 76 ? 11.56101 -7.43960 27.38511 1.000 65.28000 76 ALA C N 1
ATOM 4390 C CA . ALA C 1 76 ? 11.01613 -8.12118 28.55515 1.000 65.49000 76 ALA C CA 1
ATOM 4391 C C . ALA C 1 76 ? 9.54413 -8.45396 28.40490 1.000 61.39000 76 ALA C C 1
ATOM 4392 O O . ALA C 1 76 ? 9.06721 -9.40372 29.03458 1.000 68.12000 76 ALA C O 1
ATOM 4394 N N . SER C 1 77 ? 8.82041 -7.71629 27.56762 1.000 69.85000 77 SER C N 1
ATOM 4395 C CA . SER C 1 77 ? 7.38766 -7.92641 27.40743 1.000 63.54000 77 SER C CA 1
ATOM 4396 C C . SER C 1 77 ? 7.03611 -9.15959 26.57481 1.000 66.61000 77 SER C C 1
ATOM 4397 O O . SER C 1 77 ? 5.86311 -9.54887 26.55170 1.000 74.90000 77 SER C O 1
ATOM 4400 N N . LEU C 1 78 ? 8.00458 -9.78844 25.90970 1.000 63.94000 78 LEU C N 1
ATOM 4401 C CA . LEU C 1 78 ? 7.72639 -10.94330 25.06659 1.000 59.39000 78 LEU C CA 1
ATOM 4402 C C . LEU C 1 78 ? 7.68562 -12.22103 25.89564 1.000 54.09000 78 LEU C C 1
ATOM 4403 O O . LEU C 1 78 ? 8.34763 -12.33253 26.92925 1.000 47.60000 78 LEU C O 1
ATOM 4408 N N . THR C 1 79 ? 6.89005 -13.18583 25.42992 1.000 49.81000 79 THR C N 1
ATOM 4409 C CA . THR C 1 79 ? 6.95758 -14.55909 25.90784 1.000 50.09000 79 THR C CA 1
ATOM 4410 C C . THR C 1 79 ? 8.16507 -15.25874 25.30257 1.000 51.46000 79 THR C C 1
ATOM 4411 O O . THR C 1 79 ? 8.82124 -14.74338 24.39377 1.000 52.94000 79 THR C O 1
ATOM 4415 N N . ALA C 1 80 ? 8.43549 -16.47398 25.77929 1.000 52.78000 80 ALA C N 1
ATOM 4416 C CA . ALA C 1 80 ? 9.56680 -17.22869 25.23982 1.000 55.06000 80 ALA C CA 1
ATOM 4417 C C . ALA C 1 80 ? 9.37567 -17.53688 23.75342 1.000 51.70000 80 ALA C C 1
ATOM 4418 O O . ALA C 1 80 ? 10.30946 -17.39232 22.95618 1.000 57.08000 80 ALA C O 1
ATOM 4420 N N . VAL C 1 81 ? 8.16718 -17.94159 23.35892 1.000 50.73000 81 VAL C N 1
ATOM 4421 C CA . VAL C 1 81 ? 7.91160 -18.28809 21.96094 1.000 52.83000 81 VAL C CA 1
ATOM 4422 C C . VAL C 1 81 ? 8.06254 -17.06152 21.06027 1.000 49.67000 81 VAL C C 1
ATOM 4423 O O . VAL C 1 81 ? 8.66115 -17.13498 19.98240 1.000 52.53000 81 VAL C O 1
ATOM 4427 N N . GLN C 1 82 ? 7.51710 -15.92051 21.47347 1.000 48.38000 82 GLN C N 1
ATOM 4428 C CA . GLN C 1 82 ? 7.74418 -14.70512 20.70381 1.000 51.68000 82 GLN C CA 1
ATOM 4429 C C . GLN C 1 82 ? 9.22087 -14.31592 20.69007 1.000 48.66000 82 GLN C C 1
ATOM 4430 O O . GLN C 1 82 ? 9.70609 -13.76379 19.69078 1.000 45.82000 82 GLN C O 1
ATOM 4436 N N . ALA C 1 83 ? 9.94454 -14.58710 21.78384 1.000 43.27000 83 ALA C N 1
ATOM 4437 C CA . ALA C 1 83 ? 11.36328 -14.25313 21.83639 1.000 42.36000 83 ALA C CA 1
ATOM 4438 C C . ALA C 1 83 ? 12.16402 -15.11126 20.87354 1.000 45.66000 83 ALA C C 1
ATOM 4439 O O . ALA C 1 83 ? 13.04703 -14.60533 20.17155 1.000 51.25000 83 ALA C O 1
ATOM 4441 N N . ALA C 1 84 ? 11.87372 -16.41321 20.82449 1.000 44.91000 84 ALA C N 1
ATOM 4442 C CA . ALA C 1 84 ? 12.44292 -17.24524 19.76742 1.000 47.72000 84 ALA C CA 1
ATOM 4443 C C . ALA C 1 84 ? 12.12075 -16.66988 18.38817 1.000 44.45000 84 ALA C C 1
ATOM 4444 O O . ALA C 1 84 ? 12.98180 -16.65305 17.49876 1.000 46.40000 84 ALA C O 1
ATOM 4446 N N . GLY C 1 85 ? 10.90182 -16.15037 18.21057 1.000 44.52000 85 GLY C N 1
ATOM 4447 C CA . GLY C 1 85 ? 10.52917 -15.57611 16.93143 1.000 44.37000 85 GLY C CA 1
ATOM 4448 C C . GLY C 1 85 ? 11.25500 -14.27571 16.63084 1.000 42.68000 85 GLY C C 1
ATOM 4449 O O . GLY C 1 85 ? 11.62864 -14.01304 15.47990 1.000 39.44000 85 GLY C O 1
ATOM 4450 N N . ALA C 1 86 ? 11.46268 -13.44150 17.65414 1.000 38.27000 86 ALA C N 1
ATOM 4451 C CA . ALA C 1 86 ? 12.20342 -12.20619 17.43617 1.000 41.63000 86 ALA C CA 1
ATOM 4452 C C . ALA C 1 86 ? 13.66061 -12.48679 17.09093 1.000 42.49000 86 ALA C C 1
ATOM 4453 O O . ALA C 1 86 ? 14.26751 -11.74041 16.31556 1.000 44.67000 86 ALA C O 1
ATOM 4455 N N . SER C 1 87 ? 14.22067 -13.57067 17.63326 1.000 40.73000 87 SER C N 1
ATOM 4456 C CA . SER C 1 87 ? 15.59824 -13.94510 17.34174 1.000 41.15000 87 SER C CA 1
ATOM 4457 C C . SER C 1 87 ? 15.72537 -14.49257 15.92535 1.000 38.59000 87 SER C C 1
ATOM 4458 O O . SER C 1 87 ? 16.59988 -14.07134 15.15400 1.000 37.51000 87 SER C O 1
ATOM 4461 N N . ALA C 1 88 ? 14.86118 -15.43775 15.56489 1.000 40.51000 88 ALA C N 1
ATOM 4462 C CA . ALA C 1 88 ? 14.84327 -15.91068 14.18724 1.000 43.00000 88 ALA C CA 1
ATOM 4463 C C . ALA C 1 88 ? 14.73437 -14.73850 13.22096 1.000 40.17000 88 ALA C C 1
ATOM 4464 O O . ALA C 1 88 ? 15.43519 -14.69265 12.20350 1.000 36.38000 88 ALA C O 1
ATOM 4466 N N . TYR C 1 89 ? 13.90505 -13.74674 13.56294 1.000 43.56000 89 TYR C N 1
ATOM 4467 C CA . TYR C 1 89 ? 13.69294 -12.61391 12.67064 1.000 45.70000 89 TYR C CA 1
ATOM 4468 C C . TYR C 1 89 ? 14.94649 -11.74562 12.57900 1.000 44.87000 89 TYR C C 1
ATOM 4469 O O . TYR C 1 89 ? 15.42474 -11.44810 11.47588 1.000 45.13000 89 TYR C O 1
ATOM 4478 N N . GLY C 1 90 ? 15.50977 -11.35411 13.72507 1.000 47.07000 90 GLY C N 1
ATOM 4479 C CA . GLY C 1 90 ? 16.72321 -10.55182 13.70542 1.000 47.81000 90 GLY C CA 1
ATOM 4480 C C . GLY C 1 90 ? 17.87184 -11.23093 12.97942 1.000 46.48000 90 GLY C C 1
ATOM 4481 O O . GLY C 1 90 ? 18.66482 -10.57478 12.29451 1.000 44.38000 90 GLY C O 1
ATOM 4482 N N . GLN C 1 91 ? 17.97115 -12.55757 13.10338 1.000 43.31000 91 GLN C N 1
ATOM 4483 C CA . GLN C 1 91 ? 18.97294 -13.28188 12.33002 1.000 40.40000 91 GLN C CA 1
ATOM 4484 C C . GLN C 1 91 ? 18.73063 -13.12882 10.83184 1.000 40.53000 91 GLN C C 1
ATOM 4485 O O . GLN C 1 91 ? 19.66854 -12.88978 10.06186 1.000 40.92000 91 GLN C O 1
ATOM 4491 N N . ARG C 1 92 ? 17.47281 -13.26273 10.39843 1.000 46.05000 92 ARG C N 1
ATOM 4492 C CA . ARG C 1 92 ? 17.14608 -13.09120 8.98520 1.000 47.31000 92 ARG C CA 1
ATOM 4493 C C . ARG C 1 92 ? 17.47697 -11.67323 8.51482 1.000 44.54000 92 ARG C C 1
ATOM 4494 O O . ARG C 1 92 ? 18.12777 -11.48186 7.47643 1.000 38.93000 92 ARG C O 1
ATOM 4502 N N . VAL C 1 93 ? 17.06997 -10.66133 9.29083 1.000 43.27000 93 VAL C N 1
ATOM 4503 C CA . VAL C 1 93 ? 17.26349 -9.28097 8.85046 1.000 42.54000 93 VAL C CA 1
ATOM 4504 C C . VAL C 1 93 ? 18.74577 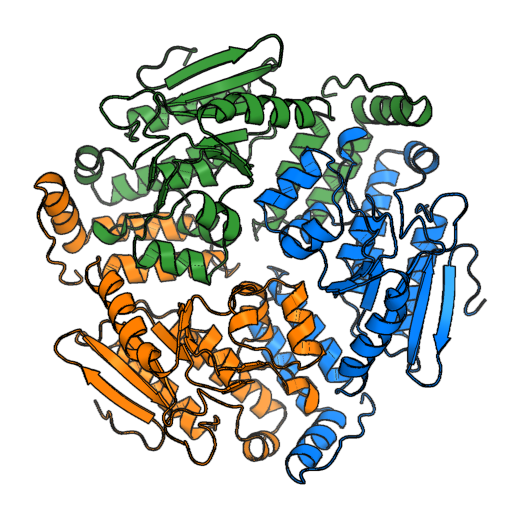-8.96798 8.73294 1.000 42.97000 93 VAL C C 1
ATOM 4505 O O . VAL C 1 93 ? 19.20637 -8.48041 7.69760 1.000 46.19000 93 VAL C O 1
ATOM 4509 N N . PHE C 1 94 ? 19.52418 -9.28082 9.77289 1.000 42.70000 94 PHE C N 1
ATOM 4510 C CA . PHE C 1 94 ? 20.96629 -9.03592 9.71326 1.000 40.43000 94 PHE C CA 1
ATOM 4511 C C . PHE C 1 94 ? 21.62568 -9.84278 8.60443 1.000 38.93000 94 PHE C C 1
ATOM 4512 O O . PHE C 1 94 ? 22.40666 -9.30022 7.81744 1.000 44.81000 94 PHE C O 1
ATOM 4520 N N . ALA C 1 95 ? 21.30819 -11.13590 8.50082 1.000 41.00000 95 ALA C N 1
ATOM 4521 C CA . ALA C 1 95 ? 21.88233 -11.95015 7.42643 1.000 39.43000 95 ALA C CA 1
ATOM 4522 C C . ALA C 1 95 ? 21.67029 -11.33160 6.04186 1.000 39.87000 95 ALA C C 1
ATOM 4523 O O . ALA C 1 95 ? 22.45194 -11.60048 5.11601 1.000 36.17000 95 ALA C O 1
ATOM 4525 N N . GLN C 1 96 ? 20.64095 -10.50075 5.88399 1.000 39.25000 96 GLN C N 1
ATOM 4526 C CA . GLN C 1 96 ? 20.40596 -9.85814 4.59953 1.000 40.81000 96 GLN C CA 1
ATOM 4527 C C . GLN C 1 96 ? 21.56183 -8.94847 4.22244 1.000 48.99000 96 GLN C C 1
ATOM 4528 O O . GLN C 1 96 ? 21.89355 -8.82668 3.03636 1.000 55.55000 96 GLN C O 1
ATOM 4534 N N . PHE C 1 97 ? 22.19714 -8.31348 5.21913 1.000 49.83000 97 PHE C N 1
ATOM 4535 C CA . PHE C 1 97 ? 23.38403 -7.51325 4.94722 1.000 46.34000 97 PHE C CA 1
ATOM 4536 C C . PHE C 1 97 ? 24.58572 -8.40618 4.62971 1.000 45.77000 97 PHE C C 1
ATOM 4537 O O . PHE C 1 97 ? 25.34986 -8.11908 3.70026 1.000 45.36000 97 PHE C O 1
ATOM 4545 N N . GLU C 1 98 ? 24.75097 -9.51247 5.36405 1.000 45.73000 98 GLU C N 1
ATOM 4546 C CA . GLU C 1 98 ? 25.88978 -10.39978 5.13140 1.000 42.27000 98 GLU C CA 1
ATOM 4547 C C . GLU C 1 98 ? 25.83250 -11.03804 3.74764 1.000 41.77000 98 GLU C C 1
ATOM 4548 O O . GLU C 1 98 ? 26.86541 -11.18242 3.08101 1.000 35.78000 98 GLU C O 1
ATOM 4554 N N . ARG C 1 99 ? 24.64092 -11.44914 3.30731 1.000 44.28000 99 ARG C N 1
ATOM 4555 C CA . ARG C 1 99 ? 24.50285 -12.17972 2.05382 1.000 45.26000 99 ARG C CA 1
ATOM 4556 C C . ARG C 1 99 ? 24.40900 -11.25131 0.85562 1.000 42.07000 99 ARG C C 1
ATOM 4557 O O . ARG C 1 99 ? 24.33600 -11.73702 -0.27933 1.000 48.25000 99 ARG C O 1
ATOM 4565 N N . SER C 1 100 ? 24.48701 -9.94294 1.08405 1.000 41.37000 100 SER C N 1
ATOM 4566 C CA . SER C 1 100 ? 24.23206 -8.95868 0.04449 1.000 41.51000 100 SER C CA 1
ATOM 4567 C C . SER C 1 100 ? 25.38304 -8.88450 -0.96179 1.000 44.01000 100 SER C C 1
ATOM 4568 O O . SER C 1 100 ? 26.55371 -8.79538 -0.56254 1.000 42.79000 100 SER C O 1
ATOM 4571 N N . PRO C 1 101 ? 25.09690 -8.86775 -2.26818 1.000 44.14000 101 PRO C N 1
ATOM 4572 C CA . PRO C 1 101 ? 26.17382 -8.79335 -3.25964 1.000 43.68000 101 PRO C CA 1
ATOM 4573 C C . PRO C 1 101 ? 26.72154 -7.38903 -3.47002 1.000 44.17000 101 PRO C C 1
ATOM 4574 O O . PRO C 1 101 ? 27.64860 -7.21713 -4.26950 1.000 43.57000 101 PRO C O 1
ATOM 4578 N N . LYS C 1 102 ? 26.16942 -6.38235 -2.78229 1.000 40.22000 102 LYS C N 1
ATOM 4579 C CA . LYS C 1 102 ? 26.64776 -4.99985 -2.74131 1.000 38.18000 102 LYS C CA 1
ATOM 4580 C C . LYS C 1 102 ? 27.42723 -4.76778 -1.45878 1.000 38.50000 102 LYS C C 1
ATOM 4581 O O . LYS C 1 102 ? 26.92272 -5.08941 -0.37345 1.000 41.50000 102 LYS C O 1
ATOM 4587 N N . PRO C 1 103 ? 28.64915 -4.24556 -1.52658 1.000 44.82000 103 PRO C N 1
ATOM 4588 C CA . PRO C 1 103 ? 29.45501 -4.09817 -0.30612 1.000 46.46000 103 PRO C CA 1
ATOM 4589 C C . PRO C 1 103 ? 28.72741 -3.30138 0.77080 1.000 49.71000 103 PRO C C 1
ATOM 4590 O O . PRO C 1 103 ? 28.09266 -2.27628 0.50026 1.000 48.31000 103 PRO C O 1
ATOM 4594 N N . VAL C 1 104 ? 28.84166 -3.78903 2.00324 1.000 47.71000 104 VAL C N 1
ATOM 4595 C CA . VAL C 1 104 ? 28.19119 -3.21860 3.17043 1.000 48.50000 104 VAL C CA 1
ATOM 4596 C C . VAL C 1 104 ? 29.25188 -2.98148 4.23576 1.000 47.87000 104 VAL C C 1
ATOM 4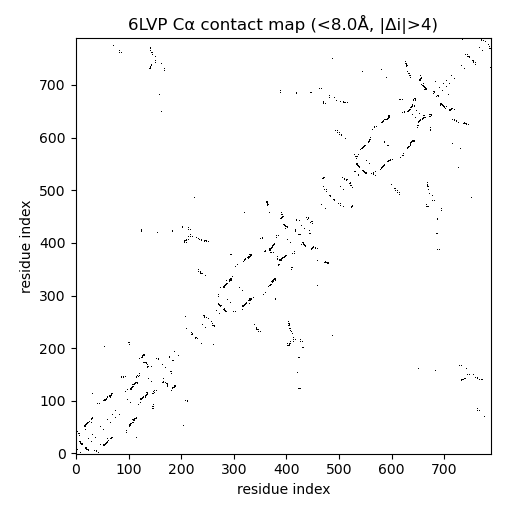597 O O . VAL C 1 104 ? 29.84503 -3.94320 4.74401 1.000 43.04000 104 VAL C O 1
ATOM 4601 N N . VAL C 1 105 ? 29.45854 -1.71284 4.60169 1.000 48.84000 105 VAL C N 1
ATOM 4602 C CA . VAL C 1 105 ? 30.45932 -1.30224 5.58486 1.000 46.63000 105 VAL C CA 1
ATOM 4603 C C . VAL C 1 105 ? 29.76814 -0.63734 6.77421 1.000 45.84000 105 VAL C C 1
ATOM 4604 O O . VAL C 1 105 ? 28.92107 0.24992 6.60000 1.000 46.13000 105 VAL C O 1
ATOM 4608 N N . ALA C 1 106 ? 30.13312 -1.06124 7.98323 1.000 44.54000 106 ALA C N 1
ATOM 4609 C CA . ALA C 1 106 ? 29.62393 -0.44254 9.20149 1.000 46.01000 106 ALA C CA 1
ATOM 4610 C C . ALA C 1 106 ? 30.62498 0.61482 9.65208 1.000 44.91000 106 ALA C C 1
ATOM 4611 O O . ALA C 1 106 ? 31.81680 0.32207 9.80859 1.000 44.60000 106 ALA C O 1
ATOM 4613 N N . ALA C 1 107 ? 30.14853 1.84646 9.82633 1.000 45.18000 107 ALA C N 1
ATOM 4614 C CA . ALA C 1 107 ? 30.95652 2.95608 10.34955 1.000 47.81000 107 ALA C CA 1
ATOM 4615 C C . ALA C 1 107 ? 30.57667 3.13613 11.81264 1.000 47.89000 107 ALA C C 1
ATOM 4616 O O . ALA C 1 107 ? 29.54559 3.73968 12.13017 1.000 40.13000 107 ALA C O 1
ATOM 4618 N N . VAL C 1 108 ? 31.40585 2.60563 12.70595 1.000 50.33000 108 VAL C N 1
ATOM 4619 C CA . VAL C 1 108 ? 31.07713 2.56495 14.12650 1.000 52.24000 108 VAL C CA 1
ATOM 4620 C C . VAL C 1 108 ? 31.52745 3.88798 14.73086 1.000 50.40000 108 VAL C C 1
ATOM 4621 O O . VAL C 1 108 ? 32.72207 4.11779 14.94110 1.000 53.08000 108 VAL C O 1
ATOM 4625 N N . ASN C 1 109 ? 30.56254 4.76275 15.00639 1.000 53.53000 109 ASN C N 1
ATOM 4626 C CA . ASN C 1 109 ? 30.83911 6.10863 15.48404 1.000 52.40000 109 ASN C CA 1
ATOM 4627 C C . ASN C 1 109 ? 30.67990 6.24006 16.98701 1.000 54.26000 109 ASN C C 1
ATOM 4628 O O . ASN C 1 109 ? 30.74061 7.35731 17.50941 1.000 74.07000 109 ASN C O 1
ATOM 4633 N N . GLY C 1 110 ? 30.48878 5.12728 17.69550 1.000 59.40000 110 GLY C N 1
ATOM 4634 C CA . GLY C 1 110 ? 30.27679 5.17836 19.12515 1.000 56.14000 110 GLY C CA 1
ATOM 4635 C C . GLY C 1 110 ? 30.09106 3.80991 19.73114 1.000 53.37000 110 GLY C C 1
ATOM 4636 O O . GLY C 1 110 ? 30.77602 2.85939 19.34720 1.000 73.08000 110 GLY C O 1
ATOM 4637 N N . PHE C 1 111 ? 29.17810 3.69645 20.68995 1.000 52.06000 111 PHE C N 1
ATOM 4638 C CA . PHE C 1 111 ? 28.87873 2.40650 21.29166 1.000 50.93000 111 PHE C CA 1
ATOM 4639 C C . PHE C 1 111 ? 28.23584 1.47108 20.26912 1.000 47.12000 111 PHE C C 1
ATOM 4640 O O . PHE C 1 111 ? 27.29610 1.85322 19.55586 1.000 41.40000 111 PHE C O 1
ATOM 4648 N N . ALA C 1 112 ? 28.74884 0.23922 20.19631 1.000 42.88000 112 ALA C N 1
ATOM 4649 C CA . ALA C 1 112 ? 28.13626 -0.85828 19.43590 1.000 39.70000 112 ALA C CA 1
ATOM 4650 C C . ALA C 1 112 ? 27.97481 -2.01328 20.42078 1.000 41.73000 112 ALA C C 1
ATOM 4651 O O . ALA C 1 112 ? 28.86435 -2.86181 20.55816 1.000 47.92000 112 ALA C O 1
ATOM 4653 N N . LEU C 1 113 ? 26.84598 -2.02694 21.12984 1.000 45.22000 113 LEU C N 1
ATOM 4654 C CA . LEU C 1 113 ? 26.59371 -2.96937 22.21744 1.000 46.43000 113 LEU C CA 1
ATOM 4655 C C . LEU C 1 113 ? 25.43588 -3.88967 21.86791 1.000 45.32000 113 LEU C C 1
ATOM 4656 O O . LEU C 1 113 ? 24.41567 -3.44405 21.33340 1.000 63.01000 113 LEU C O 1
ATOM 4661 N N . GLY C 1 114 ? 25.57562 -5.16558 22.19661 1.000 44.15000 114 GLY C N 1
ATOM 4662 C CA . GLY C 1 114 ? 24.44685 -6.07353 22.05683 1.000 47.16000 114 GLY C CA 1
ATOM 4663 C C . GLY C 1 114 ? 24.05685 -6.25243 20.60327 1.000 45.30000 114 GLY C C 1
ATOM 4664 O O . GLY C 1 114 ? 24.91443 -6.31656 19.71009 1.000 40.22000 114 GLY C O 1
ATOM 4665 N N . GLY C 1 115 ? 22.73750 -6.31232 20.35598 1.000 41.84000 115 GLY C N 1
ATOM 4666 C CA . GLY C 1 115 ? 22.18827 -6.32439 19.00774 1.000 38.50000 115 GLY C CA 1
ATOM 4667 C C . GLY C 1 115 ? 22.90810 -5.34204 18.10882 1.000 38.61000 115 GLY C C 1
ATOM 4668 O O . GLY C 1 115 ? 23.07545 -5.59443 16.91063 1.000 39.44000 115 GLY C O 1
ATOM 4669 N N . GLY C 1 116 ? 23.39044 -4.23792 18.70075 1.000 41.98000 116 GLY C N 1
ATOM 4670 C CA . GLY C 1 116 ? 24.18636 -3.27671 17.94806 1.000 43.36000 116 GLY C CA 1
ATOM 4671 C C . GLY C 1 116 ? 25.55209 -3.80220 17.53888 1.000 48.14000 116 GLY C C 1
ATOM 4672 O O . GLY C 1 116 ? 25.99474 -3.58624 16.40395 1.000 53.21000 116 GLY C O 1
ATOM 4673 N N . CYS C 1 117 ? 26.25619 -4.47153 18.45509 1.000 39.79000 117 CYS C N 1
ATOM 4674 C CA . CYS C 1 117 ? 27.46398 -5.16353 18.02869 1.000 42.47000 117 CYS C CA 1
ATOM 4675 C C . CYS C 1 117 ? 27.13648 -6.21934 16.96958 1.000 43.68000 117 CYS C C 1
ATOM 4676 O O . CYS C 1 117 ? 27.85117 -6.35389 15.96948 1.000 40.35000 117 CYS C O 1
ATOM 4679 N N . GLU C 1 118 ? 26.02159 -6.93916 17.15396 1.000 39.93000 118 GLU C N 1
ATOM 4680 C CA . GLU C 1 118 ? 25.62538 -7.98812 16.22243 1.000 40.42000 118 GLU C CA 1
ATOM 4681 C C . GLU C 1 118 ? 25.29607 -7.41973 14.84573 1.000 41.62000 118 GLU C C 1
ATOM 4682 O O . GLU C 1 118 ? 25.58962 -8.04761 13.82003 1.000 43.44000 118 GLU C O 1
ATOM 4688 N N . LEU C 1 119 ? 24.67328 -6.23809 14.80088 1.000 37.58000 119 LEU C N 1
ATOM 4689 C CA . LEU C 1 119 ? 24.46337 -5.57157 13.51833 1.000 40.31000 119 LEU C CA 1
ATOM 4690 C C . LEU C 1 119 ? 25.78541 -5.27657 12.82843 1.000 41.55000 119 LEU C C 1
ATOM 4691 O O . LEU C 1 119 ? 25.94118 -5.55128 11.63330 1.000 46.67000 119 LEU C O 1
ATOM 4696 N N . ALA C 1 120 ? 26.76360 -4.74064 13.56902 1.000 42.87000 120 ALA C N 1
ATOM 4697 C CA . ALA C 1 120 ? 28.04218 -4.38617 12.95563 1.000 42.31000 120 ALA C CA 1
ATOM 4698 C C . ALA C 1 120 ? 28.77871 -5.62052 12.45845 1.000 43.17000 120 ALA C C 1
ATOM 4699 O O . ALA C 1 120 ? 29.46343 -5.56501 11.43159 1.000 47.23000 120 ALA C O 1
ATOM 4701 N N . MET C 1 121 ? 28.64084 -6.74702 13.16523 1.000 42.19000 121 MET C N 1
ATOM 4702 C CA . MET C 1 121 ? 29.34768 -7.95775 12.77097 1.000 42.33000 121 MET C CA 1
ATOM 4703 C C . MET C 1 121 ? 28.75288 -8.59505 11.51754 1.000 43.41000 121 MET C C 1
ATOM 4704 O O . MET C 1 121 ? 29.45748 -9.32640 10.80315 1.000 39.78000 121 MET C O 1
ATOM 4709 N N . ALA C 1 122 ? 27.47790 -8.31669 11.22000 1.000 39.46000 122 ALA C N 1
ATOM 4710 C CA . ALA C 1 122 ? 26.83478 -8.86289 10.02768 1.000 40.22000 122 ALA C CA 1
ATOM 4711 C C . ALA C 1 122 ? 27.32776 -8.21113 8.73842 1.000 39.11000 122 ALA C C 1
ATOM 4712 O O . ALA C 1 122 ? 27.21157 -8.81467 7.66605 1.000 44.54000 122 ALA C O 1
ATOM 4714 N N . CYS C 1 123 ? 27.85887 -7.00148 8.81533 1.000 39.89000 123 CYS C N 1
ATOM 4715 C CA . CYS C 1 123 ? 28.35924 -6.30716 7.64313 1.000 44.27000 123 CYS C CA 1
ATOM 4716 C C . CYS C 1 123 ? 29.67570 -6.92408 7.20652 1.000 39.95000 123 CYS C C 1
ATOM 4717 O O . CYS C 1 123 ? 30.35587 -7.58328 7.98733 1.000 35.61000 123 CYS C O 1
ATOM 4720 N N . HIS C 1 124 ? 30.04761 -6.66756 5.94895 1.000 39.98000 124 HIS C N 1
ATOM 4721 C CA . HIS C 1 124 ? 31.28316 -7.23271 5.40434 1.000 41.80000 124 HIS C CA 1
ATOM 4722 C C . HIS C 1 124 ? 32.52742 -6.63481 6.05190 1.000 42.05000 124 HIS C C 1
ATOM 4723 O O . HIS C 1 124 ? 33.50985 -7.35170 6.27072 1.000 45.83000 124 HIS C O 1
ATOM 4730 N N . LEU C 1 125 ? 32.52692 -5.32353 6.32488 1.000 42.35000 125 LEU C N 1
ATOM 4731 C CA . LEU C 1 125 ? 33.67819 -4.64566 6.90660 1.000 45.34000 125 LEU C CA 1
ATOM 4732 C C . LEU C 1 125 ? 33.21451 -3.66906 7.97723 1.000 48.23000 125 LEU C C 1
ATOM 4733 O O . LEU C 1 125 ? 32.13337 -3.07457 7.88126 1.000 45.03000 125 LEU C O 1
ATOM 4738 N N . ARG C 1 126 ? 34.05756 -3.48956 8.98881 1.000 47.25000 126 ARG C N 1
ATOM 4739 C CA . ARG C 1 126 ? 33.85285 -2.47885 10.01264 1.000 49.67000 126 ARG C CA 1
ATOM 4740 C C . ARG C 1 126 ? 34.99184 -1.46254 9.97151 1.000 48.76000 126 ARG C C 1
ATOM 4741 O O . ARG C 1 126 ? 36.15898 -1.82117 9.75977 1.000 55.39000 126 ARG C O 1
ATOM 4749 N N . VAL C 1 127 ? 34.63923 -0.19040 10.14300 1.000 46.91000 127 VAL C N 1
ATOM 4750 C CA . VAL C 1 127 ? 35.59932 0.88633 10.38165 1.000 44.39000 127 VAL C CA 1
ATOM 4751 C C . VAL C 1 127 ? 35.15128 1.60801 11.64806 1.000 40.99000 127 VAL C C 1
ATOM 4752 O O . VAL C 1 127 ? 34.01743 2.11067 11.71429 1.000 36.63000 127 VAL C O 1
ATOM 4756 N N . ALA C 1 128 ? 36.01020 1.62144 12.66241 1.000 38.76000 128 ALA C N 1
ATOM 4757 C CA . ALA C 1 128 ? 35.65717 2.21170 13.94670 1.000 44.15000 128 ALA C CA 1
ATOM 4758 C C . ALA C 1 128 ? 36.29870 3.58797 14.12225 1.000 44.62000 128 ALA C C 1
ATOM 4759 O O . ALA C 1 128 ? 37.37538 3.87055 13.58656 1.000 42.57000 128 ALA C O 1
ATOM 4761 N N . ALA C 1 129 ? 35.63194 4.43567 14.89439 1.000 45.91000 129 ALA C N 1
ATOM 4762 C CA . ALA C 1 129 ? 36.20454 5.71527 15.28441 1.000 48.96000 129 ALA C CA 1
ATOM 4763 C C . ALA C 1 129 ? 37.01641 5.56979 16.57215 1.000 49.99000 129 ALA C C 1
ATOM 4764 O O . ALA C 1 129 ? 36.83113 4.62861 17.34836 1.000 47.45000 129 ALA C O 1
ATOM 4766 N N . ASP C 1 130 ? 37.95294 6.50476 16.76391 1.000 57.74000 130 ASP C N 1
ATOM 4767 C CA . ASP C 1 130 ? 38.74567 6.64146 17.98420 1.000 60.99000 130 ASP C CA 1
ATOM 4768 C C . ASP C 1 130 ? 37.96750 6.23372 19.22404 1.000 53.27000 130 ASP C C 1
ATOM 4769 O O . ASP C 1 130 ? 38.45285 5.44973 20.04444 1.000 47.71000 130 ASP C O 1
ATOM 4774 N N . THR C 1 131 ? 36.75270 6.76192 19.34978 1.000 46.23000 131 THR C N 1
ATOM 4775 C CA . THR C 1 131 ? 35.98218 6.73266 20.58324 1.000 53.99000 131 THR C CA 1
ATOM 4776 C C . THR C 1 131 ? 34.99267 5.58203 20.65359 1.000 50.40000 131 THR C C 1
ATOM 4777 O O . THR C 1 131 ? 34.12420 5.58667 21.53594 1.000 49.84000 131 THR C O 1
ATOM 4781 N N . ALA C 1 132 ? 35.08838 4.61832 19.73719 1.000 54.56000 132 ALA C N 1
ATOM 4782 C CA . ALA C 1 132 ? 34.12216 3.53574 19.63763 1.000 52.79000 132 ALA C CA 1
ATOM 4783 C C . ALA C 1 132 ? 34.38014 2.47679 20.69645 1.000 51.98000 132 ALA C C 1
ATOM 4784 O O . ALA C 1 132 ? 35.51505 2.26387 21.13540 1.000 58.90000 132 ALA C O 1
ATOM 4786 N N . ARG C 1 133 ? 33.29894 1.81412 21.10107 1.000 60.39000 133 ARG C N 1
ATOM 4787 C CA . ARG C 1 133 ? 33.29525 0.77420 22.11982 1.000 58.25000 133 ARG C CA 1
ATOM 4788 C C . ARG C 1 133 ? 32.39035 -0.36075 21.64967 1.000 50.04000 133 ARG C C 1
ATOM 4789 O O . ARG C 1 133 ? 31.35202 -0.11639 21.03156 1.000 44.10000 133 ARG C O 1
ATOM 4797 N N . PHE C 1 134 ? 32.79348 -1.59737 21.94178 1.000 46.37000 134 PHE C N 1
ATOM 4798 C CA . PHE C 1 134 ? 32.10428 -2.81637 21.53531 1.000 44.52000 134 PHE C CA 1
ATOM 4799 C C . PHE C 1 134 ? 31.89403 -3.70322 22.75227 1.000 42.21000 134 PHE C C 1
ATOM 4800 O O . PHE C 1 134 ? 32.65228 -3.64702 23.72487 1.000 42.81000 134 PHE C O 1
ATOM 4808 N N . GLY C 1 135 ? 30.87592 -4.55051 22.68240 1.000 44.34000 135 GLY C N 1
ATOM 4809 C CA . GLY C 1 135 ? 30.63710 -5.48491 23.76264 1.000 44.88000 135 GLY C CA 1
ATOM 4810 C C . GLY C 1 135 ? 29.30619 -6.19263 23.62293 1.000 44.11000 135 GLY C C 1
ATOM 4811 O O . GLY C 1 135 ? 28.38478 -5.68725 22.96560 1.000 41.00000 135 GLY C O 1
ATOM 4812 N N . LEU C 1 136 ? 29.20101 -7.36486 24.25190 1.000 45.06000 136 LEU C N 1
ATOM 4813 C CA . LEU C 1 136 ? 28.01380 -8.21174 24.21146 1.000 46.13000 136 LEU C CA 1
ATOM 4814 C C . LEU C 1 136 ? 27.56921 -8.46292 25.65171 1.000 44.68000 136 LEU C C 1
ATOM 4815 O O . LEU C 1 136 ? 27.92726 -9.48404 26.26239 1.000 48.79000 136 LEU C O 1
ATOM 4820 N N . PRO C 1 137 ? 26.77925 -7.55215 26.22811 1.000 44.42000 137 PRO C N 1
ATOM 4821 C CA . PRO C 1 137 ? 26.49701 -7.62187 27.67139 1.000 46.10000 137 PRO C CA 1
ATOM 4822 C C . PRO C 1 137 ? 25.25786 -8.43096 28.02129 1.000 48.66000 137 PRO C C 1
ATOM 4823 O O . PRO C 1 137 ? 24.73088 -8.29600 29.13233 1.000 51.22000 137 PRO C O 1
ATOM 4827 N N . GLU C 1 138 ? 24.79135 -9.27557 27.09399 1.000 50.25000 138 GLU C N 1
ATOM 4828 C CA . GLU C 1 138 ? 23.51287 -9.96227 27.28082 1.000 44.65000 138 GLU C CA 1
ATOM 4829 C C . GLU C 1 138 ? 23.48759 -10.81884 28.54978 1.000 43.27000 138 GLU C C 1
ATOM 4830 O O . GLU C 1 138 ? 22.45413 -10.89024 29.22258 1.000 43.93000 138 GLU C O 1
ATOM 4836 N N . VAL C 1 139 ? 24.59826 -11.48279 28.89714 1.000 46.35000 139 VAL C N 1
ATOM 4837 C CA . VAL C 1 139 ? 24.56429 -12.39286 30.04943 1.000 51.81000 139 VAL C CA 1
ATOM 4838 C C . VAL C 1 139 ? 24.30080 -11.63545 31.34531 1.000 53.30000 139 VAL C C 1
ATOM 4839 O O . VAL C 1 139 ? 23.79500 -12.22476 32.31245 1.000 51.13000 139 VAL C O 1
ATOM 4843 N N . SER C 1 140 ? 24.61834 -10.32932 31.38179 1.000 45.87000 140 SER C N 1
ATOM 4844 C CA . SER C 1 140 ? 24.30995 -9.49216 32.54244 1.000 48.60000 140 SER C CA 1
ATOM 4845 C C . SER C 1 140 ? 22.81362 -9.39846 32.79764 1.000 54.90000 140 SER C C 1
ATOM 4846 O O . SER C 1 140 ? 22.40357 -8.96540 33.88097 1.000 58.51000 140 SER C O 1
ATOM 4849 N N . LEU C 1 141 ? 21.99312 -9.75822 31.81039 1.000 54.13000 141 LEU C N 1
ATOM 4850 C CA . LEU C 1 141 ? 20.54987 -9.83189 31.96454 1.000 50.48000 141 LEU C CA 1
ATOM 4851 C C . LEU C 1 141 ? 20.04360 -11.26034 32.05168 1.000 50.95000 141 LEU C C 1
ATOM 4852 O O . LEU C 1 141 ? 18.82974 -11.46215 32.05688 1.000 50.15000 141 LEU C O 1
ATOM 4857 N N . GLY C 1 142 ? 20.92882 -12.25796 32.08185 1.000 53.78000 142 GLY C N 1
ATOM 4858 C CA . GLY C 1 142 ? 20.46570 -13.62826 31.96218 1.000 56.21000 142 GLY C CA 1
ATOM 4859 C C . GLY C 1 142 ? 19.99872 -13.97818 30.56330 1.000 56.84000 142 GLY C C 1
ATOM 4860 O O . GLY C 1 142 ? 19.12098 -14.83206 30.38839 1.000 50.77000 142 GLY C O 1
ATOM 4861 N N . LEU C 1 143 ? 20.56059 -13.31599 29.56209 1.000 56.10000 143 LEU C N 1
ATOM 4862 C CA . LEU C 1 143 ? 20.29206 -13.54856 28.15706 1.000 55.05000 143 LEU C CA 1
ATOM 4863 C C . LEU C 1 143 ? 21.58929 -13.93326 27.47286 1.000 49.36000 143 LEU C C 1
ATOM 4864 O O . LEU C 1 143 ? 22.66189 -13.91076 28.07784 1.000 50.42000 143 LEU C O 1
ATOM 4869 N N . LEU C 1 144 ? 21.49163 -14.27905 26.20197 1.000 51.45000 144 LEU C N 1
ATOM 4870 C CA . LEU C 1 144 ? 22.66480 -14.48912 25.37020 1.000 52.15000 144 LEU C CA 1
ATOM 4871 C C . LEU C 1 144 ? 22.39697 -13.80067 24.04035 1.000 50.59000 144 LEU C C 1
ATOM 4872 O O . LEU C 1 144 ? 21.24400 -13.48358 23.72327 1.000 46.20000 144 LEU C O 1
ATOM 4877 N N . PRO C 1 145 ? 23.44118 -13.48727 23.27090 1.000 51.71000 145 PRO C N 1
ATOM 4878 C CA . PRO C 1 145 ? 23.20904 -12.79277 21.99233 1.000 55.00000 145 PRO C CA 1
ATOM 4879 C C . PRO C 1 145 ? 22.31482 -13.63505 21.08999 1.000 51.23000 145 PRO C C 1
ATOM 4880 O O . PRO C 1 145 ? 22.52813 -14.84116 20.92931 1.000 41.25000 145 PRO C O 1
ATOM 4884 N N . GLY C 1 146 ? 21.28843 -12.99851 20.52417 1.000 46.79000 146 GLY C N 1
ATOM 4885 C CA . GLY C 1 146 ? 20.27487 -13.75083 19.80962 1.000 42.48000 146 GLY C CA 1
ATOM 4886 C C . GLY C 1 146 ? 20.18157 -13.41538 18.33794 1.000 41.40000 146 GLY C C 1
ATOM 4887 O O . GLY C 1 146 ? 19.32770 -13.96020 17.62470 1.000 42.52000 146 GLY C O 1
ATOM 4888 N N . TYR C 1 147 ? 21.05948 -12.52823 17.86161 1.000 41.88000 147 TYR C N 1
ATOM 4889 C CA . TYR C 1 147 ? 21.05252 -12.07340 16.47211 1.000 42.75000 147 TYR C CA 1
ATOM 4890 C C . TYR C 1 147 ? 22.30738 -12.51408 15.72979 1.000 39.58000 147 TYR C C 1
ATOM 4891 O O . TYR C 1 147 ? 22.82919 -11.77731 14.89234 1.000 47.15000 147 TYR C O 1
ATOM 4900 N N . GLY C 1 148 ? 22.81404 -13.70921 16.03804 1.000 36.45000 148 GLY C N 1
ATOM 4901 C CA . GLY C 1 148 ? 23.97852 -14.25337 15.36726 1.000 39.37000 148 GLY C CA 1
ATOM 4902 C C . GLY C 1 148 ? 25.30782 -14.06834 16.07811 1.000 37.90000 148 GLY C C 1
ATOM 4903 O O . GLY C 1 148 ? 26.33077 -14.57263 15.58617 1.000 39.82000 148 GLY C O 1
ATOM 4904 N N . GLY C 1 149 ? 25.32857 -13.36561 17.21108 1.000 38.63000 149 GLY C N 1
ATOM 4905 C CA . GLY C 1 149 ? 26.59354 -13.05351 17.86602 1.000 41.12000 149 GLY C CA 1
ATOM 4906 C C . GLY C 1 149 ? 27.41403 -14.28162 18.22400 1.000 38.72000 149 GLY C C 1
ATOM 4907 O O . GLY C 1 149 ? 28.62829 -14.29544 18.03946 1.000 46.78000 149 GLY C O 1
ATOM 4908 N N . THR C 1 150 ? 26.76341 -15.33032 18.73216 1.000 40.63000 150 THR C N 1
ATOM 4909 C CA . THR C 1 150 ? 27.43774 -16.58521 19.04990 1.000 44.68000 150 THR C CA 1
ATOM 4910 C C . THR C 1 150 ? 28.02313 -17.28435 17.83044 1.000 44.04000 150 THR C C 1
ATOM 4911 O O . THR C 1 150 ? 28.75843 -18.26565 18.00121 1.000 48.49000 150 THR C O 1
ATOM 4915 N N . GLN C 1 151 ? 27.69375 -16.83532 16.61821 1.000 37.37000 151 GLN C N 1
ATOM 4916 C CA . GLN C 1 151 ? 28.26651 -17.37070 15.39078 1.000 38.79000 151 GLN C CA 1
ATOM 4917 C C . GLN C 1 151 ? 29.29523 -16.42704 14.78020 1.000 41.77000 151 GLN C C 1
ATOM 4918 O O . GLN C 1 151 ? 30.37438 -16.86174 14.36775 1.000 42.59000 151 GLN C O 1
ATOM 4924 N N . ARG C 1 152 ? 28.98728 -15.12619 14.73529 1.000 45.82000 152 ARG C N 1
ATOM 4925 C CA . ARG C 1 152 ? 29.83565 -14.17904 14.02208 1.000 44.72000 152 ARG C CA 1
ATOM 4926 C C . ARG C 1 152 ? 31.02739 -13.71625 14.85483 1.000 42.60000 152 ARG C C 1
ATOM 4927 O O . ARG C 1 152 ? 32.10956 -13.47905 14.30378 1.000 42.37000 152 ARG C O 1
ATOM 4935 N N . LEU C 1 153 ? 30.86666 -13.55970 16.17195 1.000 38.24000 153 LEU C N 1
ATOM 4936 C CA . LEU C 1 153 ? 32.01671 -13.13239 16.97130 1.000 42.38000 153 LEU C CA 1
ATOM 4937 C C . LEU C 1 153 ? 33.17289 -14.12873 16.89762 1.000 41.25000 153 LEU C C 1
ATOM 4938 O O . LEU C 1 153 ? 34.31273 -13.69774 16.65120 1.000 34.63000 153 LEU C O 1
ATOM 4943 N N . PRO C 1 154 ? 32.96632 -15.44265 17.04941 1.000 41.19000 154 PRO C N 1
ATOM 4944 C CA . PRO C 1 154 ? 34.09906 -16.36331 16.85877 1.000 48.87000 154 PRO C CA 1
ATOM 4945 C C . PRO C 1 154 ? 34.73872 -16.26451 15.48125 1.000 48.72000 154 PRO C C 1
ATOM 4946 O O . PRO C 1 154 ? 35.94627 -16.51255 15.34538 1.000 44.63000 154 PRO C O 1
ATOM 4950 N N . GLN C 1 155 ? 33.98518 -15.91700 14.44350 1.000 43.05000 155 GLN C N 1
ATOM 4951 C CA . GLN C 1 155 ? 34.62372 -15.93815 13.13805 1.000 47.51000 155 GLN C CA 1
ATOM 4952 C C . GLN C 1 155 ? 35.39432 -14.65864 12.87250 1.000 43.17000 155 GLN C C 1
ATOM 4953 O O . GLN C 1 155 ? 36.16826 -14.60252 11.91247 1.000 47.34000 155 GLN C O 1
ATOM 4959 N N . LEU C 1 156 ? 35.25349 -13.66754 13.74397 1.000 47.43000 156 LEU C N 1
ATOM 4960 C CA . LEU C 1 156 ? 35.96190 -12.40317 13.63047 1.000 43.39000 156 LEU C CA 1
ATOM 4961 C C . LEU C 1 156 ? 37.12846 -12.26699 14.61211 1.000 43.97000 156 LEU C C 1
ATOM 4962 O O . LEU C 1 156 ? 38.06475 -11.50454 14.33706 1.000 41.62000 156 LEU C O 1
ATOM 4967 N N . VAL C 1 157 ? 37.09952 -12.95661 15.76040 1.000 42.86000 157 VAL C N 1
ATOM 4968 C CA . VAL C 1 157 ? 38.15891 -12.77214 16.74990 1.000 44.85000 157 VAL C CA 1
ATOM 4969 C C . VAL C 1 157 ? 38.60121 -14.09799 17.35590 1.000 43.37000 157 VAL C C 1
ATOM 4970 O O . VAL C 1 157 ? 39.43353 -14.11999 18.27074 1.000 48.34000 157 VAL C O 1
ATOM 4974 N N . GLY C 1 158 ? 38.05570 -15.20467 16.86326 1.000 40.70000 158 GLY C N 1
ATOM 4975 C CA . GLY C 1 158 ? 38.43514 -16.51633 17.34057 1.000 38.43000 158 GLY C CA 1
ATOM 4976 C C . GLY C 1 158 ? 37.58297 -17.00892 18.50799 1.000 43.27000 158 GLY C C 1
ATOM 4977 O O . GLY C 1 158 ? 36.83467 -16.26674 19.15778 1.000 47.86000 158 GLY C O 1
ATOM 4978 N N . LYS C 1 159 ? 37.73438 -18.30346 18.78361 1.000 41.47000 159 LYS C N 1
ATOM 4979 C CA . LYS C 1 159 ? 36.95685 -18.95836 19.82497 1.000 45.33000 159 LYS C CA 1
ATOM 4980 C C . LYS C 1 159 ? 37.21693 -18.33387 21.19367 1.000 46.05000 159 LYS C C 1
ATOM 4981 O O . LYS C 1 159 ? 36.28006 -17.93607 21.89880 1.000 50.73000 159 LYS C O 1
ATOM 4987 N N . ALA C 1 160 ? 38.48888 -18.24795 21.58885 1.000 42.31000 160 ALA C N 1
ATOM 4988 C CA . ALA C 1 160 ? 38.83450 -17.88503 22.96086 1.000 41.39000 160 ALA C CA 1
ATOM 4989 C C . ALA C 1 160 ? 38.34712 -16.48219 23.31763 1.000 38.71000 160 ALA C C 1
ATOM 4990 O O . ALA C 1 160 ? 37.73764 -16.26416 24.37599 1.000 42.08000 160 ALA C O 1
ATOM 4992 N N . LYS C 1 161 ? 38.59796 -15.51522 22.44654 1.000 37.60000 161 LYS C N 1
ATOM 4993 C CA . LYS C 1 161 ? 38.20763 -14.16182 22.78599 1.000 41.47000 161 LYS C CA 1
ATOM 4994 C C . LYS C 1 161 ? 36.71435 -13.93457 22.58482 1.000 44.41000 161 LYS C C 1
ATOM 4995 O O . LYS C 1 161 ? 36.13611 -13.06091 23.24012 1.000 44.40000 161 LYS C O 1
ATOM 5001 N N . ALA C 1 162 ? 36.06465 -14.70171 21.70418 1.000 43.14000 162 ALA C N 1
ATOM 5002 C CA . ALA C 1 162 ? 34.60844 -14.63361 21.62815 1.000 45.34000 162 ALA C CA 1
ATOM 5003 C C . ALA C 1 162 ? 33.98381 -15.12348 22.92596 1.000 47.32000 162 ALA C C 1
ATOM 5004 O O . ALA C 1 162 ? 33.07967 -14.48051 23.47555 1.000 46.89000 162 ALA C O 1
ATOM 5006 N N . LEU C 1 163 ? 34.46827 -16.25701 23.44445 1.000 43.28000 163 LEU C N 1
ATOM 5007 C CA . LEU C 1 163 ? 33.99867 -16.72074 24.74407 1.000 44.11000 163 LEU C CA 1
ATOM 5008 C C . LEU C 1 163 ? 34.25283 -15.67562 25.82894 1.000 42.27000 163 LEU C C 1
ATOM 5009 O O . LEU C 1 163 ? 33.33647 -15.30909 26.57466 1.000 36.98000 163 LEU C O 1
ATOM 5014 N N . GLU C 1 164 ? 35.48277 -15.16229 25.92509 1.000 45.71000 164 GLU C N 1
ATOM 5015 C CA . GLU C 1 164 ? 35.75800 -14.20535 26.99051 1.000 46.84000 164 GLU C CA 1
ATOM 5016 C C . GLU C 1 164 ? 34.79653 -13.02570 26.92450 1.000 45.36000 164 GLU C C 1
ATOM 5017 O O . GLU C 1 164 ? 34.14726 -12.68648 27.92078 1.000 46.68000 164 GLU C O 1
ATOM 5023 N N . LEU C 1 165 ? 34.65390 -12.41474 25.74788 1.000 42.14000 165 LEU C N 1
ATOM 5024 C CA . LEU C 1 165 ? 33.79187 -11.24464 25.64484 1.000 43.29000 165 LEU C CA 1
ATOM 5025 C C . LEU C 1 165 ? 32.33659 -11.58310 25.98016 1.000 43.97000 165 LEU C C 1
ATOM 5026 O O . LEU C 1 165 ? 31.63653 -10.78814 26.62461 1.000 49.76000 165 LEU C O 1
ATOM 5031 N N . MET C 1 166 ? 31.84967 -12.74878 25.54283 1.000 43.94000 166 MET C N 1
ATOM 5032 C CA . MET C 1 166 ? 30.45582 -13.08688 25.79368 1.000 46.99000 166 MET C CA 1
ATOM 5033 C C . MET C 1 166 ? 30.22590 -13.65860 27.18944 1.000 46.82000 166 MET C C 1
ATOM 5034 O O . MET C 1 166 ? 29.10065 -13.58579 27.69213 1.000 51.62000 166 MET C O 1
ATOM 5039 N N . LEU C 1 167 ? 31.25519 -14.20445 27.83914 1.000 45.74000 167 LEU C N 1
ATOM 5040 C CA . LEU C 1 167 ? 31.09492 -14.69538 29.20761 1.000 49.63000 167 LEU C CA 1
ATOM 5041 C C . LEU C 1 167 ? 31.29040 -13.61017 30.26252 1.000 47.79000 167 LEU C C 1
ATOM 5042 O O . LEU C 1 167 ? 30.63064 -13.64354 31.30284 1.000 51.85000 167 LEU C O 1
ATOM 5047 N N . THR C 1 168 ? 32.17625 -12.64883 30.02434 1.000 46.02000 168 THR C N 1
ATOM 5048 C CA . THR C 1 168 ? 32.43913 -11.60671 31.00191 1.000 47.87000 168 THR C CA 1
ATOM 5049 C C . THR C 1 168 ? 31.62951 -10.33384 30.77685 1.000 46.16000 168 THR C C 1
ATOM 5050 O O . THR C 1 168 ? 31.55789 -9.50324 31.68838 1.000 49.98000 168 THR C O 1
ATOM 5054 N N . ALA C 1 169 ? 31.04205 -10.15111 29.59323 1.000 45.86000 169 ALA C N 1
ATOM 5055 C CA . ALA C 1 169 ? 30.37456 -8.91092 29.18493 1.000 45.01000 169 ALA C CA 1
ATOM 5056 C C . ALA C 1 169 ? 31.33038 -7.72762 29.10073 1.000 39.44000 169 ALA C C 1
ATOM 5057 O O . ALA C 1 169 ? 30.88160 -6.58329 29.09688 1.000 43.64000 169 ALA C O 1
ATOM 5059 N N . ASP C 1 170 ? 32.63784 -7.96457 29.01600 1.000 39.79000 170 ASP C N 1
ATOM 5060 C CA . ASP C 1 170 ? 33.58542 -6.85446 28.89885 1.000 47.18000 170 ASP C CA 1
ATOM 5061 C C . ASP C 1 170 ? 33.23893 -5.94750 27.71641 1.000 48.03000 170 ASP C C 1
ATOM 5062 O O . ASP C 1 170 ? 32.82967 -6.40737 26.64493 1.000 57.37000 170 ASP C O 1
ATOM 5067 N N . MET C 1 171 ? 33.40430 -4.64639 27.92645 1.000 49.00000 171 MET C N 1
ATOM 5068 C CA . MET C 1 171 ? 33.32849 -3.63940 26.87920 1.000 45.39000 171 MET C CA 1
ATOM 5069 C C . MET C 1 171 ? 34.75329 -3.23398 26.51502 1.000 43.91000 171 MET C C 1
ATOM 5070 O O . MET C 1 171 ? 35.57267 -2.98263 27.40589 1.000 46.04000 171 MET C O 1
ATOM 5075 N N . ILE C 1 172 ? 35.07267 -3.21840 25.21949 1.000 44.59000 172 ILE C N 1
ATOM 5076 C CA . ILE C 1 172 ? 36.43954 -2.93033 24.79235 1.000 44.45000 172 ILE C CA 1
ATOM 5077 C C . ILE C 1 172 ? 36.45096 -1.68598 23.91047 1.000 51.32000 172 ILE C C 1
ATOM 5078 O O . ILE C 1 172 ? 35.41491 -1.23350 23.40377 1.000 47.76000 172 ILE C O 1
ATOM 5083 N N . LYS C 1 173 ? 37.64987 -1.13085 23.73078 1.000 52.76000 173 LYS C N 1
ATOM 5084 C CA . LYS C 1 173 ? 37.83916 0.06845 22.92644 1.000 56.10000 173 LYS C CA 1
ATOM 5085 C C . LYS C 1 173 ? 38.27549 -0.30197 21.51049 1.000 55.08000 173 LYS C C 1
ATOM 5086 O O . LYS C 1 173 ? 38.60820 -1.44684 21.21058 1.000 57.81000 173 LYS C O 1
ATOM 5092 N N . ALA C 1 174 ? 38.27412 0.70851 20.63981 1.000 52.69000 174 ALA C N 1
ATOM 5093 C CA . ALA C 1 174 ? 38.52771 0.51058 19.21348 1.000 54.18000 174 ALA C CA 1
ATOM 5094 C C . ALA C 1 174 ? 39.88959 -0.13215 18.95151 1.000 54.24000 174 ALA C C 1
ATOM 5095 O O . ALA C 1 174 ? 40.02976 -0.96780 18.04536 1.000 50.06000 174 ALA C O 1
ATOM 5097 N N . ASP C 1 175 ? 40.90865 0.24240 19.72685 1.000 54.68000 175 ASP C N 1
ATOM 5098 C CA . ASP C 1 175 ? 42.23792 -0.31947 19.50370 1.000 52.90000 175 ASP C CA 1
ATOM 5099 C C . ASP C 1 175 ? 42.28888 -1.80623 19.84191 1.000 47.55000 175 ASP C C 1
ATOM 5100 O O . ASP C 1 175 ? 42.99628 -2.56226 19.16815 1.000 51.17000 175 ASP C O 1
ATOM 5105 N N . GLU C 1 176 ? 41.55650 -2.24899 20.86888 1.000 54.57000 176 GLU C N 1
ATOM 5106 C CA . GLU C 1 176 ? 41.47646 -3.68113 21.17050 1.000 55.45000 176 GLU C CA 1
ATOM 5107 C C . GLU C 1 176 ? 40.71721 -4.43065 20.08121 1.000 52.59000 176 GLU C C 1
ATOM 5108 O O . GLU C 1 176 ? 41.15087 -5.49764 19.62299 1.000 45.96000 176 GLU C O 1
ATOM 5114 N N . ALA C 1 177 ? 39.56105 -3.89135 19.67976 1.000 47.35000 177 ALA C N 1
ATOM 5115 C CA . ALA C 1 177 ? 38.77530 -4.48893 18.60693 1.000 52.58000 177 ALA C CA 1
ATOM 5116 C C . ALA C 1 177 ? 39.60491 -4.64250 17.33553 1.000 53.09000 177 ALA C C 1
ATOM 5117 O O . ALA C 1 177 ? 39.53833 -5.68064 16.66423 1.000 47.89000 177 ALA C O 1
ATOM 5119 N N . LEU C 1 178 ? 40.39691 -3.62010 16.99331 1.000 48.09000 178 LEU C N 1
ATOM 5120 C CA . LEU C 1 178 ? 41.32023 -3.73607 15.86804 1.000 44.25000 178 LEU C CA 1
ATOM 5121 C C . LEU C 1 178 ? 42.26869 -4.91022 16.06171 1.000 42.75000 178 LEU C C 1
ATOM 5122 O O . LEU C 1 178 ? 42.35024 -5.80291 15.21143 1.000 53.40000 178 LEU C O 1
ATOM 5127 N N . ARG C 1 179 ? 42.97250 -4.93631 17.19809 1.000 46.14000 179 ARG C N 1
ATOM 5128 C CA . ARG C 1 179 ? 43.93433 -5.99835 17.49541 1.000 50.57000 179 ARG C CA 1
ATOM 5129 C C . ARG C 1 179 ? 43.28556 -7.38715 17.45606 1.000 48.47000 179 ARG C C 1
ATOM 5130 O O . ARG C 1 179 ? 43.90979 -8.35468 17.00514 1.000 47.83000 179 ARG C O 1
ATOM 5138 N N . LEU C 1 180 ? 42.03541 -7.51129 17.92339 1.000 41.31000 180 LEU C N 1
ATOM 5139 C CA . LEU C 1 180 ? 41.34934 -8.80317 17.87796 1.000 40.80000 180 LEU C CA 1
ATOM 5140 C C . LEU C 1 180 ? 40.80216 -9.14746 16.49097 1.000 41.00000 180 LEU C C 1
ATOM 5141 O O . LEU C 1 180 ? 40.56473 -10.32529 16.21406 1.000 45.31000 180 LEU C O 1
ATOM 5146 N N . GLY C 1 181 ? 40.58966 -8.17035 15.61766 1.000 40.54000 181 GLY C N 1
ATOM 5147 C CA . GLY C 1 181 ? 39.98583 -8.41735 14.31807 1.000 42.08000 181 GLY C CA 1
ATOM 5148 C C . GLY C 1 181 ? 38.51338 -8.06708 14.20807 1.000 43.79000 181 GLY C C 1
ATOM 5149 O O . GLY C 1 181 ? 37.88214 -8.40730 13.19371 1.000 43.88000 181 GLY C O 1
ATOM 5150 N N . LEU C 1 182 ? 37.94440 -7.42392 15.23074 1.000 39.43000 182 LEU C N 1
ATOM 5151 C CA . LEU C 1 182 ? 36.54730 -7.05415 15.21224 1.000 37.68000 182 LEU C CA 1
ATOM 5152 C C . LEU C 1 182 ? 36.28817 -5.88084 14.29888 1.000 38.80000 182 LEU C C 1
ATOM 5153 O O . LEU C 1 182 ? 35.14150 -5.69631 13.88416 1.000 40.69000 182 LEU C O 1
ATOM 5158 N N . VAL C 1 183 ? 37.31042 -5.07657 13.97414 1.000 39.77000 183 VAL C N 1
ATOM 5159 C CA . VAL C 1 183 ? 37.15016 -4.01624 12.98228 1.000 41.88000 183 VAL C CA 1
ATOM 5160 C C . VAL C 1 183 ? 38.38194 -4.00210 12.10471 1.000 36.62000 183 VAL C C 1
ATOM 5161 O O . VAL C 1 183 ? 39.46175 -4.42704 12.51274 1.000 33.07000 183 VAL C O 1
ATOM 5165 N N . ASN C 1 184 ? 38.20226 -3.51419 10.88061 1.000 41.61000 184 ASN C N 1
ATOM 5166 C CA . ASN C 1 184 ? 39.26530 -3.53440 9.88789 1.000 40.04000 184 ASN C CA 1
ATOM 5167 C C . ASN C 1 184 ? 40.23769 -2.37863 10.05311 1.000 46.26000 184 ASN C C 1
ATOM 5168 O O . ASN C 1 184 ? 41.41231 -2.52364 9.69466 1.000 40.29000 184 ASN C O 1
ATOM 5173 N N . HIS C 1 185 ? 39.74927 -1.23259 10.56281 1.000 45.23000 185 HIS C N 1
ATOM 5174 C CA . HIS C 1 185 ? 40.47187 0.02323 10.65618 1.000 39.40000 185 HIS C CA 1
ATOM 5175 C C . HIS C 1 185 ? 39.91587 0.84430 11.81432 1.000 45.70000 185 HIS C C 1
ATOM 5176 O O . HIS C 1 185 ? 38.72420 0.77086 12.13690 1.000 44.61000 185 HIS C O 1
ATOM 5183 N N . VAL C 1 186 ? 40.79138 1.63851 12.43265 1.000 47.78000 186 VAL C N 1
ATOM 5184 C CA . VAL C 1 186 ? 40.39735 2.66520 13.39330 1.000 48.68000 186 VAL C CA 1
ATOM 5185 C C . VAL C 1 186 ? 40.93580 4.00838 12.90972 1.000 53.49000 186 VAL C C 1
ATOM 5186 O O . VAL C 1 186 ? 42.05824 4.09100 12.40506 1.000 52.23000 186 VAL C O 1
ATOM 5190 N N . VAL C 1 187 ? 40.12535 5.05297 13.02923 1.000 52.91000 187 VAL C N 1
ATOM 5191 C CA . VAL C 1 187 ? 40.50902 6.38538 12.56496 1.000 55.52000 187 VAL C CA 1
ATOM 5192 C C . VAL C 1 187 ? 39.82531 7.41153 13.46207 1.000 58.62000 187 VAL C C 1
ATOM 5193 O O . VAL C 1 187 ? 38.89809 7.05981 14.20530 1.000 63.28000 187 VAL C O 1
ATOM 5197 N N . PRO C 1 188 ? 40.25064 8.67253 13.45053 1.000 63.91000 188 PRO C N 1
ATOM 5198 C CA . PRO C 1 188 ? 39.53239 9.68868 14.22756 1.000 62.88000 188 PRO C CA 1
ATOM 5199 C C . PRO C 1 188 ? 38.09473 9.85247 13.75231 1.000 57.06000 188 PRO C C 1
ATOM 5200 O O . PRO C 1 188 ? 37.76951 9.65576 12.58132 1.000 58.70000 188 PRO C O 1
ATOM 5204 N N . LEU C 1 189 ? 37.22953 10.20611 14.69777 1.000 49.11000 189 LEU C N 1
ATOM 5205 C CA . LEU C 1 189 ? 35.79798 10.22889 14.43828 1.000 46.67000 189 LEU C CA 1
ATOM 5206 C C . LEU C 1 189 ? 35.44099 11.25339 13.37068 1.000 52.96000 189 LEU C C 1
ATOM 5207 O O . LEU C 1 189 ? 34.59503 10.99229 12.50384 1.000 58.33000 189 LEU C O 1
ATOM 5212 N N . ALA C 1 190 ? 36.08486 12.42309 13.40688 1.000 58.71000 190 ALA C N 1
ATOM 5213 C CA . ALA C 1 190 ? 35.83712 13.44108 12.39054 1.000 56.45000 190 ALA C CA 1
ATOM 5214 C C . ALA C 1 190 ? 36.17913 12.94221 10.99058 1.000 54.25000 190 ALA C C 1
ATOM 5215 O O . ALA C 1 190 ? 35.61411 13.42700 10.00336 1.000 50.06000 190 ALA C O 1
ATOM 5217 N N . GLU C 1 191 ? 37.09720 11.98787 10.88228 1.000 58.61000 191 GLU C N 1
ATOM 5218 C CA . GLU C 1 191 ? 37.50284 11.41614 9.60528 1.000 63.89000 191 GLU C CA 1
ATOM 5219 C C . GLU C 1 191 ? 36.72336 10.16740 9.22281 1.000 56.05000 191 GLU C C 1
ATOM 5220 O O . GLU C 1 191 ? 36.96857 9.61926 8.14119 1.000 57.32000 191 GLU C O 1
ATOM 5226 N N . LEU C 1 192 ? 35.79214 9.71547 10.07023 1.000 52.36000 192 LEU C N 1
ATOM 5227 C CA . LEU C 1 192 ? 35.21729 8.38069 9.91975 1.000 52.03000 192 LEU C CA 1
ATOM 5228 C C . LEU C 1 192 ? 34.45256 8.23921 8.60569 1.000 56.27000 192 LEU C C 1
ATOM 5229 O O . LEU C 1 192 ? 34.80871 7.40950 7.75751 1.000 49.69000 192 LEU C O 1
ATOM 5234 N N . LEU C 1 193 ? 33.38987 9.03785 8.41803 1.000 57.79000 193 LEU C N 1
ATOM 5235 C CA . LEU C 1 193 ? 32.58296 8.90623 7.20540 1.000 56.67000 193 LEU C CA 1
ATOM 5236 C C . LEU C 1 193 ? 33.44748 9.02254 5.95066 1.000 53.12000 193 LEU C C 1
ATOM 5237 O O . LEU C 1 193 ? 33.32525 8.21367 5.02788 1.000 56.47000 193 LEU C O 1
ATOM 5242 N N . GLY C 1 194 ? 34.37008 9.98158 5.92170 1.000 48.79000 194 GLY C N 1
ATOM 5243 C CA . GLY C 1 194 ? 35.12994 10.21608 4.70311 1.000 48.64000 194 GLY C CA 1
ATOM 5244 C C . GLY C 1 194 ? 36.05428 9.06729 4.35464 1.000 51.24000 194 GLY C C 1
ATOM 5245 O O . GLY C 1 194 ? 36.19522 8.70258 3.17990 1.000 46.70000 194 GLY C O 1
ATOM 5246 N N . PHE C 1 195 ? 36.69808 8.48383 5.37002 1.000 50.99000 195 PHE C N 1
ATOM 5247 C CA . PHE C 1 195 ? 37.53437 7.30370 5.16195 1.000 51.44000 195 PHE C CA 1
ATOM 5248 C C . PHE C 1 195 ? 36.72076 6.14461 4.58724 1.000 48.75000 195 PHE C C 1
ATOM 5249 O O . PHE C 1 195 ? 37.17615 5.45142 3.67432 1.000 52.04000 195 PHE C O 1
ATOM 5257 N N . CYS C 1 196 ? 35.50695 5.92972 5.08919 1.000 50.02000 196 CYS C N 1
ATOM 5258 C CA . CYS C 1 196 ? 34.68710 4.83998 4.55913 1.000 54.73000 196 CYS C CA 1
ATOM 5259 C C . CYS C 1 196 ? 34.31605 5.06742 3.09857 1.000 50.69000 196 CYS C C 1
ATOM 5260 O O . CYS C 1 196 ? 34.26566 4.11839 2.30566 1.000 54.58000 196 CYS C O 1
ATOM 5263 N N . GLN C 1 197 ? 34.00753 6.31203 2.74109 1.000 57.60000 197 GLN C N 1
ATOM 5264 C CA . GLN C 1 197 ? 33.68540 6.62772 1.35806 1.000 63.41000 197 GLN C CA 1
ATOM 5265 C C . GLN C 1 197 ? 34.89921 6.40873 0.45675 1.000 57.53000 197 GLN C C 1
ATOM 5266 O O . GLN C 1 197 ? 34.76589 5.90134 -0.66005 1.000 52.09000 197 GLN C O 1
ATOM 5272 N N . GLN C 1 198 ? 36.09504 6.77029 0.92406 1.000 58.60000 198 GLN C N 1
ATOM 5273 C CA . GLN C 1 198 ? 37.29224 6.44959 0.15281 1.000 61.44000 198 GLN C CA 1
ATOM 5274 C C . GLN C 1 198 ? 37.41492 4.94453 -0.03362 1.000 60.09000 198 GLN C C 1
ATOM 5275 O O . GLN C 1 198 ? 37.70445 4.47116 -1.13685 1.000 57.06000 198 GLN C O 1
ATOM 5281 N N . LEU C 1 199 ? 37.16094 4.17671 1.03503 1.000 57.30000 199 LEU C N 1
ATOM 5282 C CA . LEU C 1 199 ? 37.24866 2.72031 0.97411 1.000 53.12000 199 LEU C CA 1
ATOM 5283 C C . LEU C 1 199 ? 36.19324 2.12082 0.03963 1.000 57.11000 199 LEU C C 1
ATOM 5284 O O . LEU C 1 199 ? 36.49083 1.19473 -0.73121 1.000 48.58000 199 LEU C O 1
ATOM 5289 N N . LEU C 1 200 ? 34.95112 2.61663 0.10719 1.000 59.16000 200 LEU C N 1
ATOM 5290 C CA . LEU C 1 200 ? 33.92852 2.19783 -0.85187 1.000 52.83000 200 LEU C CA 1
ATOM 5291 C C . LEU C 1 200 ? 34.31144 2.58763 -2.28138 1.000 53.02000 200 LEU C C 1
ATOM 5292 O O . LEU C 1 200 ? 34.03832 1.84231 -3.23344 1.000 57.40000 200 LEU C O 1
ATOM 5297 N N . ALA C 1 201 ? 34.94890 3.75157 -2.45318 1.000 47.29000 201 ALA C N 1
ATOM 5298 C CA . ALA C 1 201 ? 35.42419 4.14499 -3.77610 1.000 45.28000 201 ALA C CA 1
ATOM 5299 C C . ALA C 1 201 ? 36.34352 3.08232 -4.35465 1.000 43.60000 201 ALA C C 1
ATOM 5300 O O . ALA C 1 201 ? 36.22368 2.71134 -5.52580 1.000 44.96000 201 ALA C O 1
ATOM 5302 N N . LYS C 1 202 ? 37.25525 2.56734 -3.52988 1.000 44.53000 202 LYS C N 1
ATOM 5303 C CA . LYS C 1 202 ? 38.23123 1.58072 -3.97574 1.000 46.82000 202 LYS C CA 1
ATOM 5304 C C . LYS C 1 202 ? 37.55584 0.30900 -4.47768 1.000 49.25000 202 LYS C C 1
ATOM 5305 O O . LYS C 1 202 ? 38.07622 -0.36344 -5.36948 1.000 63.49000 202 LYS C O 1
ATOM 5311 N N . MET C 1 203 ? 36.39917 -0.02848 -3.92594 1.000 51.73000 203 MET C N 1
ATOM 5312 C CA . MET C 1 203 ? 35.67084 -1.22154 -4.32846 1.000 52.00000 203 MET C CA 1
ATOM 5313 C C . MET C 1 203 ? 34.73421 -0.95855 -5.49179 1.000 46.79000 203 MET C C 1
ATOM 5314 O O . MET C 1 203 ? 34.56352 -1.82649 -6.35565 1.000 48.62000 203 MET C O 1
ATOM 5319 N N . LEU C 1 204 ? 34.09749 0.21441 -5.50867 1.000 45.49000 204 LEU C N 1
ATOM 5320 C CA . LEU C 1 204 ? 33.12452 0.56122 -6.54049 1.000 43.36000 204 LEU C CA 1
ATOM 5321 C C . LEU C 1 204 ? 33.76193 0.86062 -7.89421 1.000 45.71000 204 LEU C C 1
ATOM 5322 O O . LEU C 1 204 ? 33.02839 1.12374 -8.85346 1.000 45.84000 204 LEU C O 1
ATOM 5327 N N . SER C 1 205 ? 35.09255 0.83645 -7.99591 1.000 44.15000 205 SER C N 1
ATOM 5328 C CA . SER C 1 205 ? 35.77786 0.91637 -9.26802 1.000 44.73000 205 SER C CA 1
ATOM 5329 C C . SER C 1 205 ? 36.16306 -0.45917 -9.79751 1.000 47.93000 205 SER C C 1
ATOM 5330 O O . SER C 1 205 ? 36.92956 -0.54960 -10.76081 1.000 55.17000 205 SER C O 1
ATOM 5333 N N . LYS C 1 206 ? 35.64813 -1.52764 -9.18889 1.000 49.11000 206 LYS C N 1
ATOM 5334 C CA . LYS C 1 206 ? 35.87400 -2.91067 -9.59245 1.000 45.15000 206 LYS C CA 1
ATOM 5335 C C . LYS C 1 206 ? 34.59212 -3.49631 -10.18396 1.000 42.34000 206 LYS C C 1
ATOM 5336 O O . LYS C 1 206 ? 33.53583 -2.86600 -10.19319 1.000 40.52000 206 LYS C O 1
ATOM 5342 N N . GLY C 1 207 ? 34.68380 -4.71799 -10.69136 1.000 45.01000 207 GLY C N 1
ATOM 5343 C CA . GLY C 1 207 ? 33.53489 -5.34533 -11.29650 1.000 51.02000 207 GLY C CA 1
ATOM 5344 C C . GLY C 1 207 ? 32.43956 -5.63555 -10.28578 1.000 51.37000 207 GLY C C 1
ATOM 5345 O O . GLY C 1 207 ? 32.61032 -6.42916 -9.34735 1.000 48.10000 207 GLY C O 1
ATOM 5346 N N . PRO C 1 208 ? 31.28639 -4.98166 -10.45794 1.000 50.60000 208 PRO C N 1
ATOM 5347 C CA . PRO C 1 208 ? 30.16171 -5.21926 -9.52939 1.000 44.19000 208 PRO C CA 1
ATOM 5348 C C . PRO C 1 208 ? 29.76338 -6.68149 -9.40651 1.000 44.14000 208 PRO C C 1
ATOM 5349 O O . PRO C 1 208 ? 29.47404 -7.14364 -8.29307 1.000 45.27000 208 PRO C O 1
ATOM 5353 N N . VAL C 1 209 ? 29.71033 -7.42006 -10.51933 1.000 44.84000 209 VAL C N 1
ATOM 5354 C CA . VAL C 1 209 ? 29.36628 -8.84077 -10.43935 1.000 43.91000 209 VAL C CA 1
ATOM 5355 C C . VAL C 1 209 ? 30.44862 -9.60694 -9.69646 1.000 42.01000 209 VAL C C 1
ATOM 5356 O O . VAL C 1 209 ? 30.16445 -10.44203 -8.83127 1.000 52.22000 209 VAL C O 1
ATOM 5360 N N . ALA C 1 210 ? 31.70339 -9.31757 -10.01109 1.000 37.63000 210 ALA C N 1
ATOM 5361 C CA . ALA C 1 210 ? 32.81926 -9.92118 -9.30499 1.000 42.38000 210 ALA C CA 1
ATOM 5362 C C . ALA C 1 210 ? 32.72056 -9.67741 -7.80680 1.000 34.61000 210 ALA C C 1
ATOM 5363 O O . ALA C 1 210 ? 33.00496 -10.57785 -7.00995 1.000 37.45000 210 ALA C O 1
ATOM 5365 N N . LEU C 1 211 ? 32.30295 -8.47401 -7.40023 1.000 35.29000 211 LEU C N 1
ATOM 5366 C CA . LEU C 1 211 ? 32.14483 -8.19987 -5.97036 1.000 35.15000 211 LEU C CA 1
ATOM 5367 C C . LEU C 1 211 ? 31.14358 -9.14578 -5.34628 1.000 32.58000 211 LEU C C 1
ATOM 5368 O O . LEU C 1 211 ? 31.40495 -9.71769 -4.28089 1.000 36.10000 211 LEU C O 1
ATOM 5373 N N . GLY C 1 212 ? 30.00380 -9.34736 -6.01502 1.000 34.59000 212 GLY C N 1
ATOM 5374 C CA . GLY C 1 212 ? 28.96021 -10.17785 -5.44806 1.000 39.48000 212 GLY C CA 1
ATOM 5375 C C . GLY C 1 212 ? 29.36704 -11.63692 -5.35022 1.000 38.41000 212 GLY C C 1
ATOM 5376 O O . GLY C 1 212 ? 29.06004 -12.30989 -4.36519 1.000 40.34000 212 GLY C O 1
ATOM 5377 N N . LEU C 1 213 ? 30.08560 -12.13694 -6.35452 1.000 41.06000 213 LEU C N 1
ATOM 5378 C CA . LEU C 1 213 ? 30.52411 -13.52626 -6.32816 1.000 41.75000 213 LEU C CA 1
ATOM 5379 C C . LEU C 1 213 ? 31.57009 -13.75943 -5.23666 1.000 40.64000 213 LEU C C 1
ATOM 5380 O O . LEU C 1 213 ? 31.57341 -14.81562 -4.59036 1.000 39.25000 213 LEU C O 1
ATOM 5385 N N . VAL C 1 214 ? 32.45338 -12.78353 -4.99992 1.000 40.73000 214 VAL C N 1
ATOM 5386 C CA . VAL C 1 214 ? 33.43982 -12.92258 -3.92452 1.000 41.59000 214 VAL C CA 1
ATOM 5387 C C . VAL C 1 214 ? 32.73206 -13.03469 -2.57479 1.000 47.15000 214 VAL C C 1
ATOM 5388 O O . VAL C 1 214 ? 33.02273 -13.93297 -1.77128 1.000 43.84000 214 VAL C O 1
ATOM 5392 N N . ILE C 1 215 ? 31.78729 -12.12017 -2.31044 1.000 44.85000 215 ILE C N 1
ATOM 5393 C CA . ILE C 1 215 ? 31.01674 -12.17024 -1.07022 1.000 41.38000 215 ILE C CA 1
ATOM 5394 C C . ILE C 1 215 ? 30.29034 -13.50200 -0.95930 1.000 40.03000 215 ILE C C 1
ATOM 5395 O O . ILE C 1 215 ? 30.26722 -14.12379 0.10377 1.000 40.07000 215 ILE C O 1
ATOM 5400 N N . GLU C 1 216 ? 29.69898 -13.96610 -2.05765 1.000 45.17000 216 GLU C N 1
ATOM 5401 C CA . GLU C 1 216 ? 29.00860 -15.24849 -2.05134 1.000 43.23000 216 GLU C CA 1
ATOM 5402 C C . GLU C 1 216 ? 29.97124 -16.38661 -1.70648 1.000 42.40000 216 GLU C C 1
ATOM 5403 O O . GLU C 1 216 ? 29.67450 -17.23676 -0.85548 1.000 40.38000 216 GLU C O 1
ATOM 5409 N N . CYS C 1 217 ? 31.14379 -16.41055 -2.34677 1.000 35.82000 217 CYS C N 1
ATOM 5410 C CA . CYS C 1 217 ? 32.02881 -17.55626 -2.17673 1.000 39.99000 217 CYS C CA 1
ATOM 5411 C C . CYS C 1 217 ? 32.67288 -17.57603 -0.78270 1.000 41.71000 217 CYS C C 1
ATOM 5412 O O . CYS C 1 217 ? 32.87386 -18.65321 -0.20076 1.000 38.58000 217 CYS C O 1
ATOM 5415 N N . VAL C 1 218 ? 32.96751 -16.39965 -0.21579 1.000 38.24000 218 VAL C N 1
ATOM 5416 C CA . VAL C 1 218 ? 33.43355 -16.33044 1.16768 1.000 35.91000 218 VAL C CA 1
ATOM 5417 C C . VAL C 1 218 ? 32.34286 -16.82835 2.11409 1.000 39.11000 218 VAL C C 1
ATOM 5418 O O . VAL C 1 218 ? 32.59861 -17.63548 3.01981 1.000 41.93000 218 VAL C O 1
ATOM 5422 N N . ASN C 1 219 ? 31.10112 -16.37787 1.90710 1.000 39.73000 219 ASN C N 1
ATOM 5423 C CA . ASN C 1 219 ? 29.99937 -16.88191 2.72911 1.000 40.93000 219 ASN C CA 1
ATOM 5424 C C . ASN C 1 219 ? 29.87877 -18.39781 2.64156 1.000 39.50000 219 ASN C C 1
ATOM 5425 O O . ASN C 1 219 ? 29.63032 -19.05872 3.65419 1.000 46.07000 219 ASN C O 1
ATOM 5430 N N . ALA C 1 220 ? 30.06760 -18.97083 1.44628 1.000 38.27000 220 ALA C N 1
ATOM 5431 C CA . ALA C 1 220 ? 29.92565 -20.41748 1.30233 1.000 37.83000 220 ALA C CA 1
ATOM 5432 C C . ALA C 1 220 ? 30.98163 -21.17009 2.11419 1.000 39.62000 220 ALA C C 1
ATOM 5433 O O . ALA C 1 220 ? 30.71001 -22.27252 2.62491 1.000 38.65000 220 ALA C O 1
ATOM 5435 N N . GLY C 1 221 ? 32.18763 -20.59381 2.23507 1.000 35.09000 221 GLY C N 1
ATOM 5436 C CA . GLY C 1 221 ? 33.21833 -21.21394 3.03360 1.000 37.22000 221 GLY C CA 1
ATOM 5437 C C . GLY C 1 221 ? 32.80896 -21.36090 4.48176 1.000 37.27000 221 GLY C C 1
ATOM 5438 O O . GLY C 1 221 ? 33.16632 -22.34408 5.13657 1.000 41.69000 221 GLY C O 1
ATOM 5439 N N . TYR C 1 222 ? 32.04222 -20.40720 4.99718 1.000 36.16000 222 TYR C N 1
ATOM 5440 C CA . TYR C 1 222 ? 31.72926 -20.39927 6.41360 1.000 36.23000 222 TYR C CA 1
ATOM 5441 C C . TYR C 1 222 ? 30.47367 -21.18480 6.72461 1.000 35.52000 222 TYR C C 1
ATOM 5442 O O . TYR C 1 222 ? 30.21089 -21.43916 7.90198 1.000 39.93000 222 TYR C O 1
ATOM 5451 N N . ASP C 1 223 ? 29.70007 -21.56799 5.69660 1.000 38.10000 223 ASP C N 1
ATOM 5452 C CA . ASP C 1 223 ? 28.48770 -22.36654 5.84778 1.000 37.66000 223 ASP C CA 1
ATOM 5453 C C . ASP C 1 223 ? 28.81351 -23.83914 5.58299 1.000 36.85000 223 ASP C C 1
ATOM 5454 O O . ASP C 1 223 ? 29.14891 -24.19705 4.42910 1.000 33.39000 223 ASP C O 1
ATOM 5459 N N . PRO C 1 224 ? 28.74894 -24.72050 6.59748 1.000 33.16000 224 PRO C N 1
ATOM 5460 C CA . PRO C 1 224 ? 29.13773 -26.12996 6.37712 1.000 35.46000 224 PRO C CA 1
ATOM 5461 C C . PRO C 1 224 ? 28.22811 -26.86500 5.40646 1.000 35.86000 224 PRO C C 1
ATOM 5462 O O . PRO C 1 224 ? 28.66535 -27.84139 4.79233 1.000 44.50000 224 PRO C O 1
ATOM 5466 N N . ARG C 1 225 ? 26.98244 -26.41647 5.22963 1.000 41.44000 225 ARG C N 1
ATOM 5467 C CA . ARG C 1 225 ? 26.11750 -26.99813 4.20975 1.000 47.54000 225 ARG C CA 1
ATOM 5468 C C . ARG C 1 225 ? 26.51773 -26.57748 2.79528 1.000 50.41000 225 ARG C C 1
ATOM 5469 O O . ARG C 1 225 ? 26.08936 -27.21901 1.83152 1.000 53.01000 225 ARG C O 1
ATOM 5477 N N . GLN C 1 226 ? 27.30815 -25.51984 2.63165 1.000 44.15000 226 GLN C N 1
ATOM 5478 C CA . GLN C 1 226 ? 27.71630 -25.12732 1.29293 1.000 44.49000 226 GLN C CA 1
ATOM 5479 C C . GLN C 1 226 ? 29.16365 -25.52341 1.03249 1.000 40.30000 226 GLN C C 1
ATOM 5480 O O . GLN C 1 226 ? 30.01056 -25.49043 1.93335 1.000 32.96000 226 GLN C O 1
ATOM 5486 N N . ASP C 1 227 ? 29.44185 -25.87240 -0.23447 1.000 37.36000 227 ASP C N 1
ATOM 5487 C CA . ASP C 1 227 ? 30.79326 -26.15192 -0.71023 1.000 40.33000 227 ASP C CA 1
ATOM 5488 C C . ASP C 1 227 ? 31.36386 -24.90522 -1.41260 1.000 40.75000 227 ASP C C 1
ATOM 5489 O O . ASP C 1 227 ? 30.95064 -24.55330 -2.52592 1.000 44.30000 227 ASP C O 1
ATOM 5494 N N . GLY C 1 228 ? 32.33450 -24.25120 -0.77019 1.000 40.70000 228 GLY C N 1
ATOM 5495 C CA . GLY C 1 228 ? 32.84319 -22.99520 -1.30163 1.000 38.96000 228 GLY C CA 1
ATOM 5496 C C . GLY C 1 228 ? 33.68007 -23.17224 -2.55008 1.000 39.48000 228 GLY C C 1
ATOM 5497 O O . GLY C 1 228 ? 33.68531 -22.29395 -3.42078 1.000 38.22000 228 GLY C O 1
ATOM 5498 N N . TYR C 1 229 ? 34.36934 -24.32181 -2.66695 1.000 37.84000 229 TYR C N 1
ATOM 5499 C CA . TYR C 1 229 ? 35.19076 -24.60274 -3.84015 1.000 38.26000 229 TYR C CA 1
ATOM 5500 C C . TYR C 1 229 ? 34.33292 -24.81244 -5.08192 1.000 38.60000 229 TYR C C 1
ATOM 5501 O O . TYR C 1 229 ? 34.65666 -24.28948 -6.15988 1.000 43.42000 229 TYR C O 1
ATOM 5510 N N . VAL C 1 230 ? 33.23375 -25.56925 -4.95780 1.000 40.43000 230 VAL C N 1
ATOM 5511 C CA . VAL C 1 230 ? 32.30992 -25.70747 -6.08551 1.000 42.45000 230 VAL C CA 1
ATOM 5512 C C . VAL C 1 230 ? 31.69512 -24.35985 -6.43726 1.000 41.87000 230 VAL C C 1
ATOM 5513 O O . VAL C 1 230 ? 31.65521 -23.95736 -7.60753 1.000 39.83000 230 VAL C O 1
ATOM 5517 N N . ALA C 1 231 ? 31.19571 -23.64227 -5.43394 1.000 42.32000 231 ALA C N 1
ATOM 5518 C CA . ALA C 1 231 ? 30.62483 -22.32960 -5.71847 1.000 39.91000 231 ALA C CA 1
ATOM 5519 C C . ALA C 1 231 ? 31.65268 -21.43137 -6.39161 1.000 36.77000 231 ALA C C 1
ATOM 5520 O O . ALA C 1 231 ? 31.33329 -20.72486 -7.34753 1.000 38.87000 231 ALA C O 1
ATOM 5522 N N . GLU C 1 232 ? 32.90831 -21.49841 -5.95055 1.000 36.98000 232 GLU C N 1
ATOM 5523 C CA . GLU C 1 232 ? 33.95013 -20.66320 -6.55037 1.000 38.82000 232 GLU C CA 1
ATOM 5524 C C . GLU C 1 232 ? 34.15349 -20.98700 -8.02237 1.000 34.86000 232 GLU C C 1
ATOM 5525 O O . GLU C 1 232 ? 34.25800 -20.07525 -8.84903 1.000 37.14000 232 GLU C O 1
ATOM 5531 N N . THR C 1 233 ? 34.21355 -22.27681 -8.37626 1.000 34.65000 233 THR C N 1
ATOM 5532 C CA . THR C 1 233 ? 34.39643 -22.63404 -9.78287 1.000 33.24000 233 THR C CA 1
ATOM 5533 C C . THR C 1 233 ? 33.22809 -22.12935 -10.63419 1.000 34.32000 233 THR C C 1
ATOM 5534 O O . THR C 1 233 ? 33.43766 -21.61074 -11.74185 1.000 33.79000 233 THR C O 1
ATOM 5538 N N . GLU C 1 234 ? 31.99135 -22.24046 -10.12319 1.000 33.96000 234 GLU C N 1
ATOM 5539 C CA . GLU C 1 234 ? 30.84537 -21.78532 -10.91071 1.000 36.14000 234 GLU C CA 1
ATOM 5540 C C . GLU C 1 234 ? 30.83326 -20.26919 -11.01898 1.000 35.45000 234 GLU C C 1
ATOM 5541 O O . GLU C 1 234 ? 30.53375 -19.72111 -12.08205 1.000 38.71000 234 GLU C O 1
ATOM 5547 N N . ALA C 1 235 ? 31.14642 -19.57625 -9.92428 1.000 35.47000 235 ALA C N 1
ATOM 5548 C CA . ALA C 1 235 ? 31.28738 -18.13303 -9.99563 1.000 37.56000 235 ALA C CA 1
ATOM 5549 C C . ALA C 1 235 ? 32.35994 -17.74656 -11.01499 1.000 35.76000 235 ALA C C 1
ATOM 5550 O O . ALA C 1 235 ? 32.17662 -16.80708 -11.79903 1.000 35.45000 235 ALA C O 1
ATOM 5552 N N . PHE C 1 236 ? 33.46873 -18.48264 -11.04770 1.000 34.01000 236 PHE C N 1
ATOM 5553 C CA . PHE C 1 236 ? 34.55780 -18.12070 -11.95294 1.000 41.40000 236 PHE C CA 1
ATOM 5554 C C . PHE C 1 236 ? 34.10400 -18.12824 -13.40897 1.000 40.62000 236 PHE C C 1
ATOM 5555 O O . PHE C 1 236 ? 34.30411 -17.14622 -14.12399 1.000 43.13000 236 PHE C O 1
ATOM 5563 N N . GLY C 1 237 ? 33.49814 -19.23109 -13.86435 1.000 40.19000 237 GLY C N 1
ATOM 5564 C CA . GLY C 1 237 ? 32.94847 -19.26969 -15.21076 1.000 40.87000 237 GLY C CA 1
ATOM 5565 C C . GLY C 1 237 ? 31.86256 -18.22926 -15.42376 1.000 44.58000 237 GLY C C 1
ATOM 5566 O O . GLY C 1 237 ? 31.77330 -17.60606 -16.49037 1.000 46.55000 237 GLY C O 1
ATOM 5567 N N . ARG C 1 238 ? 31.04707 -17.99439 -14.40063 1.000 42.91000 238 ARG C N 1
ATOM 5568 C CA . ARG C 1 238 ? 29.99342 -16.98965 -14.50823 1.000 46.62000 238 ARG C CA 1
ATOM 5569 C C . ARG C 1 238 ? 30.56972 -15.59269 -14.76808 1.000 46.39000 238 ARG C C 1
ATOM 5570 O O . ARG C 1 238 ? 30.13564 -14.88566 -15.68676 1.000 39.87000 238 ARG C O 1
ATOM 5578 N N . ALA C 1 239 ? 31.54369 -15.17244 -13.95601 1.000 43.17000 239 ALA C N 1
ATOM 5579 C CA . ALA C 1 239 ? 32.16871 -13.86595 -14.15809 1.000 44.47000 239 ALA C CA 1
ATOM 5580 C C . ALA C 1 239 ? 32.84692 -13.78933 -15.52012 1.000 50.84000 239 ALA C C 1
ATOM 5581 O O . ALA C 1 239 ? 32.81025 -12.74475 -16.18261 1.000 49.07000 239 ALA C O 1
ATOM 5583 N N . PHE C 1 240 ? 33.47942 -14.89269 -15.94469 1.000 53.67000 240 PHE C N 1
ATOM 5584 C CA . PHE C 1 240 ? 34.12845 -14.96655 -17.25240 1.000 53.06000 240 PHE C CA 1
ATOM 5585 C C . PHE C 1 240 ? 33.17606 -14.57115 -18.37811 1.000 54.84000 240 PHE C C 1
ATOM 5586 O O . PHE C 1 240 ? 33.55180 -13.81879 -19.28583 1.000 52.43000 240 PHE C O 1
ATOM 5594 N N . GLN C 1 241 ? 31.92781 -15.04640 -18.31561 1.000 58.86000 241 GLN C N 1
ATOM 5595 C CA . GLN C 1 241 ? 30.97302 -14.76959 -19.37923 1.000 58.92000 241 GLN C CA 1
ATOM 5596 C C . GLN C 1 241 ? 30.59065 -13.29413 -19.45416 1.000 56.85000 241 GLN C C 1
ATOM 5597 O O . GLN C 1 241 ? 30.25100 -12.81228 -20.53950 1.000 62.91000 241 GLN C O 1
ATOM 5603 N N . THR C 1 242 ? 30.65895 -12.55616 -18.34484 1.000 59.02000 242 THR C N 1
ATOM 5604 C CA . THR C 1 242 ? 30.11409 -11.19833 -18.31201 1.000 55.25000 242 THR C CA 1
ATOM 5605 C C . THR C 1 242 ? 30.84751 -10.23617 -19.24411 1.000 55.61000 242 THR C C 1
ATOM 5606 O O . THR C 1 242 ? 32.04252 -10.38662 -19.53082 1.000 46.54000 242 THR C O 1
ATOM 5610 N N . ASP C 1 243 ? 30.11666 -9.19776 -19.67326 1.000 57.82000 243 ASP C N 1
ATOM 5611 C CA . ASP C 1 243 ? 30.73418 -8.11380 -20.43236 1.000 56.53000 243 ASP C CA 1
ATOM 5612 C C . ASP C 1 243 ? 31.82962 -7.42878 -19.63614 1.000 60.49000 243 ASP C C 1
ATOM 5613 O O . ASP C 1 243 ? 32.80830 -6.94743 -20.22145 1.000 59.15000 243 ASP C O 1
ATOM 5618 N N . ASP C 1 244 ? 31.68336 -7.36710 -18.30550 1.000 56.64000 244 ASP C N 1
ATOM 5619 C CA . ASP C 1 244 ? 32.66367 -6.64848 -17.50415 1.000 47.48000 244 ASP C CA 1
ATOM 5620 C C . ASP C 1 244 ? 34.01671 -7.35306 -17.50322 1.000 53.38000 244 ASP C C 1
ATOM 5621 O O . ASP C 1 244 ? 35.06411 -6.69013 -17.40855 1.000 43.72000 244 ASP C O 1
ATOM 5626 N N . PHE C 1 245 ? 34.03292 -8.68287 -17.64110 1.000 50.67000 245 PHE C N 1
ATOM 5627 C CA . PHE C 1 245 ? 35.31750 -9.35911 -17.77210 1.000 49.41000 245 PHE C CA 1
ATOM 5628 C C . PHE C 1 245 ? 35.95715 -9.05940 -19.12366 1.000 50.99000 245 PHE C C 1
ATOM 5629 O O . PHE C 1 245 ? 37.14309 -8.70819 -19.19864 1.000 40.03000 245 PHE C O 1
ATOM 5637 N N . LYS C 1 246 ? 35.18446 -9.20578 -20.20419 1.000 53.26000 246 LYS C N 1
ATOM 5638 C CA . LYS C 1 246 ? 35.66927 -8.81099 -21.52260 1.000 62.06000 246 LYS C CA 1
ATOM 5639 C C . LYS C 1 246 ? 36.18236 -7.37084 -21.50928 1.000 56.06000 246 LYS C C 1
ATOM 5640 O O . LYS C 1 246 ? 37.23434 -7.07254 -22.08945 1.000 50.90000 246 LYS C O 1
ATOM 5646 N N . GLU C 1 247 ? 35.47563 -6.47472 -20.80968 1.000 49.42000 247 GLU C N 1
ATOM 5647 C CA . GLU C 1 247 ? 35.92915 -5.09392 -20.67993 1.000 45.80000 247 GLU C CA 1
ATOM 5648 C C . GLU C 1 247 ? 37.13690 -4.98879 -19.75160 1.000 45.88000 247 GLU C C 1
ATOM 5649 O O . GLU C 1 247 ? 38.13101 -4.33045 -20.08055 1.000 50.51000 247 GLU C O 1
ATOM 5655 N N . GLY C 1 248 ? 37.08460 -5.64110 -18.59051 1.000 52.66000 248 GLY C N 1
ATOM 5656 C CA . GLY C 1 248 ? 38.21747 -5.58567 -17.68288 1.000 47.89000 248 GLY C CA 1
ATOM 5657 C C . GLY C 1 248 ? 39.51315 -6.08257 -18.30307 1.000 54.89000 248 GLY C C 1
ATOM 5658 O O . GLY C 1 248 ? 40.58612 -5.53734 -18.02768 1.000 65.41000 248 GLY C O 1
ATOM 5659 N N . THR C 1 249 ? 39.44230 -7.12550 -19.14854 1.000 56.38000 249 THR C N 1
ATOM 5660 C CA . THR C 1 249 ? 40.67100 -7.61402 -19.78663 1.000 55.88000 249 THR C CA 1
ATOM 5661 C C . THR C 1 249 ? 41.17126 -6.67519 -20.88657 1.000 54.46000 249 THR C C 1
ATOM 5662 O O . THR C 1 249 ? 42.38641 -6.48168 -21.02278 1.000 56.81000 249 THR C O 1
ATOM 5666 N N . GLN C 1 250 ? 40.26546 -6.09158 -21.68319 1.000 53.45000 250 GLN C N 1
ATOM 5667 C CA . GLN C 1 250 ? 40.67630 -5.08059 -22.65620 1.000 56.15000 250 GLN C CA 1
ATOM 5668 C C . GLN C 1 250 ? 41.37602 -3.90834 -21.97424 1.000 56.05000 250 GLN C C 1
ATOM 5669 O O . GLN C 1 250 ? 42.45762 -3.48166 -22.40490 1.000 46.88000 250 GLN C O 1
ATOM 5675 N N . ALA C 1 251 ? 40.77824 -3.38500 -20.89000 1.000 53.52000 251 ALA C N 1
ATOM 5676 C CA . ALA C 1 251 ? 41.37694 -2.26693 -20.16420 1.000 57.00000 251 ALA C CA 1
ATOM 5677 C C . ALA C 1 251 ? 42.70680 -2.62184 -19.51877 1.000 56.73000 251 ALA C C 1
ATOM 5678 O O . ALA C 1 251 ? 43.48098 -1.71991 -19.19421 1.000 63.44000 251 ALA C O 1
ATOM 5680 N N . PHE C 1 252 ? 42.98781 -3.90415 -19.30417 1.000 58.59000 252 PHE C N 1
ATOM 5681 C CA . PHE C 1 252 ? 44.24058 -4.27449 -18.65878 1.000 57.62000 252 PHE C CA 1
ATOM 5682 C C . PHE C 1 252 ? 45.38972 -4.32989 -19.66211 1.000 60.50000 252 PHE C C 1
ATOM 5683 O O . PHE C 1 252 ? 46.49618 -3.85283 -19.37457 1.000 62.92000 252 PHE C O 1
ATOM 5691 N N . VAL C 1 253 ? 45.14558 -4.89995 -20.84404 1.000 62.03000 253 VAL C N 1
ATOM 5692 C CA . VAL C 1 253 ? 46.18956 -4.97053 -21.86180 1.000 64.29000 253 VAL C CA 1
ATOM 5693 C C . VAL C 1 253 ? 46.43048 -3.59427 -22.48312 1.000 65.19000 253 VAL C C 1
ATOM 5694 O O . VAL C 1 253 ? 47.57925 -3.20714 -22.71619 1.000 69.85000 253 VAL C O 1
ATOM 5698 N N . GLU C 1 254 ? 45.36356 -2.82303 -22.73644 1.000 59.10000 254 GLU C N 1
ATOM 5699 C CA . GLU C 1 254 ? 45.49817 -1.46351 -23.26510 1.000 56.52000 254 GLU C CA 1
ATOM 5700 C C . GLU C 1 254 ? 45.91895 -0.45595 -22.19987 1.000 52.08000 254 GLU C C 1
ATOM 5701 O O . GLU C 1 254 ? 46.23888 0.68511 -22.54823 1.000 55.10000 254 GLU C O 1
ATOM 5707 N N . LYS C 1 255 ? 45.90616 -0.84837 -20.92249 1.000 56.17000 255 LYS C N 1
ATOM 5708 C CA . LYS C 1 255 ? 46.36432 -0.03098 -19.79633 1.000 62.21000 255 LYS C CA 1
ATOM 5709 C C . LYS C 1 255 ? 45.51787 1.23352 -19.59440 1.000 63.97000 255 LYS C C 1
ATOM 5710 O O . LYS C 1 255 ? 46.00825 2.23773 -19.06803 1.000 70.84000 255 LYS C O 1
ATOM 5716 N N . ARG C 1 256 ? 44.24752 1.19363 -19.98348 1.000 54.99000 256 ARG C N 1
ATOM 5717 C CA . ARG C 1 256 ? 43.25322 2.22252 -19.70960 1.000 59.33000 256 ARG C CA 1
ATOM 5718 C C . ARG C 1 256 ? 42.36117 1.79804 -18.53741 1.000 60.58000 256 ARG C C 1
ATOM 5719 O O . ARG C 1 256 ? 42.40154 0.64699 -18.09300 1.000 65.45000 256 ARG C O 1
ATOM 5727 N N . PRO C 1 257 ? 41.53315 2.69646 -18.00042 1.000 65.36000 257 PRO C N 1
ATOM 5728 C CA . PRO C 1 257 ? 40.62156 2.27872 -16.93125 1.000 61.44000 257 PRO C CA 1
ATOM 5729 C C . PRO C 1 257 ? 39.49321 1.44694 -17.50433 1.000 54.32000 257 PRO C C 1
ATOM 5730 O O . PRO C 1 257 ? 39.14360 1.54821 -18.67903 1.000 56.68000 257 PRO C O 1
ATOM 5734 N N . ALA C 1 258 ? 38.92385 0.60222 -16.66464 1.000 56.22000 258 ALA C N 1
ATOM 5735 C CA . ALA C 1 258 ? 37.83790 -0.24801 -17.11191 1.000 53.80000 258 ALA C CA 1
ATOM 5736 C C . ALA C 1 258 ? 36.51067 0.44701 -16.85385 1.000 51.84000 258 ALA C C 1
ATOM 5737 O O . ALA C 1 258 ? 36.34834 1.14266 -15.84569 1.000 56.90000 258 ALA C O 1
ATOM 5739 N N . VAL C 1 259 ? 35.56721 0.26879 -17.76984 1.000 50.53000 259 VAL C N 1
ATOM 5740 C CA . VAL C 1 259 ? 34.20922 0.75728 -17.57734 1.000 56.24000 259 VAL C CA 1
ATOM 5741 C C . VAL C 1 259 ? 33.32265 -0.46096 -17.36463 1.000 54.15000 259 VAL C C 1
ATOM 5742 O O . VAL C 1 259 ? 32.87265 -1.10835 -18.32268 1.000 59.76000 259 VAL C O 1
ATOM 5746 N N . PHE C 1 260 ? 33.07947 -0.77170 -16.09484 1.000 58.53000 260 PHE C N 1
ATOM 5747 C CA . PHE C 1 260 ? 32.20352 -1.86702 -15.70672 1.000 54.82000 260 PHE C CA 1
ATOM 5748 C C . PHE C 1 260 ? 30.76261 -1.37507 -15.61971 1.000 53.67000 260 PHE C C 1
ATOM 5749 O O . PHE C 1 260 ? 30.49405 -0.25390 -15.17356 1.000 49.98000 260 PHE C O 1
ATOM 5757 N N . GLN C 1 261 ? 29.83641 -2.22234 -16.04716 1.000 65.50000 261 GLN C N 1
ATOM 5758 C CA . GLN C 1 261 ? 28.42574 -1.88647 -16.01581 1.000 67.54000 261 GLN C CA 1
ATOM 5759 C C . GLN C 1 261 ? 27.59537 -2.87169 -15.20101 1.000 59.06000 261 GLN C C 1
ATOM 5760 O O . GLN C 1 261 ? 26.38411 -2.66846 -15.05795 1.000 61.96000 261 GLN C O 1
ATOM 5766 N N . GLY C 1 262 ? 28.20262 -3.91783 -14.65064 1.000 56.31000 262 GLY C N 1
ATOM 5767 C CA . GLY C 1 262 ? 27.44451 -4.94132 -13.96390 1.000 53.24000 262 GLY C CA 1
ATOM 5768 C C . GLY C 1 262 ? 26.83014 -5.97433 -14.87217 1.000 51.65000 262 GLY C C 1
ATOM 5769 O O . GLY C 1 262 ? 25.74592 -6.47351 -14.57015 1.000 58.77000 262 GLY C O 1
ATOM 5770 N N . LYS C 1 263 ? 27.50055 -6.33478 -15.96127 1.000 65.10000 263 LYS C N 1
ATOM 5771 C CA . LYS C 1 263 ? 26.91198 -7.16099 -17.00943 1.000 67.51000 263 LYS C CA 1
ATOM 5772 C C . LYS C 1 263 ? 28.01445 -7.97733 -17.68257 1.000 62.88000 263 LYS C C 1
ATOM 5773 O O . LYS C 1 263 ? 27.75955 -9.03617 -18.26748 1.000 57.52000 263 LYS C O 1
#

Nearest PDB structures (foldseek):
  6lvp-assembly1_C  TM=9.977E-01  e=3.236E-50  Hymenobacter sp. PAMC 26628
  5z7r-assembly1_A  TM=9.672E-01  e=2.432E-30  Clostridium acetobutylicum ATCC 824
  3kqf-assembly1_B  TM=9.352E-01  e=5.393E-28  Bacillus anthracis
  2zqq-assembly1_A  TM=9.441E-01  e=6.226E-26  Homo sapiens
  5jbx-assembly1_C  TM=9.369E-01  e=1.196E-25  Myxococcus xanthus DK 1622

Foldseek 3Di:
DLQDAPQWDFDADQVLQETEIEGHDVVQQSAAEPRSLVSLQVSLVSLLPDLSRQAYEYAYDDQAWGYAYHDVVRQVPDDPVVNLVVLVSLLVSLLSQLLRLRAYEYQTNAEQEQSSLLSNLSHPAYEYEQRYKYAYQQVVVPGFRSNCLVPRVCVQQNDVVSCVRRVVRDMDGPVVCCVRRSHVYYHHSVCGVVVVVVVSVVVSQAASLVSSLVSVLVVQVSVPVHDSVVSNVVSVVVLVPDVQNVQVVVCVVVVHGGDHDHD/DPPDAPFWDFDQDQPLLETEIEGHDVVVLSEAEPRSLVVLLVSLVVLLPDLSRQAYEQAYPDQAWGYAYHDVVRLVPDDPVVNLVVLVSLQVSLLSQLLRLRAYEYLTRAEQEQSSLLSNLSGPAYEYEQHHKYAYQQVVVVGFRRNCLQPRVCVQQNPPVSCVRRVVRDIDGPVVCCVSRSHVYYYHSVCSVVVVVVVSVVPSLAASLVSSLVSNLVVQVRDPVHDRVVSVVVSVVVVVVDPQVVQVVVCVVVVHRGDHDND/DPQDAPQWHWDQDQVLLETEIEGHPVVVLSEDDPRNLVVLQVSLVVLLVDLSRQAYEYAYPDQAHGYAYHDVVRQVPDDPVVNLVVLVSLQVSLLSQLLRLHAYEYQTRHEQEASSLLSRLSGPAYEYEQHYKYAYQQVVVVGFRRRCLVPRVCVQQHDPVSCVRRVVRDMDGPVVCCVRRSHVYYYHSVCRVVVVVVVSVVVSLAASLVSSLVSNLVVQVSDPVHDSVVSNVVSVVVVCPDVQVVQVVVCVVVVHRGDHDND